Protein 3WXX (pdb70)

GO terms:
  GO:0005515 protein binding (F, IPI)

Sequence (1278 aa):
EPAIEAFLQDGGTLALNDVSTDTLEQLYTLGFNQYHAGKHDEAHKIFQALCVLDHYEARFFLGLGACRQALGQFRLAIDSYSYGADLQEPRFPFHAAECLLQLGELEGAESGFHSAQLLAAAKPELAELAARAGILEVVKTKKDEGQGVVLPQPQQELDQLRKTAQLGTANAAKLLGSSTLLNKLAFASPEEFEIKLADLERIRAENLKKIDENQTKKEASEAADKAKKSGLASKIFGWISAIASVIGAILIATGVGAAVGAIVGGAVGVANAIQQETKVLGPIIAAEILVAIVSIAVTFGASAASTAKAVKFATQAADEPAIEAFLQDGGTLALNDVSTDTLEQLYTLGFNQYHAGKHDEAHKIFQALCVLDHYEARFFLGLGACRQALGQFRLAIDSYSYGADLQEPRFPFHAAECLLQLGELEGAESGFHSAQLLAAAKPELAELAARAGILEVVKTKKDEGQGVVLPQPQQELDQLRKTAQLGTANAAKLLGSSTLLNKLAFASPEEFEIKLADLERIRAENLKKIDENQTKKEASEAADKAKKSGLASKIFGWISAIASVIGAILIATGVGAAVGAIVGGAVGVANAIQQETKVLGPIIAAEILVAIVSIAVTFGASAASTAKAVKFATQAADNEPAIEAFLQDGGTLALNDVSTDTLEQLYTLGFNQYHAGKHDEAHKIFQALCVLDHYEARFFLGLGACRQALGQFRLAIDSYSYGADLQEPRFPFHAAECLLQLGELEGAESGFHSAQLLAAAKPELAELAARAGILEVVKTKKDEGQGVVLPQPQQELDQLRKTAQLGTANAAKLLGSSTLLNKLAFASPEEFEIKLADLERIRAENLKKIDENQTKKEASEAADKAKKSGLASKIFGWISAIASVIGAILIATGVGAAVGAIVGGAVGVANAIQQETKVLGPIIAAEILVAIVSIAVTFGASAASTAKAVKFATQAADNEPAIEAFLQDGGTLALNDVSTDTLEQLYTLGFNQYHAGKHDEAHKIFQALCVLDHYEARFFLGLGACRQALGQFRLAIDSYSYGADLQEPRFPFHAAECLLQLGELEGAESGFHSAQLLAAAKPELAELAARAGILEVVKTKKDEGQGVVLPQPQQELDQLRKTAQLGTANAAKLLGSSTLLNKLAFASPEEFEIKLADLERIRAENLKKIDENQTKKEASEAADKAKKSGLASKIFGWISAIASVIGAILIATGVGAAVGAIVGGAVGVANAIQQETKVLGPIIAAEILVAIVSIAVTFGASAASTAKAVKFATQAAD

Radius of gyration: 40.59 Å; Cα contacts (8 Å, |Δi|>4): 1844; chains: 8; bounding box: 120×116×69 Å

Structure (mmCIF, N/CA/C/O backbone):
data_3WXX
#
_entry.id   3WXX
#
_cell.length_a   124.662
_cell.length_b   151.942
_cell.length_c   106.253
_cell.angle_alpha   90.00
_cell.angle_beta   104.95
_cell.angle_gamma   90.00
#
_symmetry.space_group_name_H-M   'C 1 2 1'
#
loop_
_entity.id
_entity.type
_entity.pdbx_description
1 polymer AcrH
2 polymer AopB
3 non-polymer 'MAGNESIUM ION'
4 water water
#
loop_
_atom_site.group_PDB
_atom_site.id
_atom_site.type_symbol
_atom_site.label_atom_id
_atom_site.label_alt_id
_atom_site.label_comp_id
_atom_site.label_asym_id
_atom_site.label_entity_id
_atom_site.label_seq_id
_atom_site.pdbx_PDB_ins_code
_atom_site.Cartn_x
_atom_site.Cartn_y
_atom_site.Cartn_z
_atom_site.occupancy
_atom_site.B_iso_or_equiv
_atom_site.auth_seq_id
_atom_site.auth_comp_id
_atom_site.auth_asym_id
_atom_site.auth_atom_id
_atom_site.pdbx_PDB_model_num
ATOM 1 N N . GLU A 1 2 ? 57.137 54.146 38.604 1.00 85.69 10 GLU A N 1
ATOM 2 C CA . GLU A 1 2 ? 58.466 54.818 38.777 1.00 82.27 10 GLU A CA 1
ATOM 3 C C . GLU A 1 2 ? 59.479 54.450 37.687 1.00 82.18 10 GLU A C 1
ATOM 4 O O . GLU A 1 2 ? 60.081 55.337 37.078 1.00 92.26 10 GLU A O 1
ATOM 10 N N . PRO A 1 3 ? 59.694 53.150 37.461 1.00 75.14 11 PRO A N 1
ATOM 11 C CA . PRO A 1 3 ? 60.523 52.742 36.332 1.00 71.08 11 PRO A CA 1
ATOM 12 C C . PRO A 1 3 ? 60.028 53.197 34.960 1.00 73.54 11 PRO A C 1
ATOM 13 O O . PRO A 1 3 ? 60.813 53.246 34.026 1.00 71.61 11 PRO A O 1
ATOM 17 N N . ALA A 1 4 ? 58.736 53.477 34.821 1.00 76.90 12 ALA A N 1
ATOM 18 C CA . ALA A 1 4 ? 58.222 54.062 33.591 1.00 69.47 12 ALA A CA 1
ATOM 19 C C . ALA A 1 4 ? 58.690 55.511 33.482 1.00 60.92 12 ALA A C 1
ATOM 20 O O . ALA A 1 4 ? 59.231 55.909 32.442 1.00 66.84 12 ALA A O 1
ATOM 22 N N . ILE A 1 5 ? 58.527 56.281 34.563 1.00 55.95 13 ILE A N 1
ATOM 23 C CA . ILE A 1 5 ? 59.002 57.684 34.596 1.00 60.42 13 ILE A CA 1
ATOM 24 C C . ILE A 1 5 ? 60.508 57.782 34.309 1.00 57.83 13 ILE A C 1
ATOM 25 O O . ILE A 1 5 ? 60.906 58.566 33.472 1.00 58.18 13 ILE A O 1
ATOM 30 N N . GLU A 1 6 ? 61.313 56.958 34.967 1.00 54.17 14 GLU A N 1
ATOM 31 C CA . GLU A 1 6 ? 62.731 56.857 34.676 1.00 57.40 14 GLU A CA 1
ATOM 32 C C . GLU A 1 6 ? 63.033 56.577 33.208 1.00 64.56 14 GLU A C 1
ATOM 33 O O . GLU A 1 6 ? 63.873 57.258 32.599 1.00 68.98 14 GLU A O 1
ATOM 39 N N . ALA A 1 7 ? 62.388 55.566 32.641 1.00 64.17 15 ALA A N 1
ATOM 40 C CA . ALA A 1 7 ? 62.611 55.243 31.221 1.00 63.34 15 ALA A CA 1
ATOM 41 C C . ALA A 1 7 ? 62.244 56.428 30.316 1.00 62.59 15 ALA A C 1
ATOM 42 O O . ALA A 1 7 ? 62.830 56.614 29.234 1.00 51.65 15 ALA A O 1
ATOM 44 N N . PHE A 1 8 ? 61.237 57.191 30.744 1.00 55.52 16 PHE A N 1
ATOM 45 C CA . PHE A 1 8 ? 60.809 58.357 30.001 1.00 57.52 16 PHE A CA 1
ATOM 46 C C . PHE A 1 8 ? 61.930 59.388 30.026 1.00 56.24 16 PHE A C 1
ATOM 47 O O . PHE A 1 8 ? 62.326 59.945 28.996 1.00 61.68 16 PHE A O 1
ATOM 55 N N . LEU A 1 9 ? 62.437 59.610 31.234 1.00 54.47 17 LEU A N 1
ATOM 56 C CA . LEU A 1 9 ? 63.414 60.634 31.508 1.00 51.48 17 LEU A CA 1
ATOM 57 C C . LEU A 1 9 ? 64.687 60.311 30.748 1.00 50.55 17 LEU A C 1
ATOM 58 O O . LEU A 1 9 ? 65.307 61.197 30.140 1.00 51.45 17 LEU A O 1
ATOM 63 N N . GLN A 1 10 ? 65.025 59.028 30.785 1.00 54.13 18 GLN A N 1
ATOM 64 C CA . GLN A 1 10 ? 66.205 58.496 30.154 1.00 57.38 18 GLN A CA 1
ATOM 65 C C . GLN A 1 10 ? 66.173 58.593 28.640 1.00 54.80 18 GLN A C 1
ATOM 66 O O . GLN A 1 10 ? 67.193 58.838 28.015 1.00 51.52 18 GLN A O 1
ATOM 72 N N . ASP A 1 11 ? 65.009 58.365 28.051 1.00 56.21 19 ASP A N 1
ATOM 73 C CA . ASP A 1 11 ? 64.877 58.372 26.606 1.00 56.96 19 ASP A CA 1
ATOM 74 C C . ASP A 1 11 ? 64.829 59.786 26.091 1.00 52.12 19 ASP A C 1
ATOM 75 O O . ASP A 1 11 ? 64.908 60.011 24.877 1.00 54.77 19 ASP A O 1
ATOM 80 N N . GLY A 1 12 ? 64.704 60.745 26.988 1.00 42.37 20 GLY A N 1
ATOM 81 C CA . GLY A 1 12 ? 64.824 62.127 26.571 1.00 41.11 20 GLY A CA 1
ATOM 82 C C . GLY A 1 12 ? 63.557 62.911 26.777 1.00 41.66 20 GLY A C 1
ATOM 83 O O . GLY A 1 12 ? 63.445 64.043 26.314 1.00 37.13 20 GLY A O 1
ATOM 84 N N . GLY A 1 13 ? 62.614 62.347 27.519 1.00 39.48 21 GLY A N 1
ATOM 85 C CA . GLY A 1 13 ? 61.513 63.148 27.974 1.00 44.76 21 GLY A CA 1
ATOM 86 C C . GLY A 1 13 ? 61.952 64.226 28.970 1.00 48.20 21 GLY A C 1
ATOM 87 O O . GLY A 1 13 ? 63.004 64.112 29.659 1.00 57.53 21 GLY A O 1
ATOM 88 N N . THR A 1 14 ? 61.113 65.255 29.038 1.00 47.17 22 THR A N 1
ATOM 89 C CA . THR A 1 14 ? 61.337 66.432 29.835 1.00 47.11 22 THR A CA 1
ATOM 90 C C . THR A 1 14 ? 60.192 66.682 30.774 1.00 46.20 22 THR A C 1
ATOM 91 O O . THR A 1 14 ? 59.117 66.160 30.590 1.00 57.62 22 THR A O 1
ATOM 95 N N . LEU A 1 15 ? 60.433 67.536 31.748 1.00 50.22 23 LEU A N 1
ATOM 96 C CA . LEU A 1 15 ? 59.407 67.974 32.688 1.00 55.37 23 LEU A CA 1
ATOM 97 C C . LEU A 1 15 ? 58.235 68.695 32.003 1.00 56.91 23 LEU A C 1
ATOM 98 O O . LEU A 1 15 ? 57.109 68.602 32.451 1.00 60.09 23 LEU A O 1
ATOM 103 N N . ALA A 1 16 ? 58.496 69.396 30.918 1.00 58.56 24 ALA A N 1
ATOM 104 C CA . ALA A 1 16 ? 57.427 70.063 30.205 1.00 58.46 24 ALA A CA 1
ATOM 105 C C . ALA A 1 16 ? 56.434 69.008 29.751 1.00 60.83 24 ALA A C 1
ATOM 106 O O . ALA A 1 16 ? 55.245 69.091 30.019 1.00 64.71 24 ALA A O 1
ATOM 116 N N . LEU A 1 18 ? 55.971 66.095 30.766 1.00 66.71 26 LEU A N 1
ATOM 117 C CA . LEU A 1 18 ? 55.362 65.368 31.843 1.00 66.81 26 LEU A CA 1
ATOM 118 C C . LEU A 1 18 ? 54.160 66.131 32.334 1.00 66.98 26 LEU A C 1
ATOM 119 O O . LEU A 1 18 ? 53.150 65.532 32.635 1.00 71.09 26 LEU A O 1
ATOM 124 N N . ASN A 1 19 ? 54.269 67.449 32.416 1.00 62.62 27 ASN A N 1
ATOM 125 C CA . ASN A 1 19 ? 53.179 68.271 32.950 1.00 65.95 27 ASN A CA 1
ATOM 126 C C . ASN A 1 19 ? 52.240 68.837 31.868 1.00 65.62 27 ASN A C 1
ATOM 127 O O . ASN A 1 19 ? 51.583 69.850 32.081 1.00 57.76 27 ASN A O 1
ATOM 132 N N . ASP A 1 20 ? 52.185 68.169 30.714 1.00 72.88 28 ASP A N 1
ATOM 133 C CA . ASP A 1 20 ? 51.493 68.688 29.531 1.00 73.12 28 ASP A CA 1
ATOM 134 C C . ASP A 1 20 ? 51.609 70.202 29.467 1.00 67.38 28 ASP A C 1
ATOM 135 O O . ASP A 1 20 ? 50.613 70.912 29.586 1.00 71.51 28 ASP A O 1
ATOM 140 N N . VAL A 1 21 ? 52.837 70.693 29.303 1.00 59.93 29 VAL A N 1
ATOM 141 C CA . VAL A 1 21 ? 53.076 72.112 29.039 1.00 59.52 29 VAL A CA 1
ATOM 142 C C . VAL A 1 21 ? 53.267 72.303 27.534 1.00 62.31 29 VAL A C 1
ATOM 143 O O . VAL A 1 21 ? 54.060 71.609 26.925 1.00 73.77 29 VAL A O 1
ATOM 147 N N . SER A 1 22 ? 52.505 73.205 26.931 1.00 72.66 30 SER A N 1
ATOM 148 C CA . SER A 1 22 ? 52.506 73.357 25.462 1.00 86.61 30 SER A CA 1
ATOM 149 C C . SER A 1 22 ? 53.761 74.050 24.969 1.00 91.26 30 SER A C 1
ATOM 150 O O . SER A 1 22 ? 54.414 74.756 25.727 1.00 93.12 30 SER A O 1
ATOM 153 N N . THR A 1 23 ? 54.043 73.911 23.678 1.00 96.44 31 THR A N 1
ATOM 154 C CA . THR A 1 23 ? 55.141 74.649 23.047 1.00 102.56 31 THR A CA 1
ATOM 155 C C . THR A 1 23 ? 54.905 76.155 23.151 1.00 97.70 31 THR A C 1
ATOM 156 O O . THR A 1 23 ? 55.839 76.937 23.325 1.00 94.99 31 THR A O 1
ATOM 160 N N . ASP A 1 24 ? 53.645 76.552 23.078 1.00 91.28 32 ASP A N 1
ATOM 161 C CA . ASP A 1 24 ? 53.313 77.954 23.074 1.00 90.25 32 ASP A CA 1
ATOM 162 C C . ASP A 1 24 ? 53.312 78.556 24.469 1.00 76.91 32 ASP A C 1
ATOM 163 O O . ASP A 1 24 ? 53.536 79.761 24.607 1.00 79.81 32 ASP A O 1
ATOM 168 N N . THR A 1 25 ? 53.037 77.778 25.510 1.00 63.60 33 THR A N 1
ATOM 169 C CA . THR A 1 25 ? 53.170 78.344 26.863 1.00 68.12 33 THR A CA 1
ATOM 170 C C . THR A 1 25 ? 54.652 78.567 27.203 1.00 67.21 33 THR A C 1
ATOM 171 O O . THR A 1 25 ? 55.034 79.565 27.845 1.00 64.25 33 THR A O 1
ATOM 175 N N . LEU A 1 26 ? 55.484 77.625 26.769 1.00 66.28 34 LEU A N 1
ATOM 176 C CA . LEU A 1 26 ? 56.919 77.682 27.025 1.00 60.47 34 LEU A CA 1
ATOM 177 C C . LEU A 1 26 ? 57.507 78.876 26.292 1.00 60.27 34 LEU A C 1
ATOM 178 O O . LEU A 1 26 ? 58.308 79.637 26.851 1.00 48.69 34 LEU A O 1
ATOM 183 N N . GLU A 1 27 ? 57.058 79.068 25.054 1.00 55.83 35 GLU A N 1
ATOM 184 C CA . GLU A 1 27 ? 57.472 80.231 24.278 1.00 56.92 35 GLU A CA 1
ATOM 185 C C . GLU A 1 27 ? 57.089 81.529 24.895 1.00 55.81 35 GLU A C 1
ATOM 186 O O . GLU A 1 27 ? 57.790 82.523 24.714 1.00 57.13 35 GLU A O 1
ATOM 192 N N . GLN A 1 28 ? 55.958 81.546 25.575 1.00 59.46 36 GLN A N 1
ATOM 193 C CA . GLN A 1 28 ? 55.519 82.753 26.263 1.00 65.90 36 GLN A CA 1
ATOM 194 C C . GLN A 1 28 ? 56.507 83.085 27.348 1.00 57.69 36 GLN A C 1
ATOM 195 O O . GLN A 1 28 ? 56.995 84.212 27.438 1.00 56.39 36 GLN A O 1
ATOM 201 N N . LEU A 1 29 ? 56.848 82.067 28.117 1.00 53.96 37 LEU A N 1
ATOM 202 C CA . LEU A 1 29 ? 57.820 82.221 29.180 1.00 53.78 37 LEU A CA 1
ATOM 203 C C . LEU A 1 29 ? 59.218 82.602 28.662 1.00 50.72 37 LEU A C 1
ATOM 204 O O . LEU A 1 29 ? 59.926 83.358 29.329 1.00 52.51 37 LEU A O 1
ATOM 209 N N . TYR A 1 30 ? 59.614 82.094 27.491 1.00 49.33 38 TYR A N 1
ATOM 210 C CA . TYR A 1 30 ? 60.883 82.504 26.898 1.00 49.00 38 TYR A CA 1
ATOM 211 C C . TYR A 1 30 ? 60.814 83.986 26.611 1.00 51.66 38 TYR A C 1
ATOM 212 O O . TYR A 1 30 ? 61.735 84.728 26.939 1.00 46.49 38 TYR A O 1
ATOM 221 N N . THR A 1 31 ? 59.705 84.426 26.014 1.00 59.19 39 THR A N 1
ATOM 222 C CA . THR A 1 31 ? 59.511 85.846 25.673 1.00 55.44 39 THR A CA 1
ATOM 223 C C . THR A 1 31 ? 59.653 86.736 26.914 1.00 52.70 39 THR A C 1
ATOM 224 O O . THR A 1 31 ? 60.423 87.716 26.918 1.00 51.08 39 THR A O 1
ATOM 228 N N . LEU A 1 32 ? 58.984 86.352 27.983 1.00 46.82 40 LEU A N 1
ATOM 229 C CA . LEU A 1 32 ? 59.112 87.092 29.226 1.00 45.88 40 LEU A CA 1
ATOM 230 C C . LEU A 1 32 ? 60.572 87.198 29.653 1.00 49.30 40 LEU A C 1
ATOM 231 O O . LEU A 1 32 ? 61.069 88.301 29.913 1.00 45.99 40 LEU A O 1
ATOM 236 N N . GLY A 1 33 ? 61.264 86.056 29.696 1.00 51.25 41 GLY A N 1
ATOM 237 C CA . GLY A 1 33 ? 62.687 86.034 30.040 1.00 50.53 41 GLY A CA 1
ATOM 238 C C . GLY A 1 33 ? 63.551 86.875 29.101 1.00 52.28 41 GLY A C 1
ATOM 239 O O . GLY A 1 33 ? 64.412 87.675 29.562 1.00 43.53 41 GLY A O 1
ATOM 240 N N . PHE A 1 34 ? 63.302 86.729 27.798 1.00 40.41 42 PHE A N 1
ATOM 241 C CA . PHE A 1 34 ? 64.005 87.523 26.808 1.00 47.42 42 PHE A CA 1
ATOM 242 C C . PHE A 1 34 ? 63.787 89.057 26.954 1.00 54.62 42 PHE A C 1
ATOM 243 O O . PHE A 1 34 ? 64.727 89.854 26.762 1.00 52.58 42 PHE A O 1
ATOM 251 N N . ASN A 1 35 ? 62.549 89.482 27.236 1.00 51.99 43 ASN A N 1
ATOM 252 C CA . ASN A 1 35 ? 62.301 90.908 27.440 1.00 52.92 43 ASN A CA 1
ATOM 253 C C . ASN A 1 35 ? 62.972 91.373 28.726 1.00 53.33 43 ASN A C 1
ATOM 254 O O . ASN A 1 35 ? 63.669 92.395 28.737 1.00 51.59 43 ASN A O 1
ATOM 259 N N . GLN A 1 36 ? 62.767 90.634 29.808 1.00 47.77 44 GLN A N 1
ATOM 260 C CA . GLN A 1 36 ? 63.382 91.020 31.060 1.00 51.33 44 GLN A CA 1
ATOM 261 C C . GLN A 1 36 ? 64.902 91.185 30.951 1.00 55.56 44 GLN A C 1
ATOM 262 O O . GLN A 1 36 ? 65.497 92.075 31.564 1.00 50.96 44 GLN A O 1
ATOM 268 N N . TYR A 1 37 ? 65.538 90.300 30.186 1.00 62.76 45 TYR A N 1
ATOM 269 C CA . TYR A 1 37 ? 66.981 90.375 30.039 1.00 56.65 45 TYR A CA 1
ATOM 270 C C . TYR A 1 37 ? 67.306 91.677 29.337 1.00 58.25 45 TYR A C 1
ATOM 271 O O . TYR A 1 37 ? 68.191 92.408 29.776 1.00 59.40 45 TYR A O 1
ATOM 280 N N . HIS A 1 38 ? 66.596 91.977 28.250 1.00 58.87 46 HIS A N 1
ATOM 281 C CA . HIS A 1 38 ? 66.872 93.202 27.492 1.00 60.46 46 HIS A CA 1
ATOM 282 C C . HIS A 1 38 ? 66.453 94.469 28.279 1.00 61.68 46 HIS A C 1
ATOM 283 O O . HIS A 1 38 ? 67.001 95.552 28.062 1.00 67.18 46 HIS A O 1
ATOM 290 N N . ALA A 1 39 ? 65.526 94.328 29.216 1.00 63.50 47 ALA A N 1
ATOM 291 C CA . ALA A 1 39 ? 65.202 95.412 30.148 1.00 69.14 47 ALA A CA 1
ATOM 292 C C . ALA A 1 39 ? 66.248 95.633 31.240 1.00 68.93 47 ALA A C 1
ATOM 293 O O . ALA A 1 39 ? 66.105 96.545 32.061 1.00 84.79 47 ALA A O 1
ATOM 295 N N . GLY A 1 40 ? 67.302 94.830 31.255 1.00 67.61 48 GLY A N 1
ATOM 296 C CA . GLY A 1 40 ? 68.313 94.893 32.313 1.00 64.33 48 GLY A CA 1
ATOM 297 C C . GLY A 1 40 ? 67.880 94.286 33.640 1.00 64.47 48 GLY A C 1
ATOM 298 O O . GLY A 1 40 ? 68.635 94.346 34.606 1.00 63.16 48 GLY A O 1
ATOM 299 N N . LYS A 1 41 ? 66.667 93.733 33.716 1.00 65.79 49 LYS A N 1
ATOM 300 C CA . LYS A 1 41 ? 66.207 93.047 34.927 1.00 62.98 49 LYS A CA 1
ATOM 301 C C . LYS A 1 41 ? 66.835 91.657 35.036 1.00 60.58 49 LYS A C 1
ATOM 302 O O . LYS A 1 41 ? 66.144 90.639 35.072 1.00 69.99 49 LYS A O 1
ATOM 308 N N . HIS A 1 42 ? 68.150 91.623 35.127 1.00 56.47 50 HIS A N 1
ATOM 309 C CA . HIS A 1 42 ? 68.925 90.399 34.932 1.00 54.37 50 HIS A CA 1
ATOM 310 C C . HIS A 1 42 ? 68.665 89.324 35.941 1.00 58.01 50 HIS A C 1
ATOM 311 O O . HIS A 1 42 ? 68.621 88.132 35.605 1.00 65.32 50 HIS A O 1
ATOM 318 N N . ASP A 1 43 ? 68.486 89.746 37.180 1.00 62.61 51 ASP A N 1
ATOM 319 C CA . ASP A 1 43 ? 68.217 88.823 38.258 1.00 65.89 51 ASP A CA 1
ATOM 320 C C . ASP A 1 43 ? 66.875 88.106 38.051 1.00 59.88 51 ASP A C 1
ATOM 321 O O . ASP A 1 43 ? 66.771 86.900 38.234 1.00 52.84 51 ASP A O 1
ATOM 326 N N . GLU A 1 44 ? 65.871 88.862 37.623 1.00 62.20 52 GLU A N 1
ATOM 327 C CA . GLU A 1 44 ? 64.558 88.317 37.359 1.00 60.43 52 GLU A CA 1
ATOM 328 C C . GLU A 1 44 ? 64.597 87.445 36.101 1.00 54.86 52 GLU A C 1
ATOM 329 O O . GLU A 1 44 ? 63.958 86.389 36.051 1.00 56.51 52 GLU A O 1
ATOM 335 N N . ALA A 1 45 ? 65.329 87.894 35.083 1.00 54.01 53 ALA A N 1
ATOM 336 C CA . ALA A 1 45 ? 65.513 87.099 33.860 1.00 53.47 53 ALA A CA 1
ATOM 337 C C . ALA A 1 45 ? 66.215 85.771 34.199 1.00 49.72 53 ALA A C 1
ATOM 338 O O . ALA A 1 45 ? 65.790 84.710 33.728 1.00 39.53 53 ALA A O 1
ATOM 340 N N . HIS A 1 46 ? 67.253 85.837 35.033 1.00 43.27 54 HIS A N 1
ATOM 341 C CA . HIS A 1 46 ? 67.902 84.622 35.501 1.00 44.20 54 HIS A CA 1
ATOM 342 C C . HIS A 1 46 ? 66.907 83.617 36.069 1.00 44.35 54 HIS A C 1
ATOM 343 O O . HIS A 1 46 ? 66.941 82.459 35.708 1.00 55.39 54 HIS A O 1
ATOM 350 N N . LYS A 1 47 ? 66.007 84.056 36.938 1.00 49.88 55 LYS A N 1
ATOM 351 C CA . LYS A 1 47 ? 65.022 83.152 37.538 1.00 46.95 55 LYS A CA 1
ATOM 352 C C . LYS A 1 47 ? 64.127 82.515 36.497 1.00 46.48 55 LYS A C 1
ATOM 353 O O . LYS A 1 47 ? 63.749 81.339 36.632 1.00 47.33 55 LYS A O 1
ATOM 359 N N . ILE A 1 48 ? 63.763 83.284 35.476 1.00 45.54 56 ILE A N 1
ATOM 360 C CA . ILE A 1 48 ? 62.928 82.766 34.391 1.00 47.52 56 ILE A CA 1
ATOM 361 C C . ILE A 1 48 ? 63.676 81.705 33.603 1.00 44.67 56 ILE A C 1
ATOM 362 O O . ILE A 1 48 ? 63.202 80.567 33.449 1.00 45.60 56 ILE A O 1
ATOM 367 N N . PHE A 1 49 ? 64.883 82.025 33.181 1.00 47.81 57 PHE A N 1
ATOM 368 C CA . PHE A 1 49 ? 65.678 81.016 32.487 1.00 47.11 57 PHE A CA 1
ATOM 369 C C . PHE A 1 49 ? 65.966 79.753 33.329 1.00 49.09 57 PHE A C 1
ATOM 370 O O . PHE A 1 49 ? 66.028 78.644 32.775 1.00 50.53 57 PHE A O 1
ATOM 378 N N . GLN A 1 50 ? 66.093 79.893 34.644 1.00 43.04 58 GLN A N 1
ATOM 379 C CA . GLN A 1 50 ? 66.244 78.712 35.470 1.00 47.82 58 GLN A CA 1
ATOM 380 C C . GLN A 1 50 ? 65.044 77.790 35.333 1.00 51.29 58 GLN A C 1
ATOM 381 O O . GLN A 1 50 ? 65.193 76.578 35.395 1.00 55.79 58 GLN A O 1
ATOM 387 N N . ALA A 1 51 ? 63.849 78.356 35.215 1.00 49.66 59 ALA A N 1
ATOM 388 C CA . ALA A 1 51 ? 62.644 77.545 35.135 1.00 44.85 59 ALA A CA 1
ATOM 389 C C . ALA A 1 51 ? 62.599 76.891 33.807 1.00 44.80 59 ALA A C 1
ATOM 390 O O . ALA A 1 51 ? 62.313 75.703 33.693 1.00 48.31 59 ALA A O 1
ATOM 392 N N . LEU A 1 52 ? 62.874 77.663 32.774 1.00 46.04 60 LEU A N 1
ATOM 393 C CA . LEU A 1 52 ? 62.882 77.106 31.414 1.00 46.50 60 LEU A CA 1
ATOM 394 C C . LEU A 1 52 ? 63.871 75.916 31.270 1.00 44.78 60 LEU A C 1
ATOM 395 O O . LEU A 1 52 ? 63.518 74.877 30.715 1.00 40.04 60 LEU A O 1
ATOM 400 N N . CYS A 1 53 ? 65.094 76.092 31.773 1.00 37.75 61 CYS A N 1
ATOM 401 C CA . CYS A 1 53 ? 66.092 75.069 31.685 1.00 35.45 61 CYS A CA 1
ATOM 402 C C . CYS A 1 53 ? 65.661 73.806 32.366 1.00 38.34 61 CYS A C 1
ATOM 403 O O . CYS A 1 53 ? 66.009 72.713 31.960 1.00 43.14 61 CYS A O 1
ATOM 406 N N . VAL A 1 54 ? 64.906 73.945 33.432 1.00 47.76 62 VAL A N 1
ATOM 407 C CA . VAL A 1 54 ? 64.366 72.774 34.140 1.00 49.85 62 VAL A CA 1
ATOM 408 C C . VAL A 1 54 ? 63.182 72.160 33.362 1.00 46.15 62 VAL A C 1
ATOM 409 O O . VAL A 1 54 ? 63.037 70.961 33.332 1.00 44.48 62 VAL A O 1
ATOM 413 N N . LEU A 1 55 ? 62.352 72.999 32.750 1.00 47.51 63 LEU A N 1
ATOM 414 C CA . LEU A 1 55 ? 61.187 72.535 31.976 1.00 46.59 63 LEU A CA 1
ATOM 415 C C . LEU A 1 55 ? 61.575 71.803 30.714 1.00 44.56 63 LEU A C 1
ATOM 416 O O . LEU A 1 55 ? 60.954 70.809 30.371 1.00 46.29 63 LEU A O 1
ATOM 421 N N . ASP A 1 56 ? 62.609 72.277 30.035 1.00 42.34 64 ASP A N 1
ATOM 422 C CA . ASP A 1 56 ? 63.150 71.551 28.899 1.00 44.67 64 ASP A CA 1
ATOM 423 C C . ASP A 1 56 ? 64.686 71.631 28.964 1.00 43.06 64 ASP A C 1
ATOM 424 O O . ASP A 1 56 ? 65.271 72.638 28.612 1.00 48.56 64 ASP A O 1
ATOM 429 N N . HIS A 1 57 ? 65.326 70.547 29.372 1.00 38.01 65 HIS A N 1
ATOM 430 C CA . HIS A 1 57 ? 66.724 70.599 29.680 1.00 43.18 65 HIS A CA 1
ATOM 431 C C . HIS A 1 57 ? 67.564 70.204 28.484 1.00 39.40 65 HIS A C 1
ATOM 432 O O . HIS A 1 57 ? 68.751 69.863 28.630 1.00 33.69 65 HIS A O 1
ATOM 439 N N . TYR A 1 58 ? 66.929 70.247 27.316 1.00 41.97 66 TYR A N 1
ATOM 440 C CA . TYR A 1 58 ? 67.620 70.054 26.021 1.00 47.37 66 TYR A CA 1
ATOM 441 C C . TYR A 1 58 ? 67.649 71.302 25.121 1.00 48.65 66 TYR A C 1
ATOM 442 O O . TYR A 1 58 ? 68.374 71.286 24.160 1.00 48.44 66 TYR A O 1
ATOM 451 N N . GLU A 1 59 ? 66.939 72.385 25.469 1.00 54.09 67 GLU A N 1
ATOM 452 C CA . GLU A 1 59 ? 66.984 73.655 24.691 1.00 52.00 67 GLU A CA 1
ATOM 453 C C . GLU A 1 59 ? 68.222 74.494 24.952 1.00 48.80 67 GLU A C 1
ATOM 454 O O . GLU A 1 59 ? 68.294 75.181 25.978 1.00 46.76 67 GLU A O 1
ATOM 460 N N . ALA A 1 60 ? 69.168 74.496 24.022 1.00 45.91 68 ALA A N 1
ATOM 461 C CA . ALA A 1 60 ? 70.341 75.339 24.155 1.00 44.72 68 ALA A CA 1
ATOM 462 C C . ALA A 1 60 ? 70.008 76.771 24.444 1.00 45.37 68 ALA A C 1
ATOM 463 O O . ALA A 1 60 ? 70.731 77.425 25.189 1.00 49.97 68 ALA A O 1
ATOM 465 N N . ARG A 1 61 ? 68.955 77.315 23.846 1.00 46.83 69 ARG A N 1
ATOM 466 C CA . ARG A 1 61 ? 68.738 78.771 23.987 1.00 44.82 69 ARG A CA 1
ATOM 467 C C . ARG A 1 61 ? 68.287 79.159 25.392 1.00 39.48 69 ARG A C 1
ATOM 468 O O . ARG A 1 61 ? 68.661 80.224 25.880 1.00 39.76 69 ARG A O 1
ATOM 476 N N . PHE A 1 62 ? 67.585 78.277 26.086 1.00 36.03 70 PHE A N 1
ATOM 477 C CA . PHE A 1 62 ? 67.355 78.505 27.546 1.00 39.28 70 PHE A CA 1
ATOM 478 C C . PHE A 1 62 ? 68.691 78.551 28.300 1.00 39.80 70 PHE A C 1
ATOM 479 O O . PHE A 1 62 ? 68.862 79.349 29.208 1.00 43.92 70 PHE A O 1
ATOM 487 N N . PHE A 1 63 ? 69.654 77.722 27.896 1.00 39.79 71 PHE A N 1
ATOM 488 C CA . PHE A 1 63 ? 70.996 77.783 28.476 1.00 38.38 71 PHE A CA 1
ATOM 489 C C . PHE A 1 63 ? 71.788 78.971 28.024 1.00 38.12 71 PHE A C 1
ATOM 490 O O . PHE A 1 63 ? 72.558 79.517 28.777 1.00 37.56 71 PHE A O 1
ATOM 498 N N . LEU A 1 64 ? 71.551 79.419 26.811 1.00 41.00 72 LEU A N 1
ATOM 499 C CA . LEU A 1 64 ? 72.158 80.661 26.383 1.00 43.00 72 LEU A CA 1
ATOM 500 C C . LEU A 1 64 ? 71.631 81.809 27.266 1.00 43.38 72 LEU A C 1
ATOM 501 O O . LEU A 1 64 ? 72.397 82.624 27.783 1.00 41.53 72 LEU A O 1
ATOM 506 N N . GLY A 1 65 ? 70.306 81.865 27.430 1.00 45.90 73 GLY A N 1
ATOM 507 C CA . GLY A 1 65 ? 69.692 82.921 28.247 1.00 43.85 73 GLY A CA 1
ATOM 508 C C . GLY A 1 65 ? 70.169 82.868 29.687 1.00 38.95 73 GLY A C 1
ATOM 509 O O . GLY A 1 65 ? 70.645 83.878 30.248 1.00 35.34 73 GLY A O 1
ATOM 510 N N . LEU A 1 66 ? 70.129 81.675 30.257 1.00 35.11 74 LEU A N 1
ATOM 511 C CA . LEU A 1 66 ? 70.630 81.496 31.600 1.00 39.97 74 LEU A CA 1
ATOM 512 C C . LEU A 1 66 ? 72.030 82.088 31.720 1.00 39.21 74 LEU A C 1
ATOM 513 O O . LEU A 1 66 ? 72.364 82.810 32.684 1.00 33.11 74 LEU A O 1
ATOM 518 N N . GLY A 1 67 ? 72.863 81.771 30.733 1.00 40.03 75 GLY A N 1
ATOM 519 C CA . GLY A 1 67 ? 74.273 82.182 30.788 1.00 42.05 75 GLY A CA 1
ATOM 520 C C . GLY A 1 67 ? 74.462 83.654 30.620 1.00 39.07 75 GLY A C 1
ATOM 521 O O . GLY A 1 67 ? 75.297 84.243 31.281 1.00 37.92 75 GLY A O 1
ATOM 522 N N . ALA A 1 68 ? 73.663 84.245 29.739 1.00 39.21 76 ALA A N 1
ATOM 523 C CA . ALA A 1 68 ? 73.717 85.666 29.536 1.00 39.34 76 ALA A CA 1
ATOM 524 C C . ALA A 1 68 ? 73.287 86.417 30.807 1.00 44.95 76 ALA A C 1
ATOM 525 O O . ALA A 1 68 ? 73.901 87.406 31.145 1.00 50.91 76 ALA A O 1
ATOM 527 N N . CYS A 1 69 ? 72.232 85.979 31.491 1.00 46.95 77 CYS A N 1
ATOM 528 C CA . CYS A 1 69 ? 71.861 86.613 32.758 1.00 51.07 77 CYS A CA 1
ATOM 529 C C . CYS A 1 69 ? 72.993 86.555 33.772 1.00 51.99 77 CYS A C 1
ATOM 530 O O . CYS A 1 69 ? 73.306 87.538 34.422 1.00 53.06 77 CYS A O 1
ATOM 533 N N . ARG A 1 70 ? 73.608 85.391 33.895 1.00 53.40 78 ARG A N 1
ATOM 534 C CA . ARG A 1 70 ? 74.673 85.193 34.861 1.00 51.22 78 ARG A CA 1
ATOM 535 C C . ARG A 1 70 ? 75.869 86.097 34.569 1.00 50.82 78 ARG A C 1
ATOM 536 O O . ARG A 1 70 ? 76.425 86.706 35.470 1.00 61.16 78 ARG A O 1
ATOM 544 N N . GLN A 1 71 ? 76.246 86.210 33.305 1.00 46.28 79 GLN A N 1
ATOM 545 C CA . GLN A 1 71 ? 77.370 87.045 32.913 1.00 44.15 79 GLN A CA 1
ATOM 546 C C . GLN A 1 71 ? 77.067 88.506 33.253 1.00 47.04 79 GLN A C 1
ATOM 547 O O . GLN A 1 71 ? 77.851 89.176 33.921 1.00 60.87 79 GLN A O 1
ATOM 553 N N . ALA A 1 72 ? 75.914 89.005 32.843 1.00 40.43 80 ALA A N 1
ATOM 554 C CA . ALA A 1 72 ? 75.530 90.357 33.204 1.00 46.51 80 ALA A CA 1
ATOM 555 C C . ALA A 1 72 ? 75.587 90.630 34.707 1.00 47.62 80 ALA A C 1
ATOM 556 O O . ALA A 1 72 ? 75.988 91.711 35.087 1.00 55.60 80 ALA A O 1
ATOM 558 N N . LEU A 1 73 ? 75.225 89.666 35.553 1.00 45.64 81 LEU A N 1
ATOM 559 C CA . LEU A 1 73 ? 75.373 89.824 37.007 1.00 46.06 81 LEU A CA 1
ATOM 560 C C . LEU A 1 73 ? 76.819 89.618 37.479 1.00 47.77 81 LEU A C 1
ATOM 561 O O . LEU A 1 73 ? 77.070 89.552 38.690 1.00 52.44 81 LEU A O 1
ATOM 566 N N . GLY A 1 74 ? 77.780 89.517 36.578 1.00 43.84 82 GLY A N 1
ATOM 567 C CA . GLY A 1 74 ? 79.155 89.289 37.022 1.00 48.26 82 GLY A CA 1
ATOM 568 C C . GLY A 1 74 ? 79.447 87.894 37.553 1.00 46.93 82 GLY A C 1
ATOM 569 O O . GLY A 1 74 ? 80.556 87.631 37.947 1.00 51.63 82 GLY A O 1
ATOM 570 N N . GLN A 1 75 ? 78.479 86.992 37.500 1.00 49.26 83 GLN A N 1
ATOM 571 C CA . GLN A 1 75 ? 78.679 85.604 37.875 1.00 51.83 83 GLN A CA 1
ATOM 572 C C . GLN A 1 75 ? 79.334 84.778 36.751 1.00 51.00 83 GLN A C 1
ATOM 573 O O . GLN A 1 75 ? 78.716 83.887 36.163 1.00 52.12 83 GLN A O 1
ATOM 579 N N . PHE A 1 76 ? 80.593 85.059 36.463 1.00 51.42 84 PHE A N 1
ATOM 580 C CA . PHE A 1 76 ? 81.263 84.511 35.263 1.00 56.90 84 PHE A CA 1
ATOM 581 C C . PHE A 1 76 ? 81.464 83.010 35.252 1.00 55.77 84 PHE A C 1
ATOM 582 O O . PHE A 1 76 ? 81.375 82.363 34.209 1.00 60.86 84 PHE A O 1
ATOM 590 N N . ARG A 1 77 ? 81.767 82.462 36.410 1.00 57.43 85 ARG A N 1
ATOM 591 C CA . ARG A 1 77 ? 82.064 81.047 36.536 1.00 55.12 85 ARG A CA 1
ATOM 592 C C . ARG A 1 77 ? 80.804 80.230 36.252 1.00 50.24 85 ARG A C 1
ATOM 593 O O . ARG A 1 77 ? 80.839 79.215 35.557 1.00 48.28 85 ARG A O 1
ATOM 601 N N . LEU A 1 78 ? 79.699 80.663 36.854 1.00 50.46 86 LEU A N 1
ATOM 602 C CA . LEU A 1 78 ? 78.414 79.995 36.708 1.00 49.20 86 LEU A CA 1
ATOM 603 C C . LEU A 1 78 ? 77.871 80.143 35.298 1.00 46.67 86 LEU A C 1
ATOM 604 O O . LEU A 1 78 ? 77.169 79.281 34.810 1.00 43.26 86 LEU A O 1
ATOM 609 N N . ALA A 1 79 ? 78.206 81.252 34.648 1.00 46.20 87 ALA A N 1
ATOM 610 C CA . ALA A 1 79 ? 77.834 81.471 33.261 1.00 43.61 87 ALA A CA 1
ATOM 611 C C . ALA A 1 79 ? 78.538 80.498 32.326 1.00 40.68 87 ALA A C 1
ATOM 612 O O . ALA A 1 79 ? 77.916 79.937 31.414 1.00 44.73 87 ALA A O 1
ATOM 614 N N . ILE A 1 80 ? 79.838 80.274 32.556 1.00 41.71 88 ILE A N 1
ATOM 615 C CA . ILE A 1 80 ? 80.602 79.274 31.773 1.00 36.69 88 ILE A CA 1
ATOM 616 C C . ILE A 1 80 ? 79.988 77.907 31.863 1.00 37.51 88 ILE A C 1
ATOM 617 O O . ILE A 1 80 ? 79.905 77.194 30.875 1.00 41.55 88 ILE A O 1
ATOM 622 N N . ASP A 1 81 ? 79.496 77.555 33.048 1.00 42.59 89 ASP A N 1
ATOM 623 C CA . ASP A 1 81 ? 78.816 76.262 33.245 1.00 39.25 89 ASP A CA 1
ATOM 624 C C . ASP A 1 81 ? 77.592 76.156 32.333 1.00 36.04 89 ASP A C 1
ATOM 625 O O . ASP A 1 81 ? 77.378 75.158 31.723 1.00 37.46 89 ASP A O 1
ATOM 630 N N . SER A 1 82 ? 76.769 77.193 32.275 1.00 35.67 90 SER A N 1
ATOM 631 C CA . SER A 1 82 ? 75.568 77.202 31.426 1.00 38.40 90 SER A CA 1
ATOM 632 C C . SER A 1 82 ? 75.888 77.272 29.910 1.00 36.58 90 SER A C 1
ATOM 633 O O . SER A 1 82 ? 75.298 76.559 29.089 1.00 35.30 90 SER A O 1
ATOM 636 N N . TYR A 1 83 ? 76.851 78.109 29.555 1.00 34.15 91 TYR A N 1
ATOM 637 C CA . TYR A 1 83 ? 77.327 78.147 28.194 1.00 35.38 91 TYR A CA 1
ATOM 638 C C . TYR A 1 83 ? 77.932 76.787 27.762 1.00 36.94 91 TYR A C 1
ATOM 639 O O . TYR A 1 83 ? 77.700 76.319 26.619 1.00 38.52 91 TYR A O 1
ATOM 648 N N . SER A 1 84 ? 78.628 76.123 28.688 1.00 34.22 92 SER A N 1
ATOM 649 C CA . SER A 1 84 ? 79.154 74.791 28.415 1.00 36.83 92 SER A CA 1
ATOM 650 C C . SER A 1 84 ? 78.014 73.783 28.146 1.00 37.92 92 SER A C 1
ATOM 651 O O . SER A 1 84 ? 77.975 73.141 27.093 1.00 39.16 92 SER A O 1
ATOM 654 N N . TYR A 1 85 ? 77.069 73.643 29.060 1.00 34.79 93 TYR A N 1
ATOM 655 C CA . TYR A 1 85 ? 75.973 72.711 28.790 1.00 33.03 93 TYR A CA 1
ATOM 656 C C . TYR A 1 85 ? 75.214 73.110 27.523 1.00 32.38 93 TYR A C 1
ATOM 657 O O . TYR A 1 85 ? 74.876 72.281 26.740 1.00 30.86 93 TYR A O 1
ATOM 666 N N . GLY A 1 86 ? 74.956 74.379 27.315 1.00 35.74 94 GLY A N 1
ATOM 667 C CA . GLY A 1 86 ? 74.323 74.798 26.057 1.00 39.04 94 GLY A CA 1
ATOM 668 C C . GLY A 1 86 ? 75.056 74.325 24.796 1.00 39.57 94 GLY A C 1
ATOM 669 O O . GLY A 1 86 ? 74.439 73.774 23.888 1.00 35.75 94 GLY A O 1
ATOM 670 N N . ALA A 1 87 ? 76.375 74.512 24.752 1.00 35.97 95 ALA A N 1
ATOM 671 C CA . ALA A 1 87 ? 77.181 74.021 23.610 1.00 38.93 95 ALA A CA 1
ATOM 672 C C . ALA A 1 87 ? 76.955 72.548 23.313 1.00 38.36 95 ALA A C 1
ATOM 673 O O . ALA A 1 87 ? 76.836 72.157 22.167 1.00 42.97 95 ALA A O 1
ATOM 696 N N . ASP A 1 90 ? 74.034 72.132 21.383 1.00 45.67 98 ASP A N 1
ATOM 697 C CA . ASP A 1 90 ? 74.072 72.730 20.081 1.00 44.16 98 ASP A CA 1
ATOM 698 C C . ASP A 1 90 ? 75.529 73.040 19.756 1.00 47.62 98 ASP A C 1
ATOM 699 O O . ASP A 1 90 ? 76.017 74.160 19.966 1.00 43.04 98 ASP A O 1
ATOM 704 N N . LEU A 1 91 ? 76.193 72.035 19.187 1.00 50.21 99 LEU A N 1
ATOM 705 C CA . LEU A 1 91 ? 77.632 72.052 18.974 1.00 46.97 99 LEU A CA 1
ATOM 706 C C . LEU A 1 91 ? 78.056 72.982 17.849 1.00 51.95 99 LEU A C 1
ATOM 707 O O . LEU A 1 91 ? 79.231 73.306 17.718 1.00 52.83 99 LEU A O 1
ATOM 712 N N . GLN A 1 92 ? 77.099 73.460 17.063 1.00 59.22 100 GLN A N 1
ATOM 713 C CA . GLN A 1 92 ? 77.417 74.314 15.942 1.00 55.78 100 GLN A CA 1
ATOM 714 C C . GLN A 1 92 ? 77.210 75.780 16.264 1.00 60.51 100 GLN A C 1
ATOM 715 O O . GLN A 1 92 ? 77.504 76.631 15.425 1.00 64.14 100 GLN A O 1
ATOM 721 N N . GLU A 1 93 ? 76.747 76.082 17.480 1.00 58.03 101 GLU A N 1
ATOM 722 C CA . GLU A 1 93 ? 76.420 77.464 17.866 1.00 51.03 101 GLU A CA 1
ATOM 723 C C . GLU A 1 93 ? 77.626 78.180 18.444 1.00 48.86 101 GLU A C 1
ATOM 724 O O . GLU A 1 93 ? 78.143 77.787 19.489 1.00 49.47 101 GLU A O 1
ATOM 730 N N . PRO A 1 94 ? 78.090 79.238 17.764 1.00 45.88 102 PRO A N 1
ATOM 731 C CA . PRO A 1 94 ? 79.339 79.878 18.198 1.00 42.00 102 PRO A CA 1
ATOM 732 C C . PRO A 1 94 ? 79.200 80.776 19.408 1.00 40.19 102 PRO A C 1
ATOM 733 O O . PRO A 1 94 ? 80.194 81.036 20.114 1.00 42.72 102 PRO A O 1
ATOM 737 N N . ARG A 1 95 ? 78.016 81.321 19.622 1.00 41.16 103 ARG A N 1
ATOM 738 C CA . ARG A 1 95 ? 77.801 82.208 20.786 1.00 46.32 103 ARG A CA 1
ATOM 739 C C . ARG A 1 95 ? 78.239 81.587 22.134 1.00 43.13 103 ARG A C 1
ATOM 740 O O . ARG A 1 95 ? 78.727 82.295 23.024 1.00 35.18 103 ARG A O 1
ATOM 748 N N . PHE A 1 96 ? 78.104 80.261 22.250 1.00 39.66 104 PHE A N 1
ATOM 749 C CA . PHE A 1 96 ? 78.467 79.591 23.471 1.00 39.19 104 PHE A CA 1
ATOM 750 C C . PHE A 1 96 ? 79.958 79.720 23.781 1.00 42.46 104 PHE A C 1
ATOM 751 O O . PHE A 1 96 ? 80.294 80.291 24.802 1.00 47.65 104 PHE A O 1
ATOM 759 N N . PRO A 1 97 ? 80.863 79.211 22.919 1.00 45.40 105 PRO A N 1
ATOM 760 C CA . PRO A 1 97 ? 82.295 79.386 23.221 1.00 45.60 105 PRO A CA 1
ATOM 761 C C . PRO A 1 97 ? 82.729 80.845 23.300 1.00 45.02 105 PRO A C 1
ATOM 762 O O . PRO A 1 97 ? 83.688 81.220 24.046 1.00 41.61 105 PRO A O 1
ATOM 766 N N . PHE A 1 98 ? 82.036 81.683 22.543 1.00 45.00 106 PHE A N 1
ATOM 767 C CA . PHE A 1 98 ? 82.406 83.103 22.499 1.00 47.03 106 PHE A CA 1
ATOM 768 C C . PHE A 1 98 ? 82.147 83.717 23.874 1.00 39.71 106 PHE A C 1
ATOM 769 O O . PHE A 1 98 ? 83.064 84.186 24.522 1.00 38.82 106 PHE A O 1
ATOM 777 N N . HIS A 1 99 ? 80.922 83.662 24.344 1.00 38.75 107 HIS A N 1
ATOM 778 C CA . HIS A 1 99 ? 80.625 84.340 25.608 1.00 46.26 107 HIS A CA 1
ATOM 779 C C . HIS A 1 99 ? 81.256 83.638 26.799 1.00 40.38 107 HIS A C 1
ATOM 780 O O . HIS A 1 99 ? 81.559 84.254 27.804 1.00 39.87 107 HIS A O 1
ATOM 787 N N . ALA A 1 100 ? 81.484 82.353 26.667 1.00 41.88 108 ALA A N 1
ATOM 788 C CA . ALA A 1 100 ? 82.257 81.658 27.693 1.00 49.17 108 ALA A CA 1
ATOM 789 C C . ALA A 1 100 ? 83.680 82.166 27.731 1.00 43.73 108 ALA A C 1
ATOM 790 O O . ALA A 1 100 ? 84.268 82.239 28.789 1.00 50.68 108 ALA A O 1
ATOM 792 N N . ALA A 1 101 ? 84.256 82.439 26.570 1.00 45.88 109 ALA A N 1
ATOM 793 C CA . ALA A 1 101 ? 85.620 82.973 26.501 1.00 48.48 109 ALA A CA 1
ATOM 794 C C . ALA A 1 101 ? 85.704 84.340 27.175 1.00 43.39 109 ALA A C 1
ATOM 795 O O . ALA A 1 101 ? 86.636 84.615 27.896 1.00 47.10 109 ALA A O 1
ATOM 797 N N . GLU A 1 102 ? 84.729 85.199 26.912 1.00 44.52 110 GLU A N 1
ATOM 798 C CA . GLU A 1 102 ? 84.673 86.512 27.528 1.00 42.49 110 GLU A CA 1
ATOM 799 C C . GLU A 1 102 ? 84.707 86.351 29.010 1.00 42.38 110 GLU A C 1
ATOM 800 O O . GLU A 1 102 ? 85.478 87.008 29.691 1.00 47.88 110 GLU A O 1
ATOM 806 N N . CYS A 1 103 ? 83.863 85.461 29.503 1.00 44.06 111 CYS A N 1
ATOM 807 C CA . CYS A 1 103 ? 83.814 85.144 30.921 1.00 42.92 111 CYS A CA 1
ATOM 808 C C . CYS A 1 103 ? 85.161 84.631 31.418 1.00 42.52 111 CYS A C 1
ATOM 809 O O . CYS A 1 103 ? 85.683 85.102 32.427 1.00 51.19 111 CYS A O 1
ATOM 812 N N . LEU A 1 104 ? 85.761 83.702 30.692 1.00 42.93 112 LEU A N 1
ATOM 813 C CA . LEU A 1 104 ? 87.102 83.172 31.064 1.00 44.41 112 LEU A CA 1
ATOM 814 C C . LEU A 1 104 ? 88.175 84.234 31.148 1.00 48.52 112 LEU A C 1
ATOM 815 O O . LEU A 1 104 ? 88.944 84.256 32.086 1.00 54.14 112 LEU A O 1
ATOM 820 N N . LEU A 1 105 ? 88.149 85.178 30.213 1.00 56.27 113 LEU A N 1
ATOM 821 C CA . LEU A 1 105 ? 89.108 86.286 30.181 1.00 51.15 113 LEU A CA 1
ATOM 822 C C . LEU A 1 105 ? 88.962 87.176 31.387 1.00 49.99 113 LEU A C 1
ATOM 823 O O . LEU A 1 105 ? 89.947 87.647 31.913 1.00 51.77 113 LEU A O 1
ATOM 828 N N . GLN A 1 106 ? 87.726 87.449 31.786 1.00 56.54 114 GLN A N 1
ATOM 829 C CA . GLN A 1 106 ? 87.474 88.237 32.970 1.00 61.30 114 GLN A CA 1
ATOM 830 C C . GLN A 1 106 ? 88.029 87.562 34.214 1.00 63.45 114 GLN A C 1
ATOM 831 O O . GLN A 1 106 ? 88.327 88.240 35.180 1.00 71.03 114 GLN A O 1
ATOM 837 N N . LEU A 1 107 ? 88.146 86.236 34.213 1.00 62.31 115 LEU A N 1
ATOM 838 C CA . LEU A 1 107 ? 88.693 85.526 35.384 1.00 61.80 115 LEU A CA 1
ATOM 839 C C . LEU A 1 107 ? 90.192 85.261 35.262 1.00 59.61 115 LEU A C 1
ATOM 840 O O . LEU A 1 107 ? 90.787 84.659 36.151 1.00 69.81 115 LEU A O 1
ATOM 845 N N . GLY A 1 108 ? 90.793 85.671 34.157 1.00 50.84 116 GLY A N 1
ATOM 846 C CA . GLY A 1 108 ? 92.204 85.488 33.972 1.00 50.47 116 GLY A CA 1
ATOM 847 C C . GLY A 1 108 ? 92.556 84.137 33.397 1.00 50.95 116 GLY A C 1
ATOM 848 O O . GLY A 1 108 ? 93.728 83.831 33.240 1.00 52.86 116 GLY A O 1
ATOM 849 N N . GLU A 1 109 ? 91.561 83.325 33.055 1.00 54.37 117 GLU A N 1
ATOM 850 C CA . GLU A 1 109 ? 91.863 82.024 32.483 1.00 56.34 117 GLU A CA 1
ATOM 851 C C . GLU A 1 109 ? 92.094 82.112 30.980 1.00 49.01 117 GLU A C 1
ATOM 852 O O . GLU A 1 109 ? 91.219 81.831 30.170 1.00 47.20 117 GLU A O 1
ATOM 858 N N . LEU A 1 110 ? 93.327 82.457 30.634 1.00 50.96 118 LEU A N 1
ATOM 859 C CA . LEU A 1 110 ? 93.668 82.792 29.258 1.00 50.40 118 LEU A CA 1
ATOM 860 C C . LEU A 1 110 ? 93.697 81.580 28.374 1.00 47.94 118 LEU A C 1
ATOM 861 O O . LEU A 1 110 ? 93.260 81.650 27.243 1.00 62.30 118 LEU A O 1
ATOM 866 N N . GLU A 1 111 ? 94.123 80.452 28.897 1.00 50.78 119 GLU A N 1
ATOM 867 C CA . GLU A 1 111 ? 94.288 79.270 28.068 1.00 54.89 119 GLU A CA 1
ATOM 868 C C . GLU A 1 111 ? 92.925 78.848 27.574 1.00 53.68 119 GLU A C 1
ATOM 869 O O . GLU A 1 111 ? 92.775 78.411 26.442 1.00 62.36 119 GLU A O 1
ATOM 875 N N . GLY A 1 112 ? 91.929 78.957 28.439 1.00 49.80 120 GLY A N 1
ATOM 876 C CA . GLY A 1 112 ? 90.560 78.585 28.077 1.00 49.42 120 GLY A CA 1
ATOM 877 C C . GLY A 1 112 ? 89.800 79.670 27.341 1.00 42.40 120 GLY A C 1
ATOM 878 O O . GLY A 1 112 ? 89.058 79.388 26.407 1.00 37.04 120 GLY A O 1
ATOM 879 N N . ALA A 1 113 ? 90.007 80.919 27.749 1.00 40.58 121 ALA A N 1
ATOM 880 C CA . ALA A 1 113 ? 89.581 82.048 26.916 1.00 42.00 121 ALA A CA 1
ATOM 881 C C . ALA A 1 113 ? 90.051 81.827 25.468 1.00 37.91 121 ALA A C 1
ATOM 882 O O . ALA A 1 113 ? 89.280 81.993 24.553 1.00 35.50 121 ALA A O 1
ATOM 884 N N . GLU A 1 114 ? 91.295 81.424 25.280 1.00 41.43 122 GLU A N 1
ATOM 885 C CA . GLU A 1 114 ? 91.816 81.216 23.940 1.00 48.23 122 GLU A CA 1
ATOM 886 C C . GLU A 1 114 ? 91.032 80.156 23.197 1.00 44.49 122 GLU A C 1
ATOM 887 O O . GLU A 1 114 ? 90.675 80.331 22.020 1.00 49.24 122 GLU A O 1
ATOM 893 N N . SER A 1 115 ? 90.780 79.063 23.888 1.00 43.62 123 SER A N 1
ATOM 894 C CA . SER A 1 115 ? 90.064 77.958 23.314 1.00 48.60 123 SER A CA 1
ATOM 895 C C . SER A 1 115 ? 88.651 78.343 22.882 1.00 50.38 123 SER A C 1
ATOM 896 O O . SER A 1 115 ? 88.149 77.908 21.834 1.00 57.39 123 SER A O 1
ATOM 899 N N . GLY A 1 116 ? 88.029 79.169 23.707 1.00 53.07 124 GLY A N 1
ATOM 900 C CA . GLY A 1 116 ? 86.691 79.667 23.447 1.00 54.13 124 GLY A CA 1
ATOM 901 C C . GLY A 1 116 ? 86.623 80.551 22.243 1.00 48.07 124 GLY A C 1
ATOM 902 O O . GLY A 1 116 ? 85.821 80.291 21.351 1.00 49.05 124 GLY A O 1
ATOM 903 N N . PHE A 1 117 ? 87.464 81.593 22.220 1.00 46.54 125 PHE A N 1
ATOM 904 C CA . PHE A 1 117 ? 87.499 82.527 21.099 1.00 42.05 125 PHE A CA 1
ATOM 905 C C . PHE A 1 117 ? 87.892 81.821 19.814 1.00 48.80 125 PHE A C 1
ATOM 906 O O . PHE A 1 117 ? 87.350 82.134 18.738 1.00 44.88 125 PHE A O 1
ATOM 914 N N . HIS A 1 118 ? 88.793 80.839 19.930 1.00 49.50 126 HIS A N 1
ATOM 915 C CA . HIS A 1 118 ? 89.221 80.060 18.783 1.00 45.69 126 HIS A CA 1
ATOM 916 C C . HIS A 1 118 ? 88.093 79.207 18.189 1.00 47.88 126 HIS A C 1
ATOM 917 O O . HIS A 1 118 ? 87.891 79.177 16.981 1.00 54.20 126 HIS A O 1
ATOM 924 N N . SER A 1 119 ? 87.345 78.498 19.019 1.00 51.97 127 SER A N 1
ATOM 925 C CA . SER A 1 119 ? 86.214 77.711 18.495 1.00 48.90 127 SER A CA 1
ATOM 926 C C . SER A 1 119 ? 85.105 78.632 18.010 1.00 44.56 127 SER A C 1
ATOM 927 O O . SER A 1 119 ? 84.399 78.329 17.054 1.00 46.38 127 SER A O 1
ATOM 930 N N . ALA A 1 120 ? 84.914 79.744 18.701 1.00 45.35 128 ALA A N 1
ATOM 931 C CA . ALA A 1 120 ? 83.838 80.630 18.338 1.00 51.30 128 ALA A CA 1
ATOM 932 C C . ALA A 1 120 ? 84.088 81.113 16.915 1.00 59.93 128 ALA A C 1
ATOM 933 O O . ALA A 1 120 ? 83.155 81.175 16.123 1.00 58.89 128 ALA A O 1
ATOM 935 N N . GLN A 1 121 ? 85.350 81.402 16.590 1.00 61.41 129 GLN A N 1
ATOM 936 C CA . GLN A 1 121 ? 85.696 81.834 15.247 1.00 63.21 129 GLN A CA 1
ATOM 937 C C . GLN A 1 121 ? 85.401 80.777 14.186 1.00 62.48 129 GLN A C 1
ATOM 938 O O . GLN A 1 121 ? 84.764 81.066 13.174 1.00 62.62 129 GLN A O 1
ATOM 944 N N . LEU A 1 122 ? 85.906 79.570 14.394 1.00 58.87 130 LEU A N 1
ATOM 945 C CA . LEU A 1 122 ? 85.665 78.489 13.448 1.00 55.73 130 LEU A CA 1
ATOM 946 C C . LEU A 1 122 ? 84.181 78.335 13.162 1.00 57.88 130 LEU A C 1
ATOM 947 O O . LEU A 1 122 ? 83.759 78.275 12.012 1.00 65.89 130 LEU A O 1
ATOM 952 N N . LEU A 1 123 ? 83.381 78.232 14.216 1.00 61.69 131 LEU A N 1
ATOM 953 C CA . LEU A 1 123 ? 81.958 77.934 14.067 1.00 60.33 131 LEU A CA 1
ATOM 954 C C . LEU A 1 123 ? 81.214 79.087 13.425 1.00 54.59 131 LEU A C 1
ATOM 955 O O . LEU A 1 123 ? 80.296 78.874 12.631 1.00 57.79 131 LEU A O 1
ATOM 960 N N . ALA A 1 124 ? 81.609 80.302 13.779 1.00 51.08 132 ALA A N 1
ATOM 961 C CA . ALA A 1 124 ? 81.017 81.485 13.187 1.00 59.85 132 ALA A CA 1
ATOM 962 C C . ALA A 1 124 ? 81.428 81.651 11.707 1.00 67.08 132 ALA A C 1
ATOM 963 O O . ALA A 1 124 ? 80.626 82.130 10.894 1.00 61.99 132 ALA A O 1
ATOM 965 N N . ALA A 1 125 ? 82.672 81.280 11.379 1.00 69.30 133 ALA A N 1
ATOM 966 C CA . ALA A 1 125 ? 83.152 81.334 10.006 1.00 71.33 133 ALA A CA 1
ATOM 967 C C . ALA A 1 125 ? 82.246 80.472 9.157 1.00 74.80 133 ALA A C 1
ATOM 968 O O . ALA A 1 125 ? 81.595 80.981 8.249 1.00 95.19 133 ALA A O 1
ATOM 970 N N . ALA A 1 126 ? 82.154 79.189 9.489 1.00 70.61 134 ALA A N 1
ATOM 971 C CA . ALA A 1 126 ? 81.335 78.248 8.727 1.00 76.85 134 ALA A CA 1
ATOM 972 C C . ALA A 1 126 ? 79.953 78.782 8.297 1.00 86.09 134 ALA A C 1
ATOM 973 O O . ALA A 1 126 ? 79.472 78.404 7.233 1.00 99.50 134 ALA A O 1
ATOM 975 N N . LYS A 1 127 ? 79.313 79.629 9.100 1.00 88.37 135 LYS A N 1
ATOM 976 C CA . LYS A 1 127 ? 78.027 80.229 8.710 1.00 93.97 135 LYS A CA 1
ATOM 977 C C . LYS A 1 127 ? 78.199 81.701 8.255 1.00 97.98 135 LYS A C 1
ATOM 978 O O . LYS A 1 127 ? 78.599 82.549 9.050 1.00 106.29 135 LYS A O 1
ATOM 980 N N . PRO A 1 128 ? 77.884 82.014 6.979 1.00 102.36 136 PRO A N 1
ATOM 981 C CA . PRO A 1 128 ? 78.213 83.345 6.432 1.00 103.50 136 PRO A CA 1
ATOM 982 C C . PRO A 1 128 ? 77.316 84.507 6.901 1.00 100.97 136 PRO A C 1
ATOM 983 O O . PRO A 1 128 ? 77.652 85.673 6.688 1.00 90.21 136 PRO A O 1
ATOM 987 N N . GLU A 1 129 ? 76.192 84.177 7.528 1.00 97.45 137 GLU A N 1
ATOM 988 C CA . GLU A 1 129 ? 75.340 85.143 8.220 1.00 83.77 137 GLU A CA 1
ATOM 989 C C . GLU A 1 129 ? 76.052 85.816 9.415 1.00 74.73 137 GLU A C 1
ATOM 990 O O . GLU A 1 129 ? 75.604 86.862 9.903 1.00 64.52 137 GLU A O 1
ATOM 996 N N . LEU A 1 130 ? 77.164 85.223 9.865 1.00 69.02 138 LEU A N 1
ATOM 997 C CA . LEU A 1 130 ? 77.782 85.542 11.145 1.00 76.19 138 LEU A CA 1
ATOM 998 C C . LEU A 1 130 ? 79.218 86.089 11.059 1.00 73.67 138 LEU A C 1
ATOM 999 O O . LEU A 1 130 ? 80.008 85.902 11.998 1.00 85.70 138 LEU A O 1
ATOM 1004 N N . ALA A 1 131 ? 79.561 86.792 9.985 1.00 68.56 139 ALA A N 1
ATOM 1005 C CA . ALA A 1 131 ? 80.952 87.217 9.800 1.00 64.85 139 ALA A CA 1
ATOM 1006 C C . ALA A 1 131 ? 81.393 88.292 10.820 1.00 62.65 139 ALA A C 1
ATOM 1007 O O . ALA A 1 131 ? 82.578 88.374 11.173 1.00 60.48 139 ALA A O 1
ATOM 1009 N N . GLU A 1 132 ? 80.455 89.117 11.278 1.00 58.12 140 GLU A N 1
ATOM 1010 C CA . GLU A 1 132 ? 80.776 90.115 12.276 1.00 59.33 140 GLU A CA 1
ATOM 1011 C C . GLU A 1 132 ? 81.269 89.461 13.569 1.00 65.15 140 GLU A C 1
ATOM 1012 O O . GLU A 1 132 ? 82.308 89.857 14.136 1.00 59.43 140 GLU A O 1
ATOM 1018 N N . LEU A 1 133 ? 80.510 88.475 14.048 1.00 67.78 141 LEU A N 1
ATOM 1019 C CA . LEU A 1 133 ? 80.889 87.749 15.251 1.00 62.12 141 LEU A CA 1
ATOM 1020 C C . LEU A 1 133 ? 82.200 86.983 15.012 1.00 59.51 141 LEU A C 1
ATOM 1021 O O . LEU A 1 133 ? 83.059 86.919 15.900 1.00 57.73 141 LEU A O 1
ATOM 1026 N N . ALA A 1 134 ? 82.335 86.397 13.825 1.00 51.47 142 ALA A N 1
ATOM 1027 C CA . ALA A 1 134 ? 83.549 85.670 13.469 1.00 49.54 142 ALA A CA 1
ATOM 1028 C C . ALA A 1 134 ? 84.760 86.557 13.576 1.00 49.73 142 ALA A C 1
ATOM 1029 O O . ALA A 1 134 ? 85.850 86.105 13.931 1.00 55.26 142 ALA A O 1
ATOM 1031 N N . ALA A 1 135 ? 84.569 87.826 13.255 1.00 53.15 143 ALA A N 1
ATOM 1032 C CA . ALA A 1 135 ? 85.651 88.795 13.292 1.00 53.50 143 ALA A CA 1
ATOM 1033 C C . ALA A 1 135 ? 85.985 89.177 14.723 1.00 61.48 143 ALA A C 1
ATOM 1034 O O . ALA A 1 135 ? 87.159 89.149 15.105 1.00 78.44 143 ALA A O 1
ATOM 1036 N N . ARG A 1 136 ? 84.954 89.508 15.513 1.00 56.57 144 ARG A N 1
ATOM 1037 C CA . ARG A 1 136 ? 85.120 89.763 16.937 1.00 57.09 144 ARG A CA 1
ATOM 1038 C C . ARG A 1 136 ? 85.893 88.623 17.583 1.00 53.00 144 ARG A C 1
ATOM 1039 O O . ARG A 1 136 ? 86.768 88.848 18.401 1.00 51.77 144 ARG A O 1
ATOM 1047 N N . ALA A 1 137 ? 85.535 87.397 17.240 1.00 52.71 145 ALA A N 1
ATOM 1048 C CA . ALA A 1 137 ? 86.182 86.255 17.845 1.00 55.64 145 ALA A CA 1
ATOM 1049 C C . ALA A 1 137 ? 87.657 86.283 17.475 1.00 53.07 145 ALA A C 1
ATOM 1050 O O . ALA A 1 137 ? 88.531 86.159 18.343 1.00 50.97 145 ALA A O 1
ATOM 1052 N N . GLY A 1 138 ? 87.924 86.512 16.199 1.00 47.25 146 GLY A N 1
ATOM 1053 C CA . GLY A 1 138 ? 89.299 86.631 15.715 1.00 42.56 146 GLY A CA 1
ATOM 1054 C C . GLY A 1 138 ? 90.077 87.683 16.454 1.00 40.93 146 GLY A C 1
ATOM 1055 O O . GLY A 1 138 ? 91.229 87.464 16.805 1.00 40.55 146 GLY A O 1
ATOM 1056 N N . ILE A 1 139 ? 89.462 88.847 16.685 1.00 43.42 147 ILE A N 1
ATOM 1057 C CA . ILE A 1 139 ? 90.157 89.922 17.379 1.00 48.26 147 ILE A CA 1
ATOM 1058 C C . ILE A 1 139 ? 90.499 89.479 18.791 1.00 50.97 147 ILE A C 1
ATOM 1059 O O . ILE A 1 139 ? 91.646 89.613 19.213 1.00 49.33 147 ILE A O 1
ATOM 1072 N N . LEU A 1 141 ? 90.605 86.650 20.131 1.00 45.78 149 LEU A N 1
ATOM 1073 C CA . LEU A 1 141 ? 91.624 85.624 20.068 1.00 48.68 149 LEU A CA 1
ATOM 1074 C C . LEU A 1 141 ? 93.027 86.235 20.137 1.00 55.37 149 LEU A C 1
ATOM 1075 O O . LEU A 1 141 ? 93.814 85.841 20.998 1.00 58.22 149 LEU A O 1
ATOM 1080 N N . GLU A 1 142 ? 93.311 87.226 19.284 1.00 58.91 150 GLU A N 1
ATOM 1081 C CA . GLU A 1 142 ? 94.589 87.996 19.333 1.00 58.24 150 GLU A CA 1
ATOM 1082 C C . GLU A 1 142 ? 94.861 88.690 20.653 1.00 55.52 150 GLU A C 1
ATOM 1083 O O . GLU A 1 142 ? 95.956 88.637 21.195 1.00 57.79 150 GLU A O 1
ATOM 1089 N N . VAL A 1 143 ? 93.842 89.340 21.175 1.00 52.72 151 VAL A N 1
ATOM 1090 C CA . VAL A 1 143 ? 93.962 90.030 22.430 1.00 49.96 151 VAL A CA 1
ATOM 1091 C C . VAL A 1 143 ? 94.385 89.049 23.499 1.00 53.27 151 VAL A C 1
ATOM 1092 O O . VAL A 1 143 ? 95.157 89.381 24.388 1.00 53.00 151 VAL A O 1
ATOM 1096 N N . VAL A 1 144 ? 93.843 87.840 23.422 1.00 57.64 152 VAL A N 1
ATOM 1097 C CA . VAL A 1 144 ? 94.099 86.844 24.443 1.00 53.94 152 VAL A CA 1
ATOM 1098 C C . VAL A 1 144 ? 95.486 86.292 24.252 1.00 53.63 152 VAL A C 1
ATOM 1099 O O . VAL A 1 144 ? 96.237 86.258 25.193 1.00 43.80 152 VAL A O 1
ATOM 1103 N N . LYS A 1 145 ? 95.807 85.828 23.039 1.00 60.07 153 LYS A N 1
ATOM 1104 C CA . LYS A 1 145 ? 97.164 85.339 22.721 1.00 61.36 153 LYS A CA 1
ATOM 1105 C C . LYS A 1 145 ? 98.228 86.333 23.158 1.00 61.62 153 LYS A C 1
ATOM 1106 O O . LYS A 1 145 ? 99.233 85.946 23.694 1.00 79.41 153 LYS A O 1
ATOM 1112 N N . THR A 1 146 ? 97.983 87.614 22.973 1.00 57.39 154 THR A N 1
ATOM 1113 C CA . THR A 1 146 ? 98.973 88.627 23.291 1.00 57.49 154 THR A CA 1
ATOM 1114 C C . THR A 1 146 ? 99.036 88.889 24.817 1.00 64.97 154 THR A C 1
ATOM 1115 O O . THR A 1 146 ? 100.102 89.038 25.367 1.00 66.58 154 THR A O 1
ATOM 1119 N N . LYS A 1 147 ? 97.886 88.928 25.486 1.00 73.10 155 LYS A N 1
ATOM 1120 C CA . LYS A 1 147 ? 97.814 89.053 26.946 1.00 70.42 155 LYS A CA 1
ATOM 1121 C C . LYS A 1 147 ? 98.474 87.822 27.595 1.00 72.57 155 LYS A C 1
ATOM 1122 O O . LYS A 1 147 ? 99.091 87.907 2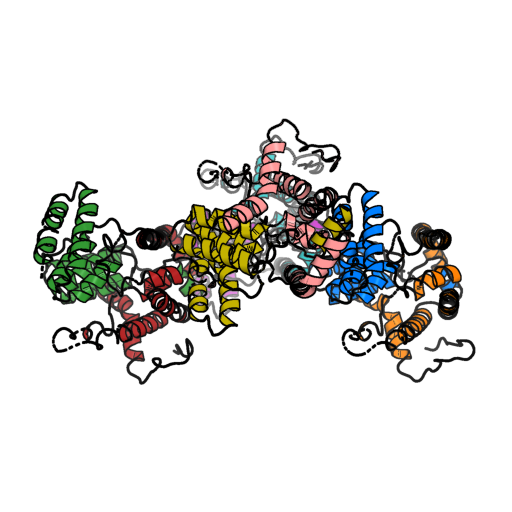8.658 1.00 58.17 155 LYS A O 1
ATOM 1128 N N . LYS A 1 148 ? 98.368 86.692 26.898 1.00 84.61 156 LYS A N 1
ATOM 1129 C CA . LYS A 1 148 ? 98.968 85.409 27.305 1.00 93.83 156 LYS A CA 1
ATOM 1130 C C . LYS A 1 148 ? 100.493 85.522 27.264 1.00 96.50 156 LYS A C 1
ATOM 1131 O O . LYS A 1 148 ? 101.131 85.230 28.258 1.00 106.31 156 LYS A O 1
ATOM 1137 N N . ASP A 1 149 ? 101.054 85.955 26.124 1.00 92.80 157 ASP A N 1
ATOM 1138 C CA . ASP A 1 149 ? 102.503 86.268 25.968 1.00 81.95 157 ASP A CA 1
ATOM 1139 C C . ASP A 1 149 ? 103.104 87.261 26.968 1.00 85.24 157 ASP A C 1
ATOM 1140 O O . ASP A 1 149 ? 104.286 87.161 27.255 1.00 100.27 157 ASP A O 1
ATOM 1153 N N . GLU A 1 151 ? 102.784 87.554 30.231 1.00 106.55 159 GLU A N 1
ATOM 1154 C CA . GLU A 1 151 ? 102.318 87.078 31.518 1.00 110.74 159 GLU A CA 1
ATOM 1155 C C . GLU A 1 151 ? 103.464 86.908 32.506 1.00 115.92 159 GLU A C 1
ATOM 1156 O O . GLU A 1 151 ? 103.616 87.725 33.422 1.00 116.31 159 GLU A O 1
ATOM 1162 N N . GLY B 2 1 ? 70.800 94.084 29.344 1.00 90.27 45 GLY B N 1
ATOM 1163 C CA . GLY B 2 1 ? 71.916 93.206 28.902 1.00 96.27 45 GLY B CA 1
ATOM 1164 C C . GLY B 2 1 ? 72.068 93.287 27.402 1.00 104.34 45 GLY B C 1
ATOM 1165 O O . GLY B 2 1 ? 71.252 92.741 26.667 1.00 111.79 45 GLY B O 1
ATOM 1166 N N . GLN B 2 2 ? 73.095 94.005 26.959 1.00 111.72 46 GLN B N 1
ATOM 1167 C CA . GLN B 2 2 ? 73.411 94.163 25.539 1.00 115.29 46 GLN B CA 1
ATOM 1168 C C . GLN B 2 2 ? 74.597 93.276 25.131 1.00 107.32 46 GLN B C 1
ATOM 1169 O O . GLN B 2 2 ? 75.047 93.319 23.975 1.00 111.96 46 GLN B O 1
ATOM 1175 N N . GLY B 2 3 ? 75.097 92.474 26.072 1.00 88.21 47 GLY B N 1
ATOM 1176 C CA . GLY B 2 3 ? 76.235 91.588 25.816 1.00 74.71 47 GLY B CA 1
ATOM 1177 C C . GLY B 2 3 ? 75.901 90.404 24.911 1.00 63.94 47 GLY B C 1
ATOM 1178 O O . GLY B 2 3 ? 76.649 90.107 23.982 1.00 72.88 47 GLY B O 1
ATOM 1179 N N . VAL B 2 4 ? 74.783 89.721 25.168 1.00 55.41 48 VAL B N 1
ATOM 1180 C CA . VAL B 2 4 ? 74.440 88.524 24.397 1.00 53.27 48 VAL B CA 1
ATOM 1181 C C . VAL B 2 4 ? 73.198 88.703 23.540 1.00 53.10 48 VAL B C 1
ATOM 1182 O O . VAL B 2 4 ? 72.161 89.213 24.000 1.00 62.90 48 VAL B O 1
ATOM 1186 N N . VAL B 2 5 ? 73.332 88.285 22.279 1.00 46.45 49 VAL B N 1
ATOM 1187 C CA . VAL B 2 5 ? 72.222 88.244 21.348 1.00 43.89 49 VAL B CA 1
ATOM 1188 C C . VAL B 2 5 ? 71.501 86.935 21.554 1.00 44.32 49 VAL B C 1
ATOM 1189 O O . VAL B 2 5 ? 71.982 85.885 21.140 1.00 43.17 49 VAL B O 1
ATOM 1193 N N . LEU B 2 6 ? 70.339 86.996 22.182 1.00 44.52 50 LEU B N 1
ATOM 1194 C CA . LEU B 2 6 ? 69.499 85.818 22.312 1.00 47.00 50 LEU B CA 1
ATOM 1195 C C . LEU B 2 6 ? 68.607 85.725 21.088 1.00 49.62 50 LEU B C 1
ATOM 1196 O O . LEU B 2 6 ? 68.173 86.763 20.564 1.00 51.60 50 LEU B O 1
ATOM 1201 N N . PRO B 2 7 ? 68.269 84.495 20.648 1.00 53.99 51 PRO B N 1
ATOM 1202 C CA . PRO B 2 7 ? 67.319 84.398 19.529 1.00 49.14 51 PRO B CA 1
ATOM 1203 C C . PRO B 2 7 ? 65.990 84.991 19.871 1.00 46.35 51 PRO B C 1
ATOM 1204 O O . PRO B 2 7 ? 65.591 84.959 21.034 1.00 48.01 51 PRO B O 1
ATOM 1208 N N . GLN B 2 8 ? 65.310 85.516 18.858 1.00 53.00 52 GLN B N 1
ATOM 1209 C CA . GLN B 2 8 ? 64.021 86.201 19.057 1.00 57.79 52 GLN B CA 1
ATOM 1210 C C . GLN B 2 8 ? 62.922 85.226 19.380 1.00 57.94 52 GLN B C 1
ATOM 1211 O O . GLN B 2 8 ? 62.929 84.124 18.863 1.00 68.58 52 GLN B O 1
ATOM 1217 N N . PRO B 2 9 ? 61.987 85.614 20.251 1.00 59.61 53 PRO B N 1
ATOM 1218 C CA . PRO B 2 9 ? 60.949 84.639 20.531 1.00 63.50 53 PRO B CA 1
ATOM 1219 C C . PRO B 2 9 ? 60.194 84.259 19.274 1.00 74.81 53 PRO B C 1
ATOM 1220 O O . PRO B 2 9 ? 60.042 85.089 18.380 1.00 82.00 53 PRO B O 1
ATOM 1232 N N . GLN B 2 22 ? 49.819 85.578 31.819 1.00 92.89 66 GLN B N 1
ATOM 1233 C CA . GLN B 2 22 ? 50.382 86.607 32.697 1.00 101.36 66 GLN B CA 1
ATOM 1234 C C . GLN B 2 22 ? 50.451 86.159 34.175 1.00 107.76 66 GLN B C 1
ATOM 1235 O O . GLN B 2 22 ? 51.404 86.488 34.883 1.00 103.28 66 GLN B O 1
ATOM 1237 N N . GLN B 2 23 ? 49.420 85.447 34.635 1.00 114.42 67 GLN B N 1
ATOM 1238 C CA . GLN B 2 23 ? 49.438 84.741 35.926 1.00 114.25 67 GLN B CA 1
ATOM 1239 C C . GLN B 2 23 ? 49.667 83.240 35.723 1.00 114.83 67 GLN B C 1
ATOM 1240 O O . GLN B 2 23 ? 50.137 82.557 36.630 1.00 118.05 67 GLN B O 1
ATOM 1242 N N . GLU B 2 24 ? 49.332 82.740 34.531 1.00 115.34 68 GLU B N 1
ATOM 1243 C CA . GLU B 2 24 ? 49.626 81.355 34.123 1.00 106.83 68 GLU B CA 1
ATOM 1244 C C . GLU B 2 24 ? 51.138 81.058 34.092 1.00 103.22 68 GLU B C 1
ATOM 1245 O O . GLU B 2 24 ? 51.552 79.923 34.304 1.00 100.16 68 GLU B O 1
ATOM 1251 N N . LEU B 2 25 ? 51.949 82.078 33.817 1.00 98.21 69 LEU B N 1
ATOM 1252 C CA . LEU B 2 25 ? 53.400 81.938 33.808 1.00 90.76 69 LEU B CA 1
ATOM 1253 C C . LEU B 2 25 ? 53.984 81.772 35.193 1.00 91.74 69 LEU B C 1
ATOM 1254 O O . LEU B 2 25 ? 55.010 81.106 35.343 1.00 106.98 69 LEU B O 1
ATOM 1259 N N . ASP B 2 26 ? 53.362 82.386 36.193 1.00 91.03 70 ASP B N 1
ATOM 1260 C CA . ASP B 2 26 ? 53.777 82.171 37.583 1.00 98.05 70 ASP B CA 1
ATOM 1261 C C . ASP B 2 26 ? 53.378 80.778 38.052 1.00 91.22 70 ASP B C 1
ATOM 1262 O O . ASP B 2 26 ? 54.097 80.176 38.865 1.00 84.18 70 ASP B O 1
ATOM 1267 N N . GLN B 2 27 ? 52.254 80.269 37.533 1.00 84.11 71 GLN B N 1
ATOM 1268 C CA . GLN B 2 27 ? 51.862 78.874 37.746 1.00 84.80 71 GLN B CA 1
ATOM 1269 C C . GLN B 2 27 ? 53.007 77.977 37.241 1.00 83.23 71 GLN B C 1
ATOM 1270 O O . GLN B 2 27 ? 53.558 77.150 37.991 1.00 67.69 71 GLN B O 1
ATOM 1271 N N . LEU B 2 28 ? 53.374 78.196 35.978 1.00 83.75 72 LEU B N 1
ATOM 1272 C CA . LEU B 2 28 ? 54.418 77.427 35.284 1.00 77.55 72 LEU B CA 1
ATOM 1273 C C . LEU B 2 28 ? 55.796 77.531 35.922 1.00 69.94 72 LEU B C 1
ATOM 1274 O O . LEU B 2 28 ? 56.530 76.552 35.967 1.00 76.62 72 LEU B O 1
ATOM 1279 N N . ARG B 2 29 ? 56.147 78.705 36.414 1.00 60.81 73 ARG B N 1
ATOM 1280 C CA . ARG B 2 29 ? 57.368 78.862 37.183 1.00 62.42 73 ARG B CA 1
ATOM 1281 C C . ARG B 2 29 ? 57.305 78.115 38.495 1.00 73.61 73 ARG B C 1
ATOM 1282 O O . ARG B 2 29 ? 58.326 77.585 38.939 1.00 83.98 73 ARG B O 1
ATOM 1290 N N . LYS B 2 30 ? 56.130 78.070 39.133 1.00 84.29 74 LYS B N 1
ATOM 1291 C CA . LYS B 2 30 ? 56.000 77.354 40.423 1.00 85.76 74 LYS B CA 1
ATOM 1292 C C . LYS B 2 30 ? 56.084 75.847 40.162 1.00 80.74 74 LYS B C 1
ATOM 1293 O O . LYS B 2 30 ? 56.702 75.112 40.949 1.00 84.57 74 LYS B O 1
ATOM 1295 N N . THR B 2 31 ? 55.452 75.402 39.072 1.00 68.46 75 THR B N 1
ATOM 1296 C CA . THR B 2 31 ? 55.530 74.013 38.628 1.00 73.49 75 THR B CA 1
ATOM 1297 C C . THR B 2 31 ? 56.993 73.591 38.540 1.00 76.14 75 THR B C 1
ATOM 1298 O O . THR B 2 31 ? 57.403 72.570 39.092 1.00 86.94 75 THR B O 1
ATOM 1302 N N . ALA B 2 32 ? 57.780 74.408 37.854 1.00 75.59 76 ALA B N 1
ATOM 1303 C CA . ALA B 2 32 ? 59.153 74.072 37.507 1.00 68.45 76 ALA B CA 1
ATOM 1304 C C . ALA B 2 32 ? 60.087 74.085 38.710 1.00 63.27 76 ALA B C 1
ATOM 1305 O O . ALA B 2 32 ? 61.011 73.269 38.785 1.00 67.92 76 ALA B O 1
ATOM 1307 N N . GLN B 2 33 ? 59.862 74.995 39.649 1.00 65.42 77 GLN B N 1
ATOM 1308 C CA . GLN B 2 33 ? 60.724 75.060 40.843 1.00 76.47 77 GLN B CA 1
ATOM 1309 C C . GLN B 2 33 ? 60.206 74.146 41.977 1.00 75.22 77 GLN B C 1
ATOM 1310 O O . GLN B 2 33 ? 60.841 74.028 43.024 1.00 78.06 77 GLN B O 1
ATOM 1316 N N . LEU B 2 34 ? 59.070 73.491 41.745 1.00 69.86 78 LEU B N 1
ATOM 1317 C CA . LEU B 2 34 ? 58.408 72.639 42.727 1.00 76.20 78 LEU B CA 1
ATOM 1318 C C . LEU B 2 34 ? 59.306 71.538 43.270 1.00 70.96 78 LEU B C 1
ATOM 1319 O O . LEU B 2 34 ? 59.289 71.247 44.461 1.00 85.06 78 LEU B O 1
ATOM 1324 N N . GLY B 2 35 ? 60.096 70.944 42.396 1.00 70.92 79 GLY B N 1
ATOM 1325 C CA . GLY B 2 35 ? 60.994 69.868 42.784 1.00 67.66 79 GLY B CA 1
ATOM 1326 C C . GLY B 2 35 ? 62.131 70.287 43.690 1.00 66.63 79 GLY B C 1
ATOM 1327 O O . GLY B 2 35 ? 62.472 69.547 44.592 1.00 74.77 79 GLY B O 1
ATOM 1328 N N . THR B 2 36 ? 62.716 71.463 43.469 1.00 64.80 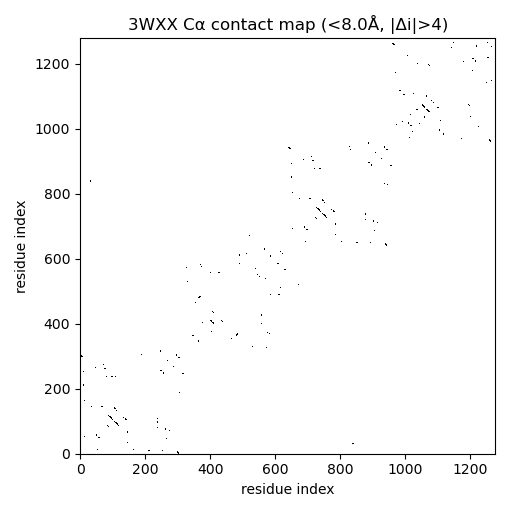80 THR B N 1
ATOM 1329 C CA . THR B 2 36 ? 63.810 71.948 44.328 1.00 75.45 80 THR B CA 1
ATOM 1330 C C . THR B 2 36 ? 63.300 72.618 45.595 1.00 77.74 80 THR B C 1
ATOM 1331 O O . THR B 2 36 ? 64.018 72.711 46.594 1.00 80.44 80 THR B O 1
ATOM 1335 N N . ALA B 2 37 ? 62.069 73.112 45.554 1.00 85.57 81 ALA B N 1
ATOM 1336 C CA . ALA B 2 37 ? 61.442 73.663 46.751 1.00 84.45 81 ALA B CA 1
ATOM 1337 C C . ALA B 2 37 ? 61.241 72.536 47.764 1.00 82.71 81 ALA B C 1
ATOM 1338 O O . ALA B 2 37 ? 61.676 72.657 48.917 1.00 76.91 81 ALA B O 1
ATOM 1340 N N . ASN B 2 38 ? 60.592 71.452 47.322 1.00 71.30 82 ASN B N 1
ATOM 1341 C CA . ASN B 2 38 ? 60.467 70.240 48.141 1.00 78.48 82 ASN B CA 1
ATOM 1342 C C . ASN B 2 38 ? 61.814 69.657 48.545 1.00 81.15 82 ASN B C 1
ATOM 1343 O O . ASN B 2 38 ? 61.920 69.003 49.567 1.00 87.53 82 ASN B O 1
ATOM 1348 N N . ALA B 2 39 ? 62.820 69.833 47.697 1.00 88.04 83 ALA B N 1
ATOM 1349 C CA . ALA B 2 39 ? 64.148 69.318 47.967 1.00 85.38 83 ALA B CA 1
ATOM 1350 C C . ALA B 2 39 ? 64.770 70.028 49.155 1.00 87.57 83 ALA B C 1
ATOM 1351 O O . ALA B 2 39 ? 65.300 69.384 50.052 1.00 84.18 83 ALA B O 1
ATOM 1353 N N . ALA B 2 40 ? 64.723 71.360 49.141 1.00 99.34 84 ALA B N 1
ATOM 1354 C CA . ALA B 2 40 ? 65.279 72.195 50.227 1.00 99.60 84 ALA B CA 1
ATOM 1355 C C . ALA B 2 40 ? 64.569 71.926 51.561 1.00 101.19 84 ALA B C 1
ATOM 1356 O O . ALA B 2 40 ? 65.204 71.754 52.607 1.00 88.03 84 ALA B O 1
ATOM 1358 N N . LYS B 2 41 ? 63.238 71.903 51.490 1.00 108.06 85 LYS B N 1
ATOM 1359 C CA . LYS B 2 41 ? 62.372 71.479 52.582 1.00 104.23 85 LYS B CA 1
ATOM 1360 C C . LYS B 2 41 ? 62.903 70.181 53.216 1.00 101.92 85 LYS B C 1
ATOM 1361 O O . LYS B 2 41 ? 63.396 70.207 54.335 1.00 114.62 85 LYS B O 1
ATOM 1367 N N . LEU B 2 42 ? 62.855 69.067 52.489 1.00 95.64 86 LEU B N 1
ATOM 1368 C CA . LEU B 2 42 ? 63.372 67.771 52.984 1.00 84.59 86 LEU B CA 1
ATOM 1369 C C . LEU B 2 42 ? 64.824 67.796 53.463 1.00 83.52 86 LEU B C 1
ATOM 1370 O O . LEU B 2 42 ? 65.213 66.957 54.254 1.00 92.47 86 LEU B O 1
ATOM 1375 N N . LEU B 2 43 ? 65.628 68.744 52.996 1.00 90.18 87 LEU B N 1
ATOM 1376 C CA . LEU B 2 43 ? 67.022 68.839 53.440 1.00 91.95 87 LEU B CA 1
ATOM 1377 C C . LEU B 2 43 ? 67.245 69.830 54.584 1.00 97.81 87 LEU B C 1
ATOM 1378 O O . LEU B 2 43 ? 68.386 70.159 54.915 1.00 94.34 87 LEU B O 1
ATOM 1383 N N . GLY B 2 44 ? 66.160 70.321 55.175 1.00 107.77 88 GLY B N 1
ATOM 1384 C CA . GLY B 2 44 ? 66.230 70.958 56.487 1.00 117.47 88 GLY B CA 1
ATOM 1385 C C . GLY B 2 44 ? 65.821 69.956 57.556 1.00 127.24 88 GLY B C 1
ATOM 1386 O O . GLY B 2 44 ? 64.778 70.118 58.186 1.00 132.48 88 GLY B O 1
ATOM 1387 N N . SER B 2 45 ? 66.639 68.914 57.743 1.00 141.23 89 SER B N 1
ATOM 1388 C CA . SER B 2 45 ? 66.380 67.840 58.723 1.00 145.08 89 SER B CA 1
ATOM 1389 C C . SER B 2 45 ? 67.684 67.357 59.404 1.00 142.00 89 SER B C 1
ATOM 1390 O O . SER B 2 45 ? 68.363 68.139 60.082 1.00 138.32 89 SER B O 1
ATOM 1393 N N . SER B 2 46 ? 67.990 66.064 59.272 1.00 135.37 90 SER B N 1
ATOM 1394 C CA . SER B 2 46 ? 69.295 65.513 59.653 1.00 131.17 90 SER B CA 1
ATOM 1395 C C . SER B 2 46 ? 69.660 64.319 58.755 1.00 130.14 90 SER B C 1
ATOM 1396 O O . SER B 2 46 ? 70.462 63.469 59.152 1.00 113.34 90 SER B O 1
ATOM 1398 N N . THR B 2 47 ? 69.086 64.282 57.542 1.00 129.50 91 THR B N 1
ATOM 1399 C CA . THR B 2 47 ? 69.353 63.223 56.555 1.00 107.69 91 THR B CA 1
ATOM 1400 C C . THR B 2 47 ? 70.588 63.740 55.858 1.00 89.76 91 THR B C 1
ATOM 1401 O O . THR B 2 47 ? 70.490 64.825 55.277 1.00 77.42 91 THR B O 1
ATOM 1403 N N . LEU B 2 48 ? 71.765 63.088 55.962 1.00 99.49 92 LEU B N 1
ATOM 1404 C CA . LEU B 2 48 ? 72.098 61.811 56.720 1.00 98.57 92 LEU B CA 1
ATOM 1405 C C . LEU B 2 48 ? 71.284 60.522 56.471 1.00 103.17 92 LEU B C 1
ATOM 1406 O O . LEU B 2 48 ? 70.429 60.159 57.275 1.00 89.54 92 LEU B O 1
ATOM 1408 N N . LEU B 2 49 ? 71.585 59.788 55.401 1.00 113.55 93 LEU B N 1
ATOM 1409 C CA . LEU B 2 49 ? 72.693 60.105 54.480 1.00 117.12 93 LEU B CA 1
ATOM 1410 C C . LEU B 2 49 ? 72.368 61.170 53.450 1.00 120.09 93 LEU B C 1
ATOM 1411 O O . LEU B 2 49 ? 71.282 61.136 52.857 1.00 97.70 93 LEU B O 1
ATOM 1413 N N . ASN B 2 50 ? 73.320 62.067 53.163 1.00 137.71 94 ASN B N 1
ATOM 1414 C CA . ASN B 2 50 ? 74.741 62.017 53.599 1.00 144.28 94 ASN B CA 1
ATOM 1415 C C . ASN B 2 50 ? 75.441 60.764 53.094 1.00 140.06 94 ASN B C 1
ATOM 1416 O O . ASN B 2 50 ? 75.254 60.414 51.931 1.00 131.64 94 ASN B O 1
ATOM 1418 N N . LYS B 2 51 ? 76.216 60.091 53.950 1.00 138.16 95 LYS B N 1
ATOM 1419 C CA . LYS B 2 51 ? 77.052 58.967 53.519 1.00 138.33 95 LYS B CA 1
ATOM 1420 C C . LYS B 2 51 ? 76.300 57.644 53.757 1.00 138.28 95 LYS B C 1
ATOM 1421 O O . LYS B 2 51 ? 76.557 56.934 54.729 1.00 130.98 95 LYS B O 1
ATOM 1427 N N . LEU B 2 52 ? 75.383 57.320 52.850 1.00 151.90 96 LEU B N 1
ATOM 1428 C CA . LEU B 2 52 ? 74.425 56.227 53.034 1.00 155.51 96 LEU B CA 1
ATOM 1429 C C . LEU B 2 52 ? 75.013 54.836 52.852 1.00 144.58 96 LEU B C 1
ATOM 1430 O O . LEU B 2 52 ? 76.201 54.675 52.576 1.00 133.65 96 LEU B O 1
ATOM 1432 N N . ALA B 2 53 ? 74.133 53.850 52.994 1.00 135.44 97 ALA B N 1
ATOM 1433 C CA . ALA B 2 53 ? 74.452 52.444 52.902 1.00 133.82 97 ALA B CA 1
ATOM 1434 C C . ALA B 2 53 ? 73.680 51.847 51.718 1.00 137.47 97 ALA B C 1
ATOM 1435 O O . ALA B 2 53 ? 72.664 51.171 51.907 1.00 153.56 97 ALA B O 1
ATOM 1437 N N . PHE B 2 54 ? 74.162 52.109 50.497 1.00 127.68 98 PHE B N 1
ATOM 1438 C CA . PHE B 2 54 ? 73.420 51.817 49.276 1.00 124.00 98 PHE B CA 1
ATOM 1439 C C . PHE B 2 54 ? 72.216 52.736 49.310 1.00 134.63 98 PHE B C 1
ATOM 1440 O O . PHE B 2 54 ? 71.278 52.453 50.044 1.00 134.13 98 PHE B O 1
ATOM 1442 N N . ALA B 2 55 ? 72.266 53.847 48.563 1.00 135.97 99 ALA B N 1
ATOM 1443 C CA . ALA B 2 55 ? 71.229 54.901 48.608 1.00 125.57 99 ALA B CA 1
ATOM 1444 C C . ALA B 2 55 ? 69.845 54.311 48.479 1.00 118.34 99 ALA B C 1
ATOM 1445 O O . ALA B 2 55 ? 69.627 53.344 47.741 1.00 137.80 99 ALA B O 1
ATOM 1447 N N . SER B 2 56 ? 68.902 54.926 49.167 1.00 106.01 100 SER B N 1
ATOM 1448 C CA . SER B 2 56 ? 67.555 54.389 49.277 1.00 114.00 100 SER B CA 1
ATOM 1449 C C . SER B 2 56 ? 67.560 53.264 50.343 1.00 127.17 100 SER B C 1
ATOM 1450 O O . SER B 2 56 ? 68.634 52.741 50.727 1.00 105.88 100 SER B O 1
ATOM 1453 N N . PRO B 2 57 ? 66.368 52.886 50.817 1.00 135.45 101 PRO B N 1
ATOM 1454 C CA . PRO B 2 57 ? 65.084 53.409 50.327 1.00 122.71 101 PRO B CA 1
ATOM 1455 C C . PRO B 2 57 ? 64.910 54.908 50.577 1.00 123.49 101 PRO B C 1
ATOM 1456 O O . PRO B 2 57 ? 65.452 55.447 51.549 1.00 105.62 101 PRO B O 1
ATOM 1460 N N . GLU B 2 58 ? 64.204 55.576 49.665 1.00 126.38 102 GLU B N 1
ATOM 1461 C CA . GLU B 2 58 ? 64.151 57.045 49.681 1.00 122.47 102 GLU B CA 1
ATOM 1462 C C . GLU B 2 58 ? 63.041 57.743 48.903 1.00 128.81 102 GLU B C 1
ATOM 1463 O O . GLU B 2 58 ? 63.332 58.452 47.943 1.00 125.42 102 GLU B O 1
ATOM 1469 N N . GLU B 2 59 ? 61.786 57.625 49.322 1.00 139.86 103 GLU B N 1
ATOM 1470 C CA . GLU B 2 59 ? 61.284 56.591 50.221 1.00 137.97 103 GLU B CA 1
ATOM 1471 C C . GLU B 2 59 ? 60.002 55.814 49.797 1.00 144.46 103 GLU B C 1
ATOM 1472 O O . GLU B 2 59 ? 60.017 54.576 49.814 1.00 137.93 103 GLU B O 1
ATOM 1474 N N . PHE B 2 60 ? 58.908 56.465 49.387 1.00 160.78 104 PHE B N 1
ATOM 1475 C CA . PHE B 2 60 ? 58.862 57.821 48.818 1.00 169.76 104 PHE B CA 1
ATOM 1476 C C . PHE B 2 60 ? 58.682 58.883 49.907 1.00 176.91 104 PHE B C 1
ATOM 1477 O O . PHE B 2 60 ? 59.399 59.880 49.896 1.00 163.67 104 PHE B O 1
ATOM 1485 N N . GLU B 2 61 ? 57.732 58.645 50.821 1.00 188.94 105 GLU B N 1
ATOM 1486 C CA . GLU B 2 61 ? 57.506 59.431 52.066 1.00 191.33 105 GLU B CA 1
ATOM 1487 C C . GLU B 2 61 ? 58.123 60.852 52.094 1.00 195.31 105 GLU B C 1
ATOM 1488 O O . GLU B 2 61 ? 59.342 60.958 52.252 1.00 212.16 105 GLU B O 1
ATOM 1490 N N . ILE B 2 62 ? 57.353 61.948 51.980 1.00 175.05 106 ILE B N 1
ATOM 1491 C CA . ILE B 2 62 ? 55.886 62.003 51.905 1.00 149.66 106 ILE B CA 1
ATOM 1492 C C . ILE B 2 62 ? 55.337 61.438 50.607 1.00 143.50 106 ILE B C 1
ATOM 1493 O O . ILE B 2 62 ? 54.930 60.279 50.546 1.00 128.58 106 ILE B O 1
ATOM 1495 N N . LYS B 2 79 ? 50.285 57.633 35.317 1.00 56.97 123 LYS B N 1
ATOM 1496 C CA . LYS B 2 79 ? 49.765 56.329 34.831 1.00 66.23 123 LYS B CA 1
ATOM 1497 C C . LYS B 2 79 ? 50.290 55.925 33.429 1.00 67.99 123 LYS B C 1
ATOM 1498 O O . LYS B 2 79 ? 50.217 56.692 32.471 1.00 68.03 123 LYS B O 1
ATOM 1500 N N . LEU B 2 80 ? 50.783 54.690 33.331 1.00 71.84 124 LEU B N 1
ATOM 1501 C CA . LEU B 2 80 ? 51.507 54.189 32.148 1.00 66.03 124 LEU B CA 1
ATOM 1502 C C . LEU B 2 80 ? 50.861 54.442 30.792 1.00 68.41 124 LEU B C 1
ATOM 1503 O O . LEU B 2 80 ? 51.572 54.639 29.822 1.00 60.85 124 LEU B O 1
ATOM 1508 N N . ALA B 2 81 ? 49.534 54.416 30.695 1.00 76.78 125 ALA B N 1
ATOM 1509 C CA . ALA B 2 81 ? 48.887 54.701 29.399 1.00 72.99 125 ALA B CA 1
ATOM 1510 C C . ALA B 2 81 ? 49.083 56.166 29.041 1.00 77.61 125 ALA B C 1
ATOM 1511 O O . ALA B 2 81 ? 49.259 56.512 27.861 1.00 86.91 125 ALA B O 1
ATOM 1513 N N . ASP B 2 82 ? 49.052 57.024 30.060 1.00 81.63 126 ASP B N 1
ATOM 1514 C CA . ASP B 2 82 ? 49.254 58.454 29.850 1.00 89.90 126 ASP B CA 1
ATOM 1515 C C . ASP B 2 82 ? 50.652 58.697 29.303 1.00 88.28 126 ASP B C 1
ATOM 1516 O O . ASP B 2 82 ? 50.862 59.456 28.339 1.00 91.73 126 ASP B O 1
ATOM 1521 N N . LEU B 2 83 ? 51.606 58.039 29.942 1.00 76.33 127 LEU B N 1
ATOM 1522 C CA . LEU B 2 83 ? 53.003 58.174 29.595 1.00 69.54 127 LEU B CA 1
ATOM 1523 C C . LEU B 2 83 ? 53.242 57.755 28.146 1.00 67.82 127 LEU B C 1
ATOM 1524 O O . LEU B 2 83 ? 54.041 58.363 27.433 1.00 60.76 127 LEU B O 1
ATOM 1529 N N . GLU B 2 84 ? 52.556 56.699 27.728 1.00 67.77 128 GLU B N 1
ATOM 1530 C CA . GLU B 2 84 ? 52.653 56.218 26.372 1.00 61.92 128 GLU B CA 1
ATOM 1531 C C . GLU B 2 84 ? 51.998 57.158 25.387 1.00 68.05 128 GLU B C 1
ATOM 1532 O O . GLU B 2 84 ? 52.474 57.254 24.245 1.00 78.28 128 GLU B O 1
ATOM 1538 N N . ARG B 2 85 ? 50.904 57.818 25.805 1.00 77.25 129 ARG B N 1
ATOM 1539 C CA . ARG B 2 85 ? 50.251 58.856 24.961 1.00 87.43 129 ARG B CA 1
ATOM 1540 C C . ARG B 2 85 ? 51.230 59.992 24.728 1.00 78.40 129 ARG B C 1
ATOM 1541 O O . ARG B 2 85 ? 51.385 60.487 23.610 1.00 76.32 129 ARG B O 1
ATOM 1549 N N . ILE B 2 86 ? 51.813 60.450 25.840 1.00 74.92 130 ILE B N 1
ATOM 1550 C CA . ILE B 2 86 ? 52.696 61.625 25.857 1.00 64.44 130 ILE B CA 1
ATOM 1551 C C . ILE B 2 86 ? 53.906 61.336 24.988 1.00 67.38 130 ILE B C 1
ATOM 1552 O O . ILE B 2 86 ? 54.271 62.098 24.099 1.00 68.18 130 ILE B O 1
ATOM 1557 N N . ARG B 2 87 ? 54.514 60.202 25.260 1.00 64.53 131 ARG B N 1
ATOM 1558 C CA . ARG B 2 87 ? 55.640 59.771 24.506 1.00 67.24 131 ARG B CA 1
ATOM 1559 C C . ARG B 2 87 ? 55.309 59.820 23.011 1.00 66.34 131 ARG B C 1
ATOM 1560 O O . ARG B 2 87 ? 56.132 60.271 22.218 1.00 66.98 131 ARG B O 1
ATOM 1568 N N . ALA B 2 88 ? 54.122 59.344 22.638 1.00 70.30 132 ALA B N 1
ATOM 1569 C CA . ALA B 2 88 ? 53.743 59.228 21.222 1.00 72.42 132 ALA B CA 1
ATOM 1570 C C . ALA B 2 88 ? 53.450 60.586 20.644 1.00 74.48 132 ALA B C 1
ATOM 1571 O O . ALA B 2 88 ? 53.810 60.892 19.517 1.00 84.35 132 ALA B O 1
ATOM 1573 N N . GLU B 2 89 ? 52.786 61.411 21.436 1.00 81.41 133 GLU B N 1
ATOM 1574 C CA . GLU B 2 89 ? 52.593 62.818 21.091 1.00 75.44 133 GLU B CA 1
ATOM 1575 C C . GLU B 2 89 ? 53.871 63.621 20.825 1.00 74.44 133 GLU B C 1
ATOM 1576 O O . GLU B 2 89 ? 53.814 64.624 20.136 1.00 82.91 133 GLU B O 1
ATOM 1582 N N . ASN B 2 90 ? 54.998 63.214 21.408 1.00 75.92 134 ASN B N 1
ATOM 1583 C CA . ASN B 2 90 ? 56.262 63.952 21.293 1.00 73.41 134 ASN B CA 1
ATOM 1584 C C . ASN B 2 90 ? 57.374 63.138 20.686 1.00 71.29 134 ASN B C 1
ATOM 1585 O O . ASN B 2 90 ? 58.532 63.412 20.953 1.00 80.18 134 ASN B O 1
ATOM 1590 N N . LEU B 2 91 ? 57.040 62.147 19.876 1.00 69.66 135 LEU B N 1
ATOM 1591 C CA . LEU B 2 91 ? 58.067 61.356 19.220 1.00 71.71 135 LEU B CA 1
ATOM 1592 C C . LEU B 2 91 ? 59.119 62.233 18.582 1.00 74.07 135 LEU B C 1
ATOM 1593 O O . LEU B 2 91 ? 60.296 61.908 18.646 1.00 73.92 135 LEU B O 1
ATOM 1598 N N . LYS B 2 92 ? 58.697 63.348 17.980 1.00 80.21 136 LYS B N 1
ATOM 1599 C CA . LYS B 2 92 ? 59.617 64.236 17.248 1.00 82.17 136 LYS B CA 1
ATOM 1600 C C . LYS B 2 92 ? 60.683 64.842 18.179 1.00 72.72 136 LYS B C 1
ATOM 1601 O O . LYS B 2 92 ? 61.887 64.627 17.973 1.00 62.53 136 LYS B O 1
ATOM 1607 N N . LYS B 2 93 ? 60.242 65.577 19.201 1.00 64.99 137 LYS B N 1
ATOM 1608 C CA . LYS B 2 93 ? 61.176 66.191 20.155 1.00 67.83 137 LYS B CA 1
ATOM 1609 C C . LYS B 2 93 ? 62.052 65.148 20.842 1.00 63.02 137 LYS B C 1
ATOM 1610 O O . LYS B 2 93 ? 63.269 65.336 20.984 1.00 59.41 137 LYS B O 1
ATOM 1616 N N . ILE B 2 94 ? 61.451 64.026 21.217 1.00 57.50 138 ILE B N 1
ATOM 1617 C CA . ILE B 2 94 ? 62.205 62.996 21.913 1.00 57.31 138 ILE B CA 1
ATOM 1618 C C . ILE B 2 94 ? 63.350 62.474 21.070 1.00 53.24 138 ILE B C 1
ATOM 1619 O O . ILE B 2 94 ? 64.471 62.283 21.576 1.00 50.83 138 ILE B O 1
ATOM 1624 N N . ASP B 2 95 ? 63.083 62.278 19.790 1.00 56.57 139 ASP B N 1
ATOM 1625 C CA . ASP B 2 95 ? 64.115 61.823 18.890 1.00 60.98 139 ASP B CA 1
ATOM 1626 C C . ASP B 2 95 ? 65.203 62.902 18.770 1.00 54.68 139 ASP B C 1
ATOM 1627 O O . ASP B 2 95 ? 66.408 62.593 18.772 1.00 55.58 139 ASP B O 1
ATOM 1632 N N . GLU B 2 96 ? 64.790 64.160 18.701 1.00 52.03 140 GLU B N 1
ATOM 1633 C CA . GLU B 2 96 ? 65.755 65.272 18.630 1.00 59.80 140 GLU B CA 1
ATOM 1634 C C . GLU B 2 96 ? 66.697 65.317 19.835 1.00 53.79 140 GLU B C 1
ATOM 1635 O O . GLU B 2 96 ? 67.905 65.477 19.712 1.00 55.66 140 GLU B O 1
ATOM 1641 N N . ASN B 2 97 ? 66.110 65.166 21.000 1.00 52.50 141 ASN B N 1
ATOM 1642 C CA . ASN B 2 97 ? 66.856 65.112 22.222 1.00 52.70 141 ASN B CA 1
ATOM 1643 C C . ASN B 2 97 ? 67.788 63.934 22.240 1.00 48.47 141 ASN B C 1
ATOM 1644 O O . ASN B 2 97 ? 68.952 64.062 22.685 1.00 56.10 141 ASN B O 1
ATOM 1649 N N . GLN B 2 98 ? 67.305 62.767 21.815 1.00 44.06 142 GLN B N 1
ATOM 1650 C CA . GLN B 2 98 ? 68.223 61.608 21.702 1.00 45.12 142 GLN B CA 1
ATOM 1651 C C . GLN B 2 98 ? 69.404 61.959 20.790 1.00 43.12 142 GLN B C 1
ATOM 1652 O O . GLN B 2 98 ? 70.539 61.704 21.145 1.00 45.06 142 GLN B O 1
ATOM 1658 N N . THR B 2 99 ? 69.133 62.635 19.675 1.00 41.51 143 THR B N 1
ATOM 1659 C CA . THR B 2 99 ? 70.177 62.985 18.718 1.00 48.32 143 THR B CA 1
ATOM 1660 C C . THR B 2 99 ? 71.212 63.933 19.313 1.00 47.61 143 THR B C 1
ATOM 1661 O O . THR B 2 99 ? 72.449 63.763 19.107 1.00 50.38 143 THR B O 1
ATOM 1665 N N . LYS B 2 100 ? 70.722 64.945 20.030 1.00 46.94 144 LYS B N 1
ATOM 1666 C CA . LYS B 2 100 ? 71.601 65.882 20.768 1.00 40.09 144 LYS B CA 1
ATOM 1667 C C . LYS B 2 100 ? 72.554 65.121 21.674 1.00 41.22 144 LYS B C 1
ATOM 1668 O O . LYS B 2 100 ? 73.743 65.453 21.774 1.00 38.36 144 LYS B O 1
ATOM 1682 N N . LYS B 2 102 ? 73.384 61.965 21.438 1.00 48.65 146 LYS B N 1
ATOM 1683 C CA . LYS B 2 102 ? 74.236 61.174 20.572 1.00 56.34 146 LYS B CA 1
ATOM 1684 C C . LYS B 2 102 ? 75.370 62.040 19.999 1.00 51.62 146 LYS B C 1
ATOM 1685 O O . LYS B 2 102 ? 76.555 61.728 20.167 1.00 50.30 146 LYS B O 1
ATOM 1691 N N . GLU B 2 103 ? 74.997 63.157 19.389 1.00 47.11 147 GLU B N 1
ATOM 1692 C CA . GLU B 2 103 ? 75.971 64.076 18.820 1.00 47.58 147 GLU B CA 1
ATOM 1693 C C . GLU B 2 103 ? 76.942 64.647 19.868 1.00 51.32 147 GLU B C 1
ATOM 1694 O O . GLU B 2 103 ? 78.124 64.840 19.600 1.00 52.09 147 GLU B O 1
ATOM 1700 N N . ALA B 2 104 ? 76.464 64.855 21.094 1.00 55.87 148 ALA B N 1
ATOM 1701 C CA . ALA B 2 104 ? 77.326 65.333 22.175 1.00 52.21 148 ALA B CA 1
ATOM 1702 C C . ALA B 2 104 ? 78.322 64.256 22.619 1.00 51.76 148 ALA B C 1
ATOM 1703 O O . ALA B 2 104 ? 79.495 64.529 22.836 1.00 41.85 148 ALA B O 1
ATOM 1705 N N . SER B 2 105 ? 77.821 63.041 22.790 1.00 51.14 149 SER B N 1
ATOM 1706 C CA . SER B 2 105 ? 78.663 61.943 23.144 1.00 50.09 149 SER B CA 1
ATOM 1707 C C . SER B 2 105 ? 79.755 61.773 22.101 1.00 55.24 149 SER B C 1
ATOM 1708 O O . SER B 2 105 ? 80.942 61.776 22.458 1.00 54.29 149 SER B O 1
ATOM 1711 N N . GLU B 2 106 ? 79.351 61.636 20.824 1.00 56.06 150 GLU B N 1
ATOM 1712 C CA . GLU B 2 106 ? 80.292 61.498 19.704 1.00 55.01 150 GLU B CA 1
ATOM 1713 C C . GLU B 2 106 ? 81.319 62.634 19.685 1.00 57.08 150 GLU B C 1
ATOM 1714 O O . GLU B 2 106 ? 82.505 62.385 19.655 1.00 54.17 150 GLU B O 1
ATOM 1720 N N . ALA B 2 107 ? 80.858 63.885 19.691 1.00 61.32 151 ALA B N 1
ATOM 1721 C CA . ALA B 2 107 ? 81.765 65.036 19.726 1.00 56.01 151 ALA B CA 1
ATOM 1722 C C . ALA B 2 107 ? 82.802 64.880 20.811 1.00 54.09 151 ALA B C 1
ATOM 1723 O O . ALA B 2 107 ? 83.953 65.198 20.615 1.00 61.53 151 ALA B O 1
ATOM 1725 N N . ALA B 2 108 ? 82.387 64.413 21.971 1.00 66.17 152 ALA B N 1
ATOM 1726 C CA . ALA B 2 108 ? 83.318 64.224 23.073 1.00 73.93 152 ALA B CA 1
ATOM 1727 C C . ALA B 2 108 ? 84.231 63.035 22.804 1.00 76.80 152 ALA B C 1
ATOM 1728 O O . ALA B 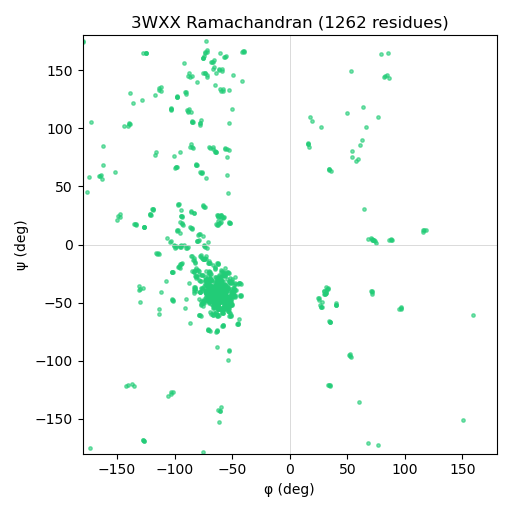2 108 ? 85.393 63.053 23.195 1.00 71.66 152 ALA B O 1
ATOM 1730 N N . ASP B 2 109 ? 83.695 62.004 22.147 1.00 85.49 153 ASP B N 1
ATOM 1731 C CA . ASP B 2 109 ? 84.463 60.788 21.790 1.00 93.81 153 ASP B CA 1
ATOM 1732 C C . ASP B 2 109 ? 85.610 61.132 20.841 1.00 94.99 153 ASP B C 1
ATOM 1733 O O . ASP B 2 109 ? 86.768 60.852 21.135 1.00 98.52 153 ASP B O 1
ATOM 1738 N N . LYS B 2 110 ? 85.265 61.767 19.725 1.00 89.47 154 LYS B N 1
ATOM 1739 C CA . LYS B 2 110 ? 86.230 62.169 18.704 1.00 92.46 154 LYS B CA 1
ATOM 1740 C C . LYS B 2 110 ? 87.201 63.258 19.178 1.00 97.40 154 LYS B C 1
ATOM 1741 O O . LYS B 2 110 ? 88.262 63.446 18.583 1.00 120.19 154 LYS B O 1
ATOM 1747 N N . ALA B 2 111 ? 86.868 63.954 20.256 1.00 105.02 155 ALA B N 1
ATOM 1748 C CA . ALA B 2 111 ? 87.743 65.002 20.779 1.00 115.30 155 ALA B CA 1
ATOM 1749 C C . ALA B 2 111 ? 88.840 64.416 21.664 1.00 117.35 155 ALA B C 1
ATOM 1750 O O . ALA B 2 111 ? 89.960 64.899 21.682 1.00 120.69 155 ALA B O 1
ATOM 1752 N N . LYS B 2 112 ? 88.502 63.383 22.414 1.00 123.39 156 LYS B N 1
ATOM 1753 C CA . LYS B 2 112 ? 89.411 62.768 23.354 1.00 149.45 156 LYS B CA 1
ATOM 1754 C C . LYS B 2 112 ? 90.363 61.761 22.684 1.00 163.39 156 LYS B C 1
ATOM 1755 O O . LYS B 2 112 ? 91.389 61.404 23.266 1.00 182.60 156 LYS B O 1
ATOM 1761 N N . LYS B 2 113 ? 90.047 61.332 21.460 1.00 156.31 157 LYS B N 1
ATOM 1762 C CA . LYS B 2 113 ? 90.970 60.512 20.670 1.00 142.57 157 LYS B CA 1
ATOM 1763 C C . LYS B 2 113 ? 92.017 61.436 20.074 1.00 144.40 157 LYS B C 1
ATOM 1764 O O . LYS B 2 113 ? 93.206 61.307 20.369 1.00 154.58 157 LYS B O 1
ATOM 1770 N N . SER B 2 114 ? 91.563 62.389 19.261 1.00 143.25 158 SER B N 1
ATOM 1771 C CA . SER B 2 114 ? 92.425 63.409 18.679 1.00 143.24 158 SER B CA 1
ATOM 1772 C C . SER B 2 114 ? 93.174 64.223 19.756 1.00 151.02 158 SER B C 1
ATOM 1773 O O . SER B 2 114 ? 92.812 64.220 20.938 1.00 160.58 158 SER B O 1
ATOM 1776 N N . GLY B 2 115 ? 94.248 64.888 19.340 1.00 151.25 159 GLY B N 1
ATOM 1777 C CA . GLY B 2 115 ? 94.963 65.821 20.208 1.00 152.92 159 GLY B CA 1
ATOM 1778 C C . GLY B 2 115 ? 94.286 67.181 20.293 1.00 161.15 159 GLY B C 1
ATOM 1779 O O . GLY B 2 115 ? 94.804 68.079 20.950 1.00 163.04 159 GLY B O 1
ATOM 1780 N N . LEU B 2 116 ? 93.127 67.335 19.641 1.00 170.60 160 LEU B N 1
ATOM 1781 C CA . LEU B 2 116 ? 92.379 68.604 19.632 1.00 167.93 160 LEU B CA 1
ATOM 1782 C C . LEU B 2 116 ? 91.244 68.602 20.697 1.00 162.71 160 LEU B C 1
ATOM 1783 O O . LEU B 2 116 ? 90.165 69.198 20.513 1.00 156.04 160 LEU B O 1
ATOM 1788 N N . ALA B 2 117 ? 91.518 67.940 21.825 1.00 153.65 161 ALA B N 1
ATOM 1789 C CA . ALA B 2 117 ? 90.613 67.940 22.970 1.00 145.53 161 ALA B CA 1
ATOM 1790 C C . ALA B 2 117 ? 90.474 69.365 23.513 1.00 142.24 161 ALA B C 1
ATOM 1791 O O . ALA B 2 117 ? 89.459 70.015 23.269 1.00 155.32 161 ALA B O 1
ATOM 1793 N N . SER B 2 118 ? 91.505 69.867 24.197 1.00 131.34 162 SER B N 1
ATOM 1794 C CA . SER B 2 118 ? 91.457 71.193 24.841 1.00 128.52 162 SER B CA 1
ATOM 1795 C C . SER B 2 118 ? 91.764 72.358 23.899 1.00 127.05 162 SER B C 1
ATOM 1796 O O . SER B 2 118 ? 92.256 73.398 24.356 1.00 116.45 162 SER B O 1
ATOM 1799 N N . LYS B 2 119 ? 91.499 72.188 22.603 1.00 128.26 163 LYS B N 1
ATOM 1800 C CA . LYS B 2 119 ? 91.608 73.285 21.642 1.00 134.36 163 LYS B CA 1
ATOM 1801 C C . LYS B 2 119 ? 90.251 73.859 21.273 1.00 126.63 163 LYS B C 1
ATOM 1802 O O . LYS B 2 119 ? 90.073 75.081 21.283 1.00 125.11 163 LYS B O 1
ATOM 1808 N N . ILE B 2 120 ? 89.297 72.985 20.965 1.00 110.86 164 ILE B N 1
ATOM 1809 C CA . ILE B 2 120 ? 87.914 73.436 20.773 1.00 100.12 164 ILE B CA 1
ATOM 1810 C C . ILE B 2 120 ? 87.033 73.281 22.030 1.00 87.93 164 ILE B C 1
ATOM 1811 O O . ILE B 2 120 ? 85.981 73.931 22.108 1.00 88.27 164 ILE B O 1
ATOM 1816 N N . PHE B 2 121 ? 87.450 72.445 22.996 1.00 74.55 165 PHE B N 1
ATOM 1817 C CA . PHE B 2 121 ? 86.651 72.184 24.214 1.00 67.55 165 PHE B CA 1
ATOM 1818 C C . PHE B 2 121 ? 87.385 72.407 25.533 1.00 60.37 165 PHE B C 1
ATOM 1819 O O . PHE B 2 121 ? 86.893 72.033 26.587 1.00 57.99 165 PHE B O 1
ATOM 1827 N N . GLY B 2 122 ? 88.516 73.092 25.488 1.00 54.28 166 GLY B N 1
ATOM 1828 C CA . GLY B 2 122 ? 89.240 73.433 26.704 1.00 53.01 166 GLY B CA 1
ATOM 1829 C C . GLY B 2 122 ? 88.526 74.475 27.523 1.00 56.02 166 GLY B C 1
ATOM 1830 O O . GLY B 2 122 ? 88.829 74.679 28.700 1.00 64.93 166 GLY B O 1
ATOM 1831 N N . TRP B 2 123 ? 87.571 75.149 26.897 1.00 56.48 167 TRP B N 1
ATOM 1832 C CA . TRP B 2 123 ? 86.787 76.187 27.582 1.00 49.30 167 TRP B CA 1
ATOM 1833 C C . TRP B 2 123 ? 85.673 75.582 28.437 1.00 44.49 167 TRP B C 1
ATOM 1834 O O . TRP B 2 123 ? 85.196 76.191 29.389 1.00 46.22 167 TRP B O 1
ATOM 1845 N N . ILE B 2 124 ? 85.284 74.369 28.105 1.00 41.29 168 ILE B N 1
ATOM 1846 C CA . ILE B 2 124 ? 84.209 73.690 28.827 1.00 45.23 168 ILE B CA 1
ATOM 1847 C C . ILE B 2 124 ? 84.520 73.509 30.318 1.00 40.20 168 ILE B C 1
ATOM 1848 O O . ILE B 2 124 ? 85.607 73.142 30.691 1.00 44.70 168 ILE B O 1
ATOM 1853 N N . SER B 2 125 ? 83.592 73.838 31.180 1.00 40.65 169 SER B N 1
ATOM 1854 C CA . SER B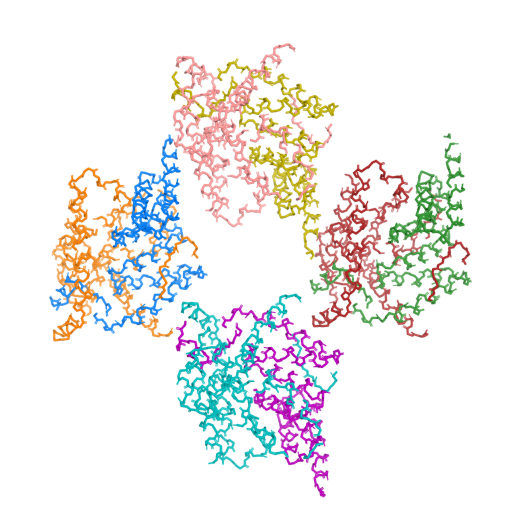 2 125 ? 83.891 73.809 32.620 1.00 40.84 169 SER B CA 1
ATOM 1855 C C . SER B 2 125 ? 83.993 72.375 33.077 1.00 42.18 169 SER B C 1
ATOM 1856 O O . SER B 2 125 ? 83.546 71.446 32.373 1.00 45.13 169 SER B O 1
ATOM 1859 N N . ALA B 2 126 ? 84.545 72.188 34.269 1.00 42.29 170 ALA B N 1
ATOM 1860 C CA . ALA B 2 126 ? 84.646 70.840 34.874 1.00 44.22 170 ALA B CA 1
ATOM 1861 C C . ALA B 2 126 ? 83.273 70.199 35.129 1.00 46.38 170 ALA B C 1
ATOM 1862 O O . ALA B 2 126 ? 83.104 69.008 34.922 1.00 40.93 170 ALA B O 1
ATOM 1864 N N . ILE B 2 127 ? 82.312 70.989 35.621 1.00 48.77 171 ILE B N 1
ATOM 1865 C CA . ILE B 2 127 ? 80.964 70.492 35.867 1.00 51.50 171 ILE B CA 1
ATOM 1866 C C . ILE B 2 127 ? 80.417 69.949 34.574 1.00 47.76 171 ILE B C 1
ATOM 1867 O O . ILE B 2 127 ? 80.006 68.797 34.486 1.00 55.80 171 ILE B O 1
ATOM 1872 N N . ALA B 2 128 ? 80.411 70.780 33.552 1.00 48.96 172 ALA B N 1
ATOM 1873 C CA . ALA B 2 128 ? 79.783 70.377 32.309 1.00 50.23 172 ALA B CA 1
ATOM 1874 C C . ALA B 2 128 ? 80.446 69.124 31.755 1.00 43.56 172 ALA B C 1
ATOM 1875 O O . ALA B 2 128 ? 79.803 68.253 31.191 1.00 45.80 172 ALA B O 1
ATOM 1877 N N . SER B 2 129 ? 81.743 69.047 31.953 1.00 44.25 173 SER B N 1
ATOM 1878 C CA . SER B 2 129 ? 82.531 67.902 31.588 1.00 45.60 173 SER B CA 1
ATOM 1879 C C . SER B 2 129 ? 82.065 66.600 32.244 1.00 42.68 173 SER B C 1
ATOM 1880 O O . SER B 2 129 ? 81.940 65.573 31.574 1.00 41.16 173 SER B O 1
ATOM 1891 N N . VAL B 2 131 ? 79.016 66.258 33.314 1.00 40.60 175 VAL B N 1
ATOM 1892 C CA . VAL B 2 131 ? 77.686 66.067 32.723 1.00 44.01 175 VAL B CA 1
ATOM 1893 C C . VAL B 2 131 ? 77.794 65.273 31.410 1.00 44.69 175 VAL B C 1
ATOM 1894 O O . VAL B 2 131 ? 76.978 64.405 31.140 1.00 43.03 175 VAL B O 1
ATOM 1898 N N . ILE B 2 132 ? 78.840 65.498 30.623 1.00 49.83 176 ILE B N 1
ATOM 1899 C CA . ILE B 2 132 ? 79.051 64.628 29.450 1.00 58.46 176 ILE B CA 1
ATOM 1900 C C . ILE B 2 132 ? 79.208 63.178 29.859 1.00 47.76 176 ILE B C 1
ATOM 1901 O O . ILE B 2 132 ? 78.578 62.308 29.301 1.00 44.06 176 ILE B O 1
ATOM 1906 N N . GLY B 2 133 ? 80.050 62.943 30.854 1.00 50.13 177 GLY B N 1
ATOM 1907 C CA . GLY B 2 133 ? 80.164 61.612 31.486 1.00 48.89 177 GLY B CA 1
ATOM 1908 C C . GLY B 2 133 ? 78.848 61.014 31.946 1.00 44.31 177 GLY B C 1
ATOM 1909 O O . GLY B 2 133 ? 78.525 59.885 31.612 1.00 44.44 177 GLY B O 1
ATOM 1910 N N . ALA B 2 134 ? 78.053 61.805 32.664 1.00 43.91 178 ALA B N 1
ATOM 1911 C CA . ALA B 2 134 ? 76.737 61.357 33.134 1.00 44.51 178 ALA B CA 1
ATOM 1912 C C . ALA B 2 134 ? 75.823 60.950 31.991 1.00 39.73 178 ALA B C 1
ATOM 1913 O O . ALA B 2 134 ? 75.029 59.979 32.096 1.00 39.36 178 ALA B O 1
ATOM 1915 N N . ILE B 2 135 ? 75.950 61.665 30.888 1.00 40.75 179 ILE B N 1
ATOM 1916 C CA . ILE B 2 135 ? 75.171 61.351 29.658 1.00 44.39 179 ILE B CA 1
ATOM 1917 C C . ILE B 2 135 ? 75.613 60.057 28.989 1.00 45.24 179 ILE B C 1
ATOM 1918 O O . ILE B 2 135 ? 74.776 59.253 28.586 1.00 47.04 179 ILE B O 1
ATOM 1923 N N . LEU B 2 136 ? 76.912 59.810 28.965 1.00 50.69 180 LEU B N 1
ATOM 1924 C CA . LEU B 2 136 ? 77.434 58.474 28.566 1.00 59.71 180 LEU B CA 1
ATOM 1925 C C . LEU B 2 136 ? 76.971 57.309 29.447 1.00 52.01 180 LEU B C 1
ATOM 1926 O O . LEU B 2 136 ? 76.531 56.287 28.936 1.00 44.29 180 LEU B O 1
ATOM 1931 N N . ILE B 2 137 ? 77.037 57.488 30.765 1.00 50.32 181 ILE B N 1
ATOM 1932 C CA . ILE B 2 137 ? 76.520 56.472 31.681 1.00 54.17 181 ILE B CA 1
ATOM 1933 C C . ILE B 2 137 ? 74.990 56.327 31.679 1.00 54.23 181 ILE B C 1
ATOM 1934 O O . ILE B 2 137 ? 74.481 55.216 31.700 1.00 51.23 181 ILE B O 1
ATOM 1939 N N . ALA B 2 138 ? 74.243 57.435 31.662 1.00 59.01 182 ALA B N 1
ATOM 1940 C CA . ALA B 2 138 ? 72.800 57.341 31.951 1.00 59.84 182 ALA B CA 1
ATOM 1941 C C . ALA B 2 138 ? 71.870 58.106 30.994 1.00 56.26 182 ALA B C 1
ATOM 1942 O O . ALA B 2 138 ? 70.686 58.338 31.325 1.00 57.03 182 ALA B O 1
ATOM 1944 N N . THR B 2 139 ? 72.407 58.480 29.823 1.00 48.59 183 THR B N 1
ATOM 1945 C CA . THR B 2 139 ? 71.699 59.300 28.818 1.00 48.24 183 THR B CA 1
ATOM 1946 C C . THR B 2 139 ? 70.763 60.340 29.453 1.00 42.57 183 THR B C 1
ATOM 1947 O O . THR B 2 139 ? 71.225 61.155 30.231 1.00 37.74 183 THR B O 1
ATOM 1951 N N . GLY B 2 140 ? 69.470 60.306 29.171 1.00 42.72 184 GLY B N 1
ATOM 1952 C CA . GLY B 2 140 ? 68.568 61.364 29.617 1.00 43.09 184 GLY B CA 1
ATOM 1953 C C . GLY B 2 140 ? 68.521 61.605 31.121 1.00 45.61 184 GLY B C 1
ATOM 1954 O O . GLY B 2 140 ? 68.247 62.733 31.556 1.00 50.37 184 GLY B O 1
ATOM 1955 N N . VAL B 2 141 ? 68.809 60.580 31.927 1.00 41.63 185 VAL B N 1
ATOM 1956 C CA . VAL B 2 141 ? 68.874 60.787 33.357 1.00 42.57 185 VAL B CA 1
ATOM 1957 C C . VAL B 2 141 ? 70.118 61.575 33.718 1.00 43.06 185 VAL B C 1
ATOM 1958 O O . VAL B 2 141 ? 70.077 62.458 34.585 1.00 40.60 185 VAL B O 1
ATOM 1962 N N . GLY B 2 142 ? 71.223 61.263 33.050 1.00 40.74 186 GLY B N 1
ATOM 1963 C CA . GLY B 2 142 ? 72.454 62.061 33.190 1.00 40.93 186 GLY B CA 1
ATOM 1964 C C . GLY B 2 142 ? 72.263 63.509 32.824 1.00 39.18 186 GLY B C 1
ATOM 1965 O O . GLY B 2 142 ? 72.668 64.412 33.543 1.00 43.56 186 GLY B O 1
ATOM 1966 N N . ALA B 2 143 ? 71.620 63.744 31.700 1.00 41.78 187 ALA B N 1
ATOM 1967 C CA . ALA B 2 143 ? 71.371 65.114 31.284 1.00 42.04 187 ALA B CA 1
ATOM 1968 C C . ALA B 2 143 ? 70.517 65.815 32.326 1.00 38.29 187 ALA B C 1
ATOM 1969 O O . ALA B 2 143 ? 70.814 66.934 32.711 1.00 33.94 187 ALA B O 1
ATOM 1971 N N . ALA B 2 144 ? 69.437 65.153 32.731 1.00 36.76 188 ALA B N 1
ATOM 1972 C CA . ALA B 2 144 ? 68.544 65.706 33.733 1.00 40.09 188 ALA B CA 1
ATOM 1973 C C . ALA B 2 144 ? 69.286 66.173 34.980 1.00 39.83 188 ALA B C 1
ATOM 1974 O O . ALA B 2 144 ? 69.312 67.347 35.276 1.00 39.15 188 ALA B O 1
ATOM 1976 N N . VAL B 2 145 ? 69.951 65.268 35.672 1.00 38.95 189 VAL B N 1
ATOM 1977 C CA . VAL B 2 145 ? 70.631 65.682 36.880 1.00 45.44 189 VAL B CA 1
ATOM 1978 C C . VAL B 2 145 ? 71.699 66.735 36.568 1.00 44.38 189 VAL B C 1
ATOM 1979 O O . VAL B 2 145 ? 71.982 67.612 37.407 1.00 42.04 189 VAL B O 1
ATOM 1983 N N . GLY B 2 146 ? 72.328 66.626 35.392 1.00 40.80 190 GLY B N 1
ATOM 1984 C CA . GLY B 2 146 ? 73.385 67.583 35.009 1.00 36.85 190 GLY B CA 1
ATOM 1985 C C . GLY B 2 146 ? 72.829 68.964 34.859 1.00 33.91 190 GLY B C 1
ATOM 1986 O O . GLY B 2 146 ? 73.391 69.947 35.348 1.00 35.85 190 GLY B O 1
ATOM 1987 N N . ALA B 2 147 ? 71.690 69.059 34.219 1.00 34.40 191 ALA B N 1
ATOM 1988 C CA . ALA B 2 147 ? 71.084 70.360 34.054 1.00 37.73 191 ALA B CA 1
ATOM 1989 C C . ALA B 2 147 ? 70.640 70.919 35.405 1.00 38.63 191 ALA B C 1
ATOM 1990 O O . ALA B 2 147 ? 70.760 72.114 35.644 1.00 37.82 191 ALA B O 1
ATOM 2008 N N . ILE B 2 150 ? 73.459 72.554 37.119 1.00 43.58 194 ILE B N 1
ATOM 2009 C CA . ILE B 2 150 ? 73.876 73.796 36.500 1.00 40.50 194 ILE B CA 1
ATOM 2010 C C . ILE B 2 150 ? 72.854 74.887 36.712 1.00 41.48 194 ILE B C 1
ATOM 2011 O O . ILE B 2 150 ? 73.213 76.024 36.997 1.00 38.75 194 ILE B O 1
ATOM 2016 N N . VAL B 2 151 ? 71.576 74.537 36.620 1.00 43.23 195 VAL B N 1
ATOM 2017 C CA . VAL B 2 151 ? 70.540 75.498 36.975 1.00 47.46 195 VAL B CA 1
ATOM 2018 C C . VAL B 2 151 ? 70.704 76.088 38.386 1.00 49.67 195 VAL B C 1
ATOM 2019 O O . VAL B 2 151 ? 70.450 77.276 38.565 1.00 55.18 195 VAL B O 1
ATOM 2023 N N . GLY B 2 152 ? 71.132 75.300 39.377 1.00 51.43 196 GLY B N 1
ATOM 2024 C CA . GLY B 2 152 ? 71.446 75.866 40.698 1.00 59.70 196 GLY B CA 1
ATOM 2025 C C . GLY B 2 152 ? 70.321 75.767 41.713 1.00 77.75 196 GLY B C 1
ATOM 2026 O O . GLY B 2 152 ? 70.508 75.240 42.813 1.00 101.11 196 GLY B O 1
ATOM 2027 N N . GLY B 2 153 ? 69.139 76.251 41.352 1.00 88.42 197 GLY B N 1
ATOM 2028 C CA . GLY B 2 153 ? 67.923 76.003 42.144 1.00 93.51 197 GLY B CA 1
ATOM 2029 C C . GLY B 2 153 ? 68.010 76.360 43.629 1.00 99.18 197 GLY B C 1
ATOM 2030 O O . GLY B 2 153 ? 67.799 77.520 44.018 1.00 109.07 197 GLY B O 1
ATOM 2031 N N . ALA B 2 154 ? 68.284 75.356 44.463 1.00 96.32 198 ALA B N 1
ATOM 2032 C CA . ALA B 2 154 ? 68.249 75.529 45.921 1.00 96.48 198 ALA B CA 1
ATOM 2033 C C . ALA B 2 154 ? 69.415 76.396 46.420 1.00 93.98 198 ALA B C 1
ATOM 2034 O O . ALA B 2 154 ? 69.228 77.569 46.757 1.00 105.78 198 ALA B O 1
ATOM 2036 N N . VAL B 2 155 ? 70.623 75.840 46.418 1.00 83.68 199 VAL B N 1
ATOM 2037 C CA . VAL B 2 155 ? 71.796 76.558 46.902 1.00 74.65 199 VAL B CA 1
ATOM 2038 C C . VAL B 2 155 ? 72.481 77.441 45.846 1.00 72.71 199 VAL B C 1
ATOM 2039 O O . VAL B 2 155 ? 73.593 77.913 46.043 1.00 71.06 199 VAL B O 1
ATOM 2043 N N . GLY B 2 156 ? 71.811 77.706 44.737 1.00 69.41 200 GLY B N 1
ATOM 2044 C CA . GLY B 2 156 ? 72.390 78.551 43.704 1.00 69.60 200 GLY B CA 1
ATOM 2045 C C . GLY B 2 156 ? 72.652 79.966 44.173 1.00 67.70 200 GLY B C 1
ATOM 2046 O O . GLY B 2 156 ? 73.636 80.594 43.773 1.00 57.29 200 GLY B O 1
ATOM 2047 N N . VAL B 2 157 ? 71.757 80.473 45.021 1.00 76.11 201 VAL B N 1
ATOM 2048 C CA . VAL B 2 157 ? 71.857 81.865 45.501 1.00 78.17 201 VAL B CA 1
ATOM 2049 C C . VAL B 2 157 ? 73.028 82.027 46.496 1.00 74.79 201 VAL B C 1
ATOM 2050 O O . VAL B 2 157 ? 73.762 83.017 46.484 1.00 63.80 201 VAL B O 1
ATOM 2054 N N . ALA B 2 158 ? 73.198 81.037 47.352 1.00 72.55 202 ALA B N 1
ATOM 2055 C CA . ALA B 2 158 ? 74.366 81.001 48.219 1.00 77.78 202 ALA B CA 1
ATOM 2056 C C . ALA B 2 158 ? 75.622 80.980 47.366 1.00 77.30 202 ALA B C 1
ATOM 2057 O O . ALA B 2 158 ? 76.592 81.688 47.628 1.00 65.46 202 ALA B O 1
ATOM 2059 N N . ASN B 2 159 ? 75.589 80.125 46.349 1.00 81.09 203 ASN B N 1
ATOM 2060 C CA . ASN B 2 159 ? 76.743 79.900 45.522 1.00 75.60 203 ASN B CA 1
ATOM 2061 C C . ASN B 2 159 ? 77.139 81.172 44.821 1.00 75.54 203 ASN B C 1
ATOM 2062 O O . ASN B 2 159 ? 78.316 81.448 44.655 1.00 65.49 203 ASN B O 1
ATOM 2075 N N . ALA B 2 161 ? 76.458 84.205 45.878 1.00 108.69 205 ALA B N 1
ATOM 2076 C CA . ALA B 2 161 ? 76.986 85.036 46.963 1.00 97.41 205 ALA B CA 1
ATOM 2077 C C . ALA B 2 161 ? 78.456 84.709 47.225 1.00 93.31 205 ALA B C 1
ATOM 2078 O O . ALA B 2 161 ? 79.269 85.612 47.409 1.00 89.26 205 ALA B O 1
ATOM 2080 N N . ILE B 2 162 ? 78.794 83.420 47.223 1.00 94.70 206 ILE B N 1
ATOM 2081 C CA . ILE B 2 162 ? 80.194 82.989 47.290 1.00 94.32 206 ILE B CA 1
ATOM 2082 C C . ILE B 2 162 ? 80.881 83.458 46.012 1.00 97.88 206 ILE B C 1
ATOM 2083 O O . ILE B 2 162 ? 81.034 82.719 45.044 1.00 102.00 206 ILE B O 1
ATOM 2088 N N . GLN B 2 163 ? 81.252 84.726 46.019 1.00 107.56 207 GLN B N 1
ATOM 2089 C CA . GLN B 2 163 ? 82.003 85.329 44.929 1.00 108.86 207 GLN B CA 1
ATOM 2090 C C . GLN B 2 163 ? 82.574 86.635 45.465 1.00 116.89 207 GLN B C 1
ATOM 2091 O O . GLN B 2 163 ? 82.209 87.716 45.005 1.00 125.33 207 GLN B O 1
ATOM 2093 N N . GLN B 2 164 ? 83.382 86.520 46.519 1.00 112.67 208 GLN B N 1
ATOM 2094 C CA . GLN B 2 164 ? 84.460 87.477 46.774 1.00 108.72 208 GLN B CA 1
ATOM 2095 C C . GLN B 2 164 ? 85.727 86.756 46.332 1.00 98.65 208 GLN B C 1
ATOM 2096 O O . GLN B 2 164 ? 85.683 85.536 46.098 1.00 80.43 208 GLN B O 1
ATOM 2098 N N . GLU B 2 174 ? 87.845 87.315 49.990 1.00 92.92 218 GLU B N 1
ATOM 2099 C CA . GLU B 2 174 ? 87.680 85.952 50.471 1.00 94.98 218 GLU B CA 1
ATOM 2100 C C . GLU B 2 174 ? 88.763 84.966 49.953 1.00 101.74 218 GLU B C 1
ATOM 2101 O O . GLU B 2 174 ? 89.182 85.029 48.813 1.00 92.28 218 GLU B O 1
ATOM 2107 N N . THR B 2 175 ? 89.154 84.034 50.824 1.00 127.02 219 THR B N 1
ATOM 2108 C CA . THR B 2 175 ? 90.379 83.177 50.732 1.00 126.65 219 THR B CA 1
ATOM 2109 C C . THR B 2 175 ? 90.706 82.331 49.472 1.00 127.10 219 THR B C 1
ATOM 2110 O O . THR B 2 175 ? 90.677 82.804 48.337 1.00 101.47 219 THR B O 1
ATOM 2122 N N . LYS B 2 177 ? 89.839 78.621 48.417 1.00 117.56 221 LYS B N 1
ATOM 2123 C CA . LYS B 2 177 ? 88.719 77.905 47.707 1.00 93.12 221 LYS B CA 1
ATOM 2124 C C . LYS B 2 177 ? 88.751 76.342 47.620 1.00 93.63 221 LYS B C 1
ATOM 2125 O O . LYS B 2 177 ? 88.730 75.770 46.512 1.00 70.65 221 LYS B O 1
ATOM 2131 N N . VAL B 2 178 ? 88.800 75.641 48.759 1.00 100.75 222 VAL B N 1
ATOM 2132 C CA . VAL B 2 178 ? 88.266 74.257 48.827 1.00 102.84 222 VAL B CA 1
ATOM 2133 C C . VAL B 2 178 ? 86.734 74.307 49.122 1.00 89.67 222 VAL B C 1
ATOM 2134 O O . VAL B 2 178 ? 86.035 73.293 49.051 1.00 82.41 222 VAL B O 1
ATOM 2138 N N . LEU B 2 179 ? 86.234 75.496 49.453 1.00 77.81 223 LEU B N 1
ATOM 2139 C CA . LEU B 2 179 ? 84.796 75.814 49.460 1.00 82.38 223 LEU B CA 1
ATOM 2140 C C . LEU B 2 179 ? 84.063 75.459 48.129 1.00 86.08 223 LEU B C 1
ATOM 2141 O O . LEU B 2 179 ? 82.864 75.136 48.116 1.00 76.33 223 LEU B O 1
ATOM 2146 N N . GLY B 2 180 ? 84.808 75.507 47.021 1.00 93.61 224 GLY B N 1
ATOM 2147 C CA . GLY B 2 180 ? 84.318 75.125 45.695 1.00 82.48 224 GLY B CA 1
ATOM 2148 C C . GLY B 2 180 ? 83.803 73.697 45.588 1.00 81.80 224 GLY B C 1
ATOM 2149 O O . GLY B 2 180 ? 82.597 73.501 45.408 1.00 83.57 224 GLY B O 1
ATOM 2150 N N . PRO B 2 181 ? 84.702 72.689 45.677 1.00 80.92 225 PRO B N 1
ATOM 2151 C CA . PRO B 2 181 ? 84.225 71.307 45.487 1.00 84.79 225 PRO B CA 1
ATOM 2152 C C . PRO B 2 181 ? 83.044 70.926 46.383 1.00 84.37 225 PRO B C 1
ATOM 2153 O O . PRO B 2 181 ? 82.199 70.127 45.978 1.00 81.08 225 PRO B O 1
ATOM 2157 N N . ILE B 2 182 ? 82.963 71.492 47.577 1.00 82.16 226 ILE B N 1
ATOM 2158 C CA . ILE B 2 182 ? 81.903 71.052 48.471 1.00 90.98 226 ILE B CA 1
ATOM 2159 C C . ILE B 2 182 ? 80.567 71.627 48.018 1.00 86.94 226 ILE B C 1
ATOM 2160 O O . ILE B 2 182 ? 79.533 70.975 48.139 1.00 82.24 226 ILE B O 1
ATOM 2173 N N . ILE B 2 184 ? 79.775 72.113 45.011 1.00 87.10 228 ILE B N 1
ATOM 2174 C CA . ILE B 2 184 ? 79.389 71.163 43.985 1.00 82.87 228 ILE B CA 1
ATOM 2175 C C . ILE B 2 184 ? 78.589 70.039 44.653 1.00 78.64 228 ILE B C 1
ATOM 2176 O O . ILE B 2 184 ? 77.402 69.877 44.383 1.00 68.42 228 ILE B O 1
ATOM 2181 N N . ALA B 2 185 ? 79.267 69.261 45.511 1.00 78.29 229 ALA B N 1
ATOM 2182 C CA . ALA B 2 185 ? 78.666 68.152 46.268 1.00 64.11 229 ALA B CA 1
ATOM 2183 C C . ALA B 2 185 ? 77.327 68.560 46.831 1.00 60.23 229 ALA B C 1
ATOM 2184 O O . ALA B 2 185 ? 76.357 67.796 46.771 1.00 63.60 229 ALA B O 1
ATOM 2186 N N . ALA B 2 186 ? 77.268 69.753 47.389 1.00 53.22 230 ALA B N 1
ATOM 2187 C CA . ALA B 2 186 ? 76.011 70.249 47.908 1.00 64.24 230 ALA B CA 1
ATOM 2188 C C . ALA B 2 186 ? 74.989 70.221 46.811 1.00 73.92 230 ALA B C 1
ATOM 2189 O O . ALA B 2 186 ? 73.914 69.638 46.970 1.00 71.01 230 ALA B O 1
ATOM 2191 N N . GLU B 2 187 ? 75.363 70.833 45.680 1.00 87.02 231 GLU B N 1
ATOM 2192 C CA . GLU B 2 187 ? 74.492 70.939 44.500 1.00 74.15 231 GLU B CA 1
ATOM 2193 C C . GLU B 2 187 ? 74.127 69.570 43.931 1.00 61.62 231 GLU B C 1
ATOM 2194 O O . GLU B 2 187 ? 72.946 69.282 43.661 1.00 53.72 231 GLU B O 1
ATOM 2200 N N . ILE B 2 188 ? 75.134 68.709 43.804 1.00 50.20 232 ILE B N 1
ATOM 2201 C CA . ILE B 2 188 ? 74.879 67.368 43.320 1.00 51.45 232 ILE B CA 1
ATOM 2202 C C . ILE B 2 188 ? 73.796 66.783 44.173 1.00 54.48 232 ILE B C 1
ATOM 2203 O O . ILE B 2 188 ? 72.751 66.403 43.683 1.00 54.44 232 ILE B O 1
ATOM 2208 N N . LEU B 2 189 ? 74.059 66.734 45.472 1.00 68.58 233 LEU B N 1
ATOM 2209 C CA . LEU B 2 189 ? 73.150 66.124 46.412 1.00 67.84 233 LEU B CA 1
ATOM 2210 C C . LEU B 2 189 ? 71.776 66.723 46.323 1.00 66.45 233 LEU B C 1
ATOM 2211 O O . LEU B 2 189 ? 70.795 65.986 46.281 1.00 67.53 233 LEU B O 1
ATOM 2216 N N . VAL B 2 190 ? 71.674 68.047 46.245 1.00 75.04 234 VAL B N 1
ATOM 2217 C CA . VAL B 2 190 ? 70.321 68.660 46.159 1.00 84.49 234 VAL B CA 1
ATOM 2218 C C . VAL B 2 190 ? 69.629 68.184 44.852 1.00 74.74 234 VAL B C 1
ATOM 2219 O O . VAL B 2 190 ? 68.454 67.764 44.872 1.00 61.03 234 VAL B O 1
ATOM 2223 N N . ALA B 2 191 ? 70.380 68.215 43.739 1.00 62.86 235 ALA B N 1
ATOM 2224 C CA . ALA B 2 191 ? 69.864 67.757 42.432 1.00 62.78 235 ALA B CA 1
ATOM 2225 C C . ALA B 2 191 ? 69.301 66.337 42.484 1.00 59.41 235 ALA B C 1
ATOM 2226 O O . ALA B 2 191 ? 68.215 66.078 41.954 1.00 44.84 235 ALA B O 1
ATOM 2228 N N . ILE B 2 192 ? 70.049 65.419 43.115 1.00 59.11 236 ILE B N 1
ATOM 2229 C CA . ILE B 2 192 ? 69.570 64.033 43.300 1.00 58.29 236 ILE B CA 1
ATOM 2230 C C . ILE B 2 192 ? 68.229 63.979 44.009 1.00 61.92 236 ILE B C 1
ATOM 2231 O O . ILE B 2 192 ? 67.327 63.233 43.607 1.00 52.88 236 ILE B O 1
ATOM 2236 N N . VAL B 2 193 ? 68.108 64.765 45.070 1.00 63.27 237 VAL B N 1
ATOM 2237 C CA . VAL B 2 193 ? 66.868 64.783 45.808 1.00 69.40 237 VAL B CA 1
ATOM 2238 C C . VAL B 2 193 ? 65.795 65.311 44.870 1.00 68.04 237 VAL B C 1
ATOM 2239 O O . VAL B 2 193 ? 64.745 64.682 44.687 1.00 65.71 237 VAL B O 1
ATOM 2243 N N . SER B 2 194 ? 66.067 66.473 44.278 1.00 63.10 238 SER B N 1
ATOM 2244 C CA . SER B 2 194 ? 65.115 67.096 43.351 1.00 65.50 238 SER B CA 1
ATOM 2245 C C . SER B 2 194 ? 64.665 66.084 42.303 1.00 70.02 238 SER B C 1
ATOM 2246 O O . SER B 2 194 ? 63.485 66.058 41.969 1.00 79.03 238 SER B O 1
ATOM 2249 N N . ILE B 2 195 ? 65.592 65.270 41.761 1.00 66.75 239 ILE B N 1
ATOM 2250 C CA . ILE B 2 195 ? 65.198 64.249 40.766 1.00 61.49 239 ILE B CA 1
ATOM 2251 C C . ILE B 2 195 ? 64.257 63.266 41.431 1.00 58.52 239 ILE B C 1
ATOM 2252 O O . ILE B 2 195 ? 63.191 62.969 40.899 1.00 51.83 239 ILE B O 1
ATOM 2257 N N . ALA B 2 196 ? 64.643 62.808 42.624 1.00 65.12 240 ALA B N 1
ATOM 2258 C CA . ALA B 2 196 ? 63.847 61.845 43.374 1.00 62.15 240 ALA B CA 1
ATOM 2259 C C . ALA B 2 196 ? 62.436 62.345 43.478 1.00 65.61 240 ALA B C 1
ATOM 2260 O O . ALA B 2 196 ? 61.494 61.645 43.119 1.00 55.68 240 ALA B O 1
ATOM 2262 N N . VAL B 2 197 ? 62.302 63.593 43.915 1.00 77.01 241 VAL B N 1
ATOM 2263 C CA . VAL B 2 197 ? 60.987 64.251 44.028 1.00 82.44 241 VAL B CA 1
ATOM 2264 C C . VAL B 2 197 ? 60.236 64.317 42.695 1.00 82.08 241 VAL B C 1
ATOM 2265 O O . VAL B 2 197 ? 59.113 63.858 42.602 1.00 79.75 241 VAL B O 1
ATOM 2269 N N . THR B 2 198 ? 60.867 64.910 41.684 1.00 80.63 242 THR B N 1
ATOM 2270 C CA . THR B 2 198 ? 60.202 65.211 40.417 1.00 79.59 242 THR B CA 1
ATOM 2271 C C . THR B 2 198 ? 59.879 63.957 39.590 1.00 77.49 242 THR B C 1
ATOM 2272 O O . THR B 2 198 ? 58.888 63.925 38.890 1.00 79.56 242 THR B O 1
ATOM 2276 N N . PHE B 2 199 ? 60.772 62.970 39.597 1.00 78.82 243 PHE B N 1
ATOM 2277 C CA . PHE B 2 199 ? 60.638 61.789 38.741 1.00 71.04 243 PHE B CA 1
ATOM 2278 C C . PHE B 2 199 ? 60.744 60.592 39.671 1.00 75.72 243 PHE B C 1
ATOM 2279 O O . PHE B 2 199 ? 60.699 60.765 40.898 1.00 76.87 243 PHE B O 1
ATOM 2287 N N . GLY B 2 200 ? 60.883 59.383 39.136 1.00 78.14 244 GLY B N 1
ATOM 2288 C CA . GLY B 2 200 ? 61.166 58.218 40.007 1.00 92.66 244 GLY B CA 1
ATOM 2289 C C . GLY B 2 200 ? 62.177 58.439 41.150 1.00 90.85 244 GLY B C 1
ATOM 2290 O O . GLY B 2 200 ? 62.866 59.466 41.213 1.00 107.79 244 GLY B O 1
ATOM 2291 N N . ALA B 2 201 ? 62.234 57.515 42.102 1.00 82.59 245 ALA B N 1
ATOM 2292 C CA . ALA B 2 201 ? 63.385 57.467 43.006 1.00 78.89 245 ALA B CA 1
ATOM 2293 C C . ALA B 2 201 ? 64.389 56.469 42.474 1.00 70.72 245 ALA B C 1
ATOM 2294 O O . ALA B 2 201 ? 65.552 56.478 42.865 1.00 67.94 245 ALA B O 1
ATOM 2296 N N . SER B 2 202 ? 63.950 55.615 41.562 1.00 63.89 246 SER B N 1
ATOM 2297 C CA . SER B 2 202 ? 64.905 54.837 40.802 1.00 69.74 246 SER B CA 1
ATOM 2298 C C . SER B 2 202 ? 65.650 55.783 39.848 1.00 68.04 246 SER B C 1
ATOM 2299 O O . SER B 2 202 ? 66.827 55.570 39.569 1.00 69.84 246 SER B O 1
ATOM 2302 N N . ALA B 2 203 ? 64.970 56.831 39.376 1.00 65.84 247 ALA B N 1
ATOM 2303 C CA . ALA B 2 203 ? 65.600 57.840 38.529 1.00 61.06 247 ALA B CA 1
ATOM 2304 C C . ALA B 2 203 ? 66.714 58.549 39.285 1.00 59.23 247 ALA B C 1
ATOM 2305 O O . ALA B 2 203 ? 67.822 58.764 38.753 1.00 58.85 247 ALA B O 1
ATOM 2307 N N . ALA B 2 204 ? 66.425 58.889 40.532 1.00 55.89 248 ALA B N 1
ATOM 2308 C CA . ALA B 2 204 ? 67.400 59.536 41.403 1.00 58.37 248 ALA B CA 1
ATOM 2309 C C . ALA B 2 204 ? 68.577 58.620 41.677 1.00 52.49 248 ALA B C 1
ATOM 2310 O O . ALA B 2 204 ? 69.728 59.039 41.734 1.00 51.28 248 ALA B O 1
ATOM 2312 N N . SER B 2 205 ? 68.256 57.353 41.838 1.00 50.62 249 SER B N 1
ATOM 2313 C CA . SER B 2 205 ? 69.244 56.362 42.139 1.00 54.00 249 SER B CA 1
ATOM 2314 C C . SER B 2 205 ? 70.207 56.195 40.961 1.00 49.21 249 SER B C 1
ATOM 2315 O O . SER B 2 205 ? 71.431 56.182 41.154 1.00 41.02 249 SER B O 1
ATOM 2318 N N . THR B 2 206 ? 69.637 56.032 39.762 1.00 45.80 250 THR B N 1
ATOM 2319 C CA . THR B 2 206 ? 70.396 56.016 38.504 1.00 44.97 250 THR B CA 1
ATOM 2320 C C . THR B 2 206 ? 71.209 57.292 38.336 1.00 46.00 250 THR B C 1
ATOM 2321 O O . THR B 2 206 ? 72.361 57.261 37.887 1.00 45.89 250 THR B O 1
ATOM 2325 N N . ALA B 2 207 ? 70.588 58.422 38.661 1.00 46.41 251 ALA B N 1
ATOM 2326 C CA . ALA B 2 207 ? 71.256 59.701 38.556 1.00 49.34 251 ALA B CA 1
ATOM 2327 C C . ALA B 2 207 ? 72.476 59.719 39.472 1.00 48.54 251 ALA B C 1
ATOM 2328 O O . ALA B 2 207 ? 73.542 60.233 39.095 1.00 52.47 251 ALA B O 1
ATOM 2338 N N . LYS B 2 209 ? 74.188 57.000 40.537 1.00 46.71 253 LYS B N 1
ATOM 2339 C CA . LYS B 2 209 ? 75.135 56.161 39.864 1.00 57.97 253 LYS B CA 1
ATOM 2340 C C . LYS B 2 209 ? 75.838 56.909 38.709 1.00 57.05 253 LYS B C 1
ATOM 2341 O O . LYS B 2 209 ? 77.061 56.891 38.621 1.00 54.09 253 LYS B O 1
ATOM 2347 N N . ALA B 2 210 ? 75.072 57.617 37.887 1.00 49.90 254 ALA B N 1
ATOM 2348 C CA . ALA B 2 210 ? 75.622 58.355 36.790 1.00 52.14 254 ALA B CA 1
ATOM 2349 C C . ALA B 2 210 ? 76.668 59.314 37.269 1.00 53.63 254 ALA B C 1
ATOM 2350 O O . ALA B 2 210 ? 77.780 59.365 36.708 1.00 59.61 254 ALA B O 1
ATOM 2352 N N . VAL B 2 211 ? 76.303 60.129 38.245 1.00 47.20 255 VAL B N 1
ATOM 2353 C CA . VAL B 2 211 ? 77.245 61.133 38.773 1.00 49.19 255 VAL B CA 1
ATOM 2354 C C . VAL B 2 211 ? 78.481 60.480 39.369 1.00 50.68 255 VAL B C 1
ATOM 2355 O O . VAL B 2 211 ? 79.597 60.932 39.140 1.00 45.24 255 VAL B O 1
ATOM 2359 N N . LYS B 2 212 ? 78.270 59.372 40.078 1.00 57.67 256 LYS B N 1
ATOM 2360 C CA . LYS B 2 212 ? 79.340 58.577 40.660 1.00 61.14 256 LYS B CA 1
ATOM 2361 C C . LYS B 2 212 ? 80.374 58.191 39.614 1.00 60.00 256 LYS B C 1
ATOM 2362 O O . LYS B 2 212 ? 81.544 58.470 39.750 1.00 55.74 256 LYS B O 1
ATOM 2368 N N . PHE B 2 213 ? 79.915 57.554 38.545 1.00 56.52 257 PHE B N 1
ATOM 2369 C CA . PHE B 2 213 ? 80.803 57.005 37.560 1.00 57.14 257 PHE B CA 1
ATOM 2370 C C . PHE B 2 213 ? 81.365 58.063 36.637 1.00 53.61 257 PHE B C 1
ATOM 2371 O O . PHE B 2 213 ? 82.473 57.922 36.166 1.00 52.04 257 PHE B O 1
ATOM 2379 N N . ALA B 2 214 ? 80.623 59.126 36.363 1.00 58.17 258 ALA B N 1
ATOM 2380 C CA . ALA B 2 214 ? 81.166 60.257 35.598 1.00 59.34 258 ALA B CA 1
ATOM 2381 C C . ALA B 2 214 ? 82.292 60.909 36.379 1.00 63.63 258 ALA B C 1
ATOM 2382 O O . ALA B 2 214 ? 83.300 61.368 35.839 1.00 65.01 258 ALA B O 1
ATOM 2384 N N . THR B 2 215 ? 82.126 60.888 37.685 1.00 73.28 259 THR B N 1
ATOM 2385 C CA . THR B 2 215 ? 83.131 61.398 38.592 1.00 78.68 259 THR B CA 1
ATOM 2386 C C . THR B 2 215 ? 84.410 60.528 38.584 1.00 75.42 259 THR B C 1
ATOM 2387 O O . THR B 2 215 ? 85.507 61.095 38.593 1.00 72.55 259 THR B O 1
ATOM 2391 N N . GLN B 2 216 ? 84.276 59.193 38.547 1.00 66.04 260 GLN B N 1
ATOM 2392 C CA . GLN B 2 216 ? 85.452 58.297 38.425 1.00 73.48 260 GLN B CA 1
ATOM 2393 C C . GLN B 2 216 ? 86.075 58.380 37.019 1.00 79.98 260 GLN B C 1
ATOM 2394 O O . GLN B 2 216 ? 87.301 58.425 36.889 1.00 92.15 260 GLN B O 1
ATOM 2400 N N . ALA B 2 217 ? 85.249 58.413 35.975 1.00 73.99 261 ALA B N 1
ATOM 2401 C CA . ALA B 2 217 ? 85.751 58.582 34.611 1.00 74.32 261 ALA B CA 1
ATOM 2402 C C . ALA B 2 217 ? 86.570 59.860 34.522 1.00 82.88 261 ALA B C 1
ATOM 2403 O O . ALA B 2 217 ? 87.574 59.907 33.805 1.00 88.27 261 ALA B O 1
ATOM 2405 N N . ALA B 2 218 ? 86.163 60.882 35.282 1.00 89.39 262 ALA B N 1
ATOM 2406 C CA . ALA B 2 218 ? 86.882 62.173 35.324 1.00 92.18 262 ALA B CA 1
ATOM 2407 C C . ALA B 2 218 ? 88.382 62.093 35.741 1.00 98.43 262 ALA B C 1
ATOM 2408 O O . ALA B 2 218 ? 89.165 62.973 35.363 1.00 89.78 262 ALA B O 1
ATOM 2410 N N . ASP B 2 219 ? 88.772 61.038 36.476 1.00 106.15 263 ASP B N 1
ATOM 2411 C CA . ASP B 2 219 ? 90.161 60.856 36.957 1.00 103.22 263 ASP B CA 1
ATOM 2412 C C . ASP B 2 219 ? 91.031 59.987 36.018 1.00 96.61 263 ASP B C 1
ATOM 2413 O O . ASP B 2 219 ? 91.013 58.757 36.082 1.00 80.40 263 ASP B O 1
ATOM 2415 N N . GLU C 1 2 ? 60.380 126.228 39.734 1.00 87.56 10 GLU C N 1
ATOM 2416 C CA . GLU C 1 2 ? 61.606 127.093 39.825 1.00 88.53 10 GLU C CA 1
ATOM 2417 C C . GLU C 1 2 ? 62.631 126.812 38.719 1.00 87.69 10 GLU C C 1
ATOM 2418 O O . GLU C 1 2 ? 63.082 127.732 38.049 1.00 96.98 10 GLU C O 1
ATOM 2424 N N . PRO C 1 3 ? 63.032 125.546 38.555 1.00 80.77 11 PRO C N 1
ATOM 2425 C CA . PRO C 1 3 ? 63.873 125.196 37.416 1.00 86.23 11 PRO C CA 1
ATOM 2426 C C . PRO C 1 3 ? 63.273 125.487 36.039 1.00 85.58 11 PRO C C 1
ATOM 2427 O O . PRO C 1 3 ? 64.023 125.609 35.067 1.00 98.68 11 PRO C O 1
ATOM 2431 N N . ALA C 1 4 ? 61.954 125.580 35.938 1.00 80.60 12 ALA C N 1
ATOM 2432 C CA . ALA C 1 4 ? 61.336 126.038 34.694 1.00 82.13 12 ALA C CA 1
ATOM 2433 C C . ALA C 1 4 ? 61.594 127.534 34.497 1.00 79.52 12 ALA C C 1
ATOM 2434 O O . ALA C 1 4 ? 62.037 127.959 33.421 1.00 80.84 12 ALA C O 1
ATOM 2436 N N . ILE C 1 5 ? 61.352 128.316 35.550 1.00 72.67 13 ILE C N 1
ATOM 2437 C CA . ILE C 1 5 ? 61.610 129.751 35.499 1.00 74.87 13 ILE C CA 1
ATOM 2438 C C . ILE C 1 5 ? 63.073 130.037 35.146 1.00 64.92 13 ILE C C 1
ATOM 2439 O O . ILE C 1 5 ? 63.320 130.848 34.282 1.00 59.50 13 ILE C O 1
ATOM 2444 N N . GLU C 1 6 ? 64.014 129.399 35.841 1.00 52.86 14 GLU C N 1
ATOM 2445 C CA . GLU C 1 6 ? 65.416 129.494 35.511 1.00 57.77 14 GLU C CA 1
ATOM 2446 C C . GLU C 1 6 ? 65.729 129.193 34.038 1.00 61.67 14 GLU C C 1
ATOM 2447 O O . GLU C 1 6 ? 66.445 129.957 33.375 1.00 62.12 14 GLU C O 1
ATOM 2453 N N . ALA C 1 7 ? 65.214 128.088 33.518 1.00 62.21 15 ALA C N 1
ATOM 2454 C CA . ALA C 1 7 ? 65.434 127.749 32.099 1.00 65.56 15 ALA C CA 1
ATOM 2455 C C . ALA C 1 7 ? 64.850 128.819 31.160 1.00 68.16 15 ALA C C 1
ATOM 2456 O O . ALA C 1 7 ? 65.368 129.060 30.060 1.00 65.08 15 ALA C O 1
ATOM 2458 N N . PHE C 1 8 ? 63.758 129.451 31.592 1.00 61.50 16 PHE C N 1
ATOM 2459 C CA . PHE C 1 8 ? 63.151 130.534 30.829 1.00 60.34 16 PHE C CA 1
ATOM 2460 C C . PHE C 1 8 ? 64.102 131.738 30.802 1.00 60.54 16 PHE C C 1
ATOM 2461 O O . PHE C 1 8 ? 64.421 132.304 29.744 1.00 53.49 16 PHE C O 1
ATOM 2469 N N . LEU C 1 9 ? 64.590 132.067 31.994 1.00 51.05 17 LEU C N 1
ATOM 2470 C CA . LEU C 1 9 ? 65.444 133.198 32.204 1.00 55.90 17 LEU C CA 1
ATOM 2471 C C . LEU C 1 9 ? 66.736 133.027 31.391 1.00 55.92 17 LEU C C 1
ATOM 2472 O O . LEU C 1 9 ? 67.225 133.986 30.763 1.00 62.03 17 LEU C O 1
ATOM 2477 N N . GLN C 1 10 ? 67.256 131.807 31.446 1.00 52.36 18 GLN C N 1
ATOM 2478 C CA . GLN C 1 10 ? 68.481 131.419 30.787 1.00 58.12 18 GLN C CA 1
ATOM 2479 C C . GLN C 1 10 ? 68.397 131.450 29.273 1.00 59.78 18 GLN C C 1
ATOM 2480 O O . GLN C 1 10 ? 69.348 131.820 28.615 1.00 51.40 18 GLN C O 1
ATOM 2486 N N . ASP C 1 11 ? 67.254 131.055 28.724 1.00 66.94 19 ASP C N 1
ATOM 2487 C CA . ASP C 1 11 ? 67.074 131.021 27.283 1.00 62.33 19 ASP C CA 1
ATOM 2488 C C . ASP C 1 11 ? 66.838 132.411 26.750 1.00 60.43 19 ASP C C 1
ATOM 2489 O O . ASP C 1 11 ? 66.858 132.624 25.542 1.00 65.65 19 ASP C O 1
ATOM 2494 N N . GLY C 1 12 ? 66.606 133.369 27.642 1.00 55.19 20 GLY C N 1
ATOM 2495 C CA . GLY C 1 12 ? 66.523 134.759 27.225 1.00 51.63 20 GLY C CA 1
ATOM 2496 C C . GLY C 1 12 ? 65.197 135.394 27.497 1.00 51.02 20 GLY C C 1
ATOM 2497 O O . GLY C 1 12 ? 64.881 136.437 26.952 1.00 55.25 20 GLY C O 1
ATOM 2498 N N . GLY C 1 13 ? 64.372 134.732 28.286 1.00 58.32 21 GLY C N 1
ATOM 2499 C CA . GLY C 1 13 ? 63.142 135.342 28.719 1.00 55.29 21 GLY C CA 1
ATOM 2500 C C . GLY C 1 13 ? 63.435 136.483 29.671 1.00 56.40 21 GLY C C 1
ATOM 2501 O O . GLY C 1 13 ? 64.513 136.537 30.305 1.00 66.92 21 GLY C O 1
ATOM 2502 N N . THR C 1 14 ? 62.460 137.383 29.733 1.00 55.23 22 THR C N 1
ATOM 2503 C CA . THR C 1 14 ? 62.521 138.596 30.477 1.00 55.47 22 THR C CA 1
ATOM 2504 C C . THR C 1 14 ? 61.350 138.699 31.430 1.00 58.01 22 THR C C 1
ATOM 2505 O O . THR C 1 14 ? 60.375 138.008 31.290 1.00 69.44 22 THR C O 1
ATOM 2509 N N . LEU C 1 15 ? 61.459 139.606 32.383 1.00 56.53 23 LEU C N 1
ATOM 2510 C CA . LEU C 1 15 ? 60.413 139.877 33.348 1.00 52.36 23 LEU C CA 1
ATOM 2511 C C . LEU C 1 15 ? 59.145 140.385 32.651 1.00 57.51 23 LEU C C 1
ATOM 2512 O O . LEU C 1 15 ? 58.044 140.170 33.151 1.00 58.79 23 LEU C O 1
ATOM 2517 N N . ALA C 1 16 ? 59.286 141.097 31.536 1.00 53.74 24 ALA C N 1
ATOM 2518 C CA . ALA C 1 16 ? 58.114 141.610 30.842 1.00 62.19 24 ALA C CA 1
ATOM 2519 C C . ALA C 1 16 ? 57.279 140.428 30.425 1.00 62.04 24 ALA C C 1
ATOM 2520 O O . ALA C 1 16 ? 56.090 140.338 30.735 1.00 69.68 24 ALA C O 1
ATOM 2530 N N . LEU C 1 18 ? 57.292 137.462 31.482 1.00 61.67 26 LEU C N 1
ATOM 2531 C CA . LEU C 1 18 ? 56.788 136.706 32.607 1.00 59.75 26 LEU C CA 1
ATOM 2532 C C . LEU C 1 18 ? 55.505 137.293 33.087 1.00 60.00 26 LEU C C 1
ATOM 2533 O O . LEU C 1 18 ? 54.592 136.550 33.389 1.00 72.66 26 LEU C O 1
ATOM 2538 N N . ASN C 1 19 ? 55.418 138.620 33.148 1.00 59.61 27 ASN C N 1
ATOM 2539 C CA . ASN C 1 19 ? 54.222 139.278 33.682 1.00 58.50 27 ASN C CA 1
ATOM 2540 C C . ASN C 1 19 ? 53.202 139.678 32.615 1.00 56.84 27 ASN C C 1
ATOM 2541 O O . ASN C 1 19 ? 52.378 140.557 32.841 1.00 57.91 27 ASN C O 1
ATOM 2546 N N . ASP C 1 20 ? 53.232 138.991 31.477 1.00 65.11 28 ASP C N 1
ATOM 2547 C CA . ASP C 1 20 ? 52.433 139.366 30.303 1.00 75.92 28 ASP C CA 1
ATOM 2548 C C . ASP C 1 20 ? 52.292 140.880 30.206 1.00 72.40 28 ASP C C 1
ATOM 2549 O O . ASP C 1 20 ? 51.210 141.420 30.368 1.00 82.14 28 ASP C O 1
ATOM 2554 N N . VAL C 1 21 ? 53.415 141.554 30.002 1.00 75.40 29 VAL C N 1
ATOM 2555 C CA . VAL C 1 21 ? 53.425 142.984 29.753 1.00 72.11 29 VAL C CA 1
ATOM 2556 C C . VAL C 1 21 ? 53.519 143.176 28.263 1.00 75.07 29 VAL C C 1
ATOM 2557 O O . VAL C 1 21 ? 54.406 142.612 27.635 1.00 94.52 29 VAL C O 1
ATOM 2561 N N . SER C 1 22 ? 52.602 143.962 27.705 1.00 81.28 30 SER C N 1
ATOM 2562 C CA . SER C 1 22 ? 52.499 144.126 26.249 1.00 86.77 30 SER C CA 1
ATOM 2563 C C . SER C 1 22 ? 53.583 145.012 25.693 1.00 85.30 30 SER C C 1
ATOM 2564 O O . SER C 1 22 ? 54.212 145.774 26.426 1.00 90.46 30 SER C O 1
ATOM 2567 N N . THR C 1 23 ? 53.809 144.896 24.393 1.00 84.34 31 THR C N 1
ATOM 2568 C CA . THR C 1 23 ? 54.794 145.727 23.724 1.00 88.43 31 THR C CA 1
ATOM 2569 C C . THR C 1 23 ? 54.377 147.171 23.856 1.00 83.21 31 THR C C 1
ATOM 2570 O O . THR C 1 23 ? 55.215 148.075 23.965 1.00 102.59 31 THR C O 1
ATOM 2574 N N . ASP C 1 24 ? 53.078 147.390 23.852 1.00 81.59 32 ASP C N 1
ATOM 2575 C CA . ASP C 1 24 ? 52.552 148.741 23.837 1.00 87.12 32 ASP C CA 1
ATOM 2576 C C . ASP C 1 24 ? 52.509 149.363 25.224 1.00 72.31 32 ASP C C 1
ATOM 2577 O O . ASP C 1 24 ? 52.603 150.575 25.337 1.00 65.12 32 ASP C O 1
ATOM 2582 N N . THR C 1 25 ? 52.400 148.568 26.281 1.00 67.50 33 THR C N 1
ATOM 2583 C CA . THR C 1 25 ? 52.531 149.153 27.631 1.00 71.29 33 THR C CA 1
ATOM 2584 C C . THR C 1 25 ? 53.997 149.573 27.906 1.00 67.02 33 THR C C 1
ATOM 2585 O O . THR C 1 25 ? 54.258 150.617 28.501 1.00 58.90 33 THR C O 1
ATOM 2589 N N . LEU C 1 26 ? 54.936 148.766 27.417 1.00 60.70 34 LEU C N 1
ATOM 2590 C CA . LEU C 1 26 ? 56.343 149.032 27.592 1.00 55.73 34 LEU C CA 1
ATOM 2591 C C . LEU C 1 26 ? 56.712 150.279 26.839 1.00 52.42 34 LEU C C 1
ATOM 2592 O O . LEU C 1 26 ? 57.427 151.142 27.354 1.00 53.12 34 LEU C O 1
ATOM 2597 N N . GLU C 1 27 ? 56.218 150.377 25.615 1.00 54.75 35 GLU C N 1
ATOM 2598 C CA . GLU C 1 27 ? 56.456 151.563 24.798 1.00 52.14 35 GLU C CA 1
ATOM 2599 C C . GLU C 1 27 ? 55.900 152.823 25.402 1.00 52.73 35 GLU C C 1
ATOM 2600 O O . GLU C 1 27 ? 56.444 153.879 25.193 1.00 46.49 35 GLU C O 1
ATOM 2606 N N . GLN C 1 28 ? 54.803 152.698 26.137 1.00 51.89 36 GLN C N 1
ATOM 2607 C CA . GLN C 1 28 ? 54.233 153.822 26.813 1.00 55.30 36 GLN C CA 1
ATOM 2608 C C . GLN C 1 28 ? 55.209 154.303 27.828 1.00 51.90 36 GLN C C 1
ATOM 2609 O O . GLN C 1 28 ? 55.496 155.498 27.918 1.00 48.60 36 GLN C O 1
ATOM 2615 N N . LEU C 1 29 ? 55.716 153.359 28.608 1.00 54.84 37 LEU C N 1
ATOM 2616 C CA . LEU C 1 29 ? 56.682 153.664 29.685 1.00 49.83 37 LEU C CA 1
ATOM 2617 C C . LEU C 1 29 ? 57.997 154.204 29.132 1.00 44.59 37 LEU C C 1
ATOM 2618 O O . LEU C 1 29 ? 58.584 155.099 29.745 1.00 45.30 37 LEU C O 1
ATOM 2623 N N . TYR C 1 30 ? 58.413 153.746 27.938 1.00 37.67 38 TYR C N 1
ATOM 2624 C CA . TYR C 1 30 ? 59.567 154.337 27.284 1.00 38.47 38 TYR C CA 1
ATOM 2625 C C . TYR C 1 30 ? 59.273 155.794 26.966 1.00 44.23 38 TYR C C 1
ATOM 2626 O O . TYR C 1 30 ? 60.085 156.668 27.257 1.00 50.98 38 TYR C O 1
ATOM 2635 N N . THR C 1 31 ? 58.092 156.063 26.416 1.00 50.66 39 THR C N 1
ATOM 2636 C CA . THR C 1 31 ? 57.672 157.425 26.073 1.00 46.33 39 THR C CA 1
ATOM 2637 C C . THR C 1 31 ? 57.736 158.310 27.296 1.00 41.49 39 THR C C 1
ATOM 2638 O O . THR C 1 31 ? 58.328 159.401 27.264 1.00 45.77 39 THR C O 1
ATOM 2642 N N . LEU C 1 32 ? 57.165 157.851 28.394 1.00 40.34 40 LEU C N 1
ATOM 2643 C CA . LEU C 1 32 ? 57.210 158.644 29.643 1.00 45.41 40 LEU C CA 1
ATOM 2644 C C . LEU C 1 32 ? 58.643 158.980 30.038 1.00 46.25 40 LEU C C 1
ATOM 2645 O O . LEU C 1 32 ? 58.981 160.149 30.241 1.00 46.92 40 LEU C O 1
ATOM 2650 N N . GLY C 1 33 ? 59.505 157.960 30.051 1.00 50.47 41 GLY C N 1
ATOM 2651 C CA . GLY C 1 33 ? 60.921 158.169 30.322 1.00 49.07 41 GLY C CA 1
ATOM 2652 C C . GLY C 1 33 ? 61.586 159.134 29.349 1.00 43.85 41 GLY C C 1
ATOM 2653 O O . GLY C 1 33 ? 62.369 160.016 29.762 1.00 44.94 41 GLY C O 1
ATOM 2654 N N . PHE C 1 34 ? 61.301 158.947 28.065 1.00 40.50 42 PHE C N 1
ATOM 2655 C CA . PHE C 1 34 ? 61.860 159.792 27.012 1.00 42.13 42 PHE C CA 1
ATOM 2656 C C . PHE C 1 34 ? 61.451 161.257 27.165 1.00 44.54 42 PHE C C 1
ATOM 2657 O O . PHE C 1 34 ? 62.253 162.178 26.930 1.00 45.86 42 PHE C O 1
ATOM 2665 N N . ASN C 1 35 ? 60.199 161.489 27.534 1.00 46.96 43 ASN C N 1
ATOM 2666 C CA . ASN C 1 35 ? 59.727 162.866 27.722 1.00 47.28 43 ASN C CA 1
ATOM 2667 C C . ASN C 1 35 ? 60.339 163.461 28.973 1.00 50.18 43 ASN C C 1
ATOM 2668 O O . ASN C 1 35 ? 60.902 164.569 28.925 1.00 52.65 43 ASN C O 1
ATOM 2673 N N . GLN C 1 36 ? 60.289 162.717 30.073 1.00 43.67 44 GLN C N 1
ATOM 2674 C CA . GLN C 1 36 ? 60.922 163.199 31.298 1.00 50.81 44 GLN C CA 1
ATOM 2675 C C . GLN C 1 36 ? 62.404 163.567 31.115 1.00 50.96 44 GLN C C 1
ATOM 2676 O O . GLN C 1 36 ? 62.893 164.577 31.664 1.00 46.58 44 GLN C O 1
ATOM 2682 N N . TYR C 1 37 ? 63.116 162.786 30.314 1.00 51.62 45 TYR C N 1
ATOM 2683 C CA . TYR C 1 37 ? 64.529 163.083 30.098 1.00 51.77 45 TYR C CA 1
ATOM 2684 C C . TYR C 1 37 ? 64.648 164.415 29.377 1.00 50.20 45 TYR C C 1
ATOM 2685 O O . TYR C 1 37 ? 65.448 165.260 29.756 1.00 50.09 45 TYR C O 1
ATOM 2694 N N . HIS C 1 38 ? 63.844 164.597 28.335 1.00 54.12 46 HIS C N 1
ATOM 2695 C CA . HIS C 1 38 ? 63.920 165.818 27.544 1.00 51.34 46 HIS C CA 1
ATOM 2696 C C . HIS C 1 38 ? 63.338 167.019 28.291 1.00 48.26 46 HIS C C 1
ATOM 2697 O O . HIS C 1 38 ? 63.720 168.158 28.040 1.00 49.49 46 HIS C O 1
ATOM 2704 N N . ALA C 1 39 ? 62.472 166.766 29.264 1.00 49.02 47 ALA C N 1
ATOM 2705 C CA . ALA C 1 39 ? 62.062 167.821 30.195 1.00 54.15 47 ALA C CA 1
ATOM 2706 C C . ALA C 1 39 ? 63.145 168.254 31.220 1.00 58.50 47 ALA C C 1
ATOM 2707 O O . ALA C 1 39 ? 62.899 169.132 32.054 1.00 65.72 47 ALA C O 1
ATOM 2709 N N . GLY C 1 40 ? 64.307 167.598 31.212 1.00 59.56 48 GLY C N 1
ATOM 2710 C CA . GLY C 1 40 ? 65.328 167.802 32.252 1.00 54.60 48 GLY C CA 1
ATOM 2711 C C . GLY C 1 40 ? 65.015 167.188 33.620 1.00 54.33 48 GLY C C 1
ATOM 2712 O O . GLY C 1 40 ? 65.797 167.358 34.537 1.00 57.42 48 GLY C O 1
ATOM 2713 N N . LYS C 1 41 ? 63.903 166.463 33.760 1.00 50.86 49 LYS C N 1
ATOM 2714 C CA . LYS C 1 41 ? 63.594 165.730 34.986 1.00 51.69 49 LYS C CA 1
ATOM 2715 C C . LYS C 1 41 ? 64.409 164.436 35.061 1.00 49.76 49 LYS C C 1
ATOM 2716 O O . LYS C 1 41 ? 63.862 163.329 35.174 1.00 57.20 49 LYS C O 1
ATOM 2722 N N . HIS C 1 42 ? 65.721 164.587 35.101 1.00 49.50 50 HIS C N 1
ATOM 2723 C CA . HIS C 1 42 ? 66.648 163.473 34.925 1.00 51.42 50 HIS C CA 1
ATOM 2724 C C . HIS C 1 42 ? 66.556 162.386 35.963 1.00 57.17 50 HIS C C 1
ATOM 2725 O O . HIS C 1 42 ? 66.681 161.201 35.649 1.00 62.06 50 HIS C O 1
ATOM 2732 N N . ASP C 1 43 ? 66.324 162.794 37.193 1.00 58.36 51 ASP C N 1
ATOM 2733 C CA . ASP C 1 43 ? 66.246 161.860 38.272 1.00 58.98 51 ASP C CA 1
ATOM 2734 C C . ASP C 1 43 ? 65.047 160.973 38.099 1.00 54.46 51 ASP C C 1
ATOM 2735 O O . ASP C 1 43 ? 65.107 159.767 38.348 1.00 53.80 51 ASP C O 1
ATOM 2740 N N . GLU C 1 44 ? 63.940 161.579 37.685 1.00 60.02 52 GLU C N 1
ATOM 2741 C CA . GLU C 1 44 ? 62.677 160.856 37.510 1.00 59.18 52 GLU C CA 1
ATOM 2742 C C . GLU C 1 44 ? 62.778 159.979 36.270 1.00 55.96 52 GLU C C 1
ATOM 2743 O O . GLU C 1 44 ? 62.333 158.825 36.277 1.00 53.40 52 GLU C O 1
ATOM 2749 N N . ALA C 1 45 ? 63.424 160.506 35.227 1.00 48.80 53 ALA C N 1
ATOM 2750 C CA . ALA C 1 45 ? 63.708 159.713 34.027 1.00 53.05 53 ALA C CA 1
ATOM 2751 C C . ALA C 1 45 ? 64.597 158.505 34.339 1.00 50.34 53 ALA C C 1
ATOM 2752 O O . ALA C 1 45 ? 64.310 157.394 33.894 1.00 56.82 53 ALA C O 1
ATOM 2754 N N . HIS C 1 46 ? 65.638 158.715 35.142 1.00 45.76 54 HIS C N 1
ATOM 2755 C CA . HIS C 1 46 ? 66.464 157.616 35.609 1.00 44.33 54 HIS C CA 1
ATOM 2756 C C . HIS C 1 46 ? 65.655 156.493 36.244 1.00 44.87 54 HIS C C 1
ATOM 2757 O O . HIS C 1 46 ? 65.829 155.335 35.896 1.00 44.75 54 HIS C O 1
ATOM 2764 N N . LYS C 1 47 ? 64.743 156.821 37.147 1.00 50.35 55 LYS C N 1
ATOM 2765 C CA . LYS C 1 47 ? 63.898 155.783 37.789 1.00 51.32 55 LYS C CA 1
ATOM 2766 C C . LYS C 1 47 ? 63.073 155.005 36.782 1.00 51.02 55 LYS C C 1
ATOM 2767 O O . LYS C 1 47 ? 62.859 153.809 36.947 1.00 62.57 55 LYS C O 1
ATOM 2773 N N . ILE C 1 48 ? 62.561 155.696 35.762 1.00 48.26 56 ILE C N 1
ATOM 2774 C CA . ILE C 1 48 ? 61.778 155.047 34.714 1.00 48.05 56 ILE C CA 1
ATOM 2775 C C . ILE C 1 48 ? 62.663 154.081 33.940 1.00 49.91 56 ILE C C 1
ATOM 2776 O O . ILE C 1 48 ? 62.332 152.895 33.797 1.00 49.00 56 ILE C O 1
ATOM 2781 N N . PHE C 1 49 ? 63.811 154.563 33.471 1.00 48.65 57 PHE C N 1
ATOM 2782 C CA . PHE C 1 49 ? 64.711 153.677 32.751 1.00 50.49 57 PHE C CA 1
ATOM 2783 C C . PHE C 1 49 ? 65.196 152.481 33.593 1.00 47.69 57 PHE C C 1
ATOM 2784 O O . PHE C 1 49 ? 65.386 151.384 33.054 1.00 48.29 57 PHE C O 1
ATOM 2792 N N . GLN C 1 50 ? 65.332 152.663 34.891 1.00 40.48 58 GLN C N 1
ATOM 2793 C CA . GLN C 1 50 ? 65.661 151.532 35.720 1.00 43.21 58 GLN C CA 1
ATOM 2794 C C . GLN C 1 50 ? 64.603 150.472 35.638 1.00 40.21 58 GLN C C 1
ATOM 2795 O O . GLN C 1 50 ? 64.916 149.295 35.725 1.00 47.50 58 GLN C O 1
ATOM 2801 N N . ALA C 1 51 ? 63.338 150.866 35.580 1.00 40.23 59 ALA C N 1
ATOM 2802 C CA . ALA C 1 51 ? 62.253 149.876 35.546 1.00 38.10 59 ALA C CA 1
ATOM 2803 C C . ALA C 1 51 ? 62.242 149.187 34.219 1.00 37.00 59 ALA C C 1
ATOM 2804 O O . ALA C 1 51 ? 62.163 147.975 34.146 1.00 40.39 59 ALA C O 1
ATOM 2806 N N . LEU C 1 52 ? 62.373 149.964 33.156 1.00 39.00 60 LEU C N 1
ATOM 2807 C CA . LEU C 1 52 ? 62.465 149.391 31.810 1.00 41.87 60 LEU C CA 1
ATOM 2808 C C . LEU C 1 52 ? 63.599 148.386 31.671 1.00 39.00 60 LEU C C 1
ATOM 2809 O O . LEU C 1 52 ? 63.408 147.284 31.141 1.00 39.47 60 LEU C O 1
ATOM 2814 N N . CYS C 1 53 ? 64.787 148.754 32.148 1.00 38.02 61 CYS C N 1
ATOM 2815 C CA . CYS C 1 53 ? 65.941 147.866 32.043 1.00 38.45 61 CYS C CA 1
ATOM 2816 C C . CYS C 1 53 ? 65.707 146.558 32.779 1.00 40.26 61 CYS C C 1
ATOM 2817 O O . CYS C 1 53 ? 66.209 145.502 32.371 1.00 44.17 61 CYS C O 1
ATOM 2820 N N . VAL C 1 54 ? 64.972 146.621 33.876 1.00 41.76 62 VAL C N 1
ATOM 2821 C CA . VAL C 1 54 ? 64.624 145.414 34.624 1.00 46.41 62 VAL C CA 1
ATOM 2822 C C . VAL C 1 54 ? 63.522 144.622 33.900 1.00 44.00 62 VAL C C 1
ATOM 2823 O O . VAL C 1 54 ? 63.566 143.395 33.878 1.00 56.45 62 VAL C O 1
ATOM 2827 N N . LEU C 1 55 ? 62.568 145.310 33.281 1.00 43.55 63 LEU C N 1
ATOM 2828 C CA . LEU C 1 55 ? 61.486 144.656 32.524 1.00 43.25 63 LEU C CA 1
ATOM 2829 C C . LEU C 1 55 ? 61.974 143.944 31.284 1.00 46.47 63 LEU C C 1
ATOM 2830 O O . LEU C 1 55 ? 61.477 142.858 30.961 1.00 47.92 63 LEU C O 1
ATOM 2835 N N . ASP C 1 56 ? 62.923 144.548 30.564 1.00 46.18 64 ASP C N 1
ATOM 2836 C CA . ASP C 1 56 ? 63.519 143.889 29.399 1.00 43.74 64 ASP C CA 1
ATOM 2837 C C . ASP C 1 56 ? 64.985 144.182 29.401 1.00 39.18 64 ASP C C 1
ATOM 2838 O O . ASP C 1 56 ? 65.406 145.258 29.035 1.00 38.32 64 ASP C O 1
ATOM 2843 N N . HIS C 1 57 ? 65.782 143.217 29.830 1.00 40.33 65 HIS C N 1
ATOM 2844 C CA . HIS C 1 57 ? 67.183 143.470 30.108 1.00 43.04 65 HIS C CA 1
ATOM 2845 C C . HIS C 1 57 ? 68.033 143.178 28.891 1.00 40.86 65 HIS C C 1
ATOM 2846 O O . HIS C 1 57 ? 69.260 143.035 29.002 1.00 41.03 65 HIS C O 1
ATOM 2853 N N . TYR C 1 58 ? 67.369 143.105 27.735 1.00 38.47 66 TYR C N 1
ATOM 2854 C CA . TYR C 1 58 ? 68.052 142.983 26.445 1.00 39.78 66 TYR C CA 1
ATOM 2855 C C . TYR C 1 58 ? 67.868 144.200 25.516 1.00 38.45 66 TYR C C 1
ATOM 2856 O O . TYR C 1 58 ? 68.534 144.252 24.519 1.00 39.35 66 TYR C O 1
ATOM 2865 N N . GLU C 1 59 ? 67.019 145.173 25.859 1.00 41.45 67 GLU C N 1
ATOM 2866 C CA . GLU C 1 59 ? 66.853 146.391 25.062 1.00 42.38 67 GLU C CA 1
ATOM 2867 C C . GLU C 1 59 ? 67.969 147.369 25.264 1.00 43.08 67 GLU C C 1
ATOM 2868 O O . GLU C 1 59 ? 67.957 148.118 26.262 1.00 45.16 67 GLU C O 1
ATOM 2874 N N . ALA C 1 60 ? 68.845 147.509 24.270 1.00 38.80 68 ALA C N 1
ATOM 2875 C CA . ALA C 1 60 ? 69.896 148.555 24.333 1.00 37.68 68 ALA C CA 1
ATOM 2876 C C . ALA C 1 60 ? 69.377 149.953 24.590 1.00 36.76 68 ALA C C 1
ATOM 2877 O O . ALA C 1 60 ? 69.999 150.692 25.315 1.00 38.30 68 ALA C O 1
ATOM 2879 N N . ARG C 1 61 ? 68.216 150.327 24.042 1.00 39.24 69 ARG C N 1
ATOM 2880 C CA . ARG C 1 61 ? 67.797 151.714 24.171 1.00 39.32 69 ARG C CA 1
ATOM 2881 C C . ARG C 1 61 ? 67.356 152.064 25.601 1.00 42.01 69 ARG C C 1
ATOM 2882 O O . ARG C 1 61 ? 67.572 153.192 26.045 1.00 41.84 69 ARG C O 1
ATOM 2890 N N . PHE C 1 62 ? 66.810 151.100 26.349 1.00 38.84 70 PHE C N 1
ATOM 2891 C CA . PHE C 1 62 ? 66.583 151.326 27.779 1.00 37.71 70 PHE C CA 1
ATOM 2892 C C . PHE C 1 62 ? 67.911 151.583 28.469 1.00 39.03 70 PHE C C 1
ATOM 2893 O O . PHE C 1 62 ? 67.990 152.416 29.369 1.00 41.36 70 PHE C O 1
ATOM 2901 N N . PHE C 1 63 ? 68.967 150.871 28.047 1.00 39.77 71 PHE C N 1
ATOM 2902 C CA . PHE C 1 63 ? 70.305 151.127 28.589 1.00 38.21 71 PHE C CA 1
ATOM 2903 C C . PHE C 1 63 ? 70.896 152.419 28.096 1.00 36.12 71 PHE C C 1
ATOM 2904 O O . PHE C 1 63 ? 71.595 153.088 28.816 1.00 37.74 71 PHE C O 1
ATOM 2912 N N . LEU C 1 64 ? 70.535 152.831 26.903 1.00 42.24 72 LEU C N 1
ATOM 2913 C CA . LEU C 1 64 ? 70.953 154.145 26.422 1.00 39.94 72 LEU C CA 1
ATOM 2914 C C . LEU C 1 64 ? 70.293 155.208 27.285 1.00 40.13 72 LEU C C 1
ATOM 2915 O O . LEU C 1 64 ? 70.961 156.118 27.789 1.00 43.04 72 LEU C O 1
ATOM 2920 N N . GLY C 1 65 ? 68.987 155.078 27.492 1.00 37.69 73 GLY C N 1
ATOM 2921 C CA . GLY C 1 65 ? 68.273 156.049 28.314 1.00 36.86 73 GLY C CA 1
ATOM 2922 C C . GLY C 1 65 ? 68.824 156.089 29.732 1.00 34.06 73 GLY C C 1
ATOM 2923 O O . GLY C 1 65 ? 69.101 157.168 30.290 1.00 35.55 73 GLY C O 1
ATOM 2924 N N . LEU C 1 66 ? 69.009 154.915 30.323 1.00 32.50 74 LEU C N 1
ATOM 2925 C CA . LEU C 1 66 ? 69.521 154.836 31.699 1.00 35.07 74 LEU C CA 1
ATOM 2926 C C . LEU C 1 66 ? 70.813 155.590 31.773 1.00 36.65 74 LEU C C 1
ATOM 2927 O O . LEU C 1 66 ? 71.047 156.389 32.689 1.00 38.32 74 LEU C O 1
ATOM 2932 N N . GLY C 1 67 ? 71.657 155.374 30.767 1.00 37.56 75 GLY C N 1
ATOM 2933 C CA . GLY C 1 67 ? 72.972 155.987 30.758 1.00 33.95 75 GLY C CA 1
ATOM 2934 C C . GLY C 1 67 ? 72.908 157.474 30.592 1.00 33.53 75 GLY C C 1
ATOM 2935 O O . GLY C 1 67 ? 73.700 158.202 31.166 1.00 33.66 75 GLY C O 1
ATOM 2936 N N . ALA C 1 68 ? 71.995 157.930 29.746 1.00 38.29 76 ALA C N 1
ATOM 2937 C CA . ALA C 1 68 ? 71.863 159.342 29.486 1.00 39.54 76 ALA C CA 1
ATOM 2938 C C . ALA C 1 68 ? 71.377 160.063 30.729 1.00 39.39 76 ALA C C 1
ATOM 2939 O O . ALA C 1 68 ? 71.863 161.138 31.029 1.00 44.94 76 ALA C O 1
ATOM 2941 N N . CYS C 1 69 ? 70.430 159.492 31.448 1.00 42.52 77 CYS C N 1
ATOM 2942 C CA . CYS C 1 69 ? 70.012 160.108 32.710 1.00 48.57 77 CYS C CA 1
ATOM 2943 C C . CYS C 1 69 ? 71.178 160.231 33.680 1.00 51.61 77 CYS C C 1
ATOM 2944 O O . CYS C 1 69 ? 71.361 161.259 34.321 1.00 48.95 77 CYS C O 1
ATOM 2947 N N . ARG C 1 70 ? 71.957 159.158 33.791 1.00 52.28 78 ARG C N 1
ATOM 2948 C CA . ARG C 1 70 ? 73.066 159.095 34.737 1.00 49.25 78 ARG C CA 1
ATOM 2949 C C . ARG C 1 70 ? 74.102 160.167 34.398 1.00 49.18 78 ARG C C 1
ATOM 2950 O O . ARG C 1 70 ? 74.604 160.873 35.284 1.00 50.55 78 ARG C O 1
ATOM 2958 N N . GLN C 1 71 ? 74.394 160.324 33.111 1.00 45.21 79 GLN C N 1
ATOM 2959 C CA . GLN C 1 71 ? 75.400 161.303 32.672 1.00 43.33 79 GLN C CA 1
ATOM 2960 C C . GLN C 1 71 ? 74.930 162.713 33.040 1.00 45.68 79 GLN C C 1
ATOM 2961 O O . GLN C 1 71 ? 75.649 163.495 33.659 1.00 50.63 79 GLN C O 1
ATOM 2967 N N . ALA C 1 72 ? 73.687 163.023 32.710 1.00 44.95 80 ALA C N 1
ATOM 2968 C CA . ALA C 1 72 ? 73.144 164.337 33.012 1.00 44.34 80 ALA C CA 1
ATOM 2969 C C . ALA C 1 72 ? 73.218 164.651 34.495 1.00 43.76 80 ALA C C 1
ATOM 2970 O O . ALA C 1 72 ? 73.480 165.761 34.845 1.00 41.55 80 ALA C O 1
ATOM 2972 N N . LEU C 1 73 ? 73.007 163.666 35.363 1.00 46.15 81 LEU C N 1
ATOM 2973 C CA . LEU C 1 73 ? 73.185 163.869 36.826 1.00 46.00 81 LEU C CA 1
ATOM 2974 C C . LEU C 1 73 ? 74.668 163.908 37.268 1.00 47.48 81 LEU C C 1
ATOM 2975 O O . LEU C 1 73 ? 74.947 163.849 38.447 1.00 48.88 81 LEU C O 1
ATOM 2980 N N . GLY C 1 74 ? 75.618 163.911 36.346 1.00 47.23 82 GLY C N 1
ATOM 2981 C CA . GLY C 1 74 ? 77.005 163.830 36.749 1.00 52.57 82 GLY C CA 1
ATOM 2982 C C . GLY C 1 74 ? 77.485 162.496 37.304 1.00 52.72 82 GLY C C 1
ATOM 2983 O O . GLY C 1 74 ? 78.649 162.388 37.674 1.00 55.38 82 GLY C O 1
ATOM 2984 N N . GLN C 1 75 ? 76.640 161.462 37.270 1.00 50.85 83 GLN C N 1
ATOM 2985 C CA . GLN C 1 75 ? 77.029 160.103 37.657 1.00 44.83 83 GLN C CA 1
ATOM 2986 C C . GLN C 1 75 ? 77.770 159.354 36.515 1.00 42.71 83 GLN C C 1
ATOM 2987 O O . GLN C 1 75 ? 77.262 158.403 35.953 1.00 44.74 83 GLN C O 1
ATOM 2993 N N . PHE C 1 76 ? 78.978 159.787 36.193 1.00 39.20 84 PHE C N 1
ATOM 2994 C CA . PHE C 1 76 ? 79.676 159.331 34.986 1.00 46.56 84 PHE C CA 1
ATOM 2995 C C . PHE C 1 76 ? 80.079 157.880 34.981 1.00 49.14 84 PHE C C 1
ATOM 2996 O O . PHE C 1 76 ? 80.043 157.207 33.942 1.00 60.96 84 PHE C O 1
ATOM 3004 N N . ARG C 1 77 ? 80.463 157.391 36.140 1.00 52.35 85 ARG C N 1
ATOM 3005 C CA . ARG C 1 77 ? 80.944 156.024 36.274 1.00 47.12 85 ARG C CA 1
ATOM 3006 C C . ARG C 1 77 ? 79.804 155.036 36.068 1.00 44.43 85 ARG C C 1
ATOM 3007 O O . ARG C 1 77 ? 79.959 154.026 35.376 1.00 49.05 85 ARG C O 1
ATOM 3015 N N . LEU C 1 78 ? 78.673 155.337 36.687 1.00 42.15 86 LEU C N 1
ATOM 3016 C CA . LEU C 1 78 ? 77.492 154.514 36.565 1.00 44.11 86 LEU C CA 1
ATOM 3017 C C . LEU C 1 78 ? 76.930 154.565 35.157 1.00 41.78 86 LEU C C 1
ATOM 3018 O O . LEU C 1 78 ? 76.319 153.611 34.697 1.00 47.05 86 LEU C O 1
ATOM 3023 N N . ALA C 1 79 ? 77.117 155.679 34.481 1.00 38.96 87 ALA C N 1
ATOM 3024 C CA . ALA C 1 79 ? 76.651 155.835 33.104 1.00 38.97 87 ALA C CA 1
ATOM 3025 C C . ALA C 1 79 ? 77.464 154.965 32.140 1.00 38.15 87 ALA C C 1
ATOM 3026 O O . ALA C 1 79 ? 76.897 154.304 31.261 1.00 36.54 87 ALA C O 1
ATOM 3028 N N . ILE C 1 80 ? 78.777 154.921 32.349 1.00 34.03 88 ILE C N 1
ATOM 3029 C CA . ILE C 1 80 ? 79.597 154.031 31.575 1.00 34.47 88 ILE C CA 1
ATOM 3030 C C . ILE C 1 80 ? 79.159 152.577 31.707 1.00 38.12 88 ILE C C 1
ATOM 3031 O O . ILE C 1 80 ? 79.205 151.824 30.728 1.00 40.38 88 ILE C O 1
ATOM 3036 N N . ASP C 1 81 ? 78.763 152.176 32.917 1.00 41.39 89 ASP C N 1
ATOM 3037 C CA . ASP C 1 81 ? 78.316 150.812 33.169 1.00 40.90 89 ASP C CA 1
ATOM 3038 C C . ASP C 1 81 ? 77.098 150.507 32.307 1.00 40.50 89 ASP C C 1
ATOM 3039 O O . ASP C 1 81 ? 77.056 149.481 31.678 1.00 41.34 89 ASP C O 1
ATOM 3044 N N . SER C 1 82 ? 76.134 151.426 32.254 1.00 38.19 90 SER C N 1
ATOM 3045 C CA . SER C 1 82 ? 74.948 151.263 31.426 1.00 39.06 90 SER C CA 1
ATOM 3046 C C . SER C 1 82 ? 75.241 151.332 29.875 1.00 38.46 90 SER C C 1
ATOM 3047 O O . SER C 1 82 ? 74.727 150.555 29.084 1.00 39.40 90 SER C O 1
ATOM 3050 N N . TYR C 1 83 ? 76.083 152.258 29.469 1.00 33.39 91 TYR C N 1
ATOM 3051 C CA . TYR C 1 83 ? 76.468 152.351 28.097 1.00 32.54 91 TYR C CA 1
ATOM 3052 C C . TYR C 1 83 ? 77.228 151.088 27.696 1.00 36.47 91 TYR C C 1
ATOM 3053 O O . TYR C 1 83 ? 77.075 150.587 26.549 1.00 37.00 91 TYR C O 1
ATOM 3062 N N . SER C 1 84 ? 78.038 150.549 28.612 1.00 36.58 92 SER C N 1
ATOM 3063 C CA . SER C 1 84 ? 78.792 149.319 28.302 1.00 40.72 92 SER C CA 1
ATOM 3064 C C . SER C 1 84 ? 77.814 148.161 28.081 1.00 41.17 92 SER C C 1
ATOM 3065 O O . SER C 1 84 ? 77.853 147.499 27.055 1.00 40.61 92 SER C O 1
ATOM 3068 N N . TYR C 1 85 ? 76.899 147.938 29.020 1.00 37.57 93 TYR C N 1
ATOM 3069 C CA . TYR C 1 85 ? 75.970 146.840 28.824 1.00 37.09 93 TYR C CA 1
ATOM 3070 C C . TYR C 1 85 ? 75.145 147.107 27.569 1.00 36.75 93 TYR C C 1
ATOM 3071 O O . TYR C 1 85 ? 74.894 146.208 26.823 1.00 34.08 93 TYR C O 1
ATOM 3080 N N . GLY C 1 86 ? 74.715 148.335 27.338 1.00 35.71 94 GLY C N 1
ATOM 3081 C CA . GLY C 1 86 ? 73.970 148.627 26.113 1.00 41.68 94 GLY C CA 1
ATOM 3082 C C . GLY C 1 86 ? 74.715 148.205 24.841 1.00 45.81 94 GLY C C 1
ATOM 3083 O O . GLY C 1 86 ? 74.136 147.563 23.966 1.00 41.55 94 GLY C O 1
ATOM 3084 N N . ALA C 1 87 ? 76.002 148.548 24.748 1.00 46.78 95 ALA C N 1
ATOM 3085 C CA . ALA C 1 87 ? 76.817 148.183 23.573 1.00 46.40 95 ALA C CA 1
ATOM 3086 C C . ALA C 1 87 ? 76.814 146.686 23.312 1.00 44.85 95 ALA C C 1
ATOM 3087 O O . ALA C 1 87 ? 76.670 146.258 22.190 1.00 41.72 95 ALA C O 1
ATOM 3110 N N . ASP C 1 90 ? 73.908 145.817 21.506 1.00 39.67 98 ASP C N 1
ATOM 3111 C CA . ASP C 1 90 ? 73.788 146.391 20.180 1.00 36.96 98 ASP C CA 1
ATOM 3112 C C . ASP C 1 90 ? 75.143 146.913 19.776 1.00 40.90 98 ASP C C 1
ATOM 3113 O O . ASP C 1 90 ? 75.478 148.079 19.974 1.00 42.06 98 ASP C O 1
ATOM 3118 N N . LEU C 1 91 ? 75.938 146.014 19.204 1.00 44.98 99 LEU C N 1
ATOM 3119 C CA . LEU C 1 91 ? 77.356 146.233 18.971 1.00 42.71 99 LEU C CA 1
ATOM 3120 C C . LEU C 1 91 ? 77.599 147.168 17.827 1.00 47.61 99 LEU C C 1
ATOM 3121 O O . LEU C 1 91 ? 78.710 147.652 17.643 1.00 53.84 99 LEU C O 1
ATOM 3126 N N . GLN C 1 92 ? 76.559 147.452 17.060 1.00 57.22 100 GLN C N 1
ATOM 3127 C CA . GLN C 1 92 ? 76.700 148.324 15.907 1.00 63.88 100 GLN C CA 1
ATOM 3128 C C . GLN C 1 92 ? 76.267 149.753 16.196 1.00 63.86 100 GLN C C 1
ATOM 3129 O O . GLN C 1 92 ? 76.433 150.621 15.336 1.00 69.94 100 GLN C O 1
ATOM 3135 N N . GLU C 1 93 ? 75.783 150.016 17.414 1.00 55.31 101 GLU C N 1
ATOM 3136 C CA . GLU C 1 93 ? 75.304 151.351 17.788 1.00 52.06 101 GLU C CA 1
ATOM 3137 C C . GLU C 1 93 ? 76.438 152.249 18.321 1.00 52.63 101 GLU C C 1
ATOM 3138 O O . GLU C 1 93 ? 77.031 151.957 19.363 1.00 55.13 101 GLU C O 1
ATOM 3144 N N . PRO C 1 94 ? 76.739 153.356 17.612 1.00 47.91 102 PRO C N 1
ATOM 3145 C CA . PRO C 1 94 ? 77.889 154.169 17.995 1.00 45.11 102 PRO C CA 1
ATOM 3146 C C . PRO C 1 94 ? 77.680 155.108 19.194 1.00 39.83 102 PRO C C 1
ATOM 3147 O O . PRO C 1 94 ? 78.642 155.490 19.859 1.00 37.01 102 PRO C O 1
ATOM 3151 N N . ARG C 1 95 ? 76.446 155.503 19.443 1.00 39.57 103 ARG C N 1
ATOM 3152 C CA . ARG C 1 95 ? 76.148 156.345 20.606 1.00 40.15 103 ARG C CA 1
ATOM 3153 C C . ARG C 1 95 ? 76.705 155.810 21.944 1.00 40.22 103 ARG C C 1
ATOM 3154 O O . ARG C 1 95 ? 77.123 156.586 22.814 1.00 38.36 103 ARG C O 1
ATOM 3162 N N . PHE C 1 96 ? 76.755 154.487 22.090 1.00 38.97 104 PHE C N 1
ATOM 3163 C CA . PHE C 1 96 ? 77.234 153.895 23.339 1.00 39.40 104 PHE C CA 1
ATOM 3164 C C . PHE C 1 96 ? 78.687 154.240 23.582 1.00 36.23 104 PHE C C 1
ATOM 3165 O O . PHE C 1 96 ? 78.984 154.840 24.587 1.00 41.70 104 PHE C O 1
ATOM 3173 N N . PRO C 1 97 ? 79.591 153.891 22.660 1.00 34.57 105 PRO C N 1
ATOM 3174 C CA . PRO C 1 97 ? 81.011 154.215 22.947 1.00 35.03 105 PRO C CA 1
ATOM 3175 C C . PRO C 1 97 ? 81.262 155.708 23.019 1.00 36.38 105 PRO C C 1
ATOM 3176 O O . PRO C 1 97 ? 82.195 156.187 23.702 1.00 31.89 105 PRO C O 1
ATOM 3180 N N . PHE C 1 98 ? 80.439 156.441 22.285 1.00 44.20 106 PHE C N 1
ATOM 3181 C CA . PHE C 1 98 ? 80.628 157.875 22.178 1.00 45.44 106 PHE C CA 1
ATOM 3182 C C . PHE C 1 98 ? 80.322 158.471 23.554 1.00 46.50 106 PHE C C 1
ATOM 3183 O O . PHE C 1 98 ? 81.206 159.044 24.180 1.00 44.34 106 PHE C O 1
ATOM 3191 N N . HIS C 1 99 ? 79.115 158.286 24.053 1.00 39.89 107 HIS C N 1
ATOM 3192 C CA . HIS C 1 99 ? 78.782 158.914 25.329 1.00 45.57 107 HIS C CA 1
ATOM 3193 C C . HIS C 1 99 ? 79.537 158.302 26.524 1.00 41.33 107 HIS C C 1
ATOM 3194 O O . HIS C 1 99 ? 79.797 158.982 27.519 1.00 36.12 107 HIS C O 1
ATOM 3201 N N . ALA C 1 100 ? 79.943 157.046 26.399 1.00 38.62 108 ALA C N 1
ATOM 3202 C CA . ALA C 1 100 ? 80.834 156.477 27.411 1.00 44.07 108 ALA C CA 1
ATOM 3203 C C . ALA C 1 100 ? 82.198 157.159 27.394 1.00 44.47 108 ALA C C 1
ATOM 3204 O O . ALA C 1 100 ? 82.792 157.341 28.431 1.00 44.94 108 ALA C O 1
ATOM 3206 N N . ALA C 1 101 ? 82.690 157.500 26.206 1.00 49.17 109 ALA C N 1
ATOM 3207 C CA . ALA C 1 101 ? 83.957 158.186 26.080 1.00 49.15 109 ALA C CA 1
ATOM 3208 C C . ALA C 1 101 ? 83.874 159.562 26.731 1.00 50.11 109 ALA C C 1
ATOM 3209 O O . ALA C 1 101 ? 84.785 159.969 27.434 1.00 46.02 109 ALA C O 1
ATOM 3211 N N . GLU C 1 102 ? 82.790 160.289 26.469 1.00 51.59 110 GLU C N 1
ATOM 3212 C CA . GLU C 1 102 ? 82.584 161.596 27.076 1.00 50.97 110 GLU C CA 1
ATOM 3213 C C . GLU C 1 102 ? 82.695 161.464 28.574 1.00 47.88 110 GLU C C 1
ATOM 3214 O O . GLU C 1 102 ? 83.375 162.247 29.227 1.00 50.48 110 GLU C O 1
ATOM 3220 N N . CYS C 1 103 ? 81.995 160.476 29.108 1.00 47.32 111 CYS C N 1
ATOM 3221 C CA . CYS C 1 103 ? 82.004 160.204 30.550 1.00 43.91 111 CYS C CA 1
ATOM 3222 C C . CYS C 1 103 ? 83.423 159.862 31.022 1.00 40.94 111 CYS C C 1
ATOM 3223 O O . CYS C 1 103 ? 83.920 160.426 31.992 1.00 42.48 111 CYS C O 1
ATOM 3226 N N . LEU C 1 104 ? 84.101 158.990 30.305 1.00 41.37 112 LEU C N 1
ATOM 3227 C CA . LEU C 1 104 ? 85.480 158.657 30.638 1.00 44.34 112 LEU C CA 1
ATOM 3228 C C . LEU C 1 104 ? 86.399 159.882 30.675 1.00 44.27 112 LEU C C 1
ATOM 3229 O O . LEU C 1 104 ? 87.234 159.981 31.567 1.00 45.17 112 LEU C O 1
ATOM 3234 N N . LEU C 1 105 ? 86.244 160.796 29.715 1.00 43.21 113 LEU C N 1
ATOM 3235 C CA . LEU C 1 105 ? 87.063 161.987 29.635 1.00 45.31 113 LEU C CA 1
ATOM 3236 C C . LEU C 1 105 ? 86.846 162.878 30.825 1.00 51.20 113 LEU C C 1
ATOM 3237 O O . LEU C 1 105 ? 87.802 163.464 31.327 1.00 61.80 113 LEU C O 1
ATOM 3242 N N . GLN C 1 106 ? 85.601 163.006 31.264 1.00 49.02 114 GLN C N 1
ATOM 3243 C CA . GLN C 1 106 ? 85.287 163.774 32.442 1.00 50.34 114 GLN C CA 1
ATOM 3244 C C . GLN C 1 106 ? 85.948 163.210 33.677 1.00 55.95 114 GLN C C 1
ATOM 3245 O O . GLN C 1 106 ? 86.183 163.940 34.621 1.00 56.59 114 GLN C O 1
ATOM 3251 N N . LEU C 1 107 ? 86.240 161.914 33.701 1.00 58.88 115 LEU C N 1
ATOM 3252 C CA . LEU C 1 107 ? 86.916 161.305 34.866 1.00 55.06 115 LEU C CA 1
ATOM 3253 C C . LEU C 1 107 ? 88.435 161.230 34.706 1.00 56.01 115 LEU C C 1
ATOM 3254 O O . LEU C 1 107 ? 89.132 160.720 35.580 1.00 62.41 115 LEU C O 1
ATOM 3259 N N . GLY C 1 108 ? 88.949 161.653 33.565 1.00 54.20 116 GLY C N 1
ATOM 3260 C CA . GLY C 1 108 ? 90.372 161.610 33.341 1.00 52.23 116 GLY C CA 1
ATOM 3261 C C . GLY C 1 108 ? 90.873 160.311 32.763 1.00 57.41 116 GLY C C 1
ATOM 3262 O O . GLY C 1 108 ? 92.087 160.150 32.574 1.00 64.09 116 GLY C O 1
ATOM 3263 N N . GLU C 1 109 ? 89.973 159.386 32.437 1.00 55.26 117 GLU C N 1
ATOM 3264 C CA . GLU C 1 109 ? 90.423 158.120 31.887 1.00 55.52 117 GLU C CA 1
ATOM 3265 C C . GLU C 1 109 ? 90.596 158.198 30.387 1.00 55.75 117 GLU C C 1
ATOM 3266 O O . GLU C 1 109 ? 89.732 157.805 29.604 1.00 49.97 117 GLU C O 1
ATOM 3272 N N . LEU C 1 110 ? 91.772 158.684 29.999 1.00 53.06 118 LEU C N 1
ATOM 3273 C CA . LEU C 1 110 ? 91.999 159.027 28.618 1.00 50.80 118 LEU C CA 1
ATOM 3274 C C . LEU C 1 110 ? 92.134 157.809 27.744 1.00 49.64 118 LEU C C 1
ATOM 3275 O O . LEU C 1 110 ? 91.686 157.819 26.608 1.00 54.16 118 LEU C O 1
ATOM 3280 N N . GLU C 1 111 ? 92.728 156.747 28.267 1.00 50.40 119 GLU C N 1
ATOM 3281 C CA . GLU C 1 111 ? 93.058 155.597 27.424 1.00 55.55 119 GLU C CA 1
ATOM 3282 C C . GLU C 1 111 ? 91.749 154.965 26.984 1.00 55.15 119 GLU C C 1
ATOM 3283 O O . GLU C 1 111 ? 91.617 154.522 25.848 1.00 56.97 119 GLU C O 1
ATOM 3289 N N . GLY C 1 112 ? 90.768 154.963 27.882 1.00 52.68 120 GLY C N 1
ATOM 3290 C CA . GLY C 1 112 ? 89.442 154.454 27.561 1.00 50.43 120 GLY C CA 1
ATOM 3291 C C . GLY C 1 112 ? 88.558 155.428 26.817 1.00 48.41 120 GLY C C 1
ATOM 3292 O O . GLY C 1 112 ? 87.803 155.037 25.918 1.00 56.96 120 GLY C O 1
ATOM 3293 N N . ALA C 1 113 ? 88.601 156.698 27.200 1.00 49.77 121 ALA C N 1
ATOM 3294 C CA . ALA C 1 113 ? 87.993 157.751 26.373 1.00 50.99 121 ALA C CA 1
ATOM 3295 C C . ALA C 1 113 ? 88.438 157.593 24.920 1.00 47.78 121 ALA C C 1
ATOM 3296 O O . ALA C 1 113 ? 87.618 157.628 24.031 1.00 45.81 121 ALA C O 1
ATOM 3298 N N . GLU C 1 114 ? 89.725 157.345 24.691 1.00 47.92 122 GLU C N 1
ATOM 3299 C CA . GLU C 1 114 ? 90.218 157.176 23.339 1.00 54.15 122 GLU C CA 1
ATOM 3300 C C . GLU C 1 114 ? 89.556 156.013 22.627 1.00 61.70 122 GLU C C 1
ATOM 3301 O O . GLU C 1 114 ? 89.137 156.120 21.459 1.00 66.29 122 GLU C O 1
ATOM 3307 N N . SER C 1 115 ? 89.444 154.905 23.346 1.00 60.55 123 SER C N 1
ATOM 3308 C CA . SER C 1 115 ? 88.872 153.694 22.790 1.00 51.63 123 SER C CA 1
ATOM 3309 C C . SER C 1 115 ? 87.434 153.907 22.419 1.00 54.69 123 SER C C 1
ATOM 3310 O O . SER C 1 115 ? 86.954 153.406 21.385 1.00 61.21 123 SER C O 1
ATOM 3313 N N . GLY C 1 116 ? 86.737 154.668 23.266 1.00 53.34 124 GLY C N 1
ATOM 3314 C CA . GLY C 1 116 ? 85.325 154.980 23.045 1.00 51.78 124 GLY C CA 1
ATOM 3315 C C . GLY C 1 116 ? 85.099 155.841 21.829 1.00 48.35 124 GLY C C 1
ATOM 3316 O O . GLY C 1 116 ? 84.327 155.487 20.954 1.00 45.30 124 GLY C O 1
ATOM 3317 N N . PHE C 1 117 ? 85.798 156.967 21.760 1.00 48.58 125 PHE C N 1
ATOM 3318 C CA . PHE C 1 117 ? 85.666 157.874 20.611 1.00 47.76 125 PHE C CA 1
ATOM 3319 C C . PHE C 1 117 ? 86.101 157.186 19.320 1.00 47.67 125 PHE C C 1
ATOM 3320 O O . PHE C 1 117 ? 85.539 157.449 18.265 1.00 44.43 125 PHE C O 1
ATOM 3328 N N . HIS C 1 118 ? 87.123 156.332 19.422 1.00 50.92 126 HIS C N 1
ATOM 3329 C CA . HIS C 1 118 ? 87.623 155.606 18.268 1.00 50.25 126 HIS C CA 1
ATOM 3330 C C . HIS C 1 118 ? 86.617 154.610 17.717 1.00 49.25 126 HIS C C 1
ATOM 3331 O O . HIS C 1 118 ? 86.393 154.553 16.525 1.00 50.68 126 HIS C O 1
ATOM 3338 N N . SER C 1 119 ? 86.008 153.819 18.580 1.00 53.79 127 SER C N 1
ATOM 3339 C CA . SER C 1 119 ? 84.979 152.906 18.120 1.00 58.87 127 SER C CA 1
ATOM 3340 C C . SER C 1 119 ? 83.740 153.666 17.668 1.00 59.92 127 SER C C 1
ATOM 3341 O O . SER C 1 119 ? 83.066 153.282 16.710 1.00 59.91 127 SER C O 1
ATOM 3344 N N . ALA C 1 120 ? 83.429 154.759 18.352 1.00 61.01 128 ALA C N 1
ATOM 3345 C CA . ALA C 1 120 ? 82.241 155.513 17.999 1.00 60.32 128 ALA C CA 1
ATOM 3346 C C . ALA C 1 120 ? 82.381 155.982 16.562 1.00 57.87 128 ALA C C 1
ATOM 3347 O O . ALA C 1 120 ? 81.419 155.928 15.808 1.00 49.04 128 ALA C O 1
ATOM 3349 N N . GLN C 1 121 ? 83.592 156.422 16.185 1.00 61.35 129 GLN C N 1
ATOM 3350 C CA . GLN C 1 121 ? 83.850 156.891 14.823 1.00 62.49 129 GLN C CA 1
ATOM 3351 C C . GLN C 1 121 ? 83.687 155.807 13.786 1.00 61.15 129 GLN C C 1
ATOM 3352 O O . GLN C 1 121 ? 82.953 155.990 12.801 1.00 68.73 129 GLN C O 1
ATOM 3358 N N . LEU C 1 122 ? 84.336 154.671 14.005 1.00 56.22 130 LEU C N 1
ATOM 3359 C CA . LEU C 1 122 ? 84.194 153.527 13.088 1.00 61.71 130 LEU C CA 1
ATOM 3360 C C . LEU C 1 122 ? 82.732 153.160 12.844 1.00 62.34 130 LEU C C 1
ATOM 3361 O O . LEU C 1 122 ? 82.280 153.057 11.703 1.00 70.54 130 LEU C O 1
ATOM 3366 N N . LEU C 1 123 ? 81.983 153.000 13.921 1.00 60.88 131 LEU C N 1
ATOM 3367 C CA . LEU C 1 123 ? 80.607 152.533 13.810 1.00 58.54 131 LEU C CA 1
ATOM 3368 C C . LEU C 1 123 ? 79.728 153.565 13.147 1.00 54.13 131 LEU C C 1
ATOM 3369 O O . LEU C 1 123 ? 78.800 153.220 12.410 1.00 59.58 131 LEU C O 1
ATOM 3374 N N . ALA C 1 124 ? 79.975 154.825 13.465 1.00 52.65 132 ALA C N 1
ATOM 3375 C CA . ALA C 1 124 ? 79.186 155.927 12.907 1.00 63.01 132 ALA C CA 1
ATOM 3376 C C . ALA C 1 124 ? 79.529 156.133 11.430 1.00 67.93 132 ALA C C 1
ATOM 3377 O O . ALA C 1 124 ? 78.647 156.482 10.641 1.00 61.19 132 ALA C O 1
ATOM 3379 N N . ALA C 1 125 ? 80.804 155.911 11.073 1.00 70.06 133 ALA C N 1
ATOM 3380 C CA . ALA C 1 125 ? 81.236 155.990 9.676 1.00 76.03 133 ALA C CA 1
ATOM 3381 C C . ALA C 1 125 ? 80.424 155.012 8.858 1.00 79.32 133 ALA C C 1
ATOM 3382 O O . ALA C 1 125 ? 79.687 155.421 7.973 1.00 83.11 133 ALA C O 1
ATOM 3384 N N . ALA C 1 126 ? 80.499 153.731 9.216 1.00 81.66 134 ALA C N 1
ATOM 3385 C CA . ALA C 1 126 ? 79.797 152.674 8.486 1.00 80.63 134 ALA C CA 1
ATOM 3386 C C . ALA C 1 126 ? 78.348 153.010 8.105 1.00 84.28 134 ALA C C 1
ATOM 3387 O O . ALA C 1 126 ? 77.895 152.569 7.052 1.00 97.10 134 ALA C O 1
ATOM 3389 N N . LYS C 1 127 ? 77.627 153.773 8.927 1.00 80.60 135 LYS C N 1
ATOM 3390 C CA . LYS C 1 127 ? 76.254 154.192 8.577 1.00 90.70 135 LYS C CA 1
ATOM 3391 C C . LYS C 1 127 ? 76.212 155.673 8.096 1.00 94.73 135 LYS C C 1
ATOM 3392 O O . LYS C 1 127 ? 76.528 156.585 8.863 1.00 99.49 135 LYS C O 1
ATOM 3394 N N . PRO C 1 128 ? 75.820 155.917 6.823 1.00 107.10 136 PRO C N 1
ATOM 3395 C CA . PRO C 1 128 ? 75.967 157.274 6.249 1.00 112.90 136 PRO C CA 1
ATOM 3396 C C . PRO C 1 128 ? 74.951 158.319 6.737 1.00 103.69 136 PRO C C 1
ATOM 3397 O O . PRO C 1 128 ? 75.123 159.515 6.496 1.00 97.00 136 PRO C O 1
ATOM 3401 N N . GLU C 1 129 ? 73.900 157.866 7.403 1.00 97.16 137 GLU C N 1
ATOM 3402 C CA . GLU C 1 129 ? 72.973 158.773 8.103 1.00 94.73 137 GLU C CA 1
ATOM 3403 C C . GLU C 1 129 ? 73.631 159.574 9.247 1.00 85.80 137 GLU C C 1
ATOM 3404 O O . GLU C 1 129 ? 73.039 160.537 9.745 1.00 64.85 137 GLU C O 1
ATOM 3410 N N . LEU C 1 130 ? 74.814 159.130 9.682 1.00 79.23 138 LEU C N 1
ATOM 3411 C CA . LEU C 1 130 ? 75.399 159.535 10.957 1.00 77.93 138 LEU C CA 1
ATOM 3412 C C . LEU C 1 130 ? 76.742 160.256 10.821 1.00 85.49 138 LEU C C 1
ATOM 3413 O O . LEU C 1 130 ? 77.581 160.167 11.727 1.00 95.69 138 LEU C O 1
ATOM 3418 N N . ALA C 1 131 ? 76.964 160.971 9.720 1.00 82.01 139 ALA C N 1
ATOM 3419 C CA . ALA C 1 131 ? 78.283 161.566 9.472 1.00 77.61 139 ALA C CA 1
ATOM 3420 C C . ALA C 1 131 ? 78.614 162.723 10.435 1.00 75.23 139 ALA C C 1
ATOM 3421 O O . ALA C 1 131 ? 79.780 162.939 10.775 1.00 74.46 139 ALA C O 1
ATOM 3423 N N . GLU C 1 132 ? 77.595 163.429 10.911 1.00 75.67 140 GLU C N 1
ATOM 3424 C CA . GLU C 1 132 ? 77.808 164.471 11.922 1.00 80.22 140 GLU C CA 1
ATOM 3425 C C . GLU C 1 132 ? 78.413 163.885 13.214 1.00 76.45 140 GLU C C 1
ATOM 3426 O O . GLU C 1 132 ? 79.411 164.406 13.741 1.00 71.73 140 GLU C O 1
ATOM 3432 N N . LEU C 1 133 ? 77.808 162.805 13.716 1.00 66.54 141 LEU C N 1
ATOM 3433 C CA . LEU C 1 133 ? 78.308 162.140 14.921 1.00 61.15 141 LEU C CA 1
ATOM 3434 C C . LEU C 1 133 ? 79.679 161.519 14.651 1.00 57.78 141 LEU C C 1
ATOM 3435 O O . LEU C 1 133 ? 80.579 161.603 15.513 1.00 58.87 141 LEU C O 1
ATOM 3440 N N . ALA C 1 134 ? 79.848 160.937 13.461 1.00 50.03 142 ALA C N 1
ATOM 3441 C CA . ALA C 1 134 ? 81.144 160.395 13.064 1.00 49.72 142 ALA C CA 1
ATOM 3442 C C . ALA C 1 134 ? 82.239 161.431 13.123 1.00 53.47 142 ALA C C 1
ATOM 3443 O O . ALA C 1 134 ? 83.392 161.123 13.473 1.00 61.86 142 ALA C O 1
ATOM 3445 N N . ALA C 1 135 ? 81.882 162.666 12.792 1.00 56.04 143 ALA C N 1
ATOM 3446 C CA . ALA C 1 135 ? 82.830 163.767 12.798 1.00 59.01 143 ALA C CA 1
ATOM 3447 C C . ALA C 1 135 ? 83.157 164.202 14.228 1.00 61.27 143 ALA C C 1
ATOM 3448 O O . ALA C 1 135 ? 84.337 164.331 14.576 1.00 62.41 143 ALA C O 1
ATOM 3450 N N . ARG C 1 136 ? 82.110 164.430 15.038 1.00 59.40 144 ARG C N 1
ATOM 3451 C CA . ARG C 1 136 ? 82.271 164.731 16.469 1.00 55.13 144 ARG C CA 1
ATOM 3452 C C . ARG C 1 136 ? 83.187 163.714 17.104 1.00 51.13 144 ARG C C 1
ATOM 3453 O O . ARG C 1 136 ? 84.074 164.063 17.886 1.00 47.94 144 ARG C O 1
ATOM 3461 N N . ALA C 1 137 ? 82.979 162.444 16.775 1.00 46.06 145 ALA C N 1
ATOM 3462 C CA . ALA C 1 137 ? 83.806 161.419 17.371 1.00 51.11 145 ALA C CA 1
ATOM 3463 C C . ALA C 1 137 ? 85.252 161.676 16.957 1.00 49.09 145 ALA C C 1
ATOM 3464 O O . ALA C 1 137 ? 86.165 161.626 17.792 1.00 57.20 145 ALA C O 1
ATOM 3466 N N . GLY C 1 138 ? 85.453 161.911 15.663 1.00 51.02 146 GLY C N 1
ATOM 3467 C CA . GLY C 1 138 ? 86.778 162.153 15.120 1.00 50.33 146 GLY C CA 1
ATOM 3468 C C . GLY C 1 138 ? 87.461 163.311 15.824 1.00 53.61 146 GLY C C 1
ATOM 3469 O O . GLY C 1 138 ? 88.643 163.219 16.166 1.00 59.70 146 GLY C O 1
ATOM 3470 N N . ILE C 1 139 ? 86.718 164.384 16.075 1.00 52.97 147 ILE C N 1
ATOM 3471 C CA . ILE C 1 139 ? 87.284 165.538 16.755 1.00 52.88 147 ILE C CA 1
ATOM 3472 C C . ILE C 1 139 ? 87.702 165.203 18.172 1.00 52.68 147 ILE C C 1
ATOM 3473 O O . ILE C 1 139 ? 88.855 165.423 18.538 1.00 60.36 147 ILE C O 1
ATOM 3486 N N . LEU C 1 141 ? 88.218 162.358 19.520 1.00 47.07 149 LEU C N 1
ATOM 3487 C CA . LEU C 1 141 ? 89.346 161.469 19.431 1.00 51.09 149 LEU C CA 1
ATOM 3488 C C . LEU C 1 141 ? 90.673 162.248 19.460 1.00 58.09 149 LEU C C 1
ATOM 3489 O O . LEU C 1 141 ? 91.528 161.939 20.291 1.00 59.90 149 LEU C O 1
ATOM 3494 N N . GLU C 1 142 ? 90.815 163.261 18.584 1.00 57.64 150 GLU C N 1
ATOM 3495 C CA . GLU C 1 142 ? 91.983 164.157 18.588 1.00 52.76 150 GLU C CA 1
ATOM 3496 C C . GLU C 1 142 ? 92.203 164.864 19.898 1.00 54.08 150 GLU C C 1
ATOM 3497 O O . GLU C 1 142 ? 93.325 164.948 20.400 1.00 63.14 150 GLU C O 1
ATOM 3503 N N . VAL C 1 143 ? 91.125 165.395 20.452 1.00 51.45 151 VAL C N 1
ATOM 3504 C CA . VAL C 1 143 ? 91.202 166.118 21.679 1.00 48.06 151 VAL C CA 1
ATOM 3505 C C . VAL C 1 143 ? 91.769 165.214 22.739 1.00 53.88 151 VAL C C 1
ATOM 3506 O O . VAL C 1 143 ? 92.548 165.644 23.596 1.00 65.21 151 VAL C O 1
ATOM 3510 N N . VAL C 1 144 ? 91.372 163.958 22.694 1.00 60.33 152 VAL C N 1
ATOM 3511 C CA . VAL C 1 144 ? 91.779 162.998 23.721 1.00 61.62 152 VAL C CA 1
ATOM 3512 C C . VAL C 1 144 ? 93.215 162.560 23.497 1.00 58.87 152 VAL C C 1
ATOM 3513 O O . VAL C 1 144 ? 94.006 162.653 24.416 1.00 57.91 152 VAL C O 1
ATOM 3517 N N . LYS C 1 145 ? 93.558 162.136 22.273 1.00 57.32 153 LYS C N 1
ATOM 3518 C CA . LYS C 1 145 ? 94.956 161.812 21.918 1.00 58.62 153 LYS C CA 1
ATOM 3519 C C . LYS C 1 145 ? 95.912 162.911 22.313 1.00 57.09 153 LYS C C 1
ATOM 3520 O O . LYS C 1 145 ? 96.977 162.642 22.839 1.00 75.29 153 LYS C O 1
ATOM 3526 N N . THR C 1 146 ? 95.517 164.152 22.107 1.00 57.12 154 THR C N 1
ATOM 3527 C CA . THR C 1 146 ? 96.398 165.257 22.387 1.00 62.81 154 THR C CA 1
ATOM 3528 C C . THR C 1 146 ? 96.467 165.556 23.898 1.00 64.66 154 THR C C 1
ATOM 3529 O O . THR C 1 146 ? 97.533 165.816 24.431 1.00 70.11 154 THR C O 1
ATOM 3533 N N . LYS C 1 147 ? 95.337 165.504 24.593 1.00 71.09 155 LYS C N 1
ATOM 3534 C CA . LYS C 1 147 ? 95.304 165.648 26.066 1.00 71.16 155 LYS C CA 1
ATOM 3535 C C . LYS C 1 147 ? 96.145 164.515 26.715 1.00 75.40 155 LYS C C 1
ATOM 3536 O O . LYS C 1 147 ? 96.765 164.695 27.765 1.00 61.17 155 LYS C O 1
ATOM 3542 N N . LYS C 1 148 ? 96.150 163.362 26.042 1.00 88.12 156 LYS C N 1
ATOM 3543 C CA . LYS C 1 148 ? 96.840 162.124 26.456 1.00 95.84 156 LYS C CA 1
ATOM 3544 C C . LYS C 1 148 ? 98.343 162.340 26.380 1.00 93.42 156 LYS C C 1
ATOM 3545 O O . LYS C 1 148 ? 99.039 162.142 27.375 1.00 102.08 156 LYS C O 1
ATOM 3551 N N . ASP C 1 149 ? 98.829 162.828 25.241 1.00 92.50 157 ASP C N 1
ATOM 3552 C CA . ASP C 1 149 ? 100.211 163.326 25.136 1.00 91.30 157 ASP C CA 1
ATOM 3553 C C . ASP C 1 149 ? 100.374 164.365 26.280 1.00 93.39 157 ASP C C 1
ATOM 3554 O O . ASP C 1 149 ? 100.293 165.554 26.060 1.00 74.64 157 ASP C O 1
ATOM 3567 N N . GLU C 1 151 ? 102.330 163.788 29.654 1.00 142.81 159 GLU C N 1
ATOM 3568 C CA . GLU C 1 151 ? 103.417 163.796 30.651 1.00 141.47 159 GLU C CA 1
ATOM 3569 C C . GLU C 1 151 ? 102.838 163.613 32.069 1.00 140.40 159 GLU C C 1
ATOM 3570 O O . GLU C 1 151 ? 102.970 162.555 32.694 1.00 125.19 159 GLU C O 1
ATOM 3576 N N . GLY D 2 1 ? 67.716 167.247 29.249 1.00 58.11 45 GLY D N 1
ATOM 3577 C CA . GLY D 2 1 ? 68.933 166.524 28.796 1.00 62.31 45 GLY D CA 1
ATOM 3578 C C . GLY D 2 1 ? 69.052 166.666 27.295 1.00 68.15 45 GLY D C 1
ATOM 3579 O O . GLY D 2 1 ? 68.318 166.037 26.552 1.00 64.03 45 GLY D O 1
ATOM 3580 N N . GLN D 2 2 ? 69.973 167.520 26.862 1.00 80.92 46 GLN D N 1
ATOM 3581 C CA . GLN D 2 2 ? 70.251 167.739 25.440 1.00 87.69 46 GLN D CA 1
ATOM 3582 C C . GLN D 2 2 ? 71.516 166.977 24.990 1.00 80.19 46 GLN D C 1
ATOM 3583 O O . GLN D 2 2 ? 71.914 167.056 23.819 1.00 89.03 46 GLN D O 1
ATOM 3589 N N . GLY D 2 3 ? 72.148 166.264 25.922 1.00 64.54 47 GLY D N 1
ATOM 3590 C CA . GLY D 2 3 ? 73.392 165.558 25.658 1.00 57.87 47 GLY D CA 1
ATOM 3591 C C . GLY D 2 3 ? 73.236 164.313 24.794 1.00 53.93 47 GLY D C 1
ATOM 3592 O O . GLY D 2 3 ? 74.001 164.111 23.846 1.00 56.57 47 GLY D O 1
ATOM 3593 N N . VAL D 2 4 ? 72.237 163.488 25.080 1.00 50.06 48 VAL D N 1
ATOM 3594 C CA . VAL D 2 4 ? 72.058 162.269 24.295 1.00 51.12 48 VAL D CA 1
ATOM 3595 C C . VAL D 2 4 ? 70.763 162.294 23.456 1.00 52.62 48 VAL D C 1
ATOM 3596 O O . VAL D 2 4 ? 69.657 162.651 23.941 1.00 50.54 48 VAL D O 1
ATOM 3600 N N . VAL D 2 5 ? 70.915 161.882 22.207 1.00 45.12 49 VAL D N 1
ATOM 3601 C CA . VAL D 2 5 ? 69.788 161.653 21.314 1.00 41.90 49 VAL D CA 1
ATOM 3602 C C . VAL D 2 5 ? 69.249 160.272 21.567 1.00 43.02 49 VAL D C 1
ATOM 3603 O O . VAL D 2 5 ? 69.853 159.285 21.157 1.00 46.87 49 VAL D O 1
ATOM 3607 N N . LEU D 2 6 ? 68.104 160.193 22.225 1.00 44.81 50 LEU D N 1
ATOM 3608 C CA . LEU D 2 6 ? 67.415 158.930 22.403 1.00 45.89 50 LEU D CA 1
ATOM 3609 C C . LEU D 2 6 ? 66.527 158.678 21.188 1.00 50.86 50 LEU D C 1
ATOM 3610 O O . LEU D 2 6 ? 65.931 159.630 20.666 1.00 66.39 50 LEU D O 1
ATOM 3615 N N . PRO D 2 7 ? 66.393 157.405 20.745 1.00 50.98 51 PRO D N 1
ATOM 3616 C CA . PRO D 2 7 ? 65.403 157.123 19.719 1.00 48.54 51 PRO D CA 1
ATOM 3617 C C . PRO D 2 7 ? 63.989 157.506 20.131 1.00 51.40 51 PRO D C 1
ATOM 3618 O O . PRO D 2 7 ? 63.648 157.460 21.309 1.00 59.55 51 PRO D O 1
ATOM 3622 N N . GLN D 2 8 ? 63.181 157.883 19.151 1.00 53.66 52 GLN D N 1
ATOM 3623 C CA . GLN D 2 8 ? 61.834 158.367 19.391 1.00 49.48 52 GLN D CA 1
ATOM 3624 C C . GLN D 2 8 ? 60.892 157.240 19.785 1.00 49.76 52 GLN D C 1
ATOM 3625 O O . GLN D 2 8 ? 61.053 156.127 19.333 1.00 53.44 52 GLN D O 1
ATOM 3631 N N . PRO D 2 9 ? 59.894 157.522 20.629 1.00 50.99 53 PRO D N 1
ATOM 3632 C CA . PRO D 2 9 ? 58.987 156.443 20.968 1.00 54.25 53 PRO D CA 1
ATOM 3633 C C . PRO D 2 9 ? 58.264 155.890 19.734 1.00 66.10 53 PRO D C 1
ATOM 3634 O O . PRO D 2 9 ? 58.067 156.629 18.783 1.00 60.67 53 PRO D O 1
ATOM 3646 N N . GLN D 2 22 ? 48.022 155.785 32.494 1.00 100.87 66 GLN D N 1
ATOM 3647 C CA . GLN D 2 22 ? 48.530 156.941 33.237 1.00 112.45 66 GLN D CA 1
ATOM 3648 C C . GLN D 2 22 ? 48.739 156.558 34.701 1.00 118.86 66 GLN D C 1
ATOM 3649 O O . GLN D 2 22 ? 49.669 157.038 35.349 1.00 118.74 66 GLN D O 1
ATOM 3651 N N . GLN D 2 23 ? 47.849 155.707 35.213 1.00 126.48 67 GLN D N 1
ATOM 3652 C CA . GLN D 2 23 ? 48.026 155.041 36.510 1.00 123.95 67 GLN D CA 1
ATOM 3653 C C . GLN D 2 23 ? 48.485 153.582 36.318 1.00 123.84 67 GLN D C 1
ATOM 3654 O O . GLN D 2 23 ? 49.083 152.998 37.221 1.00 114.68 67 GLN D O 1
ATOM 3656 N N . GLU D 2 24 ? 48.195 153.006 35.145 1.00 126.83 68 GLU D N 1
ATOM 3657 C CA . GLU D 2 24 ? 48.689 151.672 34.750 1.00 122.16 68 GLU D CA 1
ATOM 3658 C C . GLU D 2 24 ? 50.231 151.612 34.673 1.00 124.15 68 GLU D C 1
ATOM 3659 O O . GLU D 2 24 ? 50.825 150.558 34.896 1.00 127.82 68 GLU D O 1
ATOM 3665 N N . LEU D 2 25 ? 50.863 152.741 34.349 1.00 114.00 69 LEU D N 1
ATOM 3666 C CA . LEU D 2 25 ? 52.315 152.832 34.291 1.00 105.88 69 LEU D CA 1
ATOM 3667 C C . LEU D 2 25 ? 52.961 152.796 35.665 1.00 114.72 69 LEU D C 1
ATOM 3668 O O . LEU D 2 25 ? 54.078 152.300 35.798 1.00 122.54 69 LEU D O 1
ATOM 3673 N N . ASP D 2 26 ? 52.276 153.321 36.678 1.00 115.79 70 ASP D N 1
ATOM 3674 C CA . ASP D 2 26 ? 52.754 153.200 38.059 1.00 110.59 70 ASP D CA 1
ATOM 3675 C C . ASP D 2 26 ? 52.597 151.762 38.558 1.00 101.10 70 ASP D C 1
ATOM 3676 O O . ASP D 2 26 ? 53.408 151.305 39.365 1.00 94.49 70 ASP D O 1
ATOM 3681 N N . GLN D 2 27 ? 51.561 151.067 38.078 1.00 87.45 71 GLN D N 1
ATOM 3682 C CA . GLN D 2 27 ? 51.401 149.636 38.331 1.00 83.44 71 GLN D CA 1
ATOM 3683 C C . GLN D 2 27 ? 52.649 148.924 37.816 1.00 88.01 71 GLN D C 1
ATOM 3684 O O . GLN D 2 27 ? 53.341 148.217 38.563 1.00 77.74 71 GLN D O 1
ATOM 3685 N N . LEU D 2 28 ? 52.937 149.159 36.534 1.00 87.80 72 LEU D N 1
ATOM 3686 C CA . LEU D 2 28 ? 54.071 148.558 35.827 1.00 71.52 72 LEU D CA 1
ATOM 3687 C C . LEU D 2 28 ? 55.414 148.905 36.453 1.00 73.79 72 LEU D C 1
ATOM 3688 O O . LEU D 2 28 ? 56.317 148.077 36.475 1.00 81.56 72 LEU D O 1
ATOM 3693 N N . ARG D 2 29 ? 55.567 150.130 36.920 1.00 71.72 73 ARG D N 1
ATOM 3694 C CA . ARG D 2 29 ? 56.774 150.503 37.626 1.00 76.10 73 ARG D CA 1
ATOM 3695 C C . ARG D 2 29 ? 56.878 149.773 38.945 1.00 76.65 73 ARG D C 1
ATOM 3696 O O . ARG D 2 29 ? 57.988 149.444 39.366 1.00 84.72 73 ARG D O 1
ATOM 3704 N N . LYS D 2 30 ? 55.747 149.562 39.619 1.00 88.81 74 LYS D N 1
ATOM 3705 C CA . LYS D 2 30 ? 55.749 148.870 40.930 1.00 94.04 74 LYS D CA 1
ATOM 3706 C C . LYS D 2 30 ? 56.062 147.386 40.700 1.00 87.99 74 LYS D C 1
ATOM 3707 O O . LYS D 2 30 ? 56.843 146.802 41.446 1.00 85.99 74 LYS D O 1
ATOM 3709 N N . THR D 2 31 ? 55.491 146.814 39.636 1.00 80.36 75 THR D N 1
ATOM 3710 C CA . THR D 2 31 ? 55.817 145.456 39.196 1.00 85.47 75 THR D CA 1
ATOM 3711 C C . THR D 2 31 ? 57.335 145.279 39.074 1.00 86.95 75 THR D C 1
ATOM 3712 O O . THR D 2 31 ? 57.920 144.356 39.632 1.00 84.37 75 THR D O 1
ATOM 3716 N N . ALA D 2 32 ? 57.955 146.192 38.337 1.00 92.23 76 ALA D N 1
ATOM 3717 C CA . ALA D 2 32 ? 59.355 146.084 37.942 1.00 78.94 76 ALA D CA 1
ATOM 3718 C C . ALA D 2 32 ? 60.299 146.290 39.109 1.00 66.94 76 ALA D C 1
ATOM 3719 O O . ALA D 2 32 ? 61.347 145.654 39.180 1.00 67.74 76 ALA D O 1
ATOM 3721 N N . GLN D 2 33 ? 59.943 147.168 40.040 1.00 70.60 77 GLN D N 1
ATOM 3722 C CA . GLN D 2 33 ? 60.829 147.407 41.188 1.00 83.27 77 GLN D CA 1
ATOM 3723 C C . GLN D 2 33 ? 60.507 146.493 42.400 1.00 76.80 77 GLN D C 1
ATOM 3724 O O . GLN D 2 33 ? 61.217 146.491 43.399 1.00 85.19 77 GLN D O 1
ATOM 3730 N N . LEU D 2 34 ? 59.487 145.652 42.229 1.00 73.16 78 LEU D N 1
ATOM 3731 C CA . LEU D 2 34 ? 58.995 144.736 43.248 1.00 73.89 78 LEU D CA 1
ATOM 3732 C C . LEU D 2 34 ? 60.068 143.815 43.777 1.00 77.40 78 LEU D C 1
ATOM 3733 O O . LEU D 2 34 ? 60.145 143.569 44.982 1.00 92.16 78 LEU D O 1
ATOM 3738 N N . GLY D 2 35 ? 60.919 143.328 42.891 1.00 71.03 79 GLY D N 1
ATOM 3739 C CA . GLY D 2 35 ? 62.000 142.425 43.295 1.00 71.65 79 GLY D CA 1
ATOM 3740 C C . GLY D 2 35 ? 63.073 143.050 44.175 1.00 73.31 79 GLY D C 1
ATOM 3741 O O . GLY D 2 35 ? 63.580 142.382 45.068 1.00 79.32 79 GLY D O 1
ATOM 3742 N N . THR D 2 36 ? 63.462 144.297 43.902 1.00 72.29 80 THR D N 1
ATOM 3743 C CA . THR D 2 36 ? 64.512 144.957 44.694 1.00 77.69 80 THR D CA 1
ATOM 3744 C C . THR D 2 36 ? 63.937 145.599 45.941 1.00 78.00 80 THR D C 1
ATOM 3745 O O . THR D 2 36 ? 64.663 145.811 46.911 1.00 87.86 80 THR D O 1
ATOM 3749 N N . ALA D 2 37 ? 62.639 145.889 45.922 1.00 76.95 81 ALA D N 1
ATOM 3750 C CA . ALA D 2 37 ? 61.963 146.375 47.109 1.00 80.50 81 ALA D CA 1
ATOM 3751 C C . ALA D 2 37 ? 61.966 145.280 48.174 1.00 79.66 81 ALA D C 1
ATOM 3752 O O . ALA D 2 37 ? 62.411 145.507 49.300 1.00 69.32 81 ALA D O 1
ATOM 3754 N N . ASN D 2 38 ? 61.490 144.091 47.794 1.00 82.76 82 ASN D N 1
ATOM 3755 C CA . ASN D 2 38 ? 61.575 142.894 48.647 1.00 84.36 82 ASN D CA 1
ATOM 3756 C C . ASN D 2 38 ? 63.007 142.511 49.009 1.00 83.08 82 ASN D C 1
ATOM 3757 O O . ASN D 2 38 ? 63.242 141.945 50.065 1.00 91.32 82 ASN D O 1
ATOM 3762 N N . ALA D 2 39 ? 63.955 142.799 48.125 1.00 83.75 83 ALA D N 1
ATOM 3763 C CA . ALA D 2 39 ? 65.364 142.520 48.381 1.00 87.32 83 ALA D CA 1
ATOM 3764 C C . ALA D 2 39 ? 65.903 143.373 49.519 1.00 86.88 83 ALA D C 1
ATOM 3765 O O . ALA D 2 39 ? 66.550 142.850 50.424 1.00 82.79 83 ALA D O 1
ATOM 3767 N N . ALA D 2 40 ? 65.634 144.677 49.464 1.00 92.98 84 ALA D N 1
ATOM 3768 C CA . ALA D 2 40 ? 66.076 145.628 50.496 1.00 104.10 84 ALA D CA 1
ATOM 3769 C C . ALA D 2 40 ? 65.462 145.310 51.853 1.00 101.63 84 ALA D C 1
ATOM 3770 O O . ALA D 2 40 ? 66.157 145.285 52.879 1.00 100.48 84 ALA D O 1
ATOM 3772 N N . LYS D 2 41 ? 64.147 145.084 51.828 1.00 100.81 85 LYS D N 1
ATOM 3773 C CA . LYS D 2 41 ? 63.381 144.584 52.963 1.00 94.77 85 LYS D CA 1
ATOM 3774 C C . LYS D 2 41 ? 64.120 143.410 53.620 1.00 92.09 85 LYS D C 1
ATOM 3775 O O . LYS D 2 41 ? 64.648 143.562 54.720 1.00 96.46 85 LYS D O 1
ATOM 3781 N N . LEU D 2 42 ? 64.223 142.275 52.932 1.00 87.53 86 LEU D N 1
ATOM 3782 C CA . LEU D 2 42 ? 64.951 141.104 53.453 1.00 86.98 86 LEU D CA 1
ATOM 3783 C C . LEU D 2 42 ? 66.400 141.373 53.898 1.00 89.96 86 LEU D C 1
ATOM 3784 O O . LEU D 2 42 ? 66.935 140.629 54.712 1.00 96.87 86 LEU D O 1
ATOM 3789 N N . LEU D 2 43 ? 67.036 142.416 53.374 1.00 97.02 87 LEU D N 1
ATOM 3790 C CA . LEU D 2 43 ? 68.408 142.755 53.764 1.00 104.34 87 LEU D CA 1
ATOM 3791 C C . LEU D 2 43 ? 68.494 143.857 54.831 1.00 105.28 87 LEU D C 1
ATOM 3792 O O . LEU D 2 43 ? 69.565 144.403 55.090 1.00 105.13 87 LEU D O 1
ATOM 3797 N N . GLY D 2 44 ? 67.364 144.187 55.446 1.00 120.14 88 GLY D N 1
ATOM 3798 C CA . GLY D 2 44 ? 67.355 144.920 56.714 1.00 127.48 88 GLY D CA 1
ATOM 3799 C C . GLY D 2 44 ? 67.152 143.920 57.847 1.00 130.46 88 GLY D C 1
ATOM 3800 O O . GLY D 2 44 ? 66.116 143.943 58.515 1.00 123.45 88 GLY D O 1
ATOM 3801 N N . SER D 2 45 ? 68.145 143.042 58.048 1.00 128.23 89 SER D N 1
ATOM 3802 C CA . SER D 2 45 ? 68.119 141.978 59.080 1.00 122.57 89 SER D CA 1
ATOM 3803 C C . SER D 2 45 ? 69.488 141.897 59.790 1.00 120.56 89 SER D C 1
ATOM 3804 O O . SER D 2 45 ? 69.912 142.870 60.430 1.00 132.63 89 SER D O 1
ATOM 3807 N N . SER D 2 46 ? 70.151 140.739 59.721 1.00 119.50 90 SER D N 1
ATOM 3808 C CA . SER D 2 46 ? 71.580 140.620 60.058 1.00 120.84 90 SER D CA 1
ATOM 3809 C C . SER D 2 46 ? 72.268 139.549 59.191 1.00 131.60 90 SER D C 1
ATOM 3810 O O . SER D 2 46 ? 73.298 138.991 59.586 1.00 135.13 90 SER D O 1
ATOM 3812 N N . THR D 2 47 ? 71.688 139.272 58.018 1.00 129.32 91 THR D N 1
ATOM 3813 C CA . THR D 2 47 ? 72.220 138.311 57.059 1.00 119.77 91 THR D CA 1
ATOM 3814 C C . THR D 2 47 ? 73.129 139.088 56.139 1.00 107.21 91 THR D C 1
ATOM 3815 O O . THR D 2 47 ? 72.714 140.153 55.706 1.00 88.26 91 THR D O 1
ATOM 3817 N N . LEU D 2 48 ? 74.368 138.649 55.855 1.00 115.57 92 LEU D N 1
ATOM 3818 C CA . LEU D 2 48 ? 75.159 137.576 56.542 1.00 112.12 92 LEU D CA 1
ATOM 3819 C C . LEU D 2 48 ? 74.595 136.133 56.663 1.00 102.85 92 LEU D C 1
ATOM 3820 O O . LEU D 2 48 ? 74.167 135.741 57.751 1.00 77.89 92 LEU D O 1
ATOM 3822 N N . LEU D 2 49 ? 74.528 135.337 55.589 1.00 109.13 93 LEU D N 1
ATOM 3823 C CA . LEU D 2 49 ? 74.472 135.726 54.138 1.00 111.92 93 LEU D CA 1
ATOM 3824 C C . LEU D 2 49 ? 75.607 136.385 53.331 1.00 107.60 93 LEU D C 1
ATOM 3825 O O . LEU D 2 49 ? 75.402 136.675 52.154 1.00 109.85 93 LEU D O 1
ATOM 3827 N N . ASN D 2 50 ? 76.787 136.562 53.913 1.00 109.48 94 ASN D N 1
ATOM 3828 C CA . ASN D 2 50 ? 77.799 137.510 53.371 1.00 113.24 94 ASN D CA 1
ATOM 3829 C C . ASN D 2 50 ? 79.163 137.031 52.778 1.00 130.33 94 ASN D C 1
ATOM 3830 O O . ASN D 2 50 ? 79.437 137.388 51.636 1.00 152.64 94 ASN D O 1
ATOM 3832 N N . LYS D 2 51 ? 80.048 136.272 53.449 1.00 142.10 95 LYS D N 1
ATOM 3833 C CA . LYS D 2 51 ? 79.895 135.565 54.740 1.00 137.52 95 LYS D CA 1
ATOM 3834 C C . LYS D 2 51 ? 78.765 134.515 54.690 1.00 138.38 95 LYS D C 1
ATOM 3835 O O . LYS D 2 51 ? 77.625 134.818 55.062 1.00 152.90 95 LYS D O 1
ATOM 3841 N N . LEU D 2 52 ? 79.053 133.292 54.240 1.00 121.90 96 LEU D N 1
ATOM 3842 C CA . LEU D 2 52 ? 78.020 132.238 54.269 1.00 121.15 96 LEU D CA 1
ATOM 3843 C C . LEU D 2 52 ? 78.413 130.856 53.754 1.00 125.67 96 LEU D C 1
ATOM 3844 O O . LEU D 2 52 ? 79.505 130.668 53.227 1.00 106.74 96 LEU D O 1
ATOM 3846 N N . ALA D 2 53 ? 77.481 129.909 53.917 1.00 137.91 97 ALA D N 1
ATOM 3847 C CA . ALA D 2 53 ? 77.597 128.544 53.435 1.00 133.68 97 ALA D CA 1
ATOM 3848 C C . ALA D 2 53 ? 76.511 128.278 52.379 1.00 133.28 97 ALA D C 1
ATOM 3849 O O . ALA D 2 53 ? 75.490 127.659 52.673 1.00 133.36 97 ALA D O 1
ATOM 3851 N N . PHE D 2 54 ? 76.746 128.742 51.149 1.00 128.15 98 PHE D N 1
ATOM 3852 C CA . PHE D 2 54 ? 75.895 128.393 49.982 1.00 126.03 98 PHE D CA 1
ATOM 3853 C C . PHE D 2 54 ? 74.483 129.033 49.737 1.00 111.11 98 PHE D C 1
ATOM 3854 O O . PHE D 2 54 ? 73.990 130.033 50.350 1.00 78.84 98 PHE D O 1
ATOM 3862 N N . ALA D 2 55 ? 73.892 128.417 48.718 1.00 113.03 99 ALA D N 1
ATOM 3863 C CA . ALA D 2 55 ? 72.504 128.596 48.339 1.00 113.22 99 ALA D CA 1
ATOM 3864 C C . ALA D 2 55 ? 71.654 128.584 49.571 1.00 108.25 99 ALA D C 1
ATOM 3865 O O . ALA D 2 55 ? 71.060 129.594 49.881 1.00 89.15 99 ALA D O 1
ATOM 3867 N N . SER D 2 56 ? 71.618 127.447 50.270 1.00 114.93 100 SER D N 1
ATOM 3868 C CA . SER D 2 56 ? 70.973 127.312 51.565 1.00 114.37 100 SER D CA 1
ATOM 3869 C C . SER D 2 56 ? 71.546 128.422 52.462 1.00 124.30 100 SER D C 1
ATOM 3870 O O . SER D 2 56 ? 72.768 128.629 52.416 1.00 125.68 100 SER D O 1
ATOM 3873 N N . PRO D 2 57 ? 70.723 129.193 53.199 1.00 131.20 101 PRO D N 1
ATOM 3874 C CA . PRO D 2 57 ? 69.269 129.251 53.071 1.00 130.52 101 PRO D CA 1
ATOM 3875 C C . PRO D 2 57 ? 68.824 130.337 52.101 1.00 132.22 101 PRO D C 1
ATOM 3876 O O . PRO D 2 57 ? 69.570 131.296 51.855 1.00 123.96 101 PRO D O 1
ATOM 3880 N N . GLU D 2 58 ? 67.627 130.155 51.547 1.00 131.43 102 GLU D N 1
ATOM 3881 C CA . GLU D 2 58 ? 66.927 131.209 50.773 1.00 124.63 102 GLU D CA 1
ATOM 3882 C C . GLU D 2 58 ? 66.048 132.215 51.564 1.00 131.67 102 GLU D C 1
ATOM 3883 O O . GLU D 2 58 ? 66.423 133.384 51.656 1.00 135.23 102 GLU D O 1
ATOM 3889 N N . GLU D 2 59 ? 64.929 131.817 52.169 1.00 133.88 103 GLU D N 1
ATOM 3890 C CA . GLU D 2 59 ? 64.538 130.428 52.373 1.00 129.20 103 GLU D CA 1
ATOM 3891 C C . GLU D 2 59 ? 63.942 129.735 51.141 1.00 129.93 103 GLU D C 1
ATOM 3892 O O . GLU D 2 59 ? 64.385 128.646 50.804 1.00 119.91 103 GLU D O 1
ATOM 3894 N N . PHE D 2 60 ? 62.997 130.363 50.436 1.00 141.59 104 PHE D N 1
ATOM 3895 C CA . PHE D 2 60 ? 62.738 131.813 50.521 1.00 147.88 104 PHE D CA 1
ATOM 3896 C C . PHE D 2 60 ? 61.746 132.146 51.645 1.00 158.92 104 PHE D C 1
ATOM 3897 O O . PHE D 2 60 ? 61.908 133.174 52.282 1.00 164.18 104 PHE D O 1
ATOM 3905 N N . GLU D 2 61 ? 60.778 131.256 51.911 1.00 161.59 105 GLU D N 1
ATOM 3906 C CA . GLU D 2 61 ? 59.854 131.318 53.073 1.00 158.75 105 GLU D CA 1
ATOM 3907 C C . GLU D 2 61 ? 59.594 132.743 53.618 1.00 162.23 105 GLU D C 1
ATOM 3908 O O . GLU D 2 61 ? 60.418 133.263 54.379 1.00 158.75 105 GLU D O 1
ATOM 3910 N N . ILE D 2 62 ? 58.460 133.376 53.288 1.00 155.94 106 ILE D N 1
ATOM 3911 C CA . ILE D 2 62 ? 57.316 132.754 52.591 1.00 154.73 106 ILE D CA 1
ATOM 3912 C C . ILE D 2 62 ? 57.652 132.226 51.199 1.00 160.89 106 ILE D C 1
ATOM 3913 O O . ILE D 2 62 ? 57.460 131.038 50.901 1.00 168.96 106 ILE D O 1
ATOM 3915 N N . LYS D 2 79 ? 52.396 128.772 36.514 1.00 97.27 123 LYS D N 1
ATOM 3916 C CA . LYS D 2 79 ? 51.977 127.502 35.909 1.00 113.26 123 LYS D CA 1
ATOM 3917 C C . LYS D 2 79 ? 52.661 127.141 34.560 1.00 114.45 123 LYS D C 1
ATOM 3918 O O . LYS D 2 79 ? 52.593 127.905 33.583 1.00 104.63 123 LYS D O 1
ATOM 3920 N N . LEU D 2 80 ? 53.291 125.957 34.517 1.00 112.84 124 LEU D N 1
ATOM 3921 C CA . LEU D 2 80 ? 54.084 125.492 33.352 1.00 110.23 124 LEU D CA 1
ATOM 3922 C C . LEU D 2 80 ? 53.418 125.633 31.982 1.00 99.52 124 LEU D C 1
ATOM 3923 O O . LEU D 2 80 ? 54.113 125.857 31.002 1.00 100.31 124 LEU D O 1
ATOM 3928 N N . ALA D 2 81 ? 52.100 125.497 31.893 1.00 94.17 125 ALA D N 1
ATOM 3929 C CA . ALA D 2 81 ? 51.436 125.686 30.599 1.00 101.95 125 ALA D CA 1
ATOM 3930 C C . ALA D 2 81 ? 51.507 127.152 30.164 1.00 106.25 125 ALA D C 1
ATOM 3931 O O . ALA D 2 81 ? 51.656 127.454 28.976 1.00 103.91 125 ALA D O 1
ATOM 3933 N N . ASP D 2 82 ? 51.405 128.057 31.135 1.00 107.35 126 ASP D N 1
ATOM 3934 C CA . ASP D 2 82 ? 51.491 129.488 30.865 1.00 99.73 126 ASP D CA 1
ATOM 3935 C C . ASP D 2 82 ? 52.867 129.812 30.325 1.00 91.87 126 ASP D C 1
ATOM 3936 O O . ASP D 2 82 ? 53.020 130.537 29.338 1.00 86.09 126 ASP D O 1
ATOM 3941 N N . LEU D 2 83 ? 53.872 129.246 30.982 1.00 84.45 127 LEU D N 1
ATOM 3942 C CA . LEU D 2 83 ? 55.267 129.461 30.618 1.00 84.26 127 LEU D CA 1
ATOM 3943 C C . LEU D 2 83 ? 55.556 129.000 29.192 1.00 78.87 127 LEU D C 1
ATOM 3944 O O . LEU D 2 83 ? 56.299 129.654 28.440 1.00 78.14 127 LEU D O 1
ATOM 3949 N N . GLU D 2 84 ? 54.958 127.871 28.823 1.00 77.42 128 GLU D N 1
ATOM 3950 C CA . GLU D 2 84 ? 55.096 127.334 27.472 1.00 76.94 128 GLU D CA 1
ATOM 3951 C C . GLU D 2 84 ? 54.345 128.157 26.439 1.00 76.91 128 GLU D C 1
ATOM 3952 O O . GLU D 2 84 ? 54.800 128.280 25.308 1.00 81.23 128 GLU D O 1
ATOM 3958 N N . ARG D 2 85 ? 53.217 128.742 26.849 1.00 79.46 129 ARG D N 1
ATOM 3959 C CA . ARG D 2 85 ? 52.464 129.686 26.022 1.00 73.90 129 ARG D CA 1
ATOM 3960 C C . ARG D 2 85 ? 53.294 130.919 25.734 1.00 73.17 129 ARG D C 1
ATOM 3961 O O . ARG D 2 85 ? 53.395 131.364 24.581 1.00 68.71 129 ARG D O 1
ATOM 3969 N N . ILE D 2 86 ? 53.866 131.467 26.814 1.00 76.23 130 ILE D N 1
ATOM 3970 C CA . ILE D 2 86 ? 54.645 132.705 26.776 1.00 73.59 130 ILE D CA 1
ATOM 3971 C C . ILE D 2 86 ? 55.849 132.498 25.898 1.00 66.74 130 ILE D C 1
ATOM 3972 O O . ILE D 2 86 ? 56.095 133.248 24.946 1.00 52.56 130 ILE D O 1
ATOM 3977 N N . ARG D 2 87 ? 56.572 131.440 26.210 1.00 61.48 131 ARG D N 1
ATOM 3978 C CA . ARG D 2 87 ? 57.715 131.064 25.417 1.00 69.31 131 ARG D CA 1
ATOM 3979 C C . ARG D 2 87 ? 57.376 130.990 23.921 1.00 74.40 131 ARG D C 1
ATOM 3980 O O . ARG D 2 87 ? 58.106 131.547 23.085 1.00 77.98 131 ARG D O 1
ATOM 3988 N N . ALA D 2 88 ? 56.236 130.382 23.590 1.00 79.78 132 ALA D N 1
ATOM 3989 C CA . ALA D 2 88 ? 55.822 130.213 22.185 1.00 78.33 132 ALA D CA 1
ATOM 3990 C C . ALA D 2 88 ? 55.365 131.516 21.565 1.00 78.59 132 ALA D C 1
ATOM 3991 O O . ALA D 2 88 ? 55.687 131.817 20.415 1.00 80.32 132 ALA D O 1
ATOM 3993 N N . GLU D 2 89 ? 54.613 132.289 22.335 1.00 80.58 133 GLU D N 1
ATOM 3994 C CA . GLU D 2 89 ? 54.217 133.622 21.921 1.00 87.74 133 GLU D CA 1
ATOM 3995 C C . GLU D 2 89 ? 55.401 134.575 21.655 1.00 81.31 133 GLU D C 1
ATOM 3996 O O . GLU D 2 89 ? 55.224 135.534 20.929 1.00 80.30 133 GLU D O 1
ATOM 4002 N N . ASN D 2 90 ? 56.588 134.317 22.221 1.00 80.38 134 ASN D N 1
ATOM 4003 C CA . ASN D 2 90 ? 57.749 135.200 22.051 1.00 75.87 134 ASN D CA 1
ATOM 4004 C C . ASN D 2 90 ? 58.940 134.516 21.440 1.00 76.48 134 ASN D C 1
ATOM 4005 O O . ASN D 2 90 ? 60.062 134.936 21.652 1.00 65.62 134 ASN D O 1
ATOM 4010 N N . LEU D 2 91 ? 58.710 133.459 20.676 1.00 90.63 135 LEU D N 1
ATOM 4011 C CA . LEU D 2 91 ? 59.803 132.769 19.995 1.00 91.84 135 LEU D CA 1
ATOM 4012 C C . LEU D 2 91 ? 60.742 133.753 19.289 1.00 79.66 135 LEU D C 1
ATOM 4013 O O . LEU D 2 91 ? 61.959 133.587 19.338 1.00 81.76 135 LEU D O 1
ATOM 4018 N N . LYS D 2 92 ? 60.170 134.788 18.684 1.00 77.44 136 LYS D N 1
ATOM 4019 C CA . LYS D 2 92 ? 60.923 135.778 17.907 1.00 89.09 136 LYS D CA 1
ATOM 4020 C C . LYS D 2 92 ? 61.940 136.533 18.772 1.00 88.94 136 LYS D C 1
ATOM 4021 O O . LYS D 2 92 ? 63.153 136.466 18.540 1.00 82.78 136 LYS D O 1
ATOM 4027 N N . LYS D 2 93 ? 61.431 137.247 19.773 1.00 84.92 137 LYS D N 1
ATOM 4028 C CA . LYS D 2 93 ? 62.286 138.003 20.670 1.00 76.34 137 LYS D CA 1
ATOM 4029 C C . LYS D 2 93 ? 63.307 137.107 21.374 1.00 66.33 137 LYS D C 1
ATOM 4030 O O . LYS D 2 93 ? 64.478 137.466 21.490 1.00 50.48 137 LYS D O 1
ATOM 4036 N N . ILE D 2 94 ? 62.870 135.934 21.827 1.00 58.98 138 ILE D N 1
ATOM 4037 C CA . ILE D 2 94 ? 63.758 135.039 22.539 1.00 58.37 138 ILE D CA 1
ATOM 4038 C C . ILE D 2 94 ? 64.956 134.654 21.682 1.00 62.88 138 ILE D C 1
ATOM 4039 O O . ILE D 2 94 ? 66.093 134.625 22.164 1.00 68.05 138 ILE D O 1
ATOM 4044 N N . ASP D 2 95 ? 64.705 134.381 20.413 1.00 68.09 139 ASP D N 1
ATOM 4045 C CA . ASP D 2 95 ? 65.775 134.052 19.510 1.00 70.55 139 ASP D CA 1
ATOM 4046 C C . ASP D 2 95 ? 66.686 135.267 19.355 1.00 65.93 139 ASP D C 1
ATOM 4047 O O . ASP D 2 95 ? 67.910 135.128 19.335 1.00 57.86 139 ASP D O 1
ATOM 4052 N N . GLU D 2 96 ? 66.088 136.454 19.239 1.00 66.96 140 GLU D N 1
ATOM 4053 C CA . GLU D 2 96 ? 66.865 137.691 19.100 1.00 72.05 140 GLU D CA 1
ATOM 4054 C C . GLU D 2 96 ? 67.794 137.911 20.288 1.00 68.65 140 GLU D C 1
ATOM 4055 O O . GLU D 2 96 ? 68.980 138.226 20.134 1.00 72.26 140 GLU D O 1
ATOM 4061 N N . ASN D 2 97 ? 67.247 137.717 21.477 1.00 59.54 141 ASN D N 1
ATOM 4062 C CA . ASN D 2 97 ? 68.023 137.781 22.687 1.00 56.11 141 ASN D CA 1
ATOM 4063 C C . ASN D 2 97 ? 69.142 136.754 22.728 1.00 56.10 141 ASN D C 1
ATOM 4064 O O . ASN D 2 97 ? 70.278 137.074 23.123 1.00 62.82 141 ASN D O 1
ATOM 4069 N N . GLN D 2 98 ? 68.844 135.519 22.344 1.00 53.82 142 GLN D N 1
ATOM 4070 C CA . GLN D 2 98 ? 69.898 134.521 22.251 1.00 51.70 142 GLN D CA 1
ATOM 4071 C C . GLN D 2 98 ? 70.984 135.013 21.311 1.00 50.31 142 GLN D C 1
ATOM 4072 O O . GLN D 2 98 ? 72.158 134.918 21.632 1.00 53.92 142 GLN D O 1
ATOM 4078 N N . THR D 2 99 ? 70.594 135.585 20.182 1.00 51.91 143 THR D N 1
ATOM 4079 C CA . THR D 2 99 ? 71.559 136.052 19.170 1.00 57.80 143 THR D CA 1
ATOM 4080 C C . THR D 2 99 ? 72.441 137.184 19.696 1.00 59.43 143 THR D C 1
ATOM 4081 O O . THR D 2 99 ? 73.672 137.174 19.489 1.00 66.95 143 THR D O 1
ATOM 4085 N N . LYS D 2 100 ? 71.819 138.140 20.395 1.00 59.69 144 LYS D N 1
ATOM 4086 C CA . LYS D 2 100 ? 72.559 139.199 21.113 1.00 54.11 144 LYS D CA 1
ATOM 4087 C C . LYS D 2 100 ? 73.638 138.620 22.042 1.00 48.96 144 LYS D C 1
ATOM 4088 O O . LYS D 2 100 ? 74.765 139.105 22.072 1.00 45.11 144 LYS D O 1
ATOM 4102 N N . LYS D 2 102 ? 74.909 135.588 21.871 1.00 59.94 146 LYS D N 1
ATOM 4103 C CA . LYS D 2 102 ? 75.843 134.908 20.994 1.00 64.43 146 LYS D CA 1
ATOM 4104 C C . LYS D 2 102 ? 76.814 135.929 20.393 1.00 65.27 146 LYS D C 1
ATOM 4105 O O . LYS D 2 102 ? 78.040 135.775 20.504 1.00 62.36 146 LYS D O 1
ATOM 4111 N N . GLU D 2 103 ? 76.261 136.971 19.775 1.00 58.20 147 GLU D N 1
ATOM 4112 C CA . GLU D 2 103 ? 77.074 137.975 19.121 1.00 56.38 147 GLU D CA 1
ATOM 4113 C C . GLU D 2 103 ? 77.978 138.690 20.109 1.00 55.91 147 GLU D C 1
ATOM 4114 O O . GLU D 2 103 ? 79.115 139.041 19.784 1.00 59.06 147 GLU D O 1
ATOM 4120 N N . ALA D 2 104 ? 77.508 138.870 21.341 1.00 60.34 148 ALA D N 1
ATOM 4121 C CA . ALA D 2 104 ? 78.323 139.526 22.375 1.00 53.26 148 ALA D CA 1
ATOM 4122 C C . ALA D 2 104 ? 79.458 138.630 22.798 1.00 51.42 148 ALA D C 1
ATOM 4123 O O . ALA D 2 104 ? 80.590 139.067 22.954 1.00 46.97 148 ALA D O 1
ATOM 4125 N N . SER D 2 105 ? 79.147 137.365 23.021 1.00 59.90 149 SER D N 1
ATOM 4126 C CA . SER D 2 105 ? 80.159 136.388 23.389 1.00 61.38 149 SER D CA 1
ATOM 4127 C C . SER D 2 105 ? 81.235 136.336 22.314 1.00 66.55 149 SER D C 1
ATOM 4128 O O . SER D 2 105 ? 82.416 136.506 22.629 1.00 74.42 149 SER D O 1
ATOM 4131 N N . GLU D 2 106 ? 80.819 136.120 21.058 1.00 63.83 150 GLU D N 1
ATOM 4132 C CA . GLU D 2 106 ? 81.742 136.078 19.905 1.00 61.86 150 GLU D CA 1
ATOM 4133 C C . GLU D 2 106 ? 82.580 137.333 19.802 1.00 57.93 150 GLU D C 1
ATOM 4134 O O . GLU D 2 106 ? 83.811 137.250 19.758 1.00 58.24 150 GLU D O 1
ATOM 4140 N N . ALA D 2 107 ? 81.931 138.495 19.791 1.00 56.78 151 ALA D N 1
ATOM 4141 C CA . ALA D 2 107 ? 82.661 139.771 19.790 1.00 60.00 151 ALA D CA 1
ATOM 4142 C C . ALA D 2 107 ? 83.728 139.811 20.857 1.00 61.02 151 ALA D C 1
ATOM 4143 O O . ALA D 2 107 ? 84.842 140.268 20.606 1.00 70.12 151 ALA D O 1
ATOM 4145 N N . ALA D 2 108 ? 83.403 139.328 22.047 1.00 61.57 152 ALA D N 1
ATOM 4146 C CA . ALA D 2 108 ? 84.381 139.300 23.119 1.00 72.40 152 ALA D CA 1
ATOM 4147 C C . ALA D 2 108 ? 85.477 138.237 22.859 1.00 80.80 152 ALA D C 1
ATOM 4148 O O . ALA D 2 108 ? 86.632 138.443 23.221 1.00 69.61 152 ALA D O 1
ATOM 4150 N N . ASP D 2 109 ? 85.098 137.110 22.249 1.00 88.60 153 ASP D N 1
ATOM 4151 C CA . ASP D 2 109 ? 86.031 136.019 21.909 1.00 95.40 153 ASP D CA 1
ATOM 4152 C C . ASP D 2 109 ? 87.094 136.511 20.928 1.00 100.31 153 ASP D C 1
ATOM 4153 O O . ASP D 2 109 ? 88.292 136.426 21.203 1.00 104.94 153 ASP D O 1
ATOM 4158 N N . LYS D 2 110 ? 86.635 137.064 19.809 1.00 95.52 154 LYS D N 1
ATOM 4159 C CA . LYS D 2 110 ? 87.504 137.617 18.770 1.00 92.68 154 LYS D CA 1
ATOM 4160 C C . LYS D 2 110 ? 88.316 138.822 19.188 1.00 98.54 154 LYS D C 1
ATOM 4161 O O . LYS D 2 110 ? 89.306 139.144 18.543 1.00 109.93 154 LYS D O 1
ATOM 4167 N N . ALA D 2 111 ? 87.896 139.495 20.248 1.00 104.85 155 ALA D N 1
ATOM 4168 C CA . ALA D 2 111 ? 88.597 140.673 20.725 1.00 113.92 155 ALA D CA 1
ATOM 4169 C C . ALA D 2 111 ? 89.789 140.294 21.600 1.00 118.70 155 ALA D C 1
ATOM 4170 O O . ALA D 2 111 ? 90.828 140.940 21.542 1.00 119.93 155 ALA D O 1
ATOM 4172 N N . LYS D 2 112 ? 89.646 139.243 22.401 1.00 131.14 156 LYS D N 1
ATOM 4173 C CA . LYS D 2 112 ? 90.724 138.851 23.306 1.00 142.39 156 LYS D CA 1
ATOM 4174 C C . LYS D 2 112 ? 91.784 137.971 22.625 1.00 147.80 156 LYS D C 1
ATOM 4175 O O . LYS D 2 112 ? 92.875 137.795 23.172 1.00 147.91 156 LYS D O 1
ATOM 4181 N N . LYS D 2 113 ? 91.482 137.444 21.434 1.00 143.54 157 LYS D N 1
ATOM 4182 C CA . LYS D 2 113 ? 92.493 136.754 20.627 1.00 134.94 157 LYS D CA 1
ATOM 4183 C C . LYS D 2 113 ? 93.373 137.811 19.962 1.00 136.69 157 LYS D C 1
ATOM 4184 O O . LYS D 2 113 ? 94.579 137.866 20.229 1.00 147.46 157 LYS D O 1
ATOM 4190 N N . SER D 2 114 ? 92.769 138.660 19.121 1.00 130.63 158 SER D N 1
ATOM 4191 C CA . SER D 2 114 ? 93.512 139.757 18.474 1.00 121.85 158 SER D CA 1
ATOM 4192 C C . SER D 2 114 ? 94.107 140.727 19.513 1.00 133.29 158 SER D C 1
ATOM 4193 O O . SER D 2 114 ? 93.761 140.707 20.706 1.00 141.42 158 SER D O 1
ATOM 4196 N N . GLY D 2 115 ? 95.035 141.554 19.047 1.00 138.10 159 GLY D N 1
ATOM 4197 C CA . GLY D 2 115 ? 95.561 142.650 19.847 1.00 134.13 159 GLY D CA 1
ATOM 4198 C C . GLY D 2 115 ? 94.622 143.851 19.888 1.00 136.29 159 GLY D C 1
ATOM 4199 O O . GLY D 2 115 ? 94.978 144.882 20.447 1.00 143.36 159 GLY D O 1
ATOM 4200 N N . LEU D 2 116 ? 93.437 143.727 19.279 1.00 135.25 160 LEU D N 1
ATOM 4201 C CA . LEU D 2 116 ? 92.442 144.806 19.187 1.00 135.51 160 LEU D CA 1
ATOM 4202 C C . LEU D 2 116 ? 91.408 144.713 20.333 1.00 130.76 160 LEU D C 1
ATOM 4203 O O . LEU D 2 116 ? 90.252 145.142 20.201 1.00 109.34 160 LEU D O 1
ATOM 4208 N N . ALA D 2 117 ? 91.854 144.178 21.473 1.00 132.53 161 ALA D N 1
ATOM 4209 C CA . ALA D 2 117 ? 91.027 144.093 22.670 1.00 132.78 161 ALA D CA 1
ATOM 4210 C C . ALA D 2 117 ? 90.683 145.494 23.163 1.00 127.29 161 ALA D C 1
ATOM 4211 O O . ALA D 2 117 ? 89.564 145.962 22.948 1.00 123.99 161 ALA D O 1
ATOM 4213 N N . SER D 2 118 ? 91.649 146.175 23.788 1.00 126.15 162 SER D N 1
ATOM 4214 C CA . SER D 2 118 ? 91.396 147.481 24.408 1.00 117.60 162 SER D CA 1
ATOM 4215 C C . SER D 2 118 ? 91.518 148.652 23.416 1.00 113.62 162 SER D C 1
ATOM 4216 O O . SER D 2 118 ? 91.837 149.770 23.826 1.00 110.05 162 SER D O 1
ATOM 4219 N N . LYS D 2 119 ? 91.248 148.397 22.126 1.00 114.33 163 LYS D N 1
ATOM 4220 C CA . LYS D 2 119 ? 91.168 149.460 21.113 1.00 114.76 163 LYS D CA 1
ATOM 4221 C C . LYS D 2 119 ? 89.695 149.800 20.809 1.00 112.62 163 LYS D C 1
ATOM 4222 O O . LYS D 2 119 ? 89.316 150.980 20.799 1.00 109.63 163 LYS D O 1
ATOM 4228 N N . ILE D 2 120 ? 88.861 148.784 20.579 1.00 107.65 164 ILE D N 1
ATOM 4229 C CA . ILE D 2 120 ? 87.410 149.020 20.440 1.00 112.82 164 ILE D CA 1
ATOM 4230 C C . ILE D 2 120 ? 86.610 148.779 21.738 1.00 108.16 164 ILE D C 1
ATOM 4231 O O . ILE D 2 120 ? 85.483 149.277 21.853 1.00 118.39 164 ILE D O 1
ATOM 4236 N N . PHE D 2 121 ? 87.177 148.039 22.700 1.00 89.39 165 PHE D N 1
ATOM 4237 C CA . PHE D 2 121 ? 86.468 147.706 23.945 1.00 75.27 165 PHE D CA 1
ATOM 4238 C C . PHE D 2 121 ? 87.217 148.068 25.226 1.00 71.34 165 PHE D C 1
ATOM 4239 O O . PHE D 2 121 ? 86.843 147.639 26.313 1.00 73.68 165 PHE D O 1
ATOM 4247 N N . GLY D 2 122 ? 88.244 148.896 25.121 1.00 62.57 166 GLY D N 1
ATOM 4248 C CA . GLY D 2 122 ? 88.953 149.346 26.313 1.00 62.00 166 GLY D CA 1
ATOM 4249 C C . GLY D 2 122 ? 88.130 150.283 27.151 1.00 58.76 166 GLY D C 1
ATOM 4250 O O . GLY D 2 122 ? 88.480 150.593 28.285 1.00 59.85 166 GLY D O 1
ATOM 4251 N N . TRP D 2 123 ? 87.050 150.788 26.562 1.00 56.25 167 TRP D N 1
ATOM 4252 C CA . TRP D 2 123 ? 86.170 151.730 27.251 1.00 49.00 167 TRP D CA 1
ATOM 4253 C C . TRP D 2 123 ? 85.189 151.013 28.140 1.00 46.14 167 TRP D C 1
ATOM 4254 O O . TRP D 2 123 ? 84.678 151.568 29.111 1.00 43.66 167 TRP D O 1
ATOM 4265 N N . ILE D 2 124 ? 84.960 149.755 27.828 1.00 47.47 168 ILE D N 1
ATOM 4266 C CA . ILE D 2 124 ? 84.041 148.935 28.599 1.00 45.40 168 ILE D CA 1
ATOM 4267 C C . ILE D 2 124 ? 84.416 148.840 30.082 1.00 42.97 168 ILE D C 1
ATOM 4268 O O . ILE D 2 124 ? 85.569 148.651 30.428 1.00 47.84 168 ILE D O 1
ATOM 4273 N N . SER D 2 125 ? 83.456 149.042 30.966 1.00 37.71 169 SER D N 1
ATOM 4274 C CA . SER D 2 125 ? 83.800 149.087 32.370 1.00 40.00 169 SER D CA 1
ATOM 4275 C C . SER D 2 125 ? 84.145 147.716 32.858 1.00 41.71 169 SER D C 1
ATOM 4276 O O . SER D 2 125 ? 83.813 146.725 32.209 1.00 39.75 169 SER D O 1
ATOM 4279 N N . ALA D 2 126 ? 84.732 147.664 34.051 1.00 43.75 170 ALA D N 1
ATOM 4280 C CA . ALA D 2 126 ? 85.045 146.398 34.721 1.00 42.64 170 ALA D CA 1
ATOM 4281 C C . ALA D 2 126 ? 83.807 145.564 35.054 1.00 43.79 170 ALA D C 1
ATOM 4282 O O . ALA D 2 126 ? 83.809 144.365 34.853 1.00 47.64 170 ALA D O 1
ATOM 4284 N N . ILE D 2 127 ? 82.770 146.205 35.548 1.00 45.81 171 ILE D N 1
ATOM 4285 C CA . ILE D 2 127 ? 81.543 145.524 35.826 1.00 53.14 171 ILE D CA 1
ATOM 4286 C C . ILE D 2 127 ? 81.032 144.869 34.545 1.00 53.13 171 ILE D C 1
ATOM 4287 O O . ILE D 2 127 ? 80.780 143.674 34.504 1.00 55.47 171 ILE D O 1
ATOM 4292 N N . ALA D 2 128 ? 80.854 145.656 33.501 1.00 46.64 172 ALA D N 1
ATOM 4293 C CA . ALA D 2 128 ? 80.247 145.124 32.298 1.00 46.21 172 ALA D CA 1
ATOM 4294 C C . ALA D 2 128 ? 81.056 143.969 31.765 1.00 42.69 172 ALA D C 1
ATOM 4295 O O . ALA D 2 128 ? 80.538 143.006 31.231 1.00 41.68 172 ALA D O 1
ATOM 4297 N N . SER D 2 129 ? 82.359 144.090 31.926 1.00 46.06 173 SER D N 1
ATOM 4298 C CA . SER D 2 129 ? 83.299 143.065 31.549 1.00 46.35 173 SER D CA 1
ATOM 4299 C C . SER D 2 129 ? 83.035 141.745 32.245 1.00 45.65 173 SER D C 1
ATOM 4300 O O . SER D 2 129 ? 83.055 140.689 31.611 1.00 49.64 173 SER D O 1
ATOM 4311 N N . VAL D 2 131 ? 80.131 140.984 33.404 1.00 47.55 175 VAL D N 1
ATOM 4312 C CA . VAL D 2 131 ? 78.832 140.603 32.875 1.00 45.04 175 VAL D CA 1
ATOM 4313 C C . VAL D 2 131 ? 79.006 139.797 31.586 1.00 50.39 175 VAL D C 1
ATOM 4314 O O . VAL D 2 131 ? 78.315 138.800 31.379 1.00 44.59 175 VAL D O 1
ATOM 4318 N N . ILE D 2 132 ? 79.972 140.162 30.739 1.00 51.49 176 ILE D N 1
ATOM 4319 C CA . ILE D 2 132 ? 80.281 139.293 29.594 1.00 54.05 176 ILE D CA 1
ATOM 4320 C C . ILE D 2 132 ? 80.657 137.884 30.060 1.00 51.62 176 ILE D C 1
ATOM 4321 O O . ILE D 2 132 ? 80.160 136.905 29.531 1.00 52.85 176 ILE D O 1
ATOM 4326 N N . GLY D 2 133 ? 81.540 137.803 31.044 1.00 48.71 177 GLY D N 1
ATOM 4327 C CA . GLY D 2 133 ? 81.872 136.537 31.695 1.00 49.93 177 GLY D CA 1
ATOM 4328 C C . GLY D 2 133 ? 80.668 135.772 32.201 1.00 48.41 177 GLY D C 1
ATOM 4329 O O . GLY D 2 133 ? 80.512 134.578 31.914 1.00 53.00 177 GLY D O 1
ATOM 4330 N N . ALA D 2 134 ? 79.789 136.458 32.916 1.00 47.26 178 ALA D N 1
ATOM 4331 C CA . ALA D 2 134 ? 78.587 135.814 33.460 1.00 46.47 178 ALA D CA 1
ATOM 4332 C C . ALA D 2 134 ? 77.704 135.239 32.352 1.00 45.76 178 ALA D C 1
ATOM 4333 O O . ALA D 2 134 ? 77.068 134.188 32.511 1.00 46.77 178 ALA D O 1
ATOM 4335 N N . ILE D 2 135 ? 77.666 135.948 31.225 1.00 48.93 179 ILE D N 1
ATOM 4336 C CA . ILE D 2 135 ? 76.928 135.497 30.055 1.00 49.81 179 ILE D CA 1
ATOM 4337 C C . ILE D 2 135 ? 77.540 134.248 29.429 1.00 47.81 179 ILE D C 1
ATOM 4338 O O . ILE D 2 135 ? 76.821 133.326 29.028 1.00 48.86 179 ILE D O 1
ATOM 4343 N N . LEU D 2 136 ? 78.855 134.190 29.366 1.00 49.19 180 LEU D N 1
ATOM 4344 C CA . LEU D 2 136 ? 79.528 132.945 28.961 1.00 54.85 180 LEU D CA 1
ATOM 4345 C C . LEU D 2 136 ? 79.210 131.770 29.861 1.00 50.48 180 LEU D C 1
ATOM 4346 O O . LEU D 2 136 ? 78.952 130.668 29.379 1.00 54.03 180 LEU D O 1
ATOM 4351 N N . ILE D 2 137 ? 79.294 131.977 31.169 1.00 48.75 181 ILE D N 1
ATOM 4352 C CA . ILE D 2 137 ? 79.010 130.910 32.117 1.00 48.34 181 ILE D CA 1
ATOM 4353 C C . ILE D 2 137 ? 77.526 130.554 32.173 1.00 52.49 181 ILE D C 1
ATOM 4354 O O . ILE D 2 137 ? 77.189 129.391 32.272 1.00 54.74 181 ILE D O 1
ATOM 4359 N N . ALA D 2 138 ? 76.628 131.540 32.152 1.00 55.21 182 ALA D N 1
ATOM 4360 C CA . ALA D 2 138 ? 75.230 131.269 32.499 1.00 51.62 182 ALA D CA 1
ATOM 4361 C C . ALA D 2 138 ? 74.170 131.875 31.572 1.00 47.87 182 ALA D C 1
ATOM 4362 O O . ALA D 2 138 ? 72.982 131.949 31.931 1.00 44.85 182 ALA D O 1
ATOM 4364 N N . THR D 2 139 ? 74.608 132.268 30.380 1.00 50.89 183 THR D N 1
ATOM 4365 C CA . THR D 2 139 ? 73.772 132.946 29.367 1.00 54.41 183 THR D CA 1
ATOM 4366 C C . THR D 2 139 ? 72.723 133.846 30.004 1.00 47.12 183 THR D C 1
ATOM 4367 O O . THR D 2 139 ? 73.081 134.748 30.730 1.00 56.74 183 THR D O 1
ATOM 4371 N N . GLY D 2 140 ? 71.447 133.629 29.752 1.00 47.94 184 GLY D N 1
ATOM 4372 C CA . GLY D 2 140 ? 70.407 134.573 30.178 1.00 46.56 184 GLY D CA 1
ATOM 4373 C C . GLY D 2 140 ? 70.365 134.855 31.675 1.00 45.67 184 GLY D C 1
ATOM 4374 O O . GLY D 2 140 ? 69.940 135.942 32.098 1.00 42.68 184 GLY D O 1
ATOM 4375 N N . VAL D 2 141 ? 70.828 133.915 32.488 1.00 44.51 185 VAL D N 1
ATOM 4376 C CA . VAL D 2 141 ? 70.902 134.181 33.925 1.00 50.51 185 VAL D CA 1
ATOM 4377 C C . VAL D 2 141 ? 72.020 135.149 34.238 1.00 45.49 185 VAL D C 1
ATOM 4378 O O . VAL D 2 141 ? 71.867 136.036 35.073 1.00 48.97 185 VAL D O 1
ATOM 4382 N N . GLY D 2 142 ? 73.147 134.965 33.569 1.00 42.42 186 GLY D N 1
ATOM 4383 C CA . GLY D 2 142 ? 74.252 135.926 33.631 1.00 41.55 186 GLY D CA 1
ATOM 4384 C C . GLY D 2 142 ? 73.840 137.312 33.220 1.00 39.11 186 GLY D C 1
ATOM 4385 O O . GLY D 2 142 ? 74.116 138.283 33.902 1.00 39.74 186 GLY D O 1
ATOM 4386 N N . ALA D 2 143 ? 73.149 137.412 32.104 1.00 40.77 187 ALA D N 1
ATOM 4387 C CA . ALA D 2 143 ? 72.670 138.717 31.652 1.00 43.29 187 ALA D CA 1
ATOM 4388 C C . ALA D 2 143 ? 71.769 139.328 32.698 1.00 40.23 187 ALA D C 1
ATOM 4389 O O . ALA D 2 143 ? 71.914 140.493 33.042 1.00 35.52 187 ALA D O 1
ATOM 4391 N N . ALA D 2 144 ? 70.828 138.530 33.179 1.00 41.11 188 ALA D N 1
ATOM 4392 C CA . ALA D 2 144 ? 69.881 139.003 34.199 1.00 42.51 188 ALA D CA 1
ATOM 4393 C C . ALA D 2 144 ? 70.589 139.627 35.382 1.00 39.72 188 ALA D C 1
ATOM 4394 O O . ALA D 2 144 ? 70.456 140.786 35.639 1.00 45.01 188 ALA D O 1
ATOM 4396 N N . VAL D 2 145 ? 71.396 138.863 36.080 1.00 46.41 189 VAL D N 1
ATOM 4397 C CA . VAL D 2 145 ? 72.041 139.402 37.267 1.00 41.94 189 VAL D CA 1
ATOM 4398 C C . VAL D 2 145 ? 72.948 140.554 36.903 1.00 36.26 189 VAL D C 1
ATOM 4399 O O . VAL D 2 145 ? 73.109 141.497 37.679 1.00 32.69 189 VAL D O 1
ATOM 4403 N N . GLY D 2 146 ? 73.571 140.475 35.727 1.00 35.72 190 GLY D N 1
ATOM 4404 C CA . GLY D 2 146 ? 74.444 141.566 35.275 1.00 33.44 190 GLY D CA 1
ATOM 4405 C C . GLY D 2 146 ? 73.675 142.855 35.118 1.00 35.00 190 GLY D C 1
ATOM 4406 O O . GLY D 2 146 ? 74.114 143.905 35.518 1.00 39.47 190 GLY D O 1
ATOM 4407 N N . ALA D 2 147 ? 72.496 142.779 34.521 1.00 38.66 191 ALA D N 1
ATOM 4408 C CA . ALA D 2 147 ? 71.720 143.966 34.309 1.00 41.62 191 ALA D CA 1
ATOM 4409 C C . ALA D 2 147 ? 71.220 144.502 35.627 1.00 42.75 191 ALA D C 1
ATOM 4410 O O . ALA D 2 147 ? 71.187 145.704 35.828 1.00 47.54 191 ALA D O 1
ATOM 4428 N N . ILE D 2 150 ? 73.895 146.544 37.228 1.00 33.06 194 ILE D N 1
ATOM 4429 C CA . ILE D 2 150 ? 74.057 147.803 36.568 1.00 33.10 194 ILE D CA 1
ATOM 4430 C C . ILE D 2 150 ? 72.894 148.740 36.819 1.00 35.81 194 ILE D C 1
ATOM 4431 O O . ILE D 2 150 ? 73.087 149.946 37.048 1.00 36.23 194 ILE D O 1
ATOM 4436 N N . VAL D 2 151 ? 71.671 148.216 36.774 1.00 38.50 195 VAL D N 1
ATOM 4437 C CA . VAL D 2 151 ? 70.515 149.031 37.123 1.00 39.98 195 VAL D CA 1
ATOM 4438 C C . VAL D 2 151 ? 70.634 149.682 38.527 1.00 46.42 195 VAL D C 1
ATOM 4439 O O . VAL D 2 151 ? 70.222 150.831 38.693 1.00 43.16 195 VAL D O 1
ATOM 4443 N N . GLY D 2 152 ? 71.232 149.008 39.515 1.00 52.04 196 GLY D N 1
ATOM 4444 C CA . GLY D 2 152 ? 71.506 149.671 40.806 1.00 63.72 196 GLY D CA 1
ATOM 4445 C C . GLY D 2 152 ? 70.431 149.445 41.860 1.00 72.96 196 GLY D C 1
ATOM 4446 O O . GLY D 2 152 ? 70.724 148.962 42.960 1.00 82.85 196 GLY D O 1
ATOM 4447 N N . GLY D 2 153 ? 69.184 149.773 41.526 1.00 84.60 197 GLY D N 1
ATOM 4448 C CA . GLY D 2 153 ? 68.019 149.408 42.347 1.00 95.88 197 GLY D CA 1
ATOM 4449 C C . GLY D 2 153 ? 68.084 149.776 43.826 1.00 102.55 197 GLY D C 1
ATOM 4450 O O . GLY D 2 153 ? 67.766 150.909 44.207 1.00 110.67 197 GLY D O 1
ATOM 4451 N N . ALA D 2 154 ? 68.510 148.825 44.657 1.00 92.88 198 ALA D N 1
ATOM 4452 C CA . ALA D 2 154 ? 68.515 149.032 46.105 1.00 98.67 198 ALA D CA 1
ATOM 4453 C C . ALA D 2 154 ? 69.581 150.039 46.569 1.00 97.87 198 ALA D C 1
ATOM 4454 O O . ALA D 2 154 ? 69.258 151.177 46.929 1.00 101.82 198 ALA D O 1
ATOM 4456 N N . VAL D 2 155 ? 70.849 149.637 46.540 1.00 96.53 199 VAL D N 1
ATOM 4457 C CA . VAL D 2 155 ? 71.931 150.500 47.007 1.00 94.26 199 VAL D CA 1
ATOM 4458 C C . VAL D 2 155 ? 72.448 151.478 45.942 1.00 77.64 199 VAL D C 1
ATOM 4459 O O . VAL D 2 155 ? 73.506 152.071 46.111 1.00 83.52 199 VAL D O 1
ATOM 4463 N N . GLY D 2 156 ? 71.718 151.637 44.846 1.00 64.15 200 GLY D N 1
ATOM 4464 C CA . GLY D 2 156 ? 72.142 152.518 43.784 1.00 65.82 200 GLY D CA 1
ATOM 4465 C C . GLY D 2 156 ? 72.198 153.958 44.223 1.00 65.58 200 GLY D C 1
ATOM 4466 O O . GLY D 2 156 ? 73.093 154.690 43.834 1.00 69.66 200 GLY D O 1
ATOM 4467 N N . VAL D 2 157 ? 71.264 154.346 45.082 1.00 75.44 201 VAL D N 1
ATOM 4468 C CA . VAL D 2 157 ? 71.196 155.720 45.597 1.00 78.96 201 VAL D CA 1
ATOM 4469 C C . VAL D 2 157 ? 72.366 156.033 46.549 1.00 78.55 201 VAL D C 1
ATOM 4470 O O . VAL D 2 157 ? 72.939 157.125 46.522 1.00 71.07 201 VAL D O 1
ATOM 4474 N N . ALA D 2 158 ? 72.699 155.081 47.412 1.00 77.94 202 ALA D N 1
ATOM 4475 C CA . ALA D 2 158 ? 73.883 155.209 48.250 1.00 87.50 202 ALA D CA 1
ATOM 4476 C C . ALA D 2 158 ? 75.114 155.352 47.374 1.00 84.13 202 ALA D C 1
ATOM 4477 O O . ALA D 2 158 ? 75.975 156.212 47.597 1.00 91.74 202 ALA D O 1
ATOM 4479 N N . ASN D 2 159 ? 75.172 154.503 46.358 1.00 80.92 203 ASN D N 1
ATOM 4480 C CA . ASN D 2 159 ? 76.317 154.442 45.477 1.00 78.39 203 ASN D CA 1
ATOM 4481 C C . ASN D 2 159 ? 76.502 155.745 44.731 1.00 75.02 203 ASN D C 1
ATOM 4482 O O . ASN D 2 159 ? 77.624 156.206 44.548 1.00 71.22 203 ASN D O 1
ATOM 4495 N N . ALA D 2 161 ? 75.420 158.648 45.851 1.00 95.51 205 ALA D N 1
ATOM 4496 C CA . ALA D 2 161 ? 75.846 159.550 46.924 1.00 91.51 205 ALA D CA 1
ATOM 4497 C C . ALA D 2 161 ? 77.347 159.451 47.163 1.00 86.59 205 ALA D C 1
ATOM 4498 O O . ALA D 2 161 ? 78.018 160.481 47.296 1.00 95.88 205 ALA D O 1
ATOM 4500 N N . ILE D 2 162 ? 77.879 158.229 47.161 1.00 80.14 206 ILE D N 1
ATOM 4501 C CA . ILE D 2 162 ? 79.329 158.017 47.174 1.00 82.58 206 ILE D CA 1
ATOM 4502 C C . ILE D 2 162 ? 79.906 158.576 45.880 1.00 90.11 206 ILE D C 1
ATOM 4503 O O . ILE D 2 162 ? 80.137 157.872 44.900 1.00 98.83 206 ILE D O 1
ATOM 4508 N N . GLN D 2 163 ? 80.065 159.886 45.878 1.00 105.88 207 GLN D N 1
ATOM 4509 C CA . GLN D 2 163 ? 80.631 160.600 44.762 1.00 110.24 207 GLN D CA 1
ATOM 4510 C C . GLN D 2 163 ? 81.046 161.973 45.285 1.00 122.08 207 GLN D C 1
ATOM 4511 O O . GLN D 2 163 ? 80.541 162.997 44.822 1.00 142.00 207 GLN D O 1
ATOM 4513 N N . GLN D 2 164 ? 81.893 161.965 46.318 1.00 104.93 208 GLN D N 1
ATOM 4514 C CA . GLN D 2 164 ? 82.824 163.046 46.561 1.00 95.22 208 GLN D CA 1
ATOM 4515 C C . GLN D 2 164 ? 84.162 162.461 46.139 1.00 89.25 208 GLN D C 1
ATOM 4516 O O . GLN D 2 164 ? 84.253 161.267 45.819 1.00 66.37 208 GLN D O 1
ATOM 4518 N N . GLU D 2 174 ? 86.158 163.468 49.431 1.00 97.02 218 GLU D N 1
ATOM 4519 C CA . GLU D 2 174 ? 86.327 162.133 49.983 1.00 102.21 218 GLU D CA 1
ATOM 4520 C C . GLU D 2 174 ? 87.521 161.368 49.355 1.00 110.75 218 GLU D C 1
ATOM 4521 O O . GLU D 2 174 ? 87.752 161.465 48.153 1.00 103.97 218 GLU D O 1
ATOM 4527 N N . THR D 2 175 ? 88.220 160.571 50.177 1.00 121.93 219 THR D N 1
ATOM 4528 C CA . THR D 2 175 ? 89.607 160.048 49.892 1.00 121.89 219 THR D CA 1
ATOM 4529 C C . THR D 2 175 ? 89.773 159.314 48.535 1.00 131.49 219 THR D C 1
ATOM 4530 O O . THR D 2 175 ? 89.156 159.712 47.559 1.00 123.96 219 THR D O 1
ATOM 4542 N N . LYS D 2 177 ? 89.836 154.946 47.413 1.00 127.40 221 LYS D N 1
ATOM 4543 C CA . LYS D 2 177 ? 88.717 154.044 47.691 1.00 111.99 221 LYS D CA 1
ATOM 4544 C C . LYS D 2 177 ? 88.902 152.568 47.434 1.00 111.01 221 LYS D C 1
ATOM 4545 O O . LYS D 2 177 ? 88.888 152.093 46.301 1.00 74.52 221 LYS D O 1
ATOM 4551 N N . VAL D 2 178 ? 89.047 151.856 48.552 1.00 114.91 222 VAL D N 1
ATOM 4552 C CA . VAL D 2 178 ? 88.659 150.441 48.636 1.00 98.92 222 VAL D CA 1
ATOM 4553 C C . VAL D 2 178 ? 87.135 150.341 48.921 1.00 88.17 222 VAL D C 1
ATOM 4554 O O . VAL D 2 178 ? 86.558 149.273 48.802 1.00 73.67 222 VAL D O 1
ATOM 4558 N N . LEU D 2 179 ? 86.496 151.461 49.281 1.00 80.07 223 LEU D N 1
ATOM 4559 C CA . LEU D 2 179 ? 85.031 151.592 49.290 1.00 84.67 223 LEU D CA 1
ATOM 4560 C C . LEU D 2 179 ? 84.342 151.135 47.952 1.00 92.26 223 LEU D C 1
ATOM 4561 O O . LEU D 2 179 ? 83.182 150.673 47.943 1.00 89.12 223 LEU D O 1
ATOM 4566 N N . GLY D 2 180 ? 85.057 151.285 46.831 1.00 96.33 224 GLY D N 1
ATOM 4567 C CA . GLY D 2 180 ? 84.598 150.849 45.497 1.00 85.10 224 GLY D CA 1
ATOM 4568 C C . GLY D 2 180 ? 84.285 149.365 45.360 1.00 84.83 224 GLY D C 1
ATOM 4569 O O . GLY D 2 180 ? 83.107 148.996 45.230 1.00 101.76 224 GLY D O 1
ATOM 4570 N N . PRO D 2 181 ? 85.319 148.495 45.399 1.00 78.76 225 PRO D N 1
ATOM 4571 C CA . PRO D 2 181 ? 85.024 147.049 45.266 1.00 77.58 225 PRO D CA 1
ATOM 4572 C C . PRO D 2 181 ? 83.937 146.516 46.207 1.00 84.56 225 PRO D C 1
ATOM 4573 O O . PRO D 2 181 ? 83.205 145.601 45.844 1.00 84.90 225 PRO D O 1
ATOM 4577 N N . ILE D 2 182 ? 83.817 147.080 47.405 1.00 88.60 226 ILE D N 1
ATOM 4578 C CA . ILE D 2 182 ? 82.885 146.536 48.374 1.00 90.57 226 ILE D CA 1
ATOM 4579 C C . ILE D 2 182 ? 81.463 146.905 47.946 1.00 91.04 226 ILE D C 1
ATOM 4580 O O . ILE D 2 182 ? 80.521 146.109 48.098 1.00 82.97 226 ILE D O 1
ATOM 4593 N N . ILE D 2 184 ? 80.513 147.218 44.947 1.00 81.95 228 ILE D N 1
ATOM 4594 C CA . ILE D 2 184 ? 80.225 146.196 43.952 1.00 83.67 228 ILE D CA 1
ATOM 4595 C C . ILE D 2 184 ? 79.622 144.964 44.646 1.00 81.04 228 ILE D C 1
ATOM 4596 O O . ILE D 2 184 ? 78.429 144.665 44.441 1.00 73.52 228 ILE D O 1
ATOM 4601 N N . ALA D 2 185 ? 80.436 144.299 45.484 1.00 71.79 229 ALA D N 1
ATOM 4602 C CA . ALA D 2 185 ? 80.003 143.155 46.314 1.00 65.18 229 ALA D CA 1
ATOM 4603 C C . ALA D 2 185 ? 78.631 143.390 46.944 1.00 64.28 229 ALA D C 1
ATOM 4604 O O . ALA D 2 185 ? 77.755 142.509 46.917 1.00 62.59 229 ALA D O 1
ATOM 4606 N N . ALA D 2 186 ? 78.422 144.593 47.465 1.00 55.09 230 ALA D N 1
ATOM 4607 C CA . ALA D 2 186 ? 77.124 144.933 47.994 1.00 60.46 230 ALA D CA 1
ATOM 4608 C C . ALA D 2 186 ? 76.076 144.753 46.938 1.00 64.36 230 ALA D C 1
ATOM 4609 O O . ALA D 2 186 ? 75.063 144.057 47.141 1.00 64.20 230 ALA D O 1
ATOM 4611 N N . GLU D 2 187 ? 76.347 145.364 45.787 1.00 73.87 231 GLU D N 1
ATOM 4612 C CA . GLU D 2 187 ? 75.421 145.324 44.635 1.00 78.36 231 GLU D CA 1
ATOM 4613 C C . GLU D 2 187 ? 75.221 143.911 44.134 1.00 65.28 231 GLU D C 1
ATOM 4614 O O . GLU D 2 187 ? 74.067 143.476 43.871 1.00 65.57 231 GLU D O 1
ATOM 4620 N N . ILE D 2 188 ? 76.337 143.196 43.992 1.00 50.76 232 ILE D N 1
ATOM 4621 C CA . ILE D 2 188 ? 76.247 141.831 43.521 1.00 50.75 232 ILE D CA 1
ATOM 4622 C C . ILE D 2 188 ? 75.268 141.135 44.417 1.00 53.96 232 ILE D C 1
ATOM 4623 O O . ILE D 2 188 ? 74.253 140.607 43.954 1.00 58.79 232 ILE D O 1
ATOM 4628 N N . LEU D 2 189 ? 75.562 141.163 45.715 1.00 60.65 233 LEU D N 1
ATOM 4629 C CA . LEU D 2 189 ? 74.751 140.479 46.696 1.00 57.14 233 LEU D CA 1
ATOM 4630 C C . LEU D 2 189 ? 73.295 140.893 46.615 1.00 53.78 233 LEU D C 1
ATOM 4631 O O . LEU D 2 189 ? 72.413 140.043 46.617 1.00 49.58 233 LEU D O 1
ATOM 4636 N N . VAL D 2 190 ? 73.027 142.187 46.501 1.00 56.40 234 VAL D N 1
ATOM 4637 C CA . VAL D 2 190 ? 71.628 142.614 46.388 1.00 63.45 234 VAL D CA 1
ATOM 4638 C C . VAL D 2 190 ? 70.962 142.016 45.145 1.00 61.64 234 VAL D C 1
ATOM 4639 O O . VAL D 2 190 ? 69.821 141.472 45.221 1.00 61.75 234 VAL D O 1
ATOM 4643 N N . ALA D 2 191 ? 71.667 142.121 44.010 1.00 54.58 235 ALA D N 1
ATOM 4644 C CA . ALA D 2 191 ? 71.185 141.550 42.748 1.00 53.95 235 ALA D CA 1
ATOM 4645 C C . ALA D 2 191 ? 70.831 140.071 42.876 1.00 54.95 235 ALA D C 1
ATOM 4646 O O . ALA D 2 191 ? 69.741 139.649 42.396 1.00 53.63 235 ALA D O 1
ATOM 4648 N N . ILE D 2 192 ? 71.708 139.289 43.534 1.00 49.23 236 ILE D N 1
ATOM 4649 C CA . ILE D 2 192 ? 71.406 137.864 43.756 1.00 55.36 236 ILE D CA 1
ATOM 4650 C C . ILE D 2 192 ? 70.102 137.658 44.499 1.00 59.31 236 ILE D C 1
ATOM 4651 O O . ILE D 2 192 ? 69.301 136.772 44.150 1.00 60.95 236 ILE D O 1
ATOM 4656 N N . VAL D 2 193 ? 69.891 138.464 45.531 1.00 64.27 237 VAL D N 1
ATOM 4657 C CA . VAL D 2 193 ? 68.669 138.353 46.307 1.00 70.09 237 VAL D CA 1
ATOM 4658 C C . VAL D 2 193 ? 67.496 138.697 45.396 1.00 66.73 237 VAL D C 1
ATOM 4659 O O . VAL D 2 193 ? 66.547 137.905 45.250 1.00 52.10 237 VAL D O 1
ATOM 4663 N N . SER D 2 194 ? 67.597 139.860 44.754 1.00 64.58 238 SER D N 1
ATOM 4664 C CA . SER D 2 194 ? 66.555 140.305 43.822 1.00 68.11 238 SER D CA 1
ATOM 4665 C C . SER D 2 194 ? 66.224 139.222 42.817 1.00 63.47 238 SER D C 1
ATOM 4666 O O . SER D 2 194 ? 65.043 138.998 42.539 1.00 68.48 238 SER D O 1
ATOM 4669 N N . ILE D 2 195 ? 67.241 138.537 42.277 1.00 55.94 239 ILE D N 1
ATOM 4670 C CA . ILE D 2 195 ? 66.963 137.431 41.345 1.00 55.69 239 ILE D CA 1
ATOM 4671 C C . ILE D 2 195 ? 66.159 136.375 42.078 1.00 56.57 239 ILE D C 1
ATOM 4672 O O . ILE D 2 195 ? 65.152 135.877 41.567 1.00 61.53 239 ILE D O 1
ATOM 4677 N N . ALA D 2 196 ? 66.642 136.001 43.258 1.00 62.76 240 ALA D N 1
ATOM 4678 C CA . ALA D 2 196 ? 66.018 134.944 44.045 1.00 66.20 240 ALA D CA 1
ATOM 4679 C C . ALA D 2 196 ? 64.554 135.256 44.170 1.00 64.36 240 ALA D C 1
ATOM 4680 O O . ALA D 2 196 ? 63.720 134.413 43.877 1.00 61.54 240 ALA D O 1
ATOM 4682 N N . VAL D 2 197 ? 64.259 136.488 44.566 1.00 65.47 241 VAL D N 1
ATOM 4683 C CA . VAL D 2 197 ? 62.878 136.933 44.710 1.00 73.50 241 VAL D CA 1
ATOM 4684 C C . VAL D 2 197 ? 62.082 136.859 43.403 1.00 71.87 241 VAL D C 1
ATOM 4685 O O . VAL D 2 197 ? 61.031 136.230 43.350 1.00 66.54 241 VAL D O 1
ATOM 4689 N N . THR D 2 198 ? 62.595 137.512 42.362 1.00 76.26 242 THR D N 1
ATOM 4690 C CA . THR D 2 198 ? 61.871 137.681 41.086 1.00 70.04 242 THR D CA 1
ATOM 4691 C C . THR D 2 198 ? 61.723 136.387 40.290 1.00 68.66 242 THR D C 1
ATOM 4692 O O . THR D 2 198 ? 60.712 136.174 39.649 1.00 76.27 242 THR D O 1
ATOM 4696 N N . PHE D 2 199 ? 62.740 135.528 40.315 1.00 72.28 243 PHE D N 1
ATOM 4697 C CA . PHE D 2 199 ? 62.739 134.299 39.518 1.00 73.15 243 PHE D CA 1
ATOM 4698 C C . PHE D 2 199 ? 63.023 133.158 40.476 1.00 73.07 243 PHE D C 1
ATOM 4699 O O . PHE D 2 199 ? 62.993 133.357 41.688 1.00 72.38 243 PHE D O 1
ATOM 4707 N N . GLY D 2 200 ? 63.298 131.962 39.968 1.00 78.20 244 GLY D N 1
ATOM 4708 C CA . GLY D 2 200 ? 63.752 130.875 40.864 1.00 87.30 244 GLY D CA 1
ATOM 4709 C C . GLY D 2 200 ? 64.738 131.273 41.974 1.00 79.69 244 GLY D C 1
ATOM 4710 O O . GLY D 2 200 ? 65.312 132.370 41.981 1.00 89.01 244 GLY D O 1
ATOM 4711 N N . ALA D 2 201 ? 64.934 130.397 42.945 1.00 79.97 245 ALA D N 1
ATOM 4712 C CA . ALA D 2 201 ? 66.112 130.524 43.807 1.00 80.92 245 ALA D CA 1
ATOM 4713 C C . ALA D 2 201 ? 67.234 129.643 43.270 1.00 76.13 245 ALA D C 1
ATOM 4714 O O . ALA D 2 201 ? 68.403 129.813 43.635 1.00 77.63 245 ALA D O 1
ATOM 4716 N N . SER D 2 202 ? 66.891 128.707 42.396 1.00 66.29 246 SER D N 1
ATOM 4717 C CA . SER D 2 202 ? 67.923 128.029 41.660 1.00 70.64 246 SER D CA 1
ATOM 4718 C C . SER D 2 202 ? 68.513 129.012 40.641 1.00 68.73 246 SER D C 1
ATOM 4719 O O . SER D 2 202 ? 69.715 128.957 40.343 1.00 72.24 246 SER D O 1
ATOM 4722 N N . ALA D 2 203 ? 67.693 129.943 40.159 1.00 67.22 247 ALA D N 1
ATOM 4723 C CA . ALA D 2 203 ? 68.184 131.010 39.278 1.00 68.39 247 ALA D CA 1
ATOM 4724 C C . ALA D 2 203 ? 69.217 131.884 39.989 1.00 68.36 247 ALA D C 1
ATOM 4725 O O . ALA D 2 203 ? 70.267 132.230 39.416 1.00 80.34 247 ALA D O 1
ATOM 4727 N N . ALA D 2 204 ? 68.913 132.230 41.234 1.00 59.48 248 ALA D N 1
ATOM 4728 C CA . ALA D 2 204 ? 69.805 133.035 42.039 1.00 56.41 248 ALA D CA 1
ATOM 4729 C C . ALA D 2 204 ? 71.095 132.292 42.287 1.00 55.13 248 ALA D C 1
ATOM 4730 O O . ALA D 2 204 ? 72.193 132.865 42.325 1.00 48.91 248 ALA D O 1
ATOM 4732 N N . SER D 2 205 ? 70.949 130.995 42.488 1.00 60.69 249 SER D N 1
ATOM 4733 C CA . SER D 2 205 ? 72.084 130.145 42.808 1.00 62.70 249 SER D CA 1
ATOM 4734 C C . SER D 2 205 ? 73.036 130.068 41.618 1.00 60.76 249 SER D C 1
ATOM 4735 O O . SER D 2 205 ? 74.252 130.233 41.779 1.00 63.22 249 SER D O 1
ATOM 4738 N N . THR D 2 206 ? 72.467 129.822 40.436 1.00 53.12 250 THR D N 1
ATOM 4739 C CA . THR D 2 206 ? 73.205 129.858 39.176 1.00 50.79 250 THR D CA 1
ATOM 4740 C C . THR D 2 206 ? 73.824 131.225 38.934 1.00 49.30 250 THR D C 1
ATOM 4741 O O . THR D 2 206 ? 74.966 131.340 38.451 1.00 50.17 250 THR D O 1
ATOM 4745 N N . ALA D 2 207 ? 73.061 132.262 39.233 1.00 48.21 251 ALA D N 1
ATOM 4746 C CA . ALA D 2 207 ? 73.553 133.620 39.068 1.00 49.90 251 ALA D CA 1
ATOM 4747 C C . ALA D 2 207 ? 74.785 133.844 39.939 1.00 48.54 251 ALA D C 1
ATOM 4748 O O . ALA D 2 207 ? 75.751 134.481 39.519 1.00 44.75 251 ALA D O 1
ATOM 4758 N N . LYS D 2 209 ? 76.869 131.410 41.010 1.00 48.66 253 LYS D N 1
ATOM 4759 C CA . LYS D 2 209 ? 77.915 130.692 40.338 1.00 55.90 253 LYS D CA 1
ATOM 4760 C C . LYS D 2 209 ? 78.487 131.513 39.163 1.00 54.45 253 LYS D C 1
ATOM 4761 O O . LYS D 2 209 ? 79.713 131.639 39.020 1.00 52.92 253 LYS D O 1
ATOM 4767 N N . ALA D 2 210 ? 77.598 132.074 38.335 1.00 48.47 254 ALA D N 1
ATOM 4768 C CA . ALA D 2 210 ? 78.017 132.843 37.184 1.00 47.00 254 ALA D CA 1
ATOM 4769 C C . ALA D 2 210 ? 78.932 133.963 37.569 1.00 46.91 254 ALA D C 1
ATOM 4770 O O . ALA D 2 210 ? 80.018 134.109 37.017 1.00 49.03 254 ALA D O 1
ATOM 4772 N N . VAL D 2 211 ? 78.488 134.761 38.523 1.00 44.33 255 VAL D N 1
ATOM 4773 C CA . VAL D 2 211 ? 79.296 135.852 39.000 1.00 45.58 255 VAL D CA 1
ATOM 4774 C C . VAL D 2 211 ? 80.637 135.352 39.529 1.00 47.25 255 VAL D C 1
ATOM 4775 O O . VAL D 2 211 ? 81.670 135.988 39.319 1.00 41.91 255 VAL D O 1
ATOM 4779 N N . LYS D 2 212 ? 80.597 134.268 40.299 1.00 54.39 256 LYS D N 1
ATOM 4780 C CA . LYS D 2 212 ? 81.795 133.678 40.904 1.00 57.93 256 LYS D CA 1
ATOM 4781 C C . LYS D 2 212 ? 82.854 133.421 39.846 1.00 59.76 256 LYS D C 1
ATOM 4782 O O . LYS D 2 212 ? 83.971 133.855 39.947 1.00 61.84 256 LYS D O 1
ATOM 4788 N N . PHE D 2 213 ? 82.464 132.705 38.812 1.00 60.45 257 PHE D N 1
ATOM 4789 C CA . PHE D 2 213 ? 83.398 132.227 37.824 1.00 62.76 257 PHE D CA 1
ATOM 4790 C C . PHE D 2 213 ? 83.781 133.306 36.840 1.00 60.40 257 PHE D C 1
ATOM 4791 O O . PHE D 2 213 ? 84.884 133.300 36.354 1.00 59.22 257 PHE D O 1
ATOM 4799 N N . ALA D 2 214 ? 82.886 134.243 36.559 1.00 58.29 258 ALA D N 1
ATOM 4800 C CA . ALA D 2 214 ? 83.235 135.405 35.749 1.00 60.16 258 ALA D CA 1
ATOM 4801 C C . ALA D 2 214 ? 84.293 136.221 36.468 1.00 61.56 258 ALA D C 1
ATOM 4802 O O . ALA D 2 214 ? 85.186 136.817 35.872 1.00 56.68 258 ALA D O 1
ATOM 4804 N N . THR D 2 215 ? 84.165 136.241 37.784 1.00 74.31 259 THR D N 1
ATOM 4805 C CA . THR D 2 215 ? 85.097 136.945 38.640 1.00 75.43 259 THR D CA 1
ATOM 4806 C C . THR D 2 215 ? 86.475 136.281 38.624 1.00 76.25 259 THR D C 1
ATOM 4807 O O . THR D 2 215 ? 87.468 136.993 38.563 1.00 80.51 259 THR D O 1
ATOM 4811 N N . GLN D 2 216 ? 86.543 134.943 38.643 1.00 76.93 260 GLN D N 1
ATOM 4812 C CA . GLN D 2 216 ? 87.842 134.234 38.520 1.00 78.81 260 GLN D CA 1
ATOM 4813 C C . GLN D 2 216 ? 88.407 134.328 37.107 1.00 74.55 260 GLN D C 1
ATOM 4814 O O . GLN D 2 216 ? 89.607 134.531 36.947 1.00 76.05 260 GLN D O 1
ATOM 4820 N N . ALA D 2 217 ? 87.555 134.179 36.091 1.00 67.12 261 ALA D N 1
ATOM 4821 C CA . ALA D 2 217 ? 87.996 134.335 34.702 1.00 68.76 261 ALA D CA 1
ATOM 4822 C C . ALA D 2 217 ? 88.634 135.709 34.543 1.00 71.60 261 ALA D C 1
ATOM 4823 O O . ALA D 2 217 ? 89.592 135.863 33.798 1.00 87.43 261 ALA D O 1
ATOM 4825 N N . ALA D 2 218 ? 88.103 136.700 35.256 1.00 85.02 262 ALA D N 1
ATOM 4826 C CA . ALA D 2 218 ? 88.625 138.077 35.203 1.00 99.61 262 ALA D CA 1
ATOM 4827 C C . ALA D 2 218 ? 90.124 138.228 35.582 1.00 108.53 262 ALA D C 1
ATOM 4828 O O . ALA D 2 218 ? 90.764 139.193 35.151 1.00 116.29 262 ALA D O 1
ATOM 4830 N N . ASP D 2 219 ? 90.663 137.285 36.371 1.00 109.09 263 ASP D N 1
ATOM 4831 C CA . ASP D 2 219 ? 92.044 137.317 36.874 1.00 103.71 263 ASP D CA 1
ATOM 4832 C C . ASP D 2 219 ? 92.967 136.424 36.015 1.00 104.27 263 ASP D C 1
ATOM 4833 O O . ASP D 2 219 ? 93.282 135.274 36.357 1.00 95.13 263 ASP D O 1
ATOM 4835 N N . ASN E 1 1 ? 53.727 91.331 13.462 1.00 90.78 9 ASN E N 1
ATOM 4836 C CA . ASN E 1 1 ? 52.939 91.290 12.188 1.00 100.64 9 ASN E CA 1
ATOM 4837 C C . ASN E 1 1 ? 51.837 90.230 12.274 1.00 102.08 9 ASN E C 1
ATOM 4838 O O . ASN E 1 1 ? 52.150 89.050 12.381 1.00 96.97 9 ASN E O 1
ATOM 4840 N N . GLU E 1 2 ? 50.562 90.644 12.260 1.00 99.68 10 GLU E N 1
ATOM 4841 C CA . GLU E 1 2 ? 49.465 89.657 12.191 1.00 97.76 10 GLU E CA 1
ATOM 4842 C C . GLU E 1 2 ? 48.097 90.035 12.853 1.00 92.73 10 GLU E C 1
ATOM 4843 O O . GLU E 1 2 ? 47.701 91.200 12.906 1.00 90.86 10 GLU E O 1
ATOM 4845 N N . PRO E 1 3 ? 47.354 89.014 13.326 1.00 88.39 11 PRO E N 1
ATOM 4846 C CA . PRO E 1 3 ? 46.321 89.191 14.342 1.00 85.60 11 PRO E CA 1
ATOM 4847 C C . PRO E 1 3 ? 46.865 89.491 15.746 1.00 76.35 11 PRO E C 1
ATOM 4848 O O . PRO E 1 3 ? 46.080 89.491 16.694 1.00 78.48 11 PRO E O 1
ATOM 4852 N N . ALA E 1 4 ? 48.181 89.604 15.923 1.00 67.62 12 ALA E N 1
ATOM 4853 C CA . ALA E 1 4 ? 48.719 90.087 17.190 1.00 67.32 12 ALA E CA 1
ATOM 4854 C C . ALA E 1 4 ? 48.356 91.553 17.339 1.00 65.14 12 ALA E C 1
ATOM 4855 O O . ALA E 1 4 ? 47.842 91.960 18.380 1.00 61.16 12 ALA E O 1
ATOM 4857 N N . ILE E 1 5 ? 48.595 92.333 16.281 1.00 65.56 13 ILE E N 1
ATOM 4858 C CA . ILE E 1 5 ? 48.250 93.763 16.303 1.00 61.31 13 ILE E CA 1
ATOM 4859 C C . ILE E 1 5 ? 46.763 93.975 16.576 1.00 52.37 13 ILE E C 1
ATOM 4860 O O . ILE E 1 5 ? 46.423 94.755 17.439 1.00 53.70 13 ILE E O 1
ATOM 4865 N N . GLU E 1 6 ? 45.898 93.273 15.856 1.00 47.29 14 GLU E N 1
ATOM 4866 C CA . GLU E 1 6 ? 44.470 93.270 16.167 1.00 52.74 14 GLU E CA 1
ATOM 4867 C C . GLU E 1 6 ? 44.135 92.946 17.647 1.00 54.00 14 GLU E C 1
ATOM 4868 O O . GLU E 1 6 ? 43.342 93.658 18.276 1.00 59.18 14 GLU E O 1
ATOM 4874 N N . ALA E 1 7 ? 44.701 91.876 18.191 1.00 46.51 15 ALA E N 1
ATOM 4875 C CA . ALA E 1 7 ? 44.449 91.533 19.594 1.00 49.18 15 ALA E CA 1
ATOM 4876 C C . ALA E 1 7 ? 44.915 92.657 20.547 1.00 48.65 15 ALA E C 1
ATOM 4877 O O . ALA E 1 7 ? 44.356 92.864 21.638 1.00 42.27 15 ALA E O 1
ATOM 4879 N N . PHE E 1 8 ? 45.954 93.363 20.129 1.00 43.85 16 PHE E N 1
ATOM 4880 C CA . PHE E 1 8 ? 46.463 94.467 20.895 1.00 44.31 16 PHE E CA 1
ATOM 4881 C C . PHE E 1 8 ? 45.421 95.579 20.892 1.00 46.15 16 PHE E C 1
ATOM 4882 O O . PHE E 1 8 ? 45.064 96.144 21.939 1.00 49.55 16 PHE E O 1
ATOM 4890 N N . LEU E 1 9 ? 44.942 95.865 19.695 1.00 43.62 17 LEU E N 1
ATOM 4891 C CA . LEU E 1 9 ? 44.047 96.965 19.441 1.00 47.14 17 LEU E CA 1
ATOM 4892 C C . LEU E 1 9 ? 42.747 96.713 20.175 1.00 48.60 17 LEU E C 1
ATOM 4893 O O . LEU E 1 9 ? 42.200 97.631 20.811 1.00 65.75 17 LEU E O 1
ATOM 4898 N N . GLN E 1 10 ? 42.313 95.467 20.099 1.00 43.63 18 GLN E N 1
ATOM 4899 C CA . GLN E 1 10 ? 41.112 94.994 20.741 1.00 55.20 18 GLN E CA 1
ATOM 4900 C C . GLN E 1 10 ? 41.140 95.047 22.268 1.00 51.97 18 GLN E C 1
ATOM 4901 O O . GLN E 1 10 ? 40.142 95.359 22.884 1.00 49.25 18 GLN E O 1
ATOM 4907 N N . ASP E 1 11 ? 42.272 94.722 22.865 1.00 49.05 19 ASP E N 1
ATOM 4908 C CA . ASP E 1 11 ? 42.382 94.710 24.304 1.00 49.34 19 ASP E CA 1
ATOM 4909 C C . ASP E 1 11 ? 42.491 96.117 24.838 1.00 47.02 19 ASP E C 1
ATOM 4910 O O . ASP E 1 11 ? 42.466 96.330 26.054 1.00 48.79 19 ASP E O 1
ATOM 4915 N N . GLY E 1 12 ? 42.702 97.076 23.952 1.00 41.23 20 GLY E N 1
ATOM 4916 C CA . GLY E 1 12 ? 42.741 98.442 24.385 1.00 38.31 20 GLY E CA 1
ATOM 4917 C C . GLY E 1 12 ? 44.053 99.121 24.219 1.00 37.43 20 GLY E C 1
ATOM 4918 O O . GLY E 1 12 ? 44.259 100.216 24.724 1.00 42.83 20 GLY E O 1
ATOM 4919 N N . GLY E 1 13 ? 44.957 98.513 23.482 1.00 39.36 21 GLY E N 1
ATOM 4920 C CA . GLY E 1 13 ? 46.133 99.233 23.066 1.00 40.35 21 GLY E CA 1
ATOM 4921 C C . GLY E 1 13 ? 45.800 100.361 22.076 1.00 43.46 21 GLY E C 1
ATOM 4922 O O . GLY E 1 13 ? 44.759 100.346 21.366 1.00 48.87 21 GLY E O 1
ATOM 4923 N N . THR E 1 14 ? 46.715 101.315 22.043 1.00 44.97 22 THR E N 1
ATOM 4924 C CA . THR E 1 14 ? 46.601 102.502 21.271 1.00 46.15 22 THR E CA 1
ATOM 4925 C C . THR E 1 14 ? 47.792 102.692 20.357 1.00 51.53 22 THR E C 1
ATOM 4926 O O . THR E 1 14 ? 48.813 102.072 20.539 1.00 49.16 22 THR E O 1
ATOM 4930 N N . LEU E 1 15 ? 47.639 103.590 19.388 1.00 54.83 23 LEU E N 1
ATOM 4931 C CA . LEU E 1 15 ? 48.696 103.936 18.457 1.00 50.62 23 LEU E CA 1
ATOM 4932 C C . LEU E 1 15 ? 49.903 104.541 19.176 1.00 52.37 23 LEU E C 1
ATOM 4933 O O . LEU E 1 15 ? 51.029 104.379 18.741 1.00 51.40 23 LEU E O 1
ATOM 4938 N N . ALA E 1 16 ? 49.677 105.236 20.278 1.00 51.50 24 ALA E N 1
ATOM 4939 C CA . ALA E 1 16 ? 50.795 105.810 21.034 1.00 56.05 24 ALA E CA 1
ATOM 4940 C C . ALA E 1 16 ? 51.705 104.673 21.487 1.00 54.12 24 ALA E C 1
ATOM 4941 O O . ALA E 1 16 ? 52.894 104.667 21.220 1.00 59.44 24 ALA E O 1
ATOM 4951 N N . LEU E 1 18 ? 51.937 101.726 20.409 1.00 46.59 26 LEU E N 1
ATOM 4952 C CA . LEU E 1 18 ? 52.515 100.980 19.321 1.00 49.64 26 LEU E CA 1
ATOM 4953 C C . LEU E 1 18 ? 53.766 101.661 18.845 1.00 55.07 26 LEU E C 1
ATOM 4954 O O . LEU E 1 18 ? 54.742 100.996 18.587 1.00 55.09 26 LEU E O 1
ATOM 4959 N N . ASN E 1 19 ? 53.758 102.992 18.769 1.00 55.24 27 ASN E N 1
ATOM 4960 C CA . ASN E 1 19 ? 54.910 103.740 18.284 1.00 50.60 27 ASN E CA 1
ATOM 4961 C C . ASN E 1 19 ? 55.855 104.221 19.405 1.00 55.98 27 ASN E C 1
ATOM 4962 O O . ASN E 1 19 ? 56.623 105.185 19.218 1.00 45.50 27 ASN E O 1
ATOM 4967 N N . ASP E 1 20 ? 55.835 103.527 20.552 1.00 58.12 28 ASP E N 1
ATOM 4968 C CA . ASP E 1 20 ? 56.586 103.961 21.743 1.00 66.06 28 ASP E CA 1
ATOM 4969 C C . ASP E 1 20 ? 56.604 105.484 21.864 1.00 67.99 28 ASP E C 1
ATOM 4970 O O . ASP E 1 20 ? 57.659 106.112 21.760 1.00 78.78 28 ASP E O 1
ATOM 4975 N N . VAL E 1 21 ? 55.423 106.069 22.038 1.00 66.65 29 VAL E N 1
ATOM 4976 C CA . VAL E 1 21 ? 55.303 107.481 22.327 1.00 61.07 29 VAL E CA 1
ATOM 4977 C C . VAL E 1 21 ? 55.123 107.640 23.827 1.00 62.12 29 VAL E C 1
ATOM 4978 O O . VAL E 1 21 ? 54.253 107.011 24.406 1.00 70.65 29 VAL E O 1
ATOM 4982 N N . SER E 1 22 ? 55.952 108.467 24.450 1.00 65.98 30 SER E N 1
ATOM 4983 C CA . SER E 1 22 ? 55.961 108.614 25.923 1.00 78.29 30 SER E CA 1
ATOM 4984 C C . SER E 1 22 ? 54.788 109.424 26.422 1.00 81.32 30 SER E C 1
ATOM 4985 O O . SER E 1 22 ? 54.171 110.167 25.659 1.00 96.75 30 SER E O 1
ATOM 4988 N N . THR E 1 23 ? 54.487 109.286 27.706 1.00 80.45 31 THR E N 1
ATOM 4989 C CA . THR E 1 23 ? 53.430 110.075 28.331 1.00 89.53 31 THR E CA 1
ATOM 4990 C C . THR E 1 23 ? 53.778 111.553 28.247 1.00 92.08 31 THR E C 1
ATOM 4991 O O . THR E 1 23 ? 52.904 112.403 28.076 1.00 97.70 31 THR E O 1
ATOM 4995 N N . ASP E 1 24 ? 55.066 111.849 28.331 1.00 88.71 32 ASP E N 1
ATOM 4996 C CA . ASP E 1 24 ? 55.521 113.221 28.355 1.00 84.43 32 ASP E CA 1
ATOM 4997 C C . ASP E 1 24 ? 55.593 113.845 26.964 1.00 72.62 32 ASP E C 1
ATOM 4998 O O . ASP E 1 24 ? 55.443 115.052 26.842 1.00 81.19 32 ASP E O 1
ATOM 5003 N N . THR E 1 25 ? 55.797 113.064 25.914 1.00 66.99 33 THR E N 1
ATOM 5004 C CA . THR E 1 25 ? 55.701 113.650 24.571 1.00 72.26 33 THR E CA 1
ATOM 5005 C C . THR E 1 25 ? 54.232 113.997 24.239 1.00 73.33 33 THR E C 1
ATOM 5006 O O . THR E 1 25 ? 53.940 115.026 23.607 1.00 70.47 33 THR E O 1
ATOM 5010 N N . LEU E 1 26 ? 53.321 113.124 24.663 1.00 66.35 34 LEU E N 1
ATOM 5011 C CA . LEU E 1 26 ? 51.908 113.295 24.393 1.00 59.72 34 LEU E CA 1
ATOM 5012 C C . LEU E 1 26 ? 51.423 114.518 25.133 1.00 60.75 34 LEU E C 1
ATOM 5013 O O . LEU E 1 26 ? 50.685 115.339 24.579 1.00 52.51 34 LEU E O 1
ATOM 5018 N N . GLU E 1 27 ? 51.862 114.648 26.386 1.00 59.60 35 GLU E N 1
ATOM 5019 C CA . GLU E 1 27 ? 51.526 115.820 27.188 1.00 57.11 35 GLU E CA 1
ATOM 5020 C C . GLU E 1 27 ? 52.032 117.099 26.615 1.00 58.41 35 GLU E C 1
ATOM 5021 O O . GLU E 1 27 ? 51.412 118.122 26.795 1.00 68.22 35 GLU E O 1
ATOM 5027 N N . GLN E 1 28 ? 53.167 117.049 25.941 1.00 68.01 36 GLN E N 1
ATOM 5028 C CA . GLN E 1 28 ? 53.699 118.223 25.275 1.00 68.36 36 GLN E CA 1
ATOM 5029 C C . GLN E 1 28 ? 52.734 118.642 24.210 1.00 62.52 36 GLN E C 1
ATOM 5030 O O . GLN E 1 28 ? 52.340 119.808 24.141 1.00 53.56 36 GLN E O 1
ATOM 5036 N N . LEU E 1 29 ? 52.331 117.660 23.403 1.00 54.80 37 LEU E N 1
ATOM 5037 C CA . LEU E 1 29 ? 51.397 117.905 22.313 1.00 47.04 37 LEU E CA 1
ATOM 5038 C C . LEU E 1 29 ? 50.034 118.392 22.833 1.00 46.16 37 LEU E C 1
ATOM 5039 O O . LEU E 1 29 ? 49.388 119.212 22.172 1.00 41.85 37 LEU E O 1
ATOM 5044 N N . TYR E 1 30 ? 49.603 117.899 24.004 1.00 43.86 38 TYR E N 1
ATOM 5045 C CA . TYR E 1 30 ? 48.364 118.389 24.585 1.00 47.80 38 TYR E CA 1
ATOM 5046 C C . TYR E 1 30 ? 48.534 119.860 24.899 1.00 46.13 38 TYR E C 1
ATOM 5047 O O . TYR E 1 30 ? 47.670 120.662 24.590 1.00 45.10 38 TYR E O 1
ATOM 5056 N N . THR E 1 31 ? 49.655 120.198 25.508 1.00 55.45 39 THR E N 1
ATOM 5057 C CA . THR E 1 31 ? 49.944 121.574 25.913 1.00 57.31 39 THR E CA 1
ATOM 5058 C C . THR E 1 31 ? 49.865 122.457 24.680 1.00 55.53 39 THR E C 1
ATOM 5059 O O . THR E 1 31 ? 49.211 123.512 24.708 1.00 51.96 39 THR E O 1
ATOM 5063 N N . LEU E 1 32 ? 50.522 122.033 23.605 1.00 52.39 40 LEU E N 1
ATOM 5064 C CA . LEU E 1 32 ? 50.497 122.832 22.387 1.00 58.48 40 LEU E CA 1
ATOM 5065 C C . LEU E 1 32 ? 49.056 123.080 21.960 1.00 58.17 40 LEU E C 1
ATOM 5066 O O . LEU E 1 32 ? 48.661 124.226 21.724 1.00 63.97 40 LEU E O 1
ATOM 5071 N N . GLY E 1 33 ? 48.270 122.010 21.892 1.00 53.07 41 GLY E N 1
ATOM 5072 C CA . GLY E 1 33 ? 46.858 122.124 21.515 1.00 52.47 41 GLY E CA 1
ATOM 5073 C C . GLY E 1 33 ? 46.043 123.001 22.452 1.00 48.72 41 GLY E C 1
ATOM 5074 O O . GLY E 1 33 ? 45.275 123.856 22.015 1.00 56.60 41 GLY E O 1
ATOM 5075 N N . PHE E 1 34 ? 46.216 122.783 23.744 1.00 46.31 42 PHE E N 1
ATOM 5076 C CA . PHE E 1 34 ? 45.595 123.606 24.768 1.00 53.94 42 PHE E CA 1
ATOM 5077 C C . PHE E 1 34 ? 45.954 125.123 24.671 1.00 64.50 42 PHE E C 1
ATOM 5078 O O . PHE E 1 34 ? 45.078 125.989 24.874 1.00 65.33 42 PHE E O 1
ATOM 5086 N N . ASN E 1 35 ? 47.225 125.457 24.403 1.00 58.48 43 ASN E N 1
ATOM 5087 C CA . ASN E 1 35 ? 47.588 126.864 24.252 1.00 59.16 43 ASN E CA 1
ATOM 5088 C C . ASN E 1 35 ? 46.969 127.402 22.982 1.00 57.56 43 ASN E C 1
ATOM 5089 O O . ASN E 1 35 ? 46.374 128.476 22.989 1.00 55.80 43 ASN E O 1
ATOM 5094 N N . GLN E 1 36 ? 47.132 126.672 21.883 1.00 54.31 44 GLN E N 1
ATOM 5095 C CA . GLN E 1 36 ? 46.587 127.141 20.611 1.00 53.70 44 GLN E CA 1
ATOM 5096 C C . GLN E 1 36 ? 45.101 127.413 20.692 1.00 56.86 44 GLN E C 1
ATOM 5097 O O . GLN E 1 36 ? 44.597 128.388 20.120 1.00 53.73 44 GLN E O 1
ATOM 5103 N N . TYR E 1 37 ? 44.382 126.563 21.425 1.00 60.85 45 TYR E N 1
ATOM 5104 C CA . TYR E 1 37 ? 42.942 126.763 21.574 1.00 59.06 45 TYR E CA 1
ATOM 5105 C C . TYR E 1 37 ? 42.686 128.078 22.331 1.00 63.62 45 TYR E C 1
ATOM 5106 O O . TYR E 1 37 ? 41.903 128.900 21.880 1.00 75.01 45 TYR E O 1
ATOM 5115 N N . HIS E 1 38 ? 43.383 128.295 23.441 1.00 62.28 46 HIS E N 1
ATOM 5116 C CA . HIS E 1 38 ? 43.213 129.529 24.205 1.00 60.62 46 HIS E CA 1
ATOM 5117 C C . HIS E 1 38 ? 43.777 130.785 23.444 1.00 62.05 46 HIS E C 1
ATOM 5118 O O . HIS E 1 38 ? 43.336 131.908 23.670 1.00 54.30 46 HIS E O 1
ATOM 5125 N N . ALA E 1 39 ? 44.714 130.589 22.522 1.00 60.95 47 ALA E N 1
ATOM 5126 C CA . ALA E 1 39 ? 45.143 131.669 21.634 1.00 66.52 47 ALA E CA 1
ATOM 5127 C C . ALA E 1 39 ? 44.117 132.020 20.535 1.00 72.21 47 ALA E C 1
ATOM 5128 O O . ALA E 1 39 ? 44.359 132.924 19.722 1.00 73.55 47 ALA E O 1
ATOM 5130 N N . GLY E 1 40 ? 42.998 131.296 20.482 1.00 68.69 48 GLY E N 1
ATOM 5131 C CA . GLY E 1 40 ? 42.032 131.451 19.402 1.00 63.40 48 GLY E CA 1
ATOM 5132 C C . GLY E 1 40 ? 42.446 130.866 18.060 1.00 66.52 48 GLY E C 1
ATOM 5133 O O . GLY E 1 40 ? 41.693 130.987 17.100 1.00 65.54 48 GLY E O 1
ATOM 5134 N N . LYS E 1 41 ? 43.615 130.217 17.979 1.00 70.89 49 LYS E N 1
ATOM 5135 C CA . LYS E 1 41 ? 44.034 129.506 16.761 1.00 72.73 49 LYS E CA 1
ATOM 5136 C C . LYS E 1 41 ? 43.288 128.161 16.616 1.00 67.52 49 LYS E C 1
ATOM 5137 O O . LYS E 1 41 ? 43.898 127.096 16.556 1.00 57.44 49 LYS E O 1
ATOM 5143 N N . HIS E 1 42 ? 41.965 128.237 16.497 1.00 64.19 50 HIS E N 1
ATOM 5144 C CA . HIS E 1 42 ? 41.090 127.084 16.660 1.00 58.38 50 HIS E CA 1
ATOM 5145 C C . HIS E 1 42 ? 41.299 126.017 15.625 1.00 63.51 50 HIS E C 1
ATOM 5146 O O . HIS E 1 42 ? 41.220 124.818 15.928 1.00 65.79 50 HIS E O 1
ATOM 5153 N N . ASP E 1 43 ? 41.546 126.451 14.400 1.00 66.61 51 ASP E N 1
ATOM 5154 C CA . ASP E 1 43 ? 41.737 125.535 13.294 1.00 68.10 51 ASP E CA 1
ATOM 5155 C C . ASP E 1 43 ? 42.987 124.722 13.499 1.00 66.74 51 ASP E C 1
ATOM 5156 O O . ASP E 1 43 ? 42.996 123.510 13.283 1.00 75.13 51 ASP E O 1
ATOM 5161 N N . GLU E 1 44 ? 44.034 125.383 13.965 1.00 68.84 52 GLU E N 1
ATOM 5162 C CA . GLU E 1 44 ? 45.304 124.727 14.220 1.00 73.84 52 GLU E CA 1
ATOM 5163 C C . GLU E 1 44 ? 45.184 123.823 15.456 1.00 69.01 52 GLU E C 1
ATOM 5164 O O . GLU E 1 44 ? 45.719 122.705 15.480 1.00 62.51 52 GLU E O 1
ATOM 5170 N N . ALA E 1 45 ? 44.486 124.309 16.477 1.00 60.68 53 ALA E N 1
ATOM 5171 C CA . ALA E 1 45 ? 44.208 123.488 17.661 1.00 62.53 53 ALA E CA 1
ATOM 5172 C C . ALA E 1 45 ? 43.414 122.232 17.287 1.00 56.11 53 ALA E C 1
ATOM 5173 O O . ALA E 1 45 ? 43.726 121.134 17.753 1.00 53.90 53 ALA E O 1
ATOM 5175 N N . HIS E 1 46 ? 42.406 122.395 16.442 1.00 52.55 54 HIS E N 1
ATOM 5176 C CA . HIS E 1 46 ? 41.653 121.254 15.941 1.00 54.53 54 HIS E CA 1
ATOM 5177 C C . HIS E 1 46 ? 42.553 120.179 15.353 1.00 50.18 54 HIS E C 1
ATOM 5178 O O . HIS E 1 46 ? 42.415 119.019 15.698 1.00 54.20 54 HIS E O 1
ATOM 5185 N N . LYS E 1 47 ? 43.495 120.563 14.507 1.00 50.98 55 LYS E N 1
ATOM 5186 C CA . LYS E 1 47 ? 44.411 119.594 13.890 1.00 50.02 55 LYS E CA 1
ATOM 5187 C C . LYS E 1 47 ? 45.242 118.860 14.918 1.00 50.48 55 LYS E C 1
ATOM 5188 O O . LYS E 1 47 ? 45.520 117.677 14.763 1.00 56.05 55 LYS E O 1
ATOM 5194 N N . ILE E 1 48 ? 45.661 119.566 15.959 1.00 51.97 56 ILE E N 1
ATOM 5195 C CA . ILE E 1 48 ? 46.436 118.960 17.029 1.00 51.16 56 ILE E CA 1
ATOM 5196 C C . ILE E 1 48 ? 45.559 117.939 17.747 1.00 56.00 56 ILE E C 1
ATOM 5197 O O . ILE E 1 48 ? 45.967 116.781 17.926 1.00 61.06 56 ILE E O 1
ATOM 5202 N N . PHE E 1 49 ? 44.365 118.345 18.184 1.00 49.80 57 PHE E N 1
ATOM 5203 C CA . PHE E 1 49 ? 43.508 117.396 18.884 1.00 45.75 57 PHE E CA 1
ATOM 5204 C C . PHE E 1 49 ? 43.132 116.193 18.019 1.00 44.05 57 PHE E C 1
ATOM 5205 O O . PHE E 1 49 ? 42.971 115.083 18.541 1.00 42.12 57 PHE E O 1
ATOM 5213 N N . GLN E 1 50 ? 43.034 116.376 16.702 1.00 41.25 58 GLN E N 1
ATOM 5214 C CA . GLN E 1 50 ? 42.807 115.233 15.829 1.00 39.27 58 GLN E CA 1
ATOM 5215 C C . GLN E 1 50 ? 43.938 114.229 15.923 1.00 42.48 58 GLN E C 1
ATOM 5216 O O . GLN E 1 50 ? 43.693 113.031 15.868 1.00 52.99 58 GLN E O 1
ATOM 5222 N N . ALA E 1 51 ? 45.169 114.697 16.048 1.00 42.86 59 ALA E N 1
ATOM 5223 C CA . ALA E 1 51 ? 46.305 113.793 16.142 1.00 44.89 59 ALA E CA 1
ATOM 5224 C C . ALA E 1 51 ? 46.255 113.090 17.484 1.00 45.58 59 ALA E C 1
ATOM 5225 O O . ALA E 1 51 ? 46.464 111.884 17.571 1.00 51.53 59 ALA E O 1
ATOM 5227 N N . LEU E 1 52 ? 46.010 113.853 18.538 1.00 44.54 60 LEU E N 1
ATOM 5228 C CA . LEU E 1 52 ? 45.951 113.274 19.874 1.00 46.46 60 LEU E CA 1
ATOM 5229 C C . LEU E 1 52 ? 44.878 112.175 19.956 1.00 41.88 60 LEU E C 1
ATOM 5230 O O . LEU E 1 52 ? 45.120 111.103 20.510 1.00 40.20 60 LEU E O 1
ATOM 5235 N N . CYS E 1 53 ? 43.694 112.458 19.425 1.00 37.32 61 CYS E N 1
ATOM 5236 C CA . CYS E 1 53 ? 42.603 111.521 19.504 1.00 36.94 61 CYS E CA 1
ATOM 5237 C C . CYS E 1 53 ? 42.952 110.237 18.805 1.00 38.75 61 CYS E C 1
ATOM 5238 O O . CYS E 1 53 ? 42.502 109.161 19.194 1.00 42.78 61 CYS E O 1
ATOM 5241 N N . VAL E 1 54 ? 43.734 110.339 17.746 1.00 40.83 62 VAL E N 1
ATOM 5242 C CA . VAL E 1 54 ? 44.174 109.139 17.009 1.00 40.29 62 VAL E CA 1
ATOM 5243 C C . VAL E 1 54 ? 45.303 108.434 17.775 1.00 41.45 62 VAL E C 1
ATOM 5244 O O . VAL E 1 54 ? 45.336 107.221 17.808 1.00 48.50 62 VAL E O 1
ATOM 5248 N N . LEU E 1 55 ? 46.203 109.193 18.413 1.00 42.42 63 LEU E N 1
ATOM 5249 C CA . LEU E 1 55 ? 47.288 108.624 19.226 1.00 41.49 63 LEU E CA 1
ATOM 5250 C C . LEU E 1 55 ? 46.802 107.886 20.471 1.00 45.00 63 LEU E C 1
ATOM 5251 O O . LEU E 1 55 ? 47.340 106.824 20.805 1.00 51.76 63 LEU E O 1
ATOM 5256 N N . ASP E 1 56 ? 45.794 108.426 21.150 1.00 40.85 64 ASP E N 1
ATOM 5257 C CA . ASP E 1 56 ? 45.176 107.725 22.260 1.00 42.77 64 ASP E CA 1
ATOM 5258 C C . ASP E 1 56 ? 43.663 107.923 22.205 1.00 38.94 64 ASP E C 1
ATOM 5259 O O . ASP E 1 56 ? 43.167 108.964 22.563 1.00 40.34 64 ASP E O 1
ATOM 5264 N N . HIS E 1 57 ? 42.946 106.909 21.771 1.00 34.59 65 HIS E N 1
ATOM 5265 C CA . HIS E 1 57 ? 41.569 107.075 21.423 1.00 34.50 65 HIS E CA 1
ATOM 5266 C C . HIS E 1 57 ? 40.687 106.705 22.576 1.00 34.98 65 HIS E C 1
ATOM 5267 O O . HIS E 1 57 ? 39.473 106.445 22.400 1.00 29.35 65 HIS E O 1
ATOM 5274 N N . TYR E 1 58 ? 41.297 106.690 23.774 1.00 39.01 66 TYR E N 1
ATOM 5275 C CA . TYR E 1 58 ? 40.571 106.520 25.057 1.00 36.15 66 TYR E CA 1
ATOM 5276 C C . TYR E 1 58 ? 40.653 107.727 25.995 1.00 36.97 66 TYR E C 1
ATOM 5277 O O . TYR E 1 58 ? 39.932 107.735 26.964 1.00 46.41 66 TYR E O 1
ATOM 5286 N N . GLU E 1 59 ? 41.447 108.754 25.690 1.00 40.96 67 GLU E N 1
ATOM 5287 C CA . GLU E 1 59 ? 41.512 109.996 26.499 1.00 40.19 67 GLU E CA 1
ATOM 5288 C C . GLU E 1 59 ? 40.352 110.912 26.247 1.00 39.32 67 GLU E C 1
ATOM 5289 O O . GLU E 1 59 ? 40.352 111.643 25.231 1.00 44.16 67 GLU E O 1
ATOM 5295 N N . ALA E 1 60 ? 39.393 110.947 27.156 1.00 32.26 68 ALA E N 1
ATOM 5296 C CA . ALA E 1 60 ? 38.308 111.904 27.047 1.00 35.85 68 ALA E CA 1
ATOM 5297 C C . ALA E 1 60 ? 38.753 113.331 26.785 1.00 36.14 68 ALA E C 1
ATOM 5298 O O . ALA E 1 60 ? 38.093 114.049 26.055 1.00 40.07 68 ALA E O 1
ATOM 5300 N N . ARG E 1 61 ? 39.849 113.778 27.365 1.00 38.28 69 ARG E N 1
ATOM 5301 C CA . ARG E 1 61 ? 40.176 115.210 27.269 1.00 37.71 69 ARG E CA 1
ATOM 5302 C C . ARG E 1 61 ? 40.646 115.591 25.909 1.00 36.69 69 ARG E C 1
ATOM 5303 O O . ARG E 1 61 ? 40.389 116.684 25.459 1.00 47.52 69 ARG E O 1
ATOM 5311 N N . PHE E 1 62 ? 41.280 114.674 25.197 1.00 40.76 70 PHE E N 1
ATOM 5312 C CA . PHE E 1 62 ? 41.543 114.912 23.765 1.00 40.36 70 PHE E CA 1
ATOM 5313 C C . PHE E 1 62 ? 40.213 115.108 23.006 1.00 38.25 70 PHE E C 1
ATOM 5314 O O . PHE E 1 62 ? 40.143 115.918 22.109 1.00 39.92 70 PHE E O 1
ATOM 5322 N N . PHE E 1 63 ? 39.188 114.338 23.366 1.00 38.19 71 PHE E N 1
ATOM 5323 C CA . PHE E 1 63 ? 37.882 114.485 22.773 1.00 36.59 71 PHE E CA 1
ATOM 5324 C C . PHE E 1 63 ? 37.186 115.725 23.267 1.00 38.92 71 PHE E C 1
ATOM 5325 O O . PHE E 1 63 ? 36.482 116.362 22.520 1.00 45.48 71 PHE E O 1
ATOM 5333 N N . LEU E 1 64 ? 37.457 116.136 24.491 1.00 41.33 72 LEU E N 1
ATOM 5334 C CA . LEU E 1 64 ? 36.962 117.425 24.946 1.00 39.89 72 LEU E CA 1
ATOM 5335 C C . LEU E 1 64 ? 37.593 118.550 24.089 1.00 40.01 72 LEU E C 1
ATOM 5336 O O . LEU E 1 64 ? 36.898 119.437 23.568 1.00 36.52 72 LEU E O 1
ATOM 5341 N N . GLY E 1 65 ? 38.906 118.486 23.922 1.00 36.46 73 GLY E N 1
ATOM 5342 C CA . GLY E 1 65 ? 39.589 119.504 23.145 1.00 40.07 73 GLY E CA 1
ATOM 5343 C C . GLY E 1 65 ? 39.083 119.525 21.712 1.00 37.27 73 GLY E C 1
ATOM 5344 O O . GLY E 1 65 ? 38.781 120.586 21.151 1.00 34.68 73 GLY E O 1
ATOM 5345 N N . LEU E 1 66 ? 39.014 118.347 21.116 1.00 35.15 74 LEU E N 1
ATOM 5346 C CA . LEU E 1 66 ? 38.596 118.253 19.750 1.00 38.13 74 LEU E CA 1
ATOM 5347 C C . LEU E 1 66 ? 37.246 118.948 19.622 1.00 40.87 74 LEU E C 1
ATOM 5348 O O . LEU E 1 66 ? 37.005 119.732 18.679 1.00 33.48 74 LEU E O 1
ATOM 5353 N N . GLY E 1 67 ? 36.370 118.655 20.579 1.00 39.89 75 GLY E N 1
ATOM 5354 C CA . GLY E 1 67 ? 35.034 119.195 20.538 1.00 42.71 75 GLY E CA 1
ATOM 5355 C C . GLY E 1 67 ? 35.002 120.704 20.721 1.00 45.02 75 GLY E C 1
ATOM 5356 O O . GLY E 1 67 ? 34.208 121.380 20.090 1.00 41.54 75 GLY E O 1
ATOM 5357 N N . ALA E 1 68 ? 35.853 121.216 21.602 1.00 46.51 76 ALA E N 1
ATOM 5358 C CA . ALA E 1 68 ? 35.905 122.631 21.854 1.00 48.31 76 ALA E CA 1
ATOM 5359 C C . ALA E 1 68 ? 36.408 123.381 20.642 1.00 49.86 76 ALA E C 1
ATOM 5360 O O . ALA E 1 68 ? 35.863 124.423 20.311 1.00 56.24 76 ALA E O 1
ATOM 5362 N N . CYS E 1 69 ? 37.413 122.863 19.951 1.00 49.94 77 CYS E N 1
ATOM 5363 C CA . CYS E 1 69 ? 37.843 123.504 18.705 1.00 50.57 77 CYS E CA 1
ATOM 5364 C C . CYS E 1 69 ? 36.720 123.569 17.681 1.00 49.30 77 CYS E C 1
ATOM 5365 O O . CYS E 1 69 ? 36.508 124.577 17.040 1.00 59.36 77 CYS E O 1
ATOM 5368 N N . ARG E 1 70 ? 36.011 122.465 17.526 1.00 49.73 78 ARG E N 1
ATOM 5369 C CA . ARG E 1 70 ? 34.965 122.352 16.544 1.00 48.36 78 ARG E CA 1
ATOM 5370 C C . ARG E 1 70 ? 33.873 123.368 16.840 1.00 49.36 78 ARG E C 1
ATOM 5371 O O . ARG E 1 70 ? 33.346 124.014 15.937 1.00 51.24 78 ARG E O 1
ATOM 5379 N N . GLN E 1 71 ? 33.506 123.488 18.099 1.00 52.89 79 GLN E N 1
ATOM 5380 C CA . GLN E 1 71 ? 32.424 124.379 18.490 1.00 55.72 79 GLN E CA 1
ATOM 5381 C C . GLN E 1 71 ? 32.845 125.808 18.133 1.00 62.93 79 GLN E C 1
ATOM 5382 O O . GLN E 1 71 ? 32.110 126.561 17.498 1.00 64.53 79 GLN E O 1
ATOM 5388 N N . ALA E 1 72 ? 34.038 126.189 18.539 1.00 63.00 80 ALA E N 1
ATOM 5389 C CA . ALA E 1 72 ? 34.492 127.528 18.261 1.00 65.01 80 ALA E CA 1
ATOM 5390 C C . ALA E 1 72 ? 34.447 127.844 16.773 1.00 60.93 80 ALA E C 1
ATOM 5391 O O . ALA E 1 72 ? 34.163 128.969 16.418 1.00 72.35 80 ALA E O 1
ATOM 5393 N N . LEU E 1 73 ? 34.726 126.873 15.911 1.00 53.41 81 LEU E N 1
ATOM 5394 C CA . LEU E 1 73 ? 34.635 127.080 14.454 1.00 49.92 81 LEU E CA 1
ATOM 5395 C C . LEU E 1 73 ? 33.201 127.028 13.947 1.00 51.12 81 LEU E C 1
ATOM 5396 O O . LEU E 1 73 ? 32.972 126.962 12.745 1.00 52.11 81 LEU E O 1
ATOM 5401 N N . GLY E 1 74 ? 32.221 126.989 14.835 1.00 53.30 82 GLY E N 1
ATOM 5402 C CA . GLY E 1 74 ? 30.852 126.833 14.374 1.00 61.60 82 GLY E CA 1
ATOM 5403 C C . GLY E 1 74 ? 30.449 125.463 13.827 1.00 67.34 82 GLY E C 1
ATOM 5404 O O . GLY E 1 74 ? 29.328 125.308 13.385 1.00 67.68 82 GLY E O 1
ATOM 5405 N N . GLN E 1 75 ? 31.347 124.478 13.874 1.00 64.15 83 GLN E N 1
ATOM 5406 C CA . GLN E 1 75 ? 31.051 123.120 13.466 1.00 57.78 83 GLN E CA 1
ATOM 5407 C C . GLN E 1 75 ? 30.324 122.339 14.573 1.00 54.77 83 GLN E C 1
ATOM 5408 O O . GLN E 1 75 ? 30.847 121.403 15.158 1.00 54.95 83 GLN E O 1
ATOM 5414 N N . PHE E 1 76 ? 29.095 122.721 14.851 1.00 55.14 84 PHE E N 1
ATOM 5415 C CA . PHE E 1 76 ? 28.376 122.220 16.039 1.00 56.96 84 PHE E CA 1
ATOM 5416 C C . PHE E 1 76 ? 28.051 120.733 16.018 1.00 57.04 84 PHE E C 1
ATOM 5417 O O . PHE E 1 76 ? 28.052 120.061 17.055 1.00 66.40 84 PHE E O 1
ATOM 5425 N N . ARG E 1 77 ? 27.722 120.229 14.846 1.00 56.38 85 ARG E N 1
ATOM 5426 C CA . ARG E 1 77 ? 27.303 118.837 14.698 1.00 52.91 85 ARG E CA 1
ATOM 5427 C C . ARG E 1 77 ? 28.491 117.912 14.988 1.00 50.42 85 ARG E C 1
ATOM 5428 O O . ARG E 1 77 ? 28.346 116.890 15.662 1.00 51.26 85 ARG E O 1
ATOM 5436 N N . LEU E 1 78 ? 29.642 118.267 14.418 1.00 50.90 86 LEU E N 1
ATOM 5437 C CA . LEU E 1 78 ? 30.862 117.503 14.567 1.00 52.27 86 LEU E CA 1
ATOM 5438 C C . LEU E 1 78 ? 31.377 117.584 15.977 1.00 51.27 86 LEU E C 1
ATOM 5439 O O . LEU E 1 78 ? 31.985 116.652 16.459 1.00 56.61 86 LEU E O 1
ATOM 5444 N N . ALA E 1 79 ? 31.122 118.701 16.645 1.00 45.47 87 ALA E N 1
ATOM 5445 C CA . ALA E 1 79 ? 31.499 118.864 18.019 1.00 37.89 87 ALA E CA 1
ATOM 5446 C C . ALA E 1 79 ? 30.686 117.938 18.942 1.00 39.08 87 ALA E C 1
ATOM 5447 O O . ALA E 1 79 ? 31.234 117.310 19.870 1.00 36.19 87 ALA E O 1
ATOM 5449 N N . ILE E 1 80 ? 29.386 117.839 18.693 1.00 36.52 88 ILE E N 1
ATOM 5450 C CA . ILE E 1 80 ? 28.554 116.902 19.446 1.00 37.57 88 ILE E CA 1
ATOM 5451 C C . ILE E 1 80 ? 29.078 115.493 19.346 1.00 36.12 88 ILE E C 1
ATOM 5452 O O . ILE E 1 80 ? 29.011 114.730 20.317 1.00 37.40 88 ILE E O 1
ATOM 5457 N N . ASP E 1 81 ? 29.559 115.131 18.167 1.00 38.91 89 ASP E N 1
ATOM 5458 C CA . ASP E 1 81 ? 30.080 113.777 17.937 1.00 41.56 89 ASP E CA 1
ATOM 5459 C C . ASP E 1 81 ? 31.258 113.538 18.875 1.00 36.20 89 ASP E C 1
ATOM 5460 O O . ASP E 1 81 ? 31.352 112.503 19.453 1.00 34.30 89 ASP E O 1
ATOM 5465 N N . SER E 1 82 ? 32.179 114.492 18.947 1.00 36.12 90 SER E N 1
ATOM 5466 C CA . SER E 1 82 ? 33.335 114.375 19.791 1.00 35.69 90 SER E CA 1
ATOM 5467 C C . SER E 1 82 ? 32.968 114.412 21.308 1.00 38.53 90 SER E C 1
ATOM 5468 O O . SER E 1 82 ? 33.503 113.660 22.130 1.00 41.29 90 SER E O 1
ATOM 5471 N N . TYR E 1 83 ? 32.075 115.308 21.677 1.00 35.16 91 TYR E N 1
ATOM 5472 C CA . TYR E 1 83 ? 31.629 115.356 23.028 1.00 35.60 91 TYR E CA 1
ATOM 5473 C C . TYR E 1 83 ? 30.927 114.028 23.423 1.00 35.43 91 TYR E C 1
ATOM 5474 O O . TYR E 1 83 ? 31.040 113.567 24.570 1.00 31.42 91 TYR E O 1
ATOM 5483 N N . SER E 1 84 ? 30.203 113.432 22.477 1.00 34.81 92 SER E N 1
ATOM 5484 C CA . SER E 1 84 ? 29.514 112.186 22.728 1.00 32.90 92 SER E CA 1
ATOM 5485 C C . SER E 1 84 ? 30.542 111.097 22.971 1.00 38.23 92 SER E C 1
ATOM 5486 O O . SER E 1 84 ? 30.504 110.429 24.015 1.00 41.09 92 SER E O 1
ATOM 5489 N N . TYR E 1 85 ? 31.503 110.917 22.066 1.00 32.84 93 TYR E N 1
ATOM 5490 C CA . TYR E 1 85 ? 32.514 109.880 22.312 1.00 32.66 93 TYR E CA 1
ATOM 5491 C C . TYR E 1 85 ? 33.268 110.188 23.603 1.00 33.55 93 TYR E C 1
ATOM 5492 O O . TYR E 1 85 ? 33.531 109.312 24.358 1.00 30.81 93 TYR E O 1
ATOM 5501 N N . GLY E 1 86 ? 33.629 111.434 23.848 1.00 38.88 94 GLY E N 1
ATOM 5502 C CA . GLY E 1 86 ? 34.281 111.773 25.111 1.00 44.16 94 GLY E CA 1
ATOM 5503 C C . GLY E 1 86 ? 33.510 111.291 26.356 1.00 42.16 94 GLY E C 1
ATOM 5504 O O . GLY E 1 86 ? 34.075 110.676 27.247 1.00 40.68 94 GLY E O 1
ATOM 5505 N N . ALA E 1 87 ? 32.226 111.562 26.405 1.00 41.45 95 ALA E N 1
ATOM 5506 C CA . ALA E 1 87 ? 31.387 111.133 27.530 1.00 43.72 95 ALA E CA 1
ATOM 5507 C C . ALA E 1 87 ? 31.471 109.644 27.786 1.00 42.20 95 ALA E C 1
ATOM 5508 O O . ALA E 1 87 ? 31.546 109.219 28.910 1.00 43.48 95 ALA E O 1
ATOM 5531 N N . ASP E 1 90 ? 34.329 108.950 29.695 1.00 37.95 98 ASP E N 1
ATOM 5532 C CA . ASP E 1 90 ? 34.336 109.517 31.009 1.00 40.69 98 ASP E CA 1
ATOM 5533 C C . ASP E 1 90 ? 32.900 109.949 31.343 1.00 47.17 98 ASP E C 1
ATOM 5534 O O . ASP E 1 90 ? 32.517 111.109 31.169 1.00 42.96 98 ASP E O 1
ATOM 5539 N N . LEU E 1 91 ? 32.144 108.993 31.877 1.00 49.40 99 LEU E N 1
ATOM 5540 C CA . LEU E 1 91 ? 30.716 109.127 32.080 1.00 45.53 99 LEU E CA 1
ATOM 5541 C C . LEU E 1 91 ? 30.362 110.076 33.219 1.00 49.31 99 LEU E C 1
ATOM 5542 O O . LEU E 1 91 ? 29.211 110.491 33.354 1.00 46.52 99 LEU E O 1
ATOM 5547 N N . GLN E 1 92 ? 31.350 110.449 34.024 1.00 57.28 100 GLN E N 1
ATOM 5548 C CA . GLN E 1 92 ? 31.098 111.308 35.185 1.00 55.59 100 GLN E CA 1
ATOM 5549 C C . GLN E 1 92 ? 31.465 112.743 34.911 1.00 58.21 100 GLN E C 1
ATOM 5550 O O . GLN E 1 92 ? 31.235 113.597 35.752 1.00 74.93 100 GLN E O 1
ATOM 5556 N N . GLU E 1 93 ? 31.968 113.031 33.711 1.00 56.82 101 GLU E N 1
ATOM 5557 C CA . GLU E 1 93 ? 32.417 114.385 33.356 1.00 53.04 101 GLU E CA 1
ATOM 5558 C C . GLU E 1 93 ? 31.254 115.216 32.783 1.00 57.21 101 GLU E C 1
ATOM 5559 O O . GLU E 1 93 ? 30.726 114.903 31.709 1.00 54.92 101 GLU E O 1
ATOM 5565 N N . PRO E 1 94 ? 30.849 116.277 33.502 1.00 58.91 102 PRO E N 1
ATOM 5566 C CA . PRO E 1 94 ? 29.695 117.053 33.072 1.00 53.73 102 PRO E CA 1
ATOM 5567 C C . PRO E 1 94 ? 29.947 117.981 31.875 1.00 49.57 102 PRO E C 1
ATOM 5568 O O . PRO E 1 94 ? 28.987 118.347 31.159 1.00 52.31 102 PRO E O 1
ATOM 5572 N N . ARG E 1 95 ? 31.190 118.420 31.673 1.00 41.25 103 ARG E N 1
ATOM 5573 C CA . ARG E 1 95 ? 31.477 119.299 30.529 1.00 44.40 103 ARG E CA 1
ATOM 5574 C C . ARG E 1 95 ? 30.970 118.765 29.161 1.00 41.39 103 ARG E C 1
ATOM 5575 O O . ARG E 1 95 ? 30.582 119.531 28.290 1.00 45.44 103 ARG E O 1
ATOM 5583 N N . PHE E 1 96 ? 30.960 117.446 29.007 1.00 40.81 104 PHE E N 1
ATOM 5584 C CA . PHE E 1 96 ? 30.585 116.845 27.784 1.00 39.24 104 PHE E CA 1
ATOM 5585 C C . PHE E 1 96 ? 29.133 117.131 27.480 1.00 42.10 104 PHE E C 1
ATOM 5586 O O . PHE E 1 96 ? 28.853 117.719 26.446 1.00 45.01 104 PHE E O 1
ATOM 5594 N N . PRO E 1 97 ? 28.197 116.737 28.356 1.00 45.24 105 PRO E N 1
ATOM 5595 C CA . PRO E 1 97 ? 26.756 117.021 28.021 1.00 45.79 105 PRO E CA 1
ATOM 5596 C C . PRO E 1 97 ? 26.440 118.508 27.952 1.00 45.43 105 PRO E C 1
ATOM 5597 O O . PRO E 1 97 ? 25.560 118.949 27.202 1.00 42.44 105 PRO E O 1
ATOM 5601 N N . PHE E 1 98 ? 27.208 119.275 28.718 1.00 48.76 106 PHE E N 1
ATOM 5602 C CA . PHE E 1 98 ? 26.987 120.683 28.783 1.00 46.72 106 PHE E CA 1
ATOM 5603 C C . PHE E 1 98 ? 27.324 121.277 27.424 1.00 48.05 106 PHE E C 1
ATOM 5604 O O . PHE E 1 98 ? 26.464 121.835 26.771 1.00 54.56 106 PHE E O 1
ATOM 5612 N N . HIS E 1 99 ? 28.555 121.147 26.964 1.00 46.38 107 HIS E N 1
ATOM 5613 C CA . HIS E 1 99 ? 28.918 121.805 25.720 1.00 48.38 107 HIS E CA 1
ATOM 5614 C C . HIS E 1 99 ? 28.220 121.178 24.500 1.00 47.30 107 HIS E C 1
ATOM 5615 O O . HIS E 1 99 ? 27.973 121.849 23.491 1.00 37.76 107 HIS E O 1
ATOM 5622 N N . ALA E 1 100 ? 27.853 119.913 24.618 1.00 44.40 108 ALA E N 1
ATOM 5623 C CA . ALA E 1 100 ? 27.030 119.297 23.573 1.00 49.18 108 ALA E CA 1
ATOM 5624 C C . ALA E 1 100 ? 25.648 119.918 23.531 1.00 49.32 108 ALA E C 1
ATOM 5625 O O . ALA E 1 100 ? 25.100 120.094 22.462 1.00 48.42 108 ALA E O 1
ATOM 5627 N N . ALA E 1 101 ? 25.109 120.256 24.698 1.00 53.82 109 ALA E N 1
ATOM 5628 C CA . ALA E 1 101 ? 23.809 120.926 24.788 1.00 51.41 109 ALA E CA 1
ATOM 5629 C C . ALA E 1 101 ? 23.853 122.310 24.172 1.00 47.87 109 ALA E C 1
ATOM 5630 O O . ALA E 1 101 ? 22.991 122.668 23.396 1.00 56.94 109 ALA E O 1
ATOM 5632 N N . GLU E 1 102 ? 24.898 123.063 24.459 1.00 47.17 110 GLU E N 1
ATOM 5633 C CA . GLU E 1 102 ? 25.094 124.367 23.828 1.00 46.45 110 GLU E CA 1
ATOM 5634 C C . GLU E 1 102 ? 25.044 124.225 22.332 1.00 47.08 110 GLU E C 1
ATOM 5635 O O . GLU E 1 102 ? 24.374 124.985 21.641 1.00 57.88 110 GLU E O 1
ATOM 5641 N N . CYS E 1 103 ? 25.793 123.268 21.825 1.00 49.45 111 CYS E N 1
ATOM 5642 C CA . CYS E 1 103 ? 25.839 123.008 20.373 1.00 46.44 111 CYS E CA 1
ATOM 5643 C C . CYS E 1 103 ? 24.449 122.655 19.867 1.00 45.70 111 CYS E C 1
ATOM 5644 O O . CYS E 1 103 ? 24.010 123.156 18.849 1.00 48.57 111 CYS E O 1
ATOM 5647 N N . LEU E 1 104 ? 23.758 121.784 20.585 1.00 47.58 112 LEU E N 1
ATOM 5648 C CA . LEU E 1 104 ? 22.431 121.360 20.181 1.00 51.74 112 LEU E CA 1
ATOM 5649 C C . LEU E 1 104 ? 21.471 122.538 20.114 1.00 55.10 112 LEU E C 1
ATOM 5650 O O . LEU E 1 104 ? 20.683 122.622 19.170 1.00 61.09 112 LEU E O 1
ATOM 5655 N N . LEU E 1 105 ? 21.586 123.454 21.069 1.00 52.07 113 LEU E N 1
ATOM 5656 C CA . LEU E 1 105 ? 20.735 124.635 21.125 1.00 55.08 113 LEU E CA 1
ATOM 5657 C C . LEU E 1 105 ? 20.968 125.556 19.944 1.00 58.16 113 LEU E C 1
ATOM 5658 O O . LEU E 1 105 ? 20.026 126.093 19.385 1.00 69.72 113 LEU E O 1
ATOM 5663 N N . GLN E 1 106 ? 22.216 125.721 19.552 1.00 54.83 114 GLN E N 1
ATOM 5664 C CA . GLN E 1 106 ? 22.530 126.462 18.356 1.00 55.55 114 GLN E CA 1
ATOM 5665 C C . GLN E 1 106 ? 21.924 125.849 17.089 1.00 58.01 114 GLN E C 1
ATOM 5666 O O . GLN E 1 106 ? 21.698 126.559 16.127 1.00 64.01 114 GLN E O 1
ATOM 5672 N N . LEU E 1 107 ? 21.698 124.543 17.061 1.00 60.29 115 LEU E N 1
ATOM 5673 C CA . LEU E 1 107 ? 21.105 123.900 15.878 1.00 60.58 115 LEU E CA 1
ATOM 5674 C C . LEU E 1 107 ? 19.594 123.730 15.997 1.00 65.02 115 LEU E C 1
ATOM 5675 O O . LEU E 1 107 ? 18.940 123.240 15.073 1.00 68.91 115 LEU E O 1
ATOM 5680 N N . GLY E 1 108 ? 19.029 124.139 17.123 1.00 56.07 116 GLY E N 1
ATOM 5681 C CA . GLY E 1 108 ? 17.599 124.121 17.264 1.00 54.62 116 GLY E CA 1
ATOM 5682 C C . GLY E 1 108 ? 17.110 122.820 17.786 1.00 54.66 116 GLY E C 1
ATOM 5683 O O . GLY E 1 108 ? 15.903 122.649 17.970 1.00 65.17 116 GLY E O 1
ATOM 5684 N N . GLU E 1 109 ? 18.022 121.922 18.123 1.00 60.02 117 GLU E N 1
ATOM 5685 C CA . GLU E 1 109 ? 17.581 120.655 18.700 1.00 62.34 117 GLU E CA 1
ATOM 5686 C C . GLU E 1 109 ? 17.342 120.735 20.215 1.00 59.44 117 GLU E C 1
ATOM 5687 O O . GLU E 1 109 ? 18.191 120.391 21.034 1.00 59.17 117 GLU E O 1
ATOM 5693 N N . LEU E 1 110 ? 16.151 121.205 20.564 1.00 57.93 118 LEU E N 1
ATOM 5694 C CA . LEU E 1 110 ? 15.858 121.569 21.928 1.00 55.91 118 LEU E CA 1
ATOM 5695 C C . LEU E 1 110 ? 15.699 120.359 22.792 1.00 58.90 118 LEU E C 1
ATOM 5696 O O . LEU E 1 110 ? 16.115 120.374 23.941 1.00 74.69 118 LEU E O 1
ATOM 5701 N N . GLU E 1 111 ? 15.164 119.272 22.244 1.00 63.79 119 GLU E N 1
ATOM 5702 C CA . GLU E 1 111 ? 14.881 118.063 23.057 1.00 67.60 119 GLU E CA 1
ATOM 5703 C C . GLU E 1 111 ? 16.189 117.485 23.558 1.00 56.06 119 GLU E C 1
ATOM 5704 O O . GLU E 1 111 ? 16.281 117.064 24.693 1.00 55.01 119 GLU E O 1
ATOM 5710 N N . GLY E 1 112 ? 17.206 117.535 22.711 1.00 52.22 120 GLY E N 1
ATOM 5711 C CA . GLY E 1 112 ? 18.517 117.063 23.066 1.00 52.28 120 GLY E CA 1
ATOM 5712 C C . GLY E 1 112 ? 19.360 118.068 23.837 1.00 51.63 120 GLY E C 1
ATOM 5713 O O . GLY E 1 112 ? 20.073 117.694 24.785 1.00 42.17 120 GLY E O 1
ATOM 5714 N N . ALA E 1 113 ? 19.289 119.335 23.440 1.00 46.23 121 ALA E N 1
ATOM 5715 C CA . ALA E 1 113 ? 19.822 120.392 24.303 1.00 50.78 121 ALA E CA 1
ATOM 5716 C C . ALA E 1 113 ? 19.328 120.211 25.739 1.00 47.65 121 ALA E C 1
ATOM 5717 O O . ALA E 1 113 ? 20.094 120.281 26.674 1.00 45.95 121 ALA E O 1
ATOM 5719 N N . GLU E 1 114 ? 18.046 119.919 25.909 1.00 49.99 122 GLU E N 1
ATOM 5720 C CA . GLU E 1 114 ? 17.511 119.744 27.252 1.00 60.03 122 GLU E CA 1
ATOM 5721 C C . GLU E 1 114 ? 18.195 118.606 27.977 1.00 60.74 122 GLU E C 1
ATOM 5722 O O . GLU E 1 114 ? 18.525 118.708 29.167 1.00 62.24 122 GLU E O 1
ATOM 5728 N N . SER E 1 115 ? 18.353 117.501 27.259 1.00 60.95 123 SER E N 1
ATOM 5729 C CA . SER E 1 115 ? 18.919 116.289 27.835 1.00 56.51 123 SER E CA 1
ATOM 5730 C C . SER E 1 115 ? 20.357 116.503 28.272 1.00 55.27 123 SER E C 1
ATOM 5731 O O . SER E 1 115 ? 20.792 116.017 29.320 1.00 51.84 123 SER E O 1
ATOM 5734 N N . GLY E 1 116 ? 21.060 117.296 27.476 1.00 53.23 124 GLY E N 1
ATOM 5735 C CA . GLY E 1 116 ? 22.432 117.652 27.756 1.00 50.74 124 GLY E CA 1
ATOM 5736 C C . GLY E 1 116 ? 22.565 118.501 28.976 1.00 49.44 124 GLY E C 1
ATOM 5737 O O . GLY E 1 116 ? 23.332 118.169 29.866 1.00 48.49 124 GLY E O 1
ATOM 5738 N N . PHE E 1 117 ? 21.833 119.619 29.013 1.00 55.37 125 PHE E N 1
ATOM 5739 C CA . PHE E 1 117 ? 21.896 120.539 30.160 1.00 51.81 125 PHE E CA 1
ATOM 5740 C C . PHE E 1 117 ? 21.416 119.852 31.426 1.00 52.13 125 PHE E C 1
ATOM 5741 O O . PHE E 1 117 ? 21.961 120.096 32.514 1.00 51.67 125 PHE E O 1
ATOM 5749 N N . HIS E 1 118 ? 20.435 118.976 31.273 1.00 52.12 126 HIS E N 1
ATOM 5750 C CA . HIS E 1 118 ? 19.937 118.215 32.396 1.00 63.22 126 HIS E CA 1
ATOM 5751 C C . HIS E 1 118 ? 20.965 117.242 32.977 1.00 65.76 126 HIS E C 1
ATOM 5752 O O . HIS E 1 118 ? 21.132 117.168 34.190 1.00 80.68 126 HIS E O 1
ATOM 5759 N N . SER E 1 119 ? 21.640 116.477 32.130 1.00 64.24 127 SER E N 1
ATOM 5760 C CA . SER E 1 119 ? 22.684 115.571 32.624 1.00 58.90 127 SER E CA 1
ATOM 5761 C C . SER E 1 119 ? 23.887 116.354 33.119 1.00 48.88 127 SER E C 1
ATOM 5762 O O . SER E 1 119 ? 24.535 115.981 34.113 1.00 48.33 127 SER E O 1
ATOM 5765 N N . ALA E 1 120 ? 24.177 117.462 32.462 1.00 41.94 128 ALA E N 1
ATOM 5766 C CA . ALA E 1 120 ? 25.318 118.250 32.873 1.00 46.61 128 ALA E CA 1
ATOM 5767 C C . ALA E 1 120 ? 25.110 118.710 34.311 1.00 53.66 128 ALA E C 1
ATOM 5768 O O . ALA E 1 120 ? 26.036 118.669 35.110 1.00 58.17 128 ALA E O 1
ATOM 5770 N N . GLN E 1 121 ? 23.884 119.121 34.643 1.00 65.44 129 GLN E N 1
ATOM 5771 C CA . GLN E 1 121 ? 23.571 119.558 35.999 1.00 74.85 129 GLN E CA 1
ATOM 5772 C C . GLN E 1 121 ? 23.756 118.451 37.034 1.00 72.90 129 GLN E C 1
ATOM 5773 O O . GLN E 1 121 ? 24.409 118.659 38.051 1.00 72.36 129 GLN E O 1
ATOM 5779 N N . LEU E 1 122 ? 23.136 117.303 36.795 1.00 73.12 130 LEU E N 1
ATOM 5780 C CA . LEU E 1 122 ? 23.258 116.167 37.710 1.00 78.78 130 LEU E CA 1
ATOM 5781 C C . LEU E 1 122 ? 24.715 115.840 38.005 1.00 81.55 130 LEU E C 1
ATOM 5782 O O . LEU E 1 122 ? 25.119 115.741 39.161 1.00 94.48 130 LEU E O 1
ATOM 5787 N N . LEU E 1 123 ? 25.513 115.703 36.952 1.00 80.50 131 LEU E N 1
ATOM 5788 C CA . LEU E 1 123 ? 26.900 115.281 37.101 1.00 73.46 131 LEU E CA 1
ATOM 5789 C C . LEU E 1 123 ? 27.735 116.342 37.785 1.00 65.22 131 LEU E C 1
ATOM 5790 O O . LEU E 1 123 ? 28.628 116.021 38.576 1.00 64.30 131 LEU E O 1
ATOM 5795 N N . ALA E 1 124 ? 27.462 117.603 37.460 1.00 62.19 132 ALA E N 1
ATOM 5796 C CA . ALA E 1 124 ? 28.175 118.734 38.076 1.00 64.82 132 ALA E CA 1
ATOM 5797 C C . ALA E 1 124 ? 27.776 118.909 39.539 1.00 61.38 132 ALA E C 1
ATOM 5798 O O . ALA E 1 124 ? 28.619 119.271 40.369 1.00 59.65 132 ALA E O 1
ATOM 5800 N N . ALA E 1 125 ? 26.511 118.631 39.848 1.00 60.48 133 ALA E N 1
ATOM 5801 C CA . ALA E 1 125 ? 26.032 118.695 41.225 1.00 72.95 133 ALA E CA 1
ATOM 5802 C C . ALA E 1 125 ? 26.855 117.730 42.059 1.00 76.67 133 ALA E C 1
ATOM 5803 O O . ALA E 1 125 ? 27.532 118.150 42.988 1.00 84.43 133 ALA E O 1
ATOM 5805 N N . ALA E 1 126 ? 26.826 116.453 41.696 1.00 78.54 134 ALA E N 1
ATOM 5806 C CA . ALA E 1 126 ? 27.535 115.410 42.447 1.00 85.95 134 ALA E CA 1
ATOM 5807 C C . ALA E 1 126 ? 28.960 115.777 42.890 1.00 92.21 134 ALA E C 1
ATOM 5808 O O . ALA E 1 126 ? 29.377 115.342 43.956 1.00 94.83 134 ALA E O 1
ATOM 5810 N N . LYS E 1 127 ? 29.696 116.568 42.103 1.00 97.12 135 LYS E N 1
ATOM 5811 C CA . LYS E 1 127 ? 31.038 117.035 42.527 1.00 102.39 135 LYS E CA 1
ATOM 5812 C C . LYS E 1 127 ? 30.994 118.512 43.003 1.00 113.95 135 LYS E C 1
ATOM 5813 O O . LYS E 1 127 ? 30.676 119.420 42.222 1.00 122.83 135 LYS E O 1
ATOM 5815 N N . PRO E 1 128 ? 31.309 118.765 44.291 1.00 117.40 136 PRO E N 1
ATOM 5816 C CA . PRO E 1 128 ? 31.107 120.116 44.860 1.00 116.85 136 PRO E CA 1
ATOM 5817 C C . PRO E 1 128 ? 32.121 121.192 44.419 1.00 107.11 136 PRO E C 1
ATOM 5818 O O . PRO E 1 128 ? 31.904 122.381 44.661 1.00 95.00 136 PRO E O 1
ATOM 5822 N N . GLU E 1 129 ? 33.211 120.770 43.787 1.00 96.38 137 GLU E N 1
ATOM 5823 C CA . GLU E 1 129 ? 34.155 121.673 43.123 1.00 92.40 137 GLU E CA 1
ATOM 5824 C C . GLU E 1 129 ? 33.522 122.467 41.955 1.00 88.46 137 GLU E C 1
ATOM 5825 O O . GLU E 1 129 ? 34.080 123.477 41.497 1.00 76.11 137 GLU E O 1
ATOM 5831 N N . LEU E 1 130 ? 32.361 122.004 41.478 1.00 94.62 138 LEU E N 1
ATOM 5832 C CA . LEU E 1 130 ? 31.791 122.422 40.190 1.00 91.82 138 LEU E CA 1
ATOM 5833 C C . LEU E 1 130 ? 30.416 123.104 40.282 1.00 94.44 138 LEU E C 1
ATOM 5834 O O . LEU E 1 130 ? 29.611 122.995 39.348 1.00 86.82 138 LEU E O 1
ATOM 5839 N N . ALA E 1 131 ? 30.134 123.807 41.382 1.00 92.89 139 ALA E N 1
ATOM 5840 C CA . ALA E 1 131 ? 28.794 124.358 41.582 1.00 88.47 139 ALA E CA 1
ATOM 5841 C C . ALA E 1 131 ? 28.469 125.500 40.602 1.00 81.57 139 ALA E C 1
ATOM 5842 O O . ALA E 1 131 ? 27.303 125.690 40.228 1.00 79.91 139 ALA E O 1
ATOM 5844 N N . GLU E 1 132 ? 29.488 126.231 40.163 1.00 71.62 140 GLU E N 1
ATOM 5845 C CA . GLU E 1 132 ? 29.284 127.278 39.156 1.00 78.81 140 GLU E CA 1
ATOM 5846 C C . GLU E 1 132 ? 28.733 126.711 37.845 1.00 73.16 140 GLU E C 1
ATOM 5847 O O . GLU E 1 132 ? 27.739 127.207 37.296 1.00 74.29 140 GLU E O 1
ATOM 5853 N N . LEU E 1 133 ? 29.380 125.663 37.354 1.00 73.15 141 LEU E N 1
ATOM 5854 C CA . LEU E 1 133 ? 28.934 124.992 36.136 1.00 67.38 141 LEU E CA 1
ATOM 5855 C C . LEU E 1 133 ? 27.577 124.330 36.349 1.00 67.64 141 LEU E C 1
ATOM 5856 O O . LEU E 1 133 ? 26.707 124.382 35.460 1.00 68.82 141 LEU E O 1
ATOM 5861 N N . ALA E 1 134 ? 27.380 123.732 37.528 1.00 65.44 142 ALA E N 1
ATOM 5862 C CA . ALA E 1 134 ? 26.080 123.131 37.874 1.00 62.07 142 ALA E CA 1
ATOM 5863 C C . ALA E 1 134 ? 24.957 124.142 37.781 1.00 69.25 142 ALA E C 1
ATOM 5864 O O . ALA E 1 134 ? 23.831 123.803 37.394 1.00 73.60 142 ALA E O 1
ATOM 5866 N N . ALA E 1 135 ? 25.269 125.386 38.140 1.00 73.00 143 ALA E N 1
ATOM 5867 C CA . ALA E 1 135 ? 24.292 126.457 38.111 1.00 70.46 143 ALA E CA 1
ATOM 5868 C C . ALA E 1 135 ? 24.012 126.887 36.667 1.00 74.35 143 ALA E C 1
ATOM 5869 O O . ALA E 1 135 ? 22.844 126.990 36.277 1.00 72.97 143 ALA E O 1
ATOM 5871 N N . ARG E 1 136 ? 25.080 127.141 35.892 1.00 62.84 144 ARG E N 1
ATOM 5872 C CA . ARG E 1 136 ? 24.953 127.443 34.466 1.00 58.52 144 ARG E CA 1
ATOM 5873 C C . ARG E 1 136 ? 24.099 126.410 33.780 1.00 60.27 144 ARG E C 1
ATOM 5874 O O . ARG E 1 136 ? 23.236 126.732 32.972 1.00 62.11 144 ARG E O 1
ATOM 5882 N N . ALA E 1 137 ? 24.329 125.144 34.101 1.00 67.28 145 ALA E N 1
ATOM 5883 C CA . ALA E 1 137 ? 23.553 124.083 33.480 1.00 68.48 145 ALA E CA 1
ATOM 5884 C C . ALA E 1 137 ? 22.085 124.280 33.847 1.00 59.51 145 ALA E C 1
ATOM 5885 O O . ALA E 1 137 ? 21.210 124.236 32.975 1.00 59.77 145 ALA E O 1
ATOM 5887 N N . GLY E 1 138 ? 21.837 124.516 35.135 1.00 52.57 146 GLY E N 1
ATOM 5888 C CA . GLY E 1 138 ? 20.478 124.736 35.626 1.00 53.91 146 GLY E CA 1
ATOM 5889 C C . GLY E 1 138 ? 19.794 125.894 34.916 1.00 47.89 146 GLY E C 1
ATOM 5890 O O . GLY E 1 138 ? 18.647 125.780 34.502 1.00 51.30 146 GLY E O 1
ATOM 5891 N N . ILE E 1 139 ? 20.516 126.984 34.720 1.00 48.78 147 ILE E N 1
ATOM 5892 C CA . ILE E 1 139 ? 19.964 128.129 33.993 1.00 56.93 147 ILE E CA 1
ATOM 5893 C C . ILE E 1 139 ? 19.607 127.761 32.556 1.00 62.10 147 ILE E C 1
ATOM 5894 O O . ILE E 1 139 ? 18.476 128.001 32.136 1.00 62.74 147 ILE E O 1
ATOM 5907 N N . LEU E 1 141 ? 19.186 124.981 31.215 1.00 52.19 149 LEU E N 1
ATOM 5908 C CA . LEU E 1 141 ? 18.095 124.039 31.219 1.00 55.57 149 LEU E CA 1
ATOM 5909 C C . LEU E 1 141 ? 16.781 124.793 31.129 1.00 59.91 149 LEU E C 1
ATOM 5910 O O . LEU E 1 141 ? 15.967 124.477 30.258 1.00 61.42 149 LEU E O 1
ATOM 5915 N N . GLU E 1 142 ? 16.599 125.808 31.991 1.00 59.33 150 GLU E N 1
ATOM 5916 C CA . GLU E 1 142 ? 15.405 126.696 31.955 1.00 54.49 150 GLU E CA 1
ATOM 5917 C C . GLU E 1 142 ? 15.219 127.428 30.660 1.00 51.14 150 GLU E C 1
ATOM 5918 O O . GLU E 1 142 ? 14.131 127.471 30.091 1.00 53.92 150 GLU E O 1
ATOM 5924 N N . VAL E 1 143 ? 16.297 128.000 30.167 1.00 48.86 151 VAL E N 1
ATOM 5925 C CA . VAL E 1 143 ? 16.256 128.713 28.915 1.00 44.87 151 VAL E CA 1
ATOM 5926 C C . VAL E 1 143 ? 15.755 127.798 27.825 1.00 49.00 151 VAL E C 1
ATOM 5927 O O . VAL E 1 143 ? 15.029 128.219 26.927 1.00 61.30 151 VAL E O 1
ATOM 5931 N N . VAL E 1 144 ? 16.147 126.534 27.890 1.00 56.45 152 VAL E N 1
ATOM 5932 C CA . VAL E 1 144 ? 15.794 125.578 26.837 1.00 58.25 152 VAL E CA 1
ATOM 5933 C C . VAL E 1 144 ? 14.369 125.144 26.996 1.00 56.58 152 VAL E C 1
ATOM 5934 O O . VAL E 1 144 ? 13.627 125.221 26.045 1.00 54.98 152 VAL E O 1
ATOM 5938 N N . LYS E 1 145 ? 13.993 124.705 28.196 1.00 64.72 153 LYS E N 1
ATOM 5939 C CA . LYS E 1 145 ? 12.599 124.369 28.493 1.00 68.50 153 LYS E CA 1
ATOM 5940 C C . LYS E 1 145 ? 11.658 125.484 28.068 1.00 69.54 153 LYS E C 1
ATOM 5941 O O . LYS E 1 145 ? 10.604 125.222 27.528 1.00 82.19 153 LYS E O 1
ATOM 5947 N N . THR E 1 146 ? 12.043 126.733 28.290 1.00 72.90 154 THR E N 1
ATOM 5948 C CA . THR E 1 146 ? 11.172 127.888 27.993 1.00 71.11 154 THR E CA 1
ATOM 5949 C C . THR E 1 146 ? 11.152 128.225 26.475 1.00 68.36 154 THR E C 1
ATOM 5950 O O . THR E 1 146 ? 10.100 128.429 25.907 1.00 74.76 154 THR E O 1
ATOM 5954 N N . LYS E 1 147 ? 12.299 128.169 25.812 1.00 73.30 155 LYS E N 1
ATOM 5955 C CA . LYS E 1 147 ? 12.390 128.270 24.345 1.00 69.08 155 LYS E CA 1
ATOM 5956 C C . LYS E 1 147 ? 11.601 127.115 23.671 1.00 73.28 155 LYS E C 1
ATOM 5957 O O . LYS E 1 147 ? 11.002 127.269 22.595 1.00 65.82 155 LYS E O 1
ATOM 5963 N N . LYS E 1 148 ? 11.589 125.966 24.343 1.00 81.10 156 LYS E N 1
ATOM 5964 C CA . LYS E 1 148 ? 10.866 124.780 23.903 1.00 98.48 156 LYS E CA 1
ATOM 5965 C C . LYS E 1 148 ? 9.356 125.054 23.925 1.00 102.92 156 LYS E C 1
ATOM 5966 O O . LYS E 1 148 ? 8.692 124.814 22.919 1.00 107.82 156 LYS E O 1
ATOM 5972 N N . ASP E 1 149 ? 8.833 125.527 25.068 1.00 102.58 157 ASP E N 1
ATOM 5973 C CA . ASP E 1 149 ? 7.417 125.981 25.227 1.00 96.97 157 ASP E CA 1
ATOM 5974 C C . ASP E 1 149 ? 6.921 127.053 24.258 1.00 96.25 157 ASP E C 1
ATOM 5975 O O . ASP E 1 149 ? 5.743 127.061 23.936 1.00 101.06 157 ASP E O 1
ATOM 5988 N N . GLU E 1 151 ? 6.641 127.257 21.254 1.00 103.76 159 GLU E N 1
ATOM 5989 C CA . GLU E 1 151 ? 6.795 126.308 20.135 1.00 99.86 159 GLU E CA 1
ATOM 5990 C C . GLU E 1 151 ? 8.268 126.068 19.846 1.00 109.95 159 GLU E C 1
ATOM 5991 O O . GLU E 1 151 ? 8.876 126.795 19.069 1.00 111.95 159 GLU E O 1
ATOM 5993 N N . GLY F 2 1 ? 39.298 131.098 22.041 1.00 89.62 45 GLY F N 1
ATOM 5994 C CA . GLY F 2 1 ? 38.206 130.201 22.525 1.00 86.82 45 GLY F CA 1
ATOM 5995 C C . GLY F 2 1 ? 38.121 130.300 24.024 1.00 92.56 45 GLY F C 1
ATOM 5996 O O . GLY F 2 1 ? 38.967 129.764 24.739 1.00 90.99 45 GLY F O 1
ATOM 5997 N N . GLN F 2 2 ? 37.119 131.028 24.496 1.00 103.94 46 GLN F N 1
ATOM 5998 C CA . GLN F 2 2 ? 36.880 131.233 25.929 1.00 108.32 46 GLN F CA 1
ATOM 5999 C C . GLN F 2 2 ? 35.674 130.344 26.399 1.00 100.04 46 GLN F C 1
ATOM 6000 O O . GLN F 2 2 ? 35.302 130.337 27.582 1.00 92.19 46 GLN F O 1
ATOM 6006 N N . GLY F 2 3 ? 35.115 129.557 25.473 1.00 83.27 47 GLY F N 1
ATOM 6007 C CA . GLY F 2 3 ? 33.923 128.776 25.728 1.00 71.35 47 GLY F CA 1
ATOM 6008 C C . GLY F 2 3 ? 34.153 127.557 26.605 1.00 68.25 47 GLY F C 1
ATOM 6009 O O . GLY F 2 3 ? 33.381 127.314 27.549 1.00 69.72 47 GLY F O 1
ATOM 6010 N N . VAL F 2 4 ? 35.177 126.761 26.301 1.00 60.45 48 VAL F N 1
ATOM 6011 C CA . VAL F 2 4 ? 35.392 125.526 27.069 1.00 58.54 48 VAL F CA 1
ATOM 6012 C C . VAL F 2 4 ? 36.665 125.589 27.919 1.00 54.99 48 VAL F C 1
ATOM 6013 O O . VAL F 2 4 ? 37.748 125.979 27.461 1.00 62.07 48 VAL F O 1
ATOM 6017 N N . VAL F 2 5 ? 36.498 125.201 29.165 1.00 47.78 49 VAL F N 1
ATOM 6018 C CA . VAL F 2 5 ? 37.587 125.037 30.075 1.00 48.87 49 VAL F CA 1
ATOM 6019 C C . VAL F 2 5 ? 38.158 123.640 29.873 1.00 50.91 49 VAL F C 1
ATOM 6020 O O . VAL F 2 5 ? 37.568 122.650 30.310 1.00 51.55 49 VAL F O 1
ATOM 6024 N N . LEU F 2 6 ? 39.314 123.569 29.239 1.00 49.66 50 LEU F N 1
ATOM 6025 C CA . LEU F 2 6 ? 40.023 122.328 29.115 1.00 48.70 50 LEU F CA 1
ATOM 6026 C C . LEU F 2 6 ? 40.870 122.121 30.374 1.00 57.06 50 LEU F C 1
ATOM 6027 O O . LEU F 2 6 ? 41.413 123.096 30.916 1.00 58.81 50 LEU F O 1
ATOM 6032 N N . PRO F 2 7 ? 41.021 120.852 30.838 1.00 62.28 51 PRO F N 1
ATOM 6033 C CA . PRO F 2 7 ? 41.929 120.628 31.954 1.00 60.91 51 PRO F CA 1
ATOM 6034 C C . PRO F 2 7 ? 43.339 121.067 31.633 1.00 64.37 51 PRO F C 1
ATOM 6035 O O . PRO F 2 7 ? 43.748 121.037 30.466 1.00 60.35 51 PRO F O 1
ATOM 6039 N N . GLN F 2 8 ? 44.068 121.469 32.675 1.00 64.63 52 GLN F N 1
ATOM 6040 C CA . GLN F 2 8 ? 45.404 122.049 32.500 1.00 61.75 52 GLN F CA 1
ATOM 6041 C C . GLN F 2 8 ? 46.402 121.013 32.104 1.00 57.61 52 GLN F C 1
ATOM 6042 O O . GLN F 2 8 ? 46.309 119.875 32.563 1.00 64.74 52 GLN F O 1
ATOM 6048 N N . PRO F 2 9 ? 47.379 121.391 31.281 1.00 55.54 53 PRO F N 1
ATOM 6049 C CA . PRO F 2 9 ? 48.373 120.363 30.948 1.00 60.07 53 PRO F CA 1
ATOM 6050 C C . PRO F 2 9 ? 49.103 119.843 32.173 1.00 62.71 53 PRO F C 1
ATOM 6051 O O . PRO F 2 9 ? 49.256 120.576 33.135 1.00 62.78 53 PRO F O 1
ATOM 6063 N N . GLN F 2 22 ? 59.903 120.598 19.779 1.00 105.79 66 GLN F N 1
ATOM 6064 C CA . GLN F 2 22 ? 59.392 121.700 18.967 1.00 109.04 66 GLN F CA 1
ATOM 6065 C C . GLN F 2 22 ? 59.274 121.311 17.489 1.00 115.88 66 GLN F C 1
ATOM 6066 O O . GLN F 2 22 ? 58.345 121.728 16.805 1.00 126.31 66 GLN F O 1
ATOM 6068 N N . GLN F 2 23 ? 60.240 120.535 17.000 1.00 116.11 67 GLN F N 1
ATOM 6069 C CA . GLN F 2 23 ? 60.153 119.874 15.693 1.00 113.07 67 GLN F CA 1
ATOM 6070 C C . GLN F 2 23 ? 59.794 118.391 15.854 1.00 110.69 67 GLN F C 1
ATOM 6071 O O . GLN F 2 23 ? 59.285 117.772 14.918 1.00 118.24 67 GLN F O 1
ATOM 6073 N N . GLU F 2 24 ? 60.094 117.824 17.025 1.00 106.03 68 GLU F N 1
ATOM 6074 C CA . GLU F 2 24 ? 59.705 116.449 17.379 1.00 108.45 68 GLU F CA 1
ATOM 6075 C C . GLU F 2 24 ? 58.176 116.268 17.413 1.00 108.94 68 GLU F C 1
ATOM 6076 O O . GLU F 2 24 ? 57.665 115.173 17.157 1.00 107.61 68 GLU F O 1
ATOM 6082 N N . LEU F 2 25 ? 57.454 117.342 17.733 1.00 106.73 69 LEU F N 1
ATOM 6083 C CA . LEU F 2 25 ? 55.995 117.319 17.743 1.00 94.23 69 LEU F CA 1
ATOM 6084 C C . LEU F 2 25 ? 55.393 117.250 16.345 1.00 89.16 69 LEU F C 1
ATOM 6085 O O . LEU F 2 25 ? 54.318 116.685 16.177 1.00 98.12 69 LEU F O 1
ATOM 6090 N N . ASP F 2 26 ? 56.065 117.837 15.357 1.00 95.31 70 ASP F N 1
ATOM 6091 C CA . ASP F 2 26 ? 55.640 117.710 13.957 1.00 91.07 70 ASP F CA 1
ATOM 6092 C C . ASP F 2 26 ? 55.915 116.304 13.442 1.00 86.81 70 ASP F C 1
ATOM 6093 O O . ASP F 2 26 ? 55.150 115.795 12.620 1.00 77.19 70 ASP F O 1
ATOM 6098 N N . GLN F 2 27 ? 56.989 115.677 13.937 1.00 87.19 71 GLN F N 1
ATOM 6099 C CA . GLN F 2 27 ? 57.257 114.250 13.674 1.00 89.98 71 GLN F CA 1
ATOM 6100 C C . GLN F 2 27 ? 56.054 113.427 14.161 1.00 88.87 71 GLN F C 1
ATOM 6101 O O . GLN F 2 27 ? 55.424 112.696 13.392 1.00 87.00 71 GLN F O 1
ATOM 6102 N N . LEU F 2 28 ? 55.705 113.633 15.432 1.00 85.51 72 LEU F N 1
ATOM 6103 C CA . LEU F 2 28 ? 54.580 112.961 16.098 1.00 73.79 72 LEU F CA 1
ATOM 6104 C C . LEU F 2 28 ? 53.221 113.223 15.449 1.00 69.21 72 LEU F C 1
ATOM 6105 O O . LEU F 2 28 ? 52.382 112.329 15.387 1.00 63.63 72 LEU F O 1
ATOM 6110 N N . ARG F 2 29 ? 52.994 114.446 14.994 1.00 68.44 73 ARG F N 1
ATOM 6111 C CA . ARG F 2 29 ? 51.788 114.755 14.233 1.00 72.16 73 ARG F CA 1
ATOM 6112 C C . ARG F 2 29 ? 51.778 114.037 12.894 1.00 72.44 73 ARG F C 1
ATOM 6113 O O . ARG F 2 29 ? 50.710 113.625 12.439 1.00 81.67 73 ARG F O 1
ATOM 6121 N N . LYS F 2 30 ? 52.946 113.894 12.261 1.00 72.73 74 LYS F N 1
ATOM 6122 C CA . LYS F 2 30 ? 53.022 113.213 10.950 1.00 82.22 74 LYS F CA 1
ATOM 6123 C C . LYS F 2 30 ? 52.798 111.705 11.155 1.00 79.67 74 LYS F C 1
ATOM 6124 O O . LYS F 2 30 ? 52.095 111.063 10.365 1.00 82.62 74 LYS F O 1
ATOM 6126 N N . THR F 2 31 ? 53.374 111.168 12.233 1.00 71.49 75 THR F N 1
ATOM 6127 C CA . THR F 2 31 ? 53.146 109.782 12.647 1.00 75.40 75 THR F CA 1
ATOM 6128 C C . THR F 2 31 ? 51.649 109.500 12.723 1.00 74.05 75 THR F C 1
ATOM 6129 O O . THR F 2 31 ? 51.149 108.540 12.146 1.00 74.40 75 THR F O 1
ATOM 6133 N N . ALA F 2 32 ? 50.944 110.361 13.450 1.00 77.81 76 ALA F N 1
ATOM 6134 C CA . ALA F 2 32 ? 49.543 110.155 13.788 1.00 68.32 76 ALA F CA 1
ATOM 6135 C C . ALA F 2 32 ? 48.617 110.293 12.571 1.00 68.13 76 ALA F C 1
ATOM 6136 O O . ALA F 2 32 ? 47.620 109.565 12.471 1.00 65.02 76 ALA F O 1
ATOM 6138 N N . GLN F 2 33 ? 48.936 111.202 11.647 1.00 67.61 77 GLN F N 1
ATOM 6139 C CA . GLN F 2 33 ? 48.093 111.383 10.463 1.00 77.45 77 GLN F CA 1
ATOM 6140 C C . GLN F 2 33 ? 48.523 110.455 9.301 1.00 75.10 77 GLN F C 1
ATOM 6141 O O . GLN F 2 33 ? 47.854 110.395 8.270 1.00 66.79 77 GLN F O 1
ATOM 6147 N N . LEU F 2 34 ? 49.598 109.696 9.511 1.00 73.34 78 LEU F N 1
ATOM 6148 C CA . LEU F 2 34 ? 50.173 108.808 8.511 1.00 69.59 78 LEU F CA 1
ATOM 6149 C C . LEU F 2 34 ? 49.181 107.808 7.954 1.00 67.61 78 LEU F C 1
ATOM 6150 O O . LEU F 2 34 ? 49.173 107.536 6.759 1.00 75.79 78 LEU F O 1
ATOM 6155 N N . GLY F 2 35 ? 48.336 107.265 8.816 1.00 70.12 79 GLY F N 1
ATOM 6156 C CA . GLY F 2 35 ? 47.342 106.276 8.403 1.00 68.38 79 GLY F CA 1
ATOM 6157 C C . GLY F 2 35 ? 46.250 106.810 7.500 1.00 73.08 79 GLY F C 1
ATOM 6158 O O . GLY F 2 35 ? 45.841 106.120 6.580 1.00 85.25 79 GLY F O 1
ATOM 6159 N N . THR F 2 36 ? 45.764 108.025 7.753 1.00 75.95 80 THR F N 1
ATOM 6160 C CA . THR F 2 36 ? 44.718 108.616 6.903 1.00 87.94 80 THR F CA 1
ATOM 6161 C C . THR F 2 36 ? 45.304 109.275 5.651 1.00 84.38 80 THR F C 1
ATOM 6162 O O . THR F 2 36 ? 44.596 109.451 4.657 1.00 84.57 80 THR F O 1
ATOM 6166 N N . ALA F 2 37 ? 46.584 109.643 5.701 1.00 76.05 81 ALA F N 1
ATOM 6167 C CA . ALA F 2 37 ? 47.266 110.182 4.531 1.00 72.97 81 ALA F CA 1
ATOM 6168 C C . ALA F 2 37 ? 47.388 109.091 3.480 1.00 74.49 81 ALA F C 1
ATOM 6169 O O . ALA F 2 37 ? 46.963 109.277 2.336 1.00 72.89 81 ALA F O 1
ATOM 6171 N N . ASN F 2 38 ? 47.924 107.942 3.891 1.00 73.83 82 ASN F N 1
ATOM 6172 C CA . ASN F 2 38 ? 47.948 106.738 3.048 1.00 73.69 82 ASN F CA 1
ATOM 6173 C C . ASN F 2 38 ? 46.560 106.261 2.644 1.00 81.70 82 ASN F C 1
ATOM 6174 O O . ASN F 2 38 ? 46.397 105.673 1.585 1.00 88.96 82 ASN F O 1
ATOM 6179 N N . ALA F 2 39 ? 45.567 106.489 3.498 1.00 81.14 83 ALA F N 1
ATOM 6180 C CA . ALA F 2 39 ? 44.190 106.119 3.198 1.00 84.75 83 ALA F CA 1
ATOM 6181 C C . ALA F 2 39 ? 43.647 106.927 2.024 1.00 80.54 83 ALA F C 1
ATOM 6182 O O . ALA F 2 39 ? 43.062 106.348 1.105 1.00 91.81 83 ALA F O 1
ATOM 6184 N N . ALA F 2 40 ? 43.818 108.247 2.076 1.00 71.93 84 ALA F N 1
ATOM 6185 C CA . ALA F 2 40 ? 43.350 109.153 1.019 1.00 83.74 84 ALA F CA 1
ATOM 6186 C C . ALA F 2 40 ? 44.040 108.875 -0.324 1.00 91.77 84 ALA F C 1
ATOM 6187 O O . ALA F 2 40 ? 43.385 108.783 -1.374 1.00 96.16 84 ALA F O 1
ATOM 6189 N N . LYS F 2 41 ? 45.362 108.736 -0.253 1.00 99.09 85 LYS F N 1
ATOM 6190 C CA . LYS F 2 41 ? 46.194 108.271 -1.358 1.00 104.13 85 LYS F CA 1
ATOM 6191 C C . LYS F 2 41 ? 45.554 107.040 -2.031 1.00 100.85 85 LYS F C 1
ATOM 6192 O O . LYS F 2 41 ? 45.056 107.141 -3.148 1.00 115.54 85 LYS F O 1
ATOM 6198 N N . LEU F 2 42 ? 45.501 105.907 -1.330 1.00 101.15 86 LEU F N 1
ATOM 6199 C CA . LEU F 2 42 ? 44.879 104.679 -1.856 1.00 90.23 86 LEU F CA 1
ATOM 6200 C C . LEU F 2 42 ? 43.437 104.850 -2.351 1.00 94.77 86 LEU F C 1
ATOM 6201 O O . LEU F 2 42 ? 42.982 104.059 -3.169 1.00 89.35 86 LEU F O 1
ATOM 6206 N N . LEU F 2 43 ? 42.712 105.851 -1.854 1.00 99.89 87 LEU F N 1
ATOM 6207 C CA . LEU F 2 43 ? 41.331 106.090 -2.293 1.00 110.46 87 LEU F CA 1
ATOM 6208 C C . LEU F 2 43 ? 41.201 107.167 -3.385 1.00 119.69 87 LEU F C 1
ATOM 6209 O O . LEU F 2 43 ? 40.094 107.627 -3.692 1.00 127.40 87 LEU F O 1
ATOM 6214 N N . GLY F 2 44 ? 42.325 107.561 -3.975 1.00 127.39 88 GLY F N 1
ATOM 6215 C CA . GLY F 2 44 ? 42.316 108.256 -5.262 1.00 135.75 88 GLY F CA 1
ATOM 6216 C C . GLY F 2 44 ? 42.616 107.254 -6.373 1.00 138.81 88 GLY F C 1
ATOM 6217 O O . GLY F 2 44 ? 43.663 107.342 -7.008 1.00 143.03 88 GLY F O 1
ATOM 6218 N N . SER F 2 45 ? 41.694 106.303 -6.587 1.00 141.66 89 SER F N 1
ATOM 6219 C CA . SER F 2 45 ? 41.821 105.210 -7.584 1.00 134.27 89 SER F CA 1
ATOM 6220 C C . SER F 2 45 ? 40.463 104.918 -8.305 1.00 141.93 89 SER F C 1
ATOM 6221 O O . SER F 2 45 ? 39.909 105.800 -8.980 1.00 135.18 89 SER F O 1
ATOM 6224 N N . SER F 2 46 ? 39.961 103.680 -8.197 1.00 133.66 90 SER F N 1
ATOM 6225 C CA . SER F 2 46 ? 38.581 103.326 -8.563 1.00 124.69 90 SER F CA 1
ATOM 6226 C C . SER F 2 46 ? 38.052 102.195 -7.655 1.00 120.99 90 SER F C 1
ATOM 6227 O O . SER F 2 46 ? 37.153 101.444 -8.057 1.00 116.44 90 SER F O 1
ATOM 6229 N N . THR F 2 47 ? 38.605 102.102 -6.432 1.00 118.73 91 THR F N 1
ATOM 6230 C CA . THR F 2 47 ? 38.227 101.099 -5.421 1.00 104.95 91 THR F CA 1
ATOM 6231 C C . THR F 2 47 ? 37.109 101.696 -4.586 1.00 100.72 91 THR F C 1
ATOM 6232 O O . THR F 2 47 ? 37.251 102.845 -4.202 1.00 93.37 91 THR F O 1
ATOM 6234 N N . LEU F 2 48 ? 35.980 101.008 -4.339 1.00 107.92 92 LEU F N 1
ATOM 6235 C CA . LEU F 2 48 ? 35.476 99.788 -5.047 1.00 108.48 92 LEU F CA 1
ATOM 6236 C C . LEU F 2 48 ? 36.343 98.490 -5.066 1.00 111.47 92 LEU F C 1
ATOM 6237 O O . LEU F 2 48 ? 36.901 98.144 -6.120 1.00 79.15 92 LEU F O 1
ATOM 6239 N N . LEU F 2 49 ? 36.452 97.747 -3.946 1.00 120.92 93 LEU F N 1
ATOM 6240 C CA . LEU F 2 49 ? 36.013 98.092 -2.559 1.00 113.49 93 LEU F CA 1
ATOM 6241 C C . LEU F 2 49 ? 34.488 98.175 -2.406 1.00 103.56 93 LEU F C 1
ATOM 6242 O O . LEU F 2 49 ? 33.795 97.790 -3.322 1.00 91.61 93 LEU F O 1
ATOM 6244 N N . ASN F 2 50 ? 33.953 98.658 -1.280 1.00 104.16 94 ASN F N 1
ATOM 6245 C CA . ASN F 2 50 ? 32.513 98.385 -0.969 1.00 117.14 94 ASN F CA 1
ATOM 6246 C C . ASN F 2 50 ? 31.448 99.409 -1.472 1.00 122.28 94 ASN F C 1
ATOM 6247 O O . ASN F 2 50 ? 31.570 100.596 -1.200 1.00 124.00 94 ASN F O 1
ATOM 6249 N N . LYS F 2 51 ? 30.380 98.977 -2.156 1.00 113.86 95 LYS F N 1
ATOM 6250 C CA . LYS F 2 51 ? 29.974 97.554 -2.315 1.00 125.10 95 LYS F CA 1
ATOM 6251 C C . LYS F 2 51 ? 30.981 96.683 -3.119 1.00 124.01 95 LYS F C 1
ATOM 6252 O O . LYS F 2 51 ? 31.515 97.150 -4.113 1.00 116.10 95 LYS F O 1
ATOM 6258 N N . LEU F 2 52 ? 31.272 95.446 -2.688 1.00 125.00 96 LEU F N 1
ATOM 6259 C CA . LEU F 2 52 ? 32.063 94.511 -3.525 1.00 135.76 96 LEU F CA 1
ATOM 6260 C C . LEU F 2 52 ? 32.184 93.078 -2.969 1.00 140.31 96 LEU F C 1
ATOM 6261 O O . LEU F 2 52 ? 31.570 92.705 -1.950 1.00 133.09 96 LEU F O 1
ATOM 6263 N N . ALA F 2 53 ? 32.978 92.263 -3.658 1.00 134.32 97 ALA F N 1
ATOM 6264 C CA . ALA F 2 53 ? 33.160 90.856 -3.243 1.00 128.91 97 ALA F CA 1
ATOM 6265 C C . ALA F 2 53 ? 34.028 90.677 -1.968 1.00 130.17 97 ALA F C 1
ATOM 6266 O O . ALA F 2 53 ? 35.054 89.966 -1.938 1.00 125.24 97 ALA F O 1
ATOM 6268 N N . PHE F 2 54 ? 33.563 91.331 -0.911 1.00 128.02 98 PHE F N 1
ATOM 6269 C CA . PHE F 2 54 ? 34.222 91.356 0.396 1.00 125.26 98 PHE F CA 1
ATOM 6270 C C . PHE F 2 54 ? 35.588 92.006 0.380 1.00 118.34 98 PHE F C 1
ATOM 6271 O O . PHE F 2 54 ? 36.448 91.549 -0.354 1.00 122.96 98 PHE F O 1
ATOM 6279 N N . ALA F 2 55 ? 35.751 93.109 1.136 1.00 104.72 99 ALA F N 1
ATOM 6280 C CA . ALA F 2 55 ? 37.077 93.567 1.566 1.00 90.91 99 ALA F CA 1
ATOM 6281 C C . ALA F 2 55 ? 37.835 92.311 1.960 1.00 94.52 99 ALA F C 1
ATOM 6282 O O . ALA F 2 55 ? 37.271 91.386 2.565 1.00 84.31 99 ALA F O 1
ATOM 6284 N N . SER F 2 56 ? 39.110 92.276 1.612 1.00 96.47 100 SER F N 1
ATOM 6285 C CA . SER F 2 56 ? 39.819 90.983 1.518 1.00 107.70 100 SER F CA 1
ATOM 6286 C C . SER F 2 56 ? 39.459 90.183 0.223 1.00 106.46 100 SER F C 1
ATOM 6287 O O . SER F 2 56 ? 38.342 89.655 0.085 1.00 77.93 100 SER F O 1
ATOM 6290 N N . PRO F 2 57 ? 40.411 90.077 -0.718 1.00 125.26 101 PRO F N 1
ATOM 6291 C CA . PRO F 2 57 ? 41.800 90.601 -0.612 1.00 129.03 101 PRO F CA 1
ATOM 6292 C C . PRO F 2 57 ? 41.923 92.126 -0.773 1.00 120.96 101 PRO F C 1
ATOM 6293 O O . PRO F 2 57 ? 41.145 92.737 -1.517 1.00 87.84 101 PRO F O 1
ATOM 6297 N N . GLU F 2 58 ? 42.902 92.712 -0.072 1.00 123.01 102 GLU F N 1
ATOM 6298 C CA . GLU F 2 58 ? 42.913 94.162 0.219 1.00 122.83 102 GLU F CA 1
ATOM 6299 C C . GLU F 2 58 ? 43.615 95.097 -0.768 1.00 127.80 102 GLU F C 1
ATOM 6300 O O . GLU F 2 58 ? 42.971 96.034 -1.223 1.00 123.92 102 GLU F O 1
ATOM 6306 N N . GLU F 2 59 ? 44.890 94.903 -1.125 1.00 132.03 103 GLU F N 1
ATOM 6307 C CA . GLU F 2 59 ? 45.661 93.655 -1.011 1.00 126.68 103 GLU F CA 1
ATOM 6308 C C . GLU F 2 59 ? 46.206 93.221 0.366 1.00 127.67 103 GLU F C 1
ATOM 6309 O O . GLU F 2 59 ? 45.982 92.079 0.753 1.00 131.20 103 GLU F O 1
ATOM 6311 N N . PHE F 2 60 ? 46.869 94.090 1.134 1.00 144.08 104 PHE F N 1
ATOM 6312 C CA . PHE F 2 60 ? 46.920 95.543 0.912 1.00 155.15 104 PHE F CA 1
ATOM 6313 C C . PHE F 2 60 ? 48.272 96.082 0.388 1.00 152.62 104 PHE F C 1
ATOM 6314 O O . PHE F 2 60 ? 48.270 97.080 -0.348 1.00 146.86 104 PHE F O 1
ATOM 6322 N N . GLU F 2 61 ? 49.389 95.442 0.776 1.00 151.11 105 GLU F N 1
ATOM 6323 C CA . GLU F 2 61 ? 50.699 95.482 0.053 1.00 148.14 105 GLU F CA 1
ATOM 6324 C C . GLU F 2 61 ? 50.881 96.634 -0.975 1.00 149.41 105 GLU F C 1
ATOM 6325 O O . GLU F 2 61 ? 50.229 96.593 -2.014 1.00 142.14 105 GLU F O 1
ATOM 6327 N N . ILE F 2 62 ? 51.732 97.649 -0.748 1.00 138.13 106 ILE F N 1
ATOM 6328 C CA . ILE F 2 62 ? 52.561 97.835 0.443 1.00 137.91 106 ILE F CA 1
ATOM 6329 C C . ILE F 2 62 ? 51.699 98.086 1.664 1.00 146.53 106 ILE F C 1
ATOM 6330 O O . ILE F 2 62 ? 51.536 97.200 2.492 1.00 168.78 106 ILE F O 1
ATOM 6332 N N . LYS F 2 79 ? 58.049 93.694 15.734 1.00 56.70 123 LYS F N 1
ATOM 6333 C CA . LYS F 2 79 ? 58.409 92.367 16.289 1.00 66.72 123 LYS F CA 1
ATOM 6334 C C . LYS F 2 79 ? 57.625 91.955 17.555 1.00 69.93 123 LYS F C 1
ATOM 6335 O O . LYS F 2 79 ? 57.523 92.694 18.537 1.00 67.75 123 LYS F O 1
ATOM 6337 N N . LEU F 2 80 ? 57.067 90.755 17.510 1.00 71.14 124 LEU F N 1
ATOM 6338 C CA . LEU F 2 80 ? 56.238 90.204 18.584 1.00 71.06 124 LEU F CA 1
ATOM 6339 C C . LEU F 2 80 ? 56.766 90.375 20.016 1.00 67.21 124 LEU F C 1
ATOM 6340 O O . LEU F 2 80 ? 55.982 90.498 20.966 1.00 74.71 124 LEU F O 1
ATOM 6345 N N . ALA F 2 81 ? 58.070 90.329 20.199 1.00 59.20 125 ALA F N 1
ATOM 6346 C CA . ALA F 2 81 ? 58.610 90.487 21.558 1.00 66.08 125 ALA F CA 1
ATOM 6347 C C . ALA F 2 81 ? 58.401 91.915 22.019 1.00 64.15 125 ALA F C 1
ATOM 6348 O O . ALA F 2 81 ? 58.142 92.162 23.209 1.00 61.58 125 ALA F O 1
ATOM 6350 N N . ASP F 2 82 ? 58.523 92.845 21.072 1.00 57.86 126 ASP F N 1
ATOM 6351 C CA . ASP F 2 82 ? 58.335 94.248 21.362 1.00 66.78 126 ASP F CA 1
ATOM 6352 C C . ASP F 2 82 ? 56.887 94.494 21.805 1.00 66.89 126 ASP F C 1
ATOM 6353 O O . ASP F 2 82 ? 56.628 95.168 22.813 1.00 57.21 126 ASP F O 1
ATOM 6358 N N . LEU F 2 83 ? 55.964 93.888 21.067 1.00 57.84 127 LEU F N 1
ATOM 6359 C CA . LEU F 2 83 ? 54.545 93.995 21.349 1.00 60.01 127 LEU F CA 1
ATOM 6360 C C . LEU F 2 83 ? 54.181 93.479 22.741 1.00 59.13 127 LEU F C 1
ATOM 6361 O O . LEU F 2 83 ? 53.358 94.074 23.463 1.00 55.69 127 LEU F O 1
ATOM 6366 N N . GLU F 2 84 ? 54.804 92.376 23.115 1.00 58.45 128 GLU F N 1
ATOM 6367 C CA . GLU F 2 84 ? 54.576 91.826 24.424 1.00 64.82 128 GLU F CA 1
ATOM 6368 C C . GLU F 2 84 ? 55.235 92.647 25.537 1.00 61.47 128 GLU F C 1
ATOM 6369 O O . GLU F 2 84 ? 54.708 92.702 26.651 1.00 54.71 128 GLU F O 1
ATOM 6375 N N . ARG F 2 85 ? 56.354 93.298 25.216 1.00 56.08 129 ARG F N 1
ATOM 6376 C CA . ARG F 2 85 ? 56.996 94.242 26.108 1.00 57.16 129 ARG F CA 1
ATOM 6377 C C . ARG F 2 85 ? 56.070 95.415 26.372 1.00 58.10 129 ARG F C 1
ATOM 6378 O O . ARG F 2 85 ? 55.898 95.852 27.529 1.00 61.81 129 ARG F O 1
ATOM 6386 N N . ILE F 2 86 ? 55.540 95.960 25.274 1.00 58.93 130 ILE F N 1
ATOM 6387 C CA . ILE F 2 86 ? 54.717 97.181 25.297 1.00 53.89 130 ILE F CA 1
ATOM 6388 C C . ILE F 2 86 ? 53.473 96.894 26.095 1.00 50.02 130 ILE F C 1
ATOM 6389 O O . ILE F 2 86 ? 53.129 97.603 27.026 1.00 45.51 130 ILE F O 1
ATOM 6394 N N . ARG F 2 87 ? 52.821 95.815 25.720 1.00 49.20 131 ARG F N 1
ATOM 6395 C CA . ARG F 2 87 ? 51.656 95.364 26.421 1.00 51.31 131 ARG F CA 1
ATOM 6396 C C . ARG F 2 87 ? 51.917 95.272 27.929 1.00 57.19 131 ARG F C 1
ATOM 6397 O O . ARG F 2 87 ? 51.105 95.753 28.734 1.00 64.82 131 ARG F O 1
ATOM 6405 N N . ALA F 2 88 ? 53.072 94.724 28.317 1.00 58.94 132 ALA F N 1
ATOM 6406 C CA . ALA F 2 88 ? 53.393 94.527 29.738 1.00 53.23 132 ALA F CA 1
ATOM 6407 C C . ALA F 2 88 ? 53.735 95.856 30.414 1.00 56.03 132 ALA F C 1
ATOM 6408 O O . ALA F 2 88 ? 53.364 96.104 31.556 1.00 56.66 132 ALA F O 1
ATOM 6410 N N . GLU F 2 89 ? 54.470 96.697 29.703 1.00 60.29 133 GLU F N 1
ATOM 6411 C CA . GLU F 2 89 ? 54.724 98.069 30.147 1.00 65.83 133 GLU F CA 1
ATOM 6412 C C . GLU F 2 89 ? 53.484 98.915 30.422 1.00 70.46 133 GLU F C 1
ATOM 6413 O O . GLU F 2 89 ? 53.563 99.874 31.185 1.00 74.82 133 GLU F O 1
ATOM 6419 N N . ASN F 2 90 ? 52.367 98.590 29.771 1.00 66.38 134 ASN F N 1
ATOM 6420 C CA . ASN F 2 90 ? 51.160 99.383 29.883 1.00 63.91 134 ASN F CA 1
ATOM 6421 C C . ASN F 2 90 ? 49.995 98.616 30.417 1.00 65.33 134 ASN F C 1
ATOM 6422 O O . ASN F 2 90 ? 48.867 98.971 30.131 1.00 69.77 134 ASN F O 1
ATOM 6427 N N . LEU F 2 91 ? 50.246 97.563 31.175 1.00 67.77 135 LEU F N 1
ATOM 6428 C CA . LEU F 2 91 ? 49.151 96.802 31.755 1.00 77.74 135 LEU F CA 1
ATOM 6429 C C . LEU F 2 91 ? 48.147 97.727 32.413 1.00 78.10 135 LEU F C 1
ATOM 6430 O O . LEU F 2 91 ? 46.946 97.473 32.321 1.00 75.24 135 LEU F O 1
ATOM 6435 N N . LYS F 2 92 ? 48.642 98.784 33.068 1.00 77.89 136 LYS F N 1
ATOM 6436 C CA . LYS F 2 92 ? 47.779 99.701 33.836 1.00 84.04 136 LYS F CA 1
ATOM 6437 C C . LYS F 2 92 ? 46.777 100.427 32.938 1.00 67.53 136 LYS F C 1
ATOM 6438 O O . LYS F 2 92 ? 45.566 100.272 33.117 1.00 55.79 136 LYS F O 1
ATOM 6444 N N . LYS F 2 93 ? 47.296 101.191 31.977 1.00 57.40 137 LYS F N 1
ATOM 6445 C CA . LYS F 2 93 ? 46.445 101.895 31.040 1.00 57.97 137 LYS F CA 1
ATOM 6446 C C . LYS F 2 93 ? 45.511 100.949 30.283 1.00 53.67 137 LYS F C 1
ATOM 6447 O O . LYS F 2 93 ? 44.317 101.236 30.138 1.00 62.29 137 LYS F O 1
ATOM 6453 N N . ILE F 2 94 ? 46.021 99.810 29.848 1.00 43.67 138 ILE F N 1
ATOM 6454 C CA . ILE F 2 94 ? 45.209 98.895 29.084 1.00 45.72 138 ILE F CA 1
ATOM 6455 C C . ILE F 2 94 ? 44.005 98.453 29.878 1.00 52.05 138 ILE F C 1
ATOM 6456 O O . ILE F 2 94 ? 42.896 98.341 29.336 1.00 56.08 138 ILE F O 1
ATOM 6461 N N . ASP F 2 95 ? 44.224 98.143 31.153 1.00 60.31 139 ASP F N 1
ATOM 6462 C CA . ASP F 2 95 ? 43.134 97.718 32.012 1.00 62.81 139 ASP F CA 1
ATOM 6463 C C . ASP F 2 95 ? 42.140 98.883 32.176 1.00 60.15 139 ASP F C 1
ATOM 6464 O O . ASP F 2 95 ? 40.916 98.676 32.125 1.00 56.54 139 ASP F O 1
ATOM 6469 N N . GLU F 2 96 ? 42.665 100.105 32.321 1.00 52.64 140 GLU F N 1
ATOM 6470 C CA . GLU F 2 96 ? 41.815 101.311 32.409 1.00 53.60 140 GLU F CA 1
ATOM 6471 C C . GLU F 2 96 ? 40.912 101.507 31.176 1.00 50.63 140 GLU F C 1
ATOM 6472 O O . GLU F 2 96 ? 39.711 101.725 31.287 1.00 50.66 140 GLU F O 1
ATOM 6478 N N . ASN F 2 97 ? 41.513 101.369 30.006 1.00 44.98 141 ASN F N 1
ATOM 6479 C CA . ASN F 2 97 ? 40.795 101.392 28.784 1.00 38.29 141 ASN F CA 1
ATOM 6480 C C . ASN F 2 97 ? 39.770 100.286 28.678 1.00 39.43 141 ASN F C 1
ATOM 6481 O O . ASN F 2 97 ? 38.620 100.525 28.240 1.00 43.13 141 ASN F O 1
ATOM 6486 N N . GLN F 2 98 ? 40.129 99.073 29.086 1.00 41.60 142 GLN F N 1
ATOM 6487 C CA . GLN F 2 98 ? 39.114 98.009 29.147 1.00 46.49 142 GLN F CA 1
ATOM 6488 C C . GLN F 2 98 ? 37.953 98.440 30.055 1.00 41.99 142 GLN F C 1
ATOM 6489 O O . GLN F 2 98 ? 36.801 98.267 29.698 1.00 41.03 142 GLN F O 1
ATOM 6495 N N . THR F 2 99 ? 38.262 99.053 31.191 1.00 45.77 143 THR F N 1
ATOM 6496 C CA . THR F 2 99 ? 37.221 99.454 32.165 1.00 52.70 143 THR F CA 1
ATOM 6497 C C . THR F 2 99 ? 36.283 100.522 31.586 1.00 54.63 143 THR F C 1
ATOM 6498 O O . THR F 2 99 ? 35.044 100.441 31.754 1.00 49.43 143 THR F O 1
ATOM 6502 N N . LYS F 2 100 ? 36.883 101.510 30.903 1.00 49.29 144 LYS F N 1
ATOM 6503 C CA . LYS F 2 100 ? 36.124 102.517 30.149 1.00 43.10 144 LYS F CA 1
ATOM 6504 C C . LYS F 2 100 ? 35.110 101.891 29.173 1.00 42.30 144 LYS F C 1
ATOM 6505 O O . LYS F 2 100 ? 33.956 102.311 29.094 1.00 55.61 144 LYS F O 1
ATOM 6519 N N . LYS F 2 102 ? 34.004 98.799 29.359 1.00 53.45 146 LYS F N 1
ATOM 6520 C CA . LYS F 2 102 ? 33.070 98.053 30.188 1.00 58.90 146 LYS F CA 1
ATOM 6521 C C . LYS F 2 102 ? 32.015 99.015 30.753 1.00 54.43 146 LYS F C 1
ATOM 6522 O O . LYS F 2 102 ? 30.807 98.788 30.595 1.00 46.95 146 LYS F O 1
ATOM 6528 N N . GLU F 2 103 ? 32.486 100.095 31.379 1.00 45.24 147 GLU F N 1
ATOM 6529 C CA . GLU F 2 103 ? 31.600 101.044 31.986 1.00 44.72 147 GLU F CA 1
ATOM 6530 C C . GLU F 2 103 ? 30.684 101.724 30.955 1.00 46.79 147 GLU F C 1
ATOM 6531 O O . GLU F 2 103 ? 29.507 101.982 31.225 1.00 47.60 147 GLU F O 1
ATOM 6537 N N . ALA F 2 104 ? 31.186 101.933 29.747 1.00 48.95 148 ALA F N 1
ATOM 6538 C CA . ALA F 2 104 ? 30.367 102.493 28.659 1.00 46.21 148 ALA F CA 1
ATOM 6539 C C . ALA F 2 104 ? 29.314 101.528 28.190 1.00 46.67 148 ALA F C 1
ATOM 6540 O O . ALA F 2 104 ? 28.150 101.885 28.004 1.00 45.11 148 ALA F O 1
ATOM 6542 N N . SER F 2 105 ? 29.714 100.278 28.018 1.00 53.23 149 SER F N 1
ATOM 6543 C CA . SER F 2 105 ? 28.759 99.237 27.649 1.00 59.76 149 SER F CA 1
ATOM 6544 C C . SER F 2 105 ? 27.627 99.106 28.690 1.00 59.29 149 SER F C 1
ATOM 6545 O O . SER F 2 105 ? 26.445 99.221 28.332 1.00 50.00 149 SER F O 1
ATOM 6548 N N . GLU F 2 106 ? 28.009 98.913 29.958 1.00 60.11 150 GLU F N 1
ATOM 6549 C CA . GLU F 2 106 ? 27.047 98.848 31.083 1.00 62.55 150 GLU F CA 1
ATOM 6550 C C . GLU F 2 106 ? 26.136 100.074 31.160 1.00 59.21 150 GLU F C 1
ATOM 6551 O O . GLU F 2 106 ? 24.914 99.932 31.149 1.00 58.20 150 GLU F O 1
ATOM 6557 N N . ALA F 2 107 ? 26.719 101.272 31.167 1.00 54.48 151 ALA F N 1
ATOM 6558 C CA . ALA F 2 107 ? 25.919 102.493 31.127 1.00 49.61 151 ALA F CA 1
ATOM 6559 C C . ALA F 2 107 ? 24.879 102.458 30.015 1.00 52.17 151 ALA F C 1
ATOM 6560 O O . ALA F 2 107 ? 23.746 102.876 30.218 1.00 59.48 151 ALA F O 1
ATOM 6562 N N . ALA F 2 108 ? 25.258 101.988 28.840 1.00 52.33 152 ALA F N 1
ATOM 6563 C CA . ALA F 2 108 ? 24.322 101.886 27.726 1.00 62.58 152 ALA F CA 1
ATOM 6564 C C . ALA F 2 108 ? 23.289 100.790 27.959 1.00 76.88 152 ALA F C 1
ATOM 6565 O O . ALA F 2 108 ? 22.124 100.942 27.572 1.00 89.72 152 ALA F O 1
ATOM 6567 N N . ASP F 2 109 ? 23.709 99.703 28.605 1.00 88.40 153 ASP F N 1
ATOM 6568 C CA . ASP F 2 109 ? 22.810 98.581 28.936 1.00 96.69 153 ASP F CA 1
ATOM 6569 C C . ASP F 2 109 ? 21.689 99.037 29.880 1.00 100.80 153 ASP F C 1
ATOM 6570 O O . ASP F 2 109 ? 20.506 98.882 29.585 1.00 89.93 153 ASP F O 1
ATOM 6575 N N . LYS F 2 110 ? 22.093 99.613 31.009 1.00 109.60 154 LYS F N 1
ATOM 6576 C CA . LYS F 2 110 ? 21.174 100.115 32.027 1.00 108.01 154 LYS F CA 1
ATOM 6577 C C . LYS F 2 110 ? 20.317 101.271 31.582 1.00 112.09 154 LYS F C 1
ATOM 6578 O O . LYS F 2 110 ? 19.313 101.565 32.214 1.00 130.25 154 LYS F O 1
ATOM 6584 N N . ALA F 2 111 ? 20.729 101.956 30.524 1.00 125.37 155 ALA F N 1
ATOM 6585 C CA . ALA F 2 111 ? 19.986 103.108 30.026 1.00 130.97 155 ALA F CA 1
ATOM 6586 C C . ALA F 2 111 ? 18.829 102.674 29.144 1.00 124.47 155 ALA F C 1
ATOM 6587 O O . ALA F 2 111 ? 17.757 103.276 29.187 1.00 133.39 155 ALA F O 1
ATOM 6589 N N . LYS F 2 112 ? 19.033 101.624 28.357 1.00 133.85 156 LYS F N 1
ATOM 6590 C CA . LYS F 2 112 ? 17.974 101.165 27.445 1.00 138.47 156 LYS F CA 1
ATOM 6591 C C . LYS F 2 112 ? 16.932 100.264 28.129 1.00 136.07 156 LYS F C 1
ATOM 6592 O O . LYS F 2 112 ? 15.860 100.039 27.575 1.00 123.64 156 LYS F O 1
ATOM 6598 N N . LYS F 2 113 ? 17.241 99.761 29.326 1.00 136.28 157 LYS F N 1
ATOM 6599 C CA . LYS F 2 113 ? 16.253 99.027 30.124 1.00 125.92 157 LYS F CA 1
ATOM 6600 C C . LYS F 2 113 ? 15.337 100.052 30.776 1.00 134.21 157 LYS F C 1
ATOM 6601 O O . LYS F 2 113 ? 14.137 100.057 30.526 1.00 140.07 157 LYS F O 1
ATOM 6607 N N . SER F 2 114 ? 15.921 100.930 31.593 1.00 133.22 158 SER F N 1
ATOM 6608 C CA . SER F 2 114 ? 15.195 102.031 32.220 1.00 125.91 158 SER F CA 1
ATOM 6609 C C . SER F 2 114 ? 14.502 102.916 31.193 1.00 139.29 158 SER F C 1
ATOM 6610 O O . SER F 2 114 ? 14.857 102.921 30.016 1.00 138.29 158 SER F O 1
ATOM 6613 N N . GLY F 2 115 ? 13.532 103.695 31.662 1.00 152.45 159 GLY F N 1
ATOM 6614 C CA . GLY F 2 115 ? 12.921 104.736 30.847 1.00 152.49 159 GLY F CA 1
ATOM 6615 C C . GLY F 2 115 ? 13.756 106.010 30.778 1.00 151.92 159 GLY F C 1
ATOM 6616 O O . GLY F 2 115 ? 13.328 106.974 30.142 1.00 142.00 159 GLY F O 1
ATOM 6617 N N . LEU F 2 116 ? 14.946 106.014 31.402 1.00 149.18 160 LEU F N 1
ATOM 6618 C CA . LEU F 2 116 ? 15.847 107.184 31.379 1.00 144.60 160 LEU F CA 1
ATOM 6619 C C . LEU F 2 116 ? 16.924 107.062 30.280 1.00 141.58 160 LEU F C 1
ATOM 6620 O O . LEU F 2 116 ? 18.054 107.529 30.447 1.00 118.76 160 LEU F O 1
ATOM 6625 N N . ALA F 2 117 ? 16.549 106.459 29.149 1.00 143.20 161 ALA F N 1
ATOM 6626 C CA . ALA F 2 117 ? 17.421 106.386 27.975 1.00 138.88 161 ALA F CA 1
ATOM 6627 C C . ALA F 2 117 ? 17.711 107.799 27.457 1.00 140.33 161 ALA F C 1
ATOM 6628 O O . ALA F 2 117 ? 18.789 108.333 27.708 1.00 147.30 161 ALA F O 1
ATOM 6630 N N . SER F 2 118 ? 16.729 108.426 26.801 1.00 146.98 162 SER F N 1
ATOM 6631 C CA . SER F 2 118 ? 16.904 109.757 26.188 1.00 132.58 162 SER F CA 1
ATOM 6632 C C . SER F 2 118 ? 16.727 110.924 27.162 1.00 123.02 162 SER F C 1
ATOM 6633 O O . SER F 2 118 ? 16.349 112.014 26.739 1.00 119.47 162 SER F O 1
ATOM 6636 N N . LYS F 2 119 ? 16.984 110.700 28.449 1.00 127.86 163 LYS F N 1
ATOM 6637 C CA . LYS F 2 119 ? 17.003 111.784 29.436 1.00 137.74 163 LYS F CA 1
ATOM 6638 C C . LYS F 2 119 ? 18.428 112.190 29.791 1.00 130.63 163 LYS F C 1
ATOM 6639 O O . LYS F 2 119 ? 18.737 113.387 29.816 1.00 141.53 163 LYS F O 1
ATOM 6645 N N . ILE F 2 120 ? 19.289 111.211 30.072 1.00 112.66 164 ILE F N 1
ATOM 6646 C CA . ILE F 2 120 ? 20.708 111.511 30.264 1.00 114.10 164 ILE F CA 1
ATOM 6647 C C . ILE F 2 120 ? 21.553 111.312 28.990 1.00 102.53 164 ILE F C 1
ATOM 6648 O O . ILE F 2 120 ? 22.651 111.865 28.911 1.00 93.89 164 ILE F O 1
ATOM 6653 N N . PHE F 2 121 ? 21.054 110.538 28.018 1.00 89.04 165 PHE F N 1
ATOM 6654 C CA . PHE F 2 121 ? 21.815 110.222 26.797 1.00 77.30 165 PHE F CA 1
ATOM 6655 C C . PHE F 2 121 ? 21.088 110.533 25.484 1.00 68.44 165 PHE F C 1
ATOM 6656 O O . PHE F 2 121 ? 21.531 110.135 24.421 1.00 59.84 165 PHE F O 1
ATOM 6664 N N . GLY F 2 122 ? 20.015 111.313 25.548 1.00 68.00 166 GLY F N 1
ATOM 6665 C CA . GLY F 2 122 ? 19.326 111.747 24.343 1.00 61.01 166 GLY F CA 1
ATOM 6666 C C . GLY F 2 122 ? 20.137 112.747 23.551 1.00 54.41 166 GLY F C 1
ATOM 6667 O O . GLY F 2 122 ? 19.859 113.000 22.378 1.00 60.57 166 GLY F O 1
ATOM 6668 N N . TRP F 2 123 ? 21.148 113.319 24.186 1.00 52.37 167 TRP F N 1
ATOM 6669 C CA . TRP F 2 123 ? 22.018 114.267 23.505 1.00 53.53 167 TRP F CA 1
ATOM 6670 C C . TRP F 2 123 ? 23.080 113.593 22.628 1.00 47.44 167 TRP F C 1
ATOM 6671 O O . TRP F 2 123 ? 23.605 114.170 21.699 1.00 41.80 167 TRP F O 1
ATOM 6682 N N . ILE F 2 124 ? 23.369 112.348 22.944 1.00 51.27 168 ILE F N 1
ATOM 6683 C CA . ILE F 2 124 ? 24.363 111.581 22.226 1.00 50.10 168 ILE F CA 1
ATOM 6684 C C . ILE F 2 124 ? 24.050 111.468 20.730 1.00 40.17 168 ILE F C 1
ATOM 6685 O O . ILE F 2 124 ? 22.944 111.197 20.338 1.00 41.05 168 ILE F O 1
ATOM 6690 N N . SER F 2 125 ? 25.034 111.691 19.895 1.00 35.27 169 SER F N 1
ATOM 6691 C CA . SER F 2 125 ? 24.757 111.700 18.473 1.00 38.63 169 SER F CA 1
ATOM 6692 C C . SER F 2 125 ? 24.519 110.293 17.980 1.00 37.41 169 SER F C 1
ATOM 6693 O O . SER F 2 125 ? 24.863 109.330 18.639 1.00 35.54 169 SER F O 1
ATOM 6696 N N . ALA F 2 126 ? 23.972 110.195 16.775 1.00 42.90 170 ALA F N 1
ATOM 6697 C CA . ALA F 2 126 ? 23.754 108.906 16.119 1.00 42.66 170 ALA F CA 1
ATOM 6698 C C . ALA F 2 126 ? 25.058 108.151 15.844 1.00 42.53 170 ALA F C 1
ATOM 6699 O O . ALA F 2 126 ? 25.112 106.936 16.016 1.00 40.25 170 ALA F O 1
ATOM 6701 N N . ILE F 2 127 ? 26.085 108.858 15.385 1.00 44.10 171 ILE F N 1
ATOM 6702 C CA . ILE F 2 127 ? 27.382 108.238 15.135 1.00 47.54 171 ILE F CA 1
ATOM 6703 C C . ILE F 2 127 ? 27.855 107.614 16.416 1.00 46.61 171 ILE F C 1
ATOM 6704 O O . ILE F 2 127 ? 28.168 106.428 16.474 1.00 52.29 171 ILE F O 1
ATOM 6709 N N . ALA F 2 128 ? 27.922 108.413 17.468 1.00 47.63 172 ALA F N 1
ATOM 6710 C CA . ALA F 2 128 ? 28.510 107.918 18.720 1.00 45.83 172 ALA F CA 1
ATOM 6711 C C . ALA F 2 128 ? 27.741 106.710 19.220 1.00 38.08 172 ALA F C 1
ATOM 6712 O O . ALA F 2 128 ? 28.286 105.778 19.754 1.00 41.61 172 ALA F O 1
ATOM 6714 N N . SER F 2 129 ? 26.464 106.743 18.981 1.00 35.90 173 SER F N 1
ATOM 6715 C CA . SER F 2 129 ? 25.596 105.676 19.315 1.00 39.85 173 SER F CA 1
ATOM 6716 C C . SER F 2 129 ? 25.975 104.365 18.635 1.00 41.96 173 SER F C 1
ATOM 6717 O O . SER F 2 129 ? 25.930 103.297 19.270 1.00 43.81 173 SER F O 1
ATOM 6728 N N . VAL F 2 131 ? 28.966 103.776 17.550 1.00 44.69 175 VAL F N 1
ATOM 6729 C CA . VAL F 2 131 ? 30.251 103.470 18.174 1.00 41.95 175 VAL F CA 1
ATOM 6730 C C . VAL F 2 131 ? 30.045 102.647 19.458 1.00 45.11 175 VAL F C 1
ATOM 6731 O O . VAL F 2 131 ? 30.792 101.716 19.731 1.00 52.50 175 VAL F O 1
ATOM 6735 N N . ILE F 2 132 ? 29.010 102.934 20.232 1.00 49.98 176 ILE F N 1
ATOM 6736 C CA . ILE F 2 132 ? 28.711 102.072 21.394 1.00 57.40 176 ILE F CA 1
ATOM 6737 C C . ILE F 2 132 ? 28.467 100.666 20.938 1.00 48.72 176 ILE F C 1
ATOM 6738 O O . ILE F 2 132 ? 29.005 99.716 21.526 1.00 47.60 176 ILE F O 1
ATOM 6743 N N . GLY F 2 133 ? 27.637 100.532 19.911 1.00 44.46 177 GLY F N 1
ATOM 6744 C CA . GLY F 2 133 ? 27.419 99.213 19.290 1.00 43.69 177 GLY F CA 1
ATOM 6745 C C . GLY F 2 133 ? 28.708 98.505 18.855 1.00 45.67 177 GLY F C 1
ATOM 6746 O O . GLY F 2 133 ? 28.931 97.329 19.159 1.00 42.34 177 GLY F O 1
ATOM 6747 N N . ALA F 2 134 ? 29.572 99.237 18.145 1.00 46.26 178 ALA F N 1
ATOM 6748 C CA . ALA F 2 134 ? 30.823 98.689 17.669 1.00 42.10 178 ALA F CA 1
ATOM 6749 C C . ALA F 2 134 ? 31.701 98.186 18.824 1.00 42.05 178 ALA F C 1
ATOM 6750 O O . ALA F 2 134 ? 32.430 97.161 18.701 1.00 33.58 178 ALA F O 1
ATOM 6752 N N . ILE F 2 135 ? 31.637 98.912 19.934 1.00 40.48 179 ILE F N 1
ATOM 6753 C CA . ILE F 2 135 ? 32.357 98.507 21.134 1.00 44.45 179 ILE F CA 1
ATOM 6754 C C . ILE F 2 135 ? 31.815 97.224 21.751 1.00 45.61 179 ILE F C 1
ATOM 6755 O O . ILE F 2 135 ? 32.583 96.352 22.181 1.00 49.47 179 ILE F O 1
ATOM 6760 N N . LEU F 2 136 ? 30.502 97.076 21.781 1.00 53.15 180 LEU F N 1
ATOM 6761 C CA . LEU F 2 136 ? 29.897 95.786 22.176 1.00 56.97 180 LEU F CA 1
ATOM 6762 C C . LEU F 2 136 ? 30.329 94.619 21.286 1.00 51.42 180 LEU F C 1
ATOM 6763 O O . LEU F 2 136 ? 30.660 93.546 21.779 1.00 48.57 180 LEU F O 1
ATOM 6768 N N . ILE F 2 137 ? 30.283 94.815 19.978 1.00 49.46 181 ILE F N 1
ATOM 6769 C CA . ILE F 2 137 ? 30.714 93.758 19.040 1.00 57.71 181 ILE F CA 1
ATOM 6770 C C . ILE F 2 137 ? 32.227 93.501 19.033 1.00 54.55 181 ILE F C 1
ATOM 6771 O O . ILE F 2 137 ? 32.635 92.366 18.993 1.00 52.08 181 ILE F O 1
ATOM 6776 N N . ALA F 2 138 ? 33.056 94.552 19.054 1.00 53.68 182 ALA F N 1
ATOM 6777 C CA . ALA F 2 138 ? 34.470 94.373 18.783 1.00 45.83 182 ALA F CA 1
ATOM 6778 C C . ALA F 2 138 ? 35.436 95.075 19.751 1.00 50.16 182 ALA F C 1
ATOM 6779 O O . ALA F 2 138 ? 36.652 95.218 19.446 1.00 52.40 182 ALA F O 1
ATOM 6781 N N . THR F 2 139 ? 34.914 95.462 20.923 1.00 48.30 183 THR F N 1
ATOM 6782 C CA . THR F 2 139 ? 35.661 96.187 21.971 1.00 46.40 183 THR F CA 1
ATOM 6783 C C . THR F 2 139 ? 36.676 97.143 21.374 1.00 41.51 183 THR F C 1
ATOM 6784 O O . THR F 2 139 ? 36.283 98.009 20.612 1.00 42.15 183 THR F O 1
ATOM 6788 N N . GLY F 2 140 ? 37.958 97.008 21.684 1.00 38.87 184 GLY F N 1
ATOM 6789 C CA . GLY F 2 140 ? 38.945 98.023 21.289 1.00 35.72 184 GLY F CA 1
ATOM 6790 C C . GLY F 2 140 ? 39.037 98.299 19.788 1.00 37.20 184 GLY F C 1
ATOM 6791 O O . GLY F 2 140 ? 39.406 99.397 19.381 1.00 38.66 184 GLY F O 1
ATOM 6792 N N . VAL F 2 141 ? 38.685 97.331 18.952 1.00 38.56 185 VAL F N 1
ATOM 6793 C CA . VAL F 2 141 ? 38.655 97.584 17.508 1.00 40.61 185 VAL F CA 1
ATOM 6794 C C . VAL F 2 141 ? 37.467 98.467 17.148 1.00 37.95 185 VAL F C 1
ATOM 6795 O O . VAL F 2 141 ? 37.595 99.349 16.336 1.00 40.09 185 VAL F O 1
ATOM 6799 N N . GLY F 2 142 ? 36.319 98.201 17.762 1.00 35.52 186 GLY F N 1
ATOM 6800 C CA . GLY F 2 142 ? 35.168 99.078 17.677 1.00 36.05 186 GLY F CA 1
ATOM 6801 C C . GLY F 2 142 ? 35.468 100.503 18.100 1.00 35.27 186 GLY F C 1
ATOM 6802 O O . GLY F 2 142 ? 35.128 101.457 17.395 1.00 38.94 186 GLY F O 1
ATOM 6803 N N . ALA F 2 143 ? 36.134 100.664 19.224 1.00 31.34 187 ALA F N 1
ATOM 6804 C CA . ALA F 2 143 ? 36.476 101.989 19.675 1.00 33.11 187 ALA F CA 1
ATOM 6805 C C . ALA F 2 143 ? 37.374 102.658 18.684 1.00 33.42 187 ALA F C 1
ATOM 6806 O O . ALA F 2 143 ? 37.165 103.814 18.323 1.00 31.28 187 ALA F O 1
ATOM 6808 N N . ALA F 2 144 ? 38.380 101.919 18.247 1.00 37.30 188 ALA F N 1
ATOM 6809 C CA . ALA F 2 144 ? 39.326 102.439 17.286 1.00 35.31 188 ALA F CA 1
ATOM 6810 C C . ALA F 2 144 ? 38.599 102.997 16.084 1.00 32.39 188 ALA F C 1
ATOM 6811 O O . ALA F 2 144 ? 38.718 104.174 15.789 1.00 32.71 188 ALA F O 1
ATOM 6813 N N . VAL F 2 145 ? 37.859 102.169 15.365 1.00 32.12 189 VAL F N 1
ATOM 6814 C CA . VAL F 2 145 ? 37.268 102.638 14.120 1.00 32.52 189 VAL F CA 1
ATOM 6815 C C . VAL F 2 145 ? 36.278 103.735 14.434 1.00 36.69 189 VAL F C 1
ATOM 6816 O O . VAL F 2 145 ? 36.102 104.685 13.628 1.00 37.67 189 VAL F O 1
ATOM 6820 N N . GLY F 2 146 ? 35.647 103.656 15.612 1.00 33.21 190 GLY F N 1
ATOM 6821 C CA . GLY F 2 146 ? 34.695 104.691 16.001 1.00 32.76 190 GLY F CA 1
ATOM 6822 C C . GLY F 2 146 ? 35.389 106.032 16.152 1.00 32.50 190 GLY F C 1
ATOM 6823 O O . GLY F 2 146 ? 34.880 107.070 15.745 1.00 34.21 190 GLY F O 1
ATOM 6824 N N . ALA F 2 147 ? 36.534 106.025 16.777 1.00 31.81 191 ALA F N 1
ATOM 6825 C CA . ALA F 2 147 ? 37.204 107.276 17.032 1.00 36.83 191 ALA F CA 1
ATOM 6826 C C . ALA F 2 147 ? 37.713 107.832 15.731 1.00 37.38 191 ALA F C 1
ATOM 6827 O O . ALA F 2 147 ? 37.706 109.034 15.529 1.00 38.87 191 ALA F O 1
ATOM 6845 N N . ILE F 2 150 ? 35.026 109.722 13.999 1.00 36.53 194 ILE F N 1
ATOM 6846 C CA . ILE F 2 150 ? 34.751 110.969 14.657 1.00 35.59 194 ILE F CA 1
ATOM 6847 C C . ILE F 2 150 ? 35.864 111.971 14.464 1.00 37.20 194 ILE F C 1
ATOM 6848 O O . ILE F 2 150 ? 35.609 113.162 14.244 1.00 38.02 194 ILE F O 1
ATOM 6853 N N . VAL F 2 151 ? 37.104 111.516 14.546 1.00 39.91 195 VAL F N 1
ATOM 6854 C CA . VAL F 2 151 ? 38.210 112.398 14.249 1.00 42.14 195 VAL F CA 1
ATOM 6855 C C . VAL F 2 151 ? 38.089 113.040 12.856 1.00 45.28 195 VAL F C 1
ATOM 6856 O O . VAL F 2 151 ? 38.457 114.203 12.699 1.00 47.22 195 VAL F O 1
ATOM 6860 N N . GLY F 2 152 ? 37.613 112.315 11.847 1.00 46.18 196 GLY F N 1
ATOM 6861 C CA . GLY F 2 152 ? 37.370 112.937 10.541 1.00 55.77 196 GLY F CA 1
ATOM 6862 C C . GLY F 2 152 ? 38.501 112.763 9.538 1.00 67.75 196 GLY F C 1
ATOM 6863 O O . GLY F 2 152 ? 38.276 112.278 8.420 1.00 91.63 196 GLY F O 1
ATOM 6864 N N . GLY F 2 153 ? 39.708 113.165 9.913 1.00 76.43 197 GLY F N 1
ATOM 6865 C CA . GLY F 2 153 ? 40.913 112.863 9.125 1.00 85.37 197 GLY F CA 1
ATOM 6866 C C . GLY F 2 153 ? 40.900 113.220 7.637 1.00 91.31 197 GLY F C 1
ATOM 6867 O O . GLY F 2 153 ? 41.194 114.358 7.265 1.00 98.38 197 GLY F O 1
ATOM 6868 N N . ALA F 2 154 ? 40.542 112.255 6.788 1.00 89.46 198 ALA F N 1
ATOM 6869 C CA . ALA F 2 154 ? 40.576 112.454 5.336 1.00 92.01 198 ALA F CA 1
ATOM 6870 C C . ALA F 2 154 ? 39.492 113.413 4.836 1.00 95.80 198 ALA F C 1
ATOM 6871 O O . ALA F 2 154 ? 39.772 114.568 4.505 1.00 90.66 198 ALA F O 1
ATOM 6873 N N . VAL F 2 155 ? 38.247 112.950 4.819 1.00 103.47 199 VAL F N 1
ATOM 6874 C CA . VAL F 2 155 ? 37.137 113.758 4.323 1.00 95.88 199 VAL F CA 1
ATOM 6875 C C . VAL F 2 155 ? 36.538 114.692 5.384 1.00 89.67 199 VAL F C 1
ATOM 6876 O O . VAL F 2 155 ? 35.465 115.249 5.182 1.00 93.27 199 VAL F O 1
ATOM 6880 N N . GLY F 2 156 ? 37.229 114.884 6.502 1.00 76.36 200 GLY F N 1
ATOM 6881 C CA . GLY F 2 156 ? 36.722 115.753 7.541 1.00 80.82 200 GLY F CA 1
ATOM 6882 C C . GLY F 2 156 ? 36.602 117.189 7.094 1.00 78.05 200 GLY F C 1
ATOM 6883 O O . GLY F 2 156 ? 35.668 117.888 7.480 1.00 77.88 200 GLY F O 1
ATOM 6884 N N . VAL F 2 157 ? 37.550 117.627 6.270 1.00 90.08 201 VAL F N 1
ATOM 6885 C CA . VAL F 2 157 ? 37.584 119.022 5.780 1.00 88.06 201 VAL F CA 1
ATOM 6886 C C . VAL F 2 157 ? 36.451 119.285 4.769 1.00 76.36 201 VAL F C 1
ATOM 6887 O O . VAL F 2 157 ? 35.807 120.331 4.794 1.00 75.61 201 VAL F O 1
ATOM 6891 N N . ALA F 2 158 ? 36.193 118.325 3.900 1.00 68.49 202 ALA F N 1
ATOM 6892 C CA . ALA F 2 158 ? 35.025 118.394 3.036 1.00 81.04 202 ALA F CA 1
ATOM 6893 C C . ALA F 2 158 ? 33.755 118.474 3.879 1.00 83.80 202 ALA F C 1
ATOM 6894 O O . ALA F 2 158 ? 32.859 119.277 3.620 1.00 72.94 202 ALA F O 1
ATOM 6896 N N . ASN F 2 159 ? 33.701 117.620 4.893 1.00 84.58 203 ASN F N 1
ATOM 6897 C CA . ASN F 2 159 ? 32.531 117.498 5.724 1.00 82.87 203 ASN F CA 1
ATOM 6898 C C . ASN F 2 159 ? 32.253 118.791 6.436 1.00 78.20 203 ASN F C 1
ATOM 6899 O O . ASN F 2 159 ? 31.106 119.179 6.599 1.00 70.62 203 ASN F O 1
ATOM 6912 N N . ALA F 2 161 ? 33.246 121.755 5.398 1.00 115.52 205 ALA F N 1
ATOM 6913 C CA . ALA F 2 161 ? 32.817 122.635 4.311 1.00 111.34 205 ALA F CA 1
ATOM 6914 C C . ALA F 2 161 ? 31.328 122.462 4.027 1.00 106.25 205 ALA F C 1
ATOM 6915 O O . ALA F 2 161 ? 30.619 123.454 3.849 1.00 98.11 205 ALA F O 1
ATOM 6917 N N . ILE F 2 162 ? 30.854 121.210 4.016 1.00 100.67 206 ILE F N 1
ATOM 6918 C CA . ILE F 2 162 ? 29.419 120.920 3.944 1.00 95.17 206 ILE F CA 1
ATOM 6919 C C . ILE F 2 162 ? 28.769 121.460 5.216 1.00 96.77 206 ILE F C 1
ATOM 6920 O O . ILE F 2 162 ? 28.534 120.748 6.185 1.00 96.89 206 ILE F O 1
ATOM 6925 N N . GLN F 2 163 ? 28.548 122.760 5.204 1.00 107.63 207 GLN F N 1
ATOM 6926 C CA . GLN F 2 163 ? 27.888 123.459 6.285 1.00 111.63 207 GLN F CA 1
ATOM 6927 C C . GLN F 2 163 ? 27.512 124.820 5.718 1.00 113.47 207 GLN F C 1
ATOM 6928 O O . GLN F 2 163 ? 27.986 125.854 6.184 1.00 108.22 207 GLN F O 1
ATOM 6930 N N . GLN F 2 164 ? 26.720 124.784 4.648 1.00 102.87 208 GLN F N 1
ATOM 6931 C CA . GLN F 2 164 ? 25.799 125.848 4.338 1.00 103.15 208 GLN F CA 1
ATOM 6932 C C . GLN F 2 164 ? 24.424 125.313 4.762 1.00 94.58 208 GLN F C 1
ATOM 6933 O O . GLN F 2 164 ? 24.282 124.113 5.048 1.00 69.62 208 GLN F O 1
ATOM 6935 N N . GLU F 2 174 ? 22.543 126.093 1.337 1.00 101.95 218 GLU F N 1
ATOM 6936 C CA . GLU F 2 174 ? 22.444 124.753 0.771 1.00 96.68 218 GLU F CA 1
ATOM 6937 C C . GLU F 2 174 ? 21.231 123.935 1.312 1.00 104.46 218 GLU F C 1
ATOM 6938 O O . GLU F 2 174 ? 20.886 124.042 2.483 1.00 93.79 218 GLU F O 1
ATOM 6944 N N . THR F 2 175 ? 20.645 123.111 0.426 1.00 128.46 219 THR F N 1
ATOM 6945 C CA . THR F 2 175 ? 19.275 122.493 0.518 1.00 140.22 219 THR F CA 1
ATOM 6946 C C . THR F 2 175 ? 19.015 121.506 1.694 1.00 148.54 219 THR F C 1
ATOM 6947 O O . THR F 2 175 ? 19.451 121.770 2.805 1.00 138.76 219 THR F O 1
ATOM 6959 N N . LYS F 2 177 ? 19.223 117.252 3.107 1.00 113.77 221 LYS F N 1
ATOM 6960 C CA . LYS F 2 177 ? 20.370 116.383 3.302 1.00 100.01 221 LYS F CA 1
ATOM 6961 C C . LYS F 2 177 ? 20.149 114.877 3.387 1.00 101.66 221 LYS F C 1
ATOM 6962 O O . LYS F 2 177 ? 20.117 114.329 4.492 1.00 83.81 221 LYS F O 1
ATOM 6968 N N . VAL F 2 178 ? 20.087 114.203 2.236 1.00 104.74 222 VAL F N 1
ATOM 6969 C CA . VAL F 2 178 ? 20.555 112.806 2.154 1.00 100.74 222 VAL F CA 1
ATOM 6970 C C . VAL F 2 178 ? 22.095 112.777 1.898 1.00 85.69 222 VAL F C 1
ATOM 6971 O O . VAL F 2 178 ? 22.726 111.732 1.997 1.00 72.43 222 VAL F O 1
ATOM 6975 N N . LEU F 2 179 ? 22.683 113.940 1.592 1.00 79.29 223 LEU F N 1
ATOM 6976 C CA . LEU F 2 179 ? 24.141 114.182 1.656 1.00 81.70 223 LEU F CA 1
ATOM 6977 C C . LEU F 2 179 ? 24.817 113.753 3.004 1.00 86.38 223 LEU F C 1
ATOM 6978 O O . LEU F 2 179 ? 25.990 113.331 3.028 1.00 80.96 223 LEU F O 1
ATOM 6983 N N . GLY F 2 180 ? 24.059 113.844 4.103 1.00 88.88 224 GLY F N 1
ATOM 6984 C CA . GLY F 2 180 ? 24.497 113.378 5.424 1.00 80.47 224 GLY F CA 1
ATOM 6985 C C . GLY F 2 180 ? 24.894 111.906 5.526 1.00 85.58 224 GLY F C 1
ATOM 6986 O O . GLY F 2 180 ? 26.084 111.605 5.692 1.00 87.13 224 GLY F O 1
ATOM 6987 N N . PRO F 2 181 ? 23.911 110.967 5.433 1.00 83.59 225 PRO F N 1
ATOM 6988 C CA . PRO F 2 181 ? 24.275 109.542 5.555 1.00 81.33 225 PRO F CA 1
ATOM 6989 C C . PRO F 2 181 ? 25.427 109.088 4.649 1.00 88.25 225 PRO F C 1
ATOM 6990 O O . PRO F 2 181 ? 26.197 108.216 5.043 1.00 97.27 225 PRO F O 1
ATOM 6994 N N . ILE F 2 182 ? 25.565 109.669 3.466 1.00 89.90 226 ILE F N 1
ATOM 6995 C CA . ILE F 2 182 ? 26.577 109.171 2.544 1.00 101.91 226 ILE F CA 1
ATOM 6996 C C . ILE F 2 182 ? 27.946 109.622 3.014 1.00 95.08 226 ILE F C 1
ATOM 6997 O O . ILE F 2 182 ? 28.921 108.872 2.907 1.00 99.22 226 ILE F O 1
ATOM 7010 N N . ILE F 2 184 ? 28.751 109.959 6.062 1.00 87.89 228 ILE F N 1
ATOM 7011 C CA . ILE F 2 184 ? 29.040 108.941 7.069 1.00 90.02 228 ILE F CA 1
ATOM 7012 C C . ILE F 2 184 ? 29.739 107.757 6.405 1.00 90.30 228 ILE F C 1
ATOM 7013 O O . ILE F 2 184 ? 30.926 107.515 6.668 1.00 95.54 228 ILE F O 1
ATOM 7018 N N . ALA F 2 185 ? 29.004 107.051 5.531 1.00 84.01 229 ALA F N 1
ATOM 7019 C CA . ALA F 2 185 ? 29.525 105.916 4.735 1.00 65.39 229 ALA F CA 1
ATOM 7020 C C . ALA F 2 185 ? 30.897 106.218 4.160 1.00 60.12 229 ALA F C 1
ATOM 7021 O O . ALA F 2 185 ? 31.810 105.399 4.234 1.00 68.19 229 ALA F O 1
ATOM 7023 N N . ALA F 2 186 ? 31.062 107.418 3.636 1.00 54.02 230 ALA F N 1
ATOM 7024 C CA . ALA F 2 186 ? 32.353 107.832 3.157 1.00 58.48 230 ALA F CA 1
ATOM 7025 C C . ALA F 2 186 ? 33.347 107.694 4.274 1.00 68.39 230 ALA F C 1
ATOM 7026 O O . ALA F 2 186 ? 34.405 107.067 4.105 1.00 65.20 230 ALA F O 1
ATOM 7028 N N . GLU F 2 187 ? 33.008 108.315 5.414 1.00 80.12 231 GLU F N 1
ATOM 7029 C CA . GLU F 2 187 ? 33.890 108.355 6.605 1.00 77.98 231 GLU F CA 1
ATOM 7030 C C . GLU F 2 187 ? 34.144 106.963 7.167 1.00 59.04 231 GLU F C 1
ATOM 7031 O O . GLU F 2 187 ? 35.310 106.583 7.408 1.00 43.45 231 GLU F O 1
ATOM 7037 N N . ILE F 2 188 ? 33.063 106.185 7.284 1.00 47.83 232 ILE F N 1
ATOM 7038 C CA . ILE F 2 188 ? 33.210 104.808 7.712 1.00 53.56 232 ILE F CA 1
ATOM 7039 C C . ILE F 2 188 ? 34.257 104.134 6.848 1.00 55.96 232 ILE F C 1
ATOM 7040 O O . ILE F 2 188 ? 35.281 103.692 7.342 1.00 48.84 232 ILE F O 1
ATOM 7045 N N . LEU F 2 189 ? 34.008 104.128 5.539 1.00 63.84 233 LEU F N 1
ATOM 7046 C CA . LEU F 2 189 ? 34.893 103.498 4.597 1.00 65.48 233 LEU F CA 1
ATOM 7047 C C . LEU F 2 189 ? 36.315 104.014 4.734 1.00 61.74 233 LEU F C 1
ATOM 7048 O O . LEU F 2 189 ? 37.253 103.219 4.742 1.00 56.18 233 LEU F O 1
ATOM 7053 N N . VAL F 2 190 ? 36.504 105.324 4.850 1.00 62.80 234 VAL F N 1
ATOM 7054 C CA . VAL F 2 190 ? 37.906 105.839 4.946 1.00 73.91 234 VAL F CA 1
ATOM 7055 C C . VAL F 2 190 ? 38.564 105.304 6.248 1.00 71.45 234 VAL F C 1
ATOM 7056 O O . VAL F 2 190 ? 39.710 104.799 6.223 1.00 67.55 234 VAL F O 1
ATOM 7060 N N . ALA F 2 191 ? 37.805 105.352 7.353 1.00 59.78 235 ALA F N 1
ATOM 7061 C CA . ALA F 2 191 ? 38.257 104.807 8.645 1.00 61.88 235 ALA F CA 1
ATOM 7062 C C . ALA F 2 191 ? 38.696 103.358 8.572 1.00 60.22 235 ALA F C 1
ATOM 7063 O O . ALA F 2 191 ? 39.778 103.022 9.077 1.00 65.00 235 ALA F O 1
ATOM 7065 N N . ILE F 2 192 ? 37.889 102.506 7.913 1.00 58.79 236 ILE F N 1
ATOM 7066 C CA . ILE F 2 192 ? 38.274 101.105 7.677 1.00 52.23 236 ILE F CA 1
ATOM 7067 C C . ILE F 2 192 ? 39.607 100.975 6.962 1.00 56.20 236 ILE F C 1
ATOM 7068 O O . ILE F 2 192 ? 40.461 100.172 7.362 1.00 50.89 236 ILE F O 1
ATOM 7073 N N . VAL F 2 193 ? 39.804 101.789 5.923 1.00 60.69 237 VAL F N 1
ATOM 7074 C CA . VAL F 2 193 ? 41.068 101.772 5.202 1.00 65.65 237 VAL F CA 1
ATOM 7075 C C . VAL F 2 193 ? 42.194 102.207 6.135 1.00 58.05 237 VAL F C 1
ATOM 7076 O O . VAL F 2 193 ? 43.177 101.474 6.330 1.00 53.02 237 VAL F O 1
ATOM 7080 N N . SER F 2 194 ? 42.005 103.358 6.761 1.00 56.72 238 SER F N 1
ATOM 7081 C CA . SER F 2 194 ? 42.972 103.863 7.736 1.00 63.79 238 SER F CA 1
ATOM 7082 C C . SER F 2 194 ? 43.329 102.809 8.780 1.00 66.66 238 SER F C 1
ATOM 7083 O O . SER F 2 194 ? 44.509 102.673 9.102 1.00 69.38 238 SER F O 1
ATOM 7086 N N . ILE F 2 195 ? 42.337 102.058 9.303 1.00 57.78 239 ILE F N 1
ATOM 7087 C CA . ILE F 2 195 ? 42.647 100.980 10.256 1.00 56.97 239 ILE F CA 1
ATOM 7088 C C . ILE F 2 195 ? 43.536 99.952 9.546 1.00 58.88 239 ILE F C 1
ATOM 7089 O O . ILE F 2 195 ? 44.571 99.545 10.077 1.00 52.72 239 ILE F O 1
ATOM 7094 N N . ALA F 2 196 ? 43.117 99.539 8.348 1.00 64.75 240 ALA F N 1
ATOM 7095 C CA . ALA F 2 196 ? 43.846 98.543 7.577 1.00 66.47 240 ALA F CA 1
ATOM 7096 C C . ALA F 2 196 ? 45.291 98.949 7.499 1.00 71.24 240 ALA F C 1
ATOM 7097 O O . ALA F 2 196 ? 46.175 98.165 7.823 1.00 72.56 240 ALA F O 1
ATOM 7099 N N . VAL F 2 197 ? 45.518 100.196 7.102 1.00 69.41 241 VAL F N 1
ATOM 7100 C CA . VAL F 2 197 ? 46.873 100.738 7.011 1.00 73.08 241 VAL F CA 1
ATOM 7101 C C . VAL F 2 197 ? 47.617 100.724 8.346 1.00 69.65 241 VAL F C 1
ATOM 7102 O O . VAL F 2 197 ? 48.712 100.167 8.443 1.00 72.35 241 VAL F O 1
ATOM 7106 N N . THR F 2 198 ? 47.015 101.337 9.362 1.00 64.42 242 THR F N 1
ATOM 7107 C CA . THR F 2 198 ? 47.673 101.563 10.650 1.00 61.28 242 THR F CA 1
ATOM 7108 C C . THR F 2 198 ? 47.900 100.277 11.450 1.00 63.39 242 THR F C 1
ATOM 7109 O O . THR F 2 198 ? 48.905 100.148 12.146 1.00 75.79 242 THR F O 1
ATOM 7113 N N . PHE F 2 199 ? 46.953 99.345 11.392 1.00 62.35 243 PHE F N 1
ATOM 7114 C CA . PHE F 2 199 ? 47.015 98.119 12.205 1.00 59.20 243 PHE F CA 1
ATOM 7115 C C . PHE F 2 199 ? 46.844 96.963 11.244 1.00 66.01 243 PHE F C 1
ATOM 7116 O O . PHE F 2 199 ? 46.891 97.166 10.024 1.00 62.67 243 PHE F O 1
ATOM 7124 N N . GLY F 2 200 ? 46.626 95.755 11.740 1.00 69.87 244 GLY F N 1
ATOM 7125 C CA . GLY F 2 200 ? 46.265 94.648 10.820 1.00 82.09 244 GLY F CA 1
ATOM 7126 C C . GLY F 2 200 ? 45.302 94.991 9.663 1.00 81.38 244 GLY F C 1
ATOM 7127 O O . GLY F 2 200 ? 44.644 96.040 9.654 1.00 87.79 244 GLY F O 1
ATOM 7128 N N . ALA F 2 201 ? 45.192 94.108 8.681 1.00 80.77 245 ALA F N 1
ATOM 7129 C CA . ALA F 2 201 ? 44.025 94.152 7.790 1.00 81.82 245 ALA F CA 1
ATOM 7130 C C . ALA F 2 201 ? 42.944 93.203 8.302 1.00 77.32 245 ALA F C 1
ATOM 7131 O O . ALA F 2 201 ? 41.774 93.300 7.901 1.00 70.11 245 ALA F O 1
ATOM 7133 N N . SER F 2 202 ? 43.317 92.293 9.195 1.00 64.23 246 SER F N 1
ATOM 7134 C CA . SER F 2 202 ? 42.302 91.545 9.895 1.00 67.90 246 SER F CA 1
ATOM 7135 C C . SER F 2 202 ? 41.609 92.494 10.891 1.00 62.28 246 SER F C 1
ATOM 7136 O O . SER F 2 202 ? 40.407 92.358 11.158 1.00 63.87 246 SER F O 1
ATOM 7139 N N . ALA F 2 203 ? 42.347 93.481 11.396 1.00 62.78 247 ALA F N 1
ATOM 7140 C CA . ALA F 2 203 ? 41.764 94.519 12.279 1.00 60.02 247 ALA F CA 1
ATOM 7141 C C . ALA F 2 203 ? 40.708 95.330 11.543 1.00 56.89 247 ALA F C 1
ATOM 7142 O O . ALA F 2 203 ? 39.612 95.602 12.070 1.00 55.08 247 ALA F O 1
ATOM 7144 N N . ALA F 2 204 ? 41.043 95.700 10.314 1.00 50.67 248 ALA F N 1
ATOM 7145 C CA . ALA F 2 204 ? 40.124 96.427 9.466 1.00 47.59 248 ALA F CA 1
ATOM 7146 C C . ALA F 2 204 ? 38.883 95.595 9.180 1.00 46.27 248 ALA F C 1
ATOM 7147 O O . ALA F 2 204 ? 37.762 96.097 9.095 1.00 47.96 248 ALA F O 1
ATOM 7149 N N . SER F 2 205 ? 39.110 94.313 8.984 1.00 50.48 249 SER F N 1
ATOM 7150 C CA . SER F 2 205 ? 38.062 93.404 8.616 1.00 50.99 249 SER F CA 1
ATOM 7151 C C . SER F 2 205 ? 37.088 93.246 9.773 1.00 48.69 249 SER F C 1
ATOM 7152 O O . SER F 2 205 ? 35.878 93.338 9.579 1.00 48.57 249 SER F O 1
ATOM 7155 N N . THR F 2 206 ? 37.631 93.017 10.970 1.00 43.63 250 THR F N 1
ATOM 7156 C CA . THR F 2 206 ? 36.856 93.031 12.223 1.00 45.79 250 THR F CA 1
ATOM 7157 C C . THR F 2 206 ? 36.131 94.385 12.431 1.00 47.26 250 THR F C 1
ATOM 7158 O O . THR F 2 206 ? 34.976 94.418 12.882 1.00 45.17 250 THR F O 1
ATOM 7162 N N . ALA F 2 207 ? 36.837 95.481 12.157 1.00 39.75 251 ALA F N 1
ATOM 7163 C CA . ALA F 2 207 ? 36.250 96.779 12.297 1.00 44.60 251 ALA F CA 1
ATOM 7164 C C . ALA F 2 207 ? 35.025 96.906 11.380 1.00 48.53 251 ALA F C 1
ATOM 7165 O O . ALA F 2 207 ? 34.001 97.501 11.752 1.00 45.46 251 ALA F O 1
ATOM 7175 N N . LYS F 2 209 ? 33.197 94.350 10.330 1.00 47.74 253 LYS F N 1
ATOM 7176 C CA . LYS F 2 209 ? 32.178 93.522 10.973 1.00 57.62 253 LYS F CA 1
ATOM 7177 C C . LYS F 2 209 ? 31.487 94.355 12.057 1.00 54.38 253 LYS F C 1
ATOM 7178 O O . LYS F 2 209 ? 30.260 94.407 12.132 1.00 48.98 253 LYS F O 1
ATOM 7184 N N . ALA F 2 210 ? 32.300 94.988 12.896 1.00 47.47 254 ALA F N 1
ATOM 7185 C CA . ALA F 2 210 ? 31.797 95.727 14.015 1.00 51.41 254 ALA F CA 1
ATOM 7186 C C . ALA F 2 210 ? 30.819 96.782 13.579 1.00 54.14 254 ALA F C 1
ATOM 7187 O O . ALA F 2 210 ? 29.693 96.861 14.091 1.00 49.31 254 ALA F O 1
ATOM 7189 N N . VAL F 2 211 ? 31.254 97.598 12.629 1.00 52.54 255 VAL F N 1
ATOM 7190 C CA . VAL F 2 211 ? 30.367 98.636 12.090 1.00 57.89 255 VAL F CA 1
ATOM 7191 C C . VAL F 2 211 ? 29.071 98.040 11.510 1.00 57.08 255 VAL F C 1
ATOM 7192 O O . VAL F 2 211 ? 27.985 98.603 11.710 1.00 49.87 255 VAL F O 1
ATOM 7196 N N . LYS F 2 212 ? 29.218 96.931 10.782 1.00 61.06 256 LYS F N 1
ATOM 7197 C CA . LYS F 2 212 ? 28.103 96.240 10.119 1.00 71.25 256 LYS F CA 1
ATOM 7198 C C . LYS F 2 212 ? 27.030 95.901 11.155 1.00 62.71 256 LYS F C 1
ATOM 7199 O O . LYS F 2 212 ? 25.878 96.270 11.045 1.00 69.80 256 LYS F O 1
ATOM 7205 N N . PHE F 2 213 ? 27.450 95.245 12.214 1.00 65.60 257 PHE F N 1
ATOM 7206 C CA . PHE F 2 213 ? 26.535 94.711 13.192 1.00 65.71 257 PHE F CA 1
ATOM 7207 C C . PHE F 2 213 ? 26.059 95.766 14.188 1.00 61.90 257 PHE F C 1
ATOM 7208 O O . PHE F 2 213 ? 24.966 95.659 14.674 1.00 65.50 257 PHE F O 1
ATOM 7216 N N . ALA F 2 214 ? 26.853 96.789 14.465 1.00 56.61 258 ALA F N 1
ATOM 7217 C CA . ALA F 2 214 ? 26.386 97.906 15.255 1.00 61.86 258 ALA F CA 1
ATOM 7218 C C . ALA F 2 214 ? 25.260 98.587 14.532 1.00 73.84 258 ALA F C 1
ATOM 7219 O O . ALA F 2 214 ? 24.309 99.119 15.127 1.00 67.39 258 ALA F O 1
ATOM 7221 N N . THR F 2 215 ? 25.414 98.615 13.217 1.00 90.54 259 THR F N 1
ATOM 7222 C CA . THR F 2 215 ? 24.448 99.243 12.358 1.00 94.77 259 THR F CA 1
ATOM 7223 C C . THR F 2 215 ? 23.137 98.435 12.389 1.00 98.76 259 THR F C 1
ATOM 7224 O O . THR F 2 215 ? 22.066 99.040 12.421 1.00 112.39 259 THR F O 1
ATOM 7228 N N . GLN F 2 216 ? 23.211 97.097 12.396 1.00 87.99 260 GLN F N 1
ATOM 7229 C CA . GLN F 2 216 ? 21.994 96.237 12.497 1.00 92.09 260 GLN F CA 1
ATOM 7230 C C . GLN F 2 216 ? 21.380 96.253 13.906 1.00 91.04 260 GLN F C 1
ATOM 7231 O O . GLN F 2 216 ? 20.162 96.355 14.044 1.00 95.12 260 GLN F O 1
ATOM 7237 N N . ALA F 2 217 ? 22.222 96.207 14.936 1.00 91.34 261 ALA F N 1
ATOM 7238 C CA . ALA F 2 217 ? 21.767 96.345 16.313 1.00 92.57 261 ALA F CA 1
ATOM 7239 C C . ALA F 2 217 ? 21.001 97.654 16.463 1.00 105.15 261 ALA F C 1
ATOM 7240 O O . ALA F 2 217 ? 20.023 97.714 17.202 1.00 122.88 261 ALA F O 1
ATOM 7242 N N . ALA F 2 218 ? 21.435 98.695 15.745 1.00 119.41 262 ALA F N 1
ATOM 7243 C CA . ALA F 2 218 ? 20.771 100.012 15.782 1.00 129.92 262 ALA F CA 1
ATOM 7244 C C . ALA F 2 218 ? 19.262 99.998 15.406 1.00 133.46 262 ALA F C 1
ATOM 7245 O O . ALA F 2 218 ? 18.523 100.893 15.826 1.00 126.85 262 ALA F O 1
ATOM 7247 N N . ASP F 2 219 ? 18.824 99.000 14.623 1.00 129.62 263 ASP F N 1
ATOM 7248 C CA . ASP F 2 219 ? 17.446 98.901 14.121 1.00 122.13 263 ASP F CA 1
ATOM 7249 C C . ASP F 2 219 ? 16.586 97.968 14.988 1.00 116.87 263 ASP F C 1
ATOM 7250 O O . ASP F 2 219 ? 16.433 96.775 14.708 1.00 107.98 263 ASP F O 1
ATOM 7252 N N . ASN G 1 1 ? 119.352 90.023 13.757 1.00 79.90 9 ASN G N 1
ATOM 7253 C CA . ASN G 1 1 ? 118.177 89.110 13.882 1.00 85.91 9 ASN G CA 1
ATOM 7254 C C . ASN G 1 1 ? 116.925 89.971 13.917 1.00 98.93 9 ASN G C 1
ATOM 7255 O O . ASN G 1 1 ? 116.690 90.649 14.917 1.00 107.02 9 ASN G O 1
ATOM 7257 N N . GLU G 1 2 ? 116.142 89.964 12.830 1.00 95.05 10 GLU G N 1
ATOM 7258 C CA . GLU G 1 2 ? 114.940 90.793 12.705 1.00 85.63 10 GLU G CA 1
ATOM 7259 C C . GLU G 1 2 ? 113.930 90.465 13.810 1.00 84.57 10 GLU G C 1
ATOM 7260 O O . GLU G 1 2 ? 113.359 91.379 14.425 1.00 86.89 10 GLU G O 1
ATOM 7266 N N . PRO G 1 3 ? 113.708 89.167 14.059 1.00 63.11 11 PRO G N 1
ATOM 7267 C CA . PRO G 1 3 ? 112.810 88.802 15.142 1.00 61.18 11 PRO G CA 1
ATOM 7268 C C . PRO G 1 3 ? 113.308 89.194 16.513 1.00 60.12 11 PRO G C 1
ATOM 7269 O O . PRO G 1 3 ? 112.525 89.276 17.447 1.00 63.78 11 PRO G O 1
ATOM 7273 N N . ALA G 1 4 ? 114.605 89.402 16.657 1.00 61.80 12 ALA G N 1
ATOM 7274 C CA . ALA G 1 4 ? 115.139 89.956 17.902 1.00 60.00 12 ALA G CA 1
ATOM 7275 C C . ALA G 1 4 ? 114.718 91.433 18.023 1.00 59.07 12 ALA G C 1
ATOM 7276 O O . ALA G 1 4 ? 114.234 91.838 19.068 1.00 56.85 12 ALA G O 1
ATOM 7278 N N . ILE G 1 5 ? 114.927 92.214 16.953 1.00 56.19 13 ILE G N 1
ATOM 7279 C CA . ILE G 1 5 ? 114.573 93.620 16.949 1.00 57.30 13 ILE G CA 1
ATOM 7280 C C . ILE G 1 5 ? 113.094 93.790 17.243 1.00 53.17 13 ILE G C 1
ATOM 7281 O O . ILE G 1 5 ? 112.749 94.587 18.072 1.00 52.69 13 ILE G O 1
ATOM 7286 N N . GLU G 1 6 ? 112.237 93.025 16.566 1.00 52.58 14 GLU G N 1
ATOM 7287 C CA . GLU G 1 6 ? 110.805 93.004 16.847 1.00 48.60 14 GLU G CA 1
ATOM 7288 C C . GLU G 1 6 ? 110.477 92.704 18.300 1.00 45.74 14 GLU G C 1
ATOM 7289 O O . GLU G 1 6 ? 109.711 93.442 18.937 1.00 52.08 14 GLU G O 1
ATOM 7295 N N . ALA G 1 7 ? 111.062 91.648 18.854 1.00 46.04 15 ALA G N 1
ATOM 7296 C CA . ALA G 1 7 ? 110.864 91.330 20.286 1.00 42.43 15 ALA G CA 1
ATOM 7297 C C . ALA G 1 7 ? 111.335 92.478 21.224 1.00 45.19 15 ALA G C 1
ATOM 7298 O O . ALA G 1 7 ? 110.768 92.709 22.300 1.00 43.95 15 ALA G O 1
ATOM 7300 N N . PHE G 1 8 ? 112.366 93.196 20.799 1.00 44.20 16 PHE G N 1
ATOM 7301 C CA . PHE G 1 8 ? 112.835 94.340 21.537 1.00 47.75 16 PHE G CA 1
ATOM 7302 C C . PHE G 1 8 ? 111.765 95.431 21.518 1.00 47.79 16 PHE G C 1
ATOM 7303 O O . PHE G 1 8 ? 111.411 96.014 22.554 1.00 47.68 16 PHE G O 1
ATOM 7311 N N . LEU G 1 9 ? 111.267 95.685 20.318 1.00 43.68 17 LEU G N 1
ATOM 7312 C CA . LEU G 1 9 ? 110.352 96.767 20.069 1.00 45.24 17 LEU G CA 1
ATOM 7313 C C . LEU G 1 9 ? 109.087 96.510 20.837 1.00 42.26 17 LEU G C 1
ATOM 7314 O O . LEU G 1 9 ? 108.509 97.434 21.449 1.00 46.80 17 LEU G O 1
ATOM 7319 N N . GLN G 1 10 ? 108.686 95.251 20.786 1.00 44.36 18 GLN G N 1
ATOM 7320 C CA . GLN G 1 10 ? 107.486 94.761 21.430 1.00 50.01 18 GLN G CA 1
ATOM 7321 C C . GLN G 1 10 ? 107.528 94.853 22.961 1.00 51.27 18 GLN G C 1
ATOM 7322 O O . GLN G 1 10 ? 106.529 95.148 23.590 1.00 46.49 18 GLN G O 1
ATOM 7328 N N . ASP G 1 11 ? 108.680 94.564 23.541 1.00 50.87 19 ASP G N 1
ATOM 7329 C CA . ASP G 1 11 ? 108.833 94.573 24.975 1.00 51.97 19 ASP G CA 1
ATOM 7330 C C . ASP G 1 11 ? 108.949 95.996 25.492 1.00 54.28 19 ASP G C 1
ATOM 7331 O O . ASP G 1 11 ? 108.899 96.224 26.707 1.00 60.87 19 ASP G O 1
ATOM 7336 N N . GLY G 1 12 ? 109.075 96.957 24.591 1.00 46.19 20 GLY G N 1
ATOM 7337 C CA . GLY G 1 12 ? 109.029 98.344 24.985 1.00 42.65 20 GLY G CA 1
ATOM 7338 C C . GLY G 1 12 ? 110.310 99.073 24.745 1.00 43.12 20 GLY G C 1
ATOM 7339 O O . GLY G 1 12 ? 110.505 100.176 25.257 1.00 52.15 20 GLY G O 1
ATOM 7340 N N . GLY G 1 13 ? 111.231 98.460 24.019 1.00 39.11 21 GLY G N 1
ATOM 7341 C CA . GLY G 1 13 ? 112.389 99.180 23.605 1.00 38.32 21 GLY G CA 1
ATOM 7342 C C . GLY G 1 13 ? 112.008 100.294 22.642 1.00 42.18 21 GLY G C 1
ATOM 7343 O O . GLY G 1 13 ? 110.934 100.234 21.946 1.00 52.40 21 GLY G O 1
ATOM 7344 N N . THR G 1 14 ? 112.925 101.260 22.571 1.00 39.06 22 THR G N 1
ATOM 7345 C CA . THR G 1 14 ? 112.810 102.446 21.782 1.00 42.04 22 THR G CA 1
ATOM 7346 C C . THR G 1 14 ? 114.008 102.660 20.879 1.00 46.46 22 THR G C 1
ATOM 7347 O O . THR G 1 14 ? 115.030 102.022 21.031 1.00 56.57 22 THR G O 1
ATOM 7351 N N . LEU G 1 15 ? 113.847 103.543 19.910 1.00 48.34 23 LEU G N 1
ATOM 7352 C CA . LEU G 1 15 ? 114.893 103.861 18.952 1.00 49.81 23 LEU G CA 1
ATOM 7353 C C . LEU G 1 15 ? 116.095 104.469 19.630 1.00 45.99 23 LEU G C 1
ATOM 7354 O O . LEU G 1 15 ? 117.214 104.322 19.165 1.00 46.31 23 LEU G O 1
ATOM 7359 N N . ALA G 1 16 ? 115.875 105.168 20.731 1.00 49.94 24 ALA G N 1
ATOM 7360 C CA . ALA G 1 16 ? 116.996 105.787 21.458 1.00 52.56 24 ALA G CA 1
ATOM 7361 C C . ALA G 1 16 ? 117.912 104.695 21.940 1.00 52.07 24 ALA G C 1
ATOM 7362 O O . ALA G 1 16 ? 119.099 104.656 21.628 1.00 60.87 24 ALA G O 1
ATOM 7372 N N . LEU G 1 18 ? 118.148 101.720 20.889 1.00 49.47 26 LEU G N 1
ATOM 7373 C CA . LEU G 1 18 ? 118.722 100.964 19.799 1.00 53.11 26 LEU G CA 1
ATOM 7374 C C . LEU G 1 18 ? 119.968 101.637 19.300 1.00 53.75 26 LEU G C 1
ATOM 7375 O O . LEU G 1 18 ? 120.934 100.973 19.041 1.00 61.65 26 LEU G O 1
ATOM 7380 N N . ASN G 1 19 ? 119.963 102.960 19.214 1.00 55.64 27 ASN G N 1
ATOM 7381 C CA . ASN G 1 19 ? 121.120 103.690 18.703 1.00 54.98 27 ASN G CA 1
ATOM 7382 C C . ASN G 1 19 ? 122.093 104.171 19.789 1.00 59.79 27 ASN G C 1
ATOM 7383 O O . ASN G 1 19 ? 122.830 105.132 19.586 1.00 53.67 27 ASN G O 1
ATOM 7388 N N . ASP G 1 20 ? 122.086 103.499 20.945 1.00 66.70 28 ASP G N 1
ATOM 7389 C CA . ASP G 1 20 ? 122.811 103.960 22.140 1.00 65.56 28 ASP G CA 1
ATOM 7390 C C . ASP G 1 20 ? 122.820 105.477 22.214 1.00 67.02 28 ASP G C 1
ATOM 7391 O O . ASP G 1 20 ? 123.865 106.106 22.080 1.00 76.12 28 ASP G O 1
ATOM 7396 N N . VAL G 1 21 ? 121.635 106.061 22.386 1.00 65.47 29 VAL G N 1
ATOM 7397 C CA . VAL G 1 21 ? 121.510 107.481 22.633 1.00 62.49 29 VAL G CA 1
ATOM 7398 C C . VAL G 1 21 ? 121.359 107.672 24.129 1.00 64.66 29 VAL G C 1
ATOM 7399 O O . VAL G 1 21 ? 120.497 107.065 24.734 1.00 70.99 29 VAL G O 1
ATOM 7403 N N . SER G 1 22 ? 122.189 108.535 24.715 1.00 70.53 30 SER G N 1
ATOM 7404 C CA . SER G 1 22 ? 122.219 108.724 26.171 1.00 69.61 30 SER G CA 1
ATOM 7405 C C . SER G 1 22 ? 121.046 109.530 26.662 1.00 77.68 30 SER G C 1
ATOM 7406 O O . SER G 1 22 ? 120.415 110.259 25.896 1.00 89.41 30 SER G O 1
ATOM 7409 N N . THR G 1 23 ? 120.765 109.419 27.955 1.00 86.03 31 THR G N 1
ATOM 7410 C CA . THR G 1 23 ? 119.721 110.228 28.574 1.00 92.28 31 THR G CA 1
ATOM 7411 C C . THR G 1 23 ? 120.062 111.713 28.427 1.00 92.42 31 THR G C 1
ATOM 7412 O O . THR G 1 23 ? 119.183 112.557 28.271 1.00 95.48 31 THR G O 1
ATOM 7416 N N . ASP G 1 24 ? 121.348 112.019 28.480 1.00 87.59 32 ASP G N 1
ATOM 7417 C CA . ASP G 1 24 ? 121.790 113.394 28.478 1.00 90.62 32 ASP G CA 1
ATOM 7418 C C . ASP G 1 24 ? 121.830 113.992 27.087 1.00 72.79 32 ASP G C 1
ATOM 7419 O O . ASP G 1 24 ? 121.696 115.194 26.947 1.00 73.71 32 ASP G O 1
ATOM 7424 N N . THR G 1 25 ? 122.012 113.188 26.050 1.00 67.91 33 THR G N 1
ATOM 7425 C CA . THR G 1 25 ? 121.909 113.740 24.691 1.00 64.95 33 THR G CA 1
ATOM 7426 C C . THR G 1 25 ? 120.440 114.059 24.365 1.00 63.85 33 THR G C 1
ATOM 7427 O O . THR G 1 25 ? 120.128 115.070 23.733 1.00 63.21 33 THR G O 1
ATOM 7431 N N . LEU G 1 26 ? 119.545 113.194 24.829 1.00 63.42 34 LEU G N 1
ATOM 7432 C CA . LEU G 1 26 ? 118.125 113.352 24.586 1.00 64.99 34 LEU G CA 1
ATOM 7433 C C . LEU G 1 26 ? 117.648 114.600 25.296 1.00 63.71 34 LEU G C 1
ATOM 7434 O O . LEU G 1 26 ? 116.877 115.387 24.746 1.00 64.97 34 LEU G O 1
ATOM 7439 N N . GLU G 1 27 ? 118.122 114.771 26.525 1.00 64.08 35 GLU G N 1
ATOM 7440 C CA . GLU G 1 27 ? 117.789 115.951 27.314 1.00 66.73 35 GLU G CA 1
ATOM 7441 C C . GLU G 1 27 ? 118.278 117.222 26.704 1.00 65.97 35 GLU G C 1
ATOM 7442 O O . GLU G 1 27 ? 117.625 118.235 26.871 1.00 61.54 35 GLU G O 1
ATOM 7448 N N . GLN G 1 28 ? 119.406 117.156 25.997 1.00 70.17 36 GLN G N 1
ATOM 7449 C CA . GLN G 1 28 ? 119.941 118.319 25.287 1.00 77.84 36 GLN G CA 1
ATOM 7450 C C . GLN G 1 28 ? 118.934 118.675 24.234 1.00 67.86 36 GLN G C 1
ATOM 7451 O O . GLN G 1 28 ? 118.530 119.826 24.127 1.00 70.06 36 GLN G O 1
ATOM 7457 N N . LEU G 1 29 ? 118.491 117.671 23.481 1.00 62.61 37 LEU G N 1
ATOM 7458 C CA . LEU G 1 29 ? 117.533 117.888 22.395 1.00 52.11 37 LEU G CA 1
ATOM 7459 C C . LEU G 1 29 ? 116.180 118.386 22.907 1.00 51.72 37 LEU G C 1
ATOM 7460 O O . LEU G 1 29 ? 115.522 119.192 22.235 1.00 49.59 37 LEU G O 1
ATOM 7465 N N . TYR G 1 30 ? 115.758 117.922 24.082 1.00 48.83 38 TYR G N 1
ATOM 7466 C CA . TYR G 1 30 ? 114.517 118.428 24.656 1.00 46.95 38 TYR G CA 1
ATOM 7467 C C . TYR G 1 30 ? 114.707 119.902 24.915 1.00 49.64 38 TYR G C 1
ATOM 7468 O O . TYR G 1 30 ? 113.834 120.690 24.620 1.00 53.30 38 TYR G O 1
ATOM 7477 N N . THR G 1 31 ? 115.853 120.266 25.503 1.00 56.85 39 THR G N 1
ATOM 7478 C CA . THR G 1 31 ? 116.154 121.649 25.862 1.00 54.25 39 THR G CA 1
ATOM 7479 C C . THR G 1 31 ? 116.066 122.528 24.629 1.00 53.45 39 THR G C 1
ATOM 7480 O O . THR G 1 31 ? 115.387 123.553 24.625 1.00 51.98 39 THR G O 1
ATOM 7484 N N . LEU G 1 32 ? 116.711 122.098 23.563 1.00 53.57 40 LEU G N 1
ATOM 7485 C CA . LEU G 1 32 ? 116.638 122.838 22.310 1.00 58.40 40 LEU G CA 1
ATOM 7486 C C . LEU G 1 32 ? 115.181 123.059 21.915 1.00 60.89 40 LEU G C 1
ATOM 7487 O O . LEU G 1 32 ? 114.780 124.180 21.632 1.00 72.03 40 LEU G O 1
ATOM 7492 N N . GLY G 1 33 ? 114.392 121.988 21.898 1.00 59.91 41 GLY G N 1
ATOM 7493 C CA . GLY G 1 33 ? 112.981 122.083 21.543 1.00 57.90 41 GLY G CA 1
ATOM 7494 C C . GLY G 1 33 ? 112.206 122.995 22.472 1.00 53.28 41 GLY G C 1
ATOM 7495 O O . GLY G 1 33 ? 111.393 123.817 22.018 1.00 51.74 41 GLY G O 1
ATOM 7496 N N . PHE G 1 34 ? 112.427 122.823 23.768 1.00 50.35 42 PHE G N 1
ATOM 7497 C CA . PHE G 1 34 ? 111.800 123.661 24.789 1.00 56.40 42 PHE G CA 1
ATOM 7498 C C . PHE G 1 34 ? 112.146 125.173 24.644 1.00 61.50 42 PHE G C 1
ATOM 7499 O O . PHE G 1 34 ? 111.287 126.042 24.817 1.00 65.80 42 PHE G O 1
ATOM 7507 N N . ASN G 1 35 ? 113.391 125.485 24.313 1.00 54.51 43 ASN G N 1
ATOM 7508 C CA . ASN G 1 35 ? 113.757 126.876 24.081 1.00 62.18 43 ASN G CA 1
ATOM 7509 C C . ASN G 1 35 ? 113.134 127.402 22.812 1.00 56.11 43 ASN G C 1
ATOM 7510 O O . ASN G 1 35 ? 112.533 128.465 22.810 1.00 67.97 43 ASN G O 1
ATOM 7515 N N . GLN G 1 36 ? 113.293 126.665 21.729 1.00 55.92 44 GLN G N 1
ATOM 7516 C CA . GLN G 1 36 ? 112.692 127.075 20.479 1.00 59.30 44 GLN G CA 1
ATOM 7517 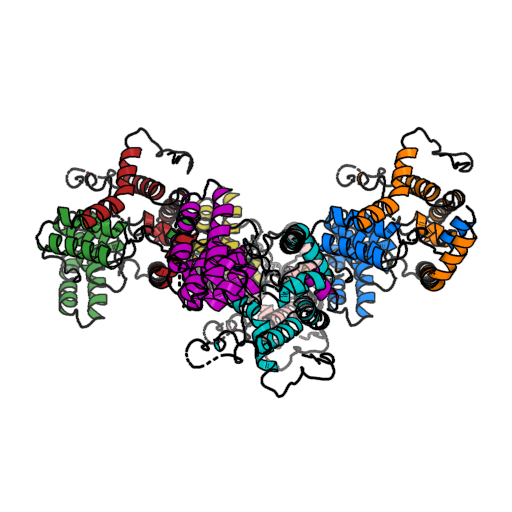C C . GLN G 1 36 ? 111.182 127.349 20.612 1.00 62.54 44 GLN G C 1
ATOM 7518 O O . GLN G 1 36 ? 110.653 128.293 20.004 1.00 58.41 44 GLN G O 1
ATOM 7524 N N . TYR G 1 37 ? 110.485 126.528 21.393 1.00 56.10 45 TYR G N 1
ATOM 7525 C CA . TYR G 1 37 ? 109.067 126.729 21.546 1.00 58.44 45 TYR G CA 1
ATOM 7526 C C . TYR G 1 37 ? 108.848 128.066 22.239 1.00 62.21 45 TYR G C 1
ATOM 7527 O O . TYR G 1 37 ? 108.011 128.852 21.810 1.00 58.51 45 TYR G O 1
ATOM 7536 N N . HIS G 1 38 ? 109.591 128.313 23.315 1.00 65.50 46 HIS G N 1
ATOM 7537 C CA . HIS G 1 38 ? 109.440 129.558 24.070 1.00 66.48 46 HIS G CA 1
ATOM 7538 C C . HIS G 1 38 ? 109.970 130.793 23.299 1.00 70.02 46 HIS G C 1
ATOM 7539 O O . HIS G 1 38 ? 109.520 131.903 23.521 1.00 89.10 46 HIS G O 1
ATOM 7546 N N . ALA G 1 39 ? 110.860 130.580 22.346 1.00 65.25 47 ALA G N 1
ATOM 7547 C CA . ALA G 1 39 ? 111.242 131.618 21.397 1.00 66.32 47 ALA G CA 1
ATOM 7548 C C . ALA G 1 39 ? 110.182 131.914 20.301 1.00 63.92 47 ALA G C 1
ATOM 7549 O O . ALA G 1 39 ? 110.394 132.780 19.453 1.00 65.45 47 ALA G O 1
ATOM 7551 N N . GLY G 1 40 ? 109.056 131.209 20.317 1.00 63.88 48 GLY G N 1
ATOM 7552 C CA . GLY G 1 40 ? 108.044 131.331 19.265 1.00 58.67 48 GLY G CA 1
ATOM 7553 C C . GLY G 1 40 ? 108.439 130.705 17.931 1.00 63.71 48 GLY G C 1
ATOM 7554 O O . GLY G 1 40 ? 107.659 130.780 16.976 1.00 58.39 48 GLY G O 1
ATOM 7555 N N . LYS G 1 41 ? 109.609 130.050 17.854 1.00 61.76 49 LYS G N 1
ATOM 7556 C CA . LYS G 1 41 ? 109.994 129.297 16.655 1.00 64.87 49 LYS G CA 1
ATOM 7557 C C . LYS G 1 41 ? 109.243 127.951 16.555 1.00 61.22 49 LYS G C 1
ATOM 7558 O O . LYS G 1 41 ? 109.853 126.888 16.505 1.00 62.04 49 LYS G O 1
ATOM 7564 N N . HIS G 1 42 ? 107.926 128.019 16.453 1.00 60.00 50 HIS G N 1
ATOM 7565 C CA . HIS G 1 42 ? 107.064 126.864 16.667 1.00 62.06 50 HIS G CA 1
ATOM 7566 C C . HIS G 1 42 ? 107.249 125.769 15.659 1.00 66.48 50 HIS G C 1
ATOM 7567 O O . HIS G 1 42 ? 107.174 124.587 15.993 1.00 75.08 50 HIS G O 1
ATOM 7574 N N . ASP G 1 43 ? 107.464 126.169 14.422 1.00 69.18 51 ASP G N 1
ATOM 7575 C CA . ASP G 1 43 ? 107.618 125.226 13.334 1.00 69.69 51 ASP G CA 1
ATOM 7576 C C . ASP G 1 43 ? 108.895 124.426 13.529 1.00 64.23 51 ASP G C 1
ATOM 7577 O O . ASP G 1 43 ? 108.910 123.218 13.350 1.00 65.11 51 ASP G O 1
ATOM 7582 N N . GLU G 1 44 ? 109.945 125.100 13.972 1.00 66.81 52 GLU G N 1
ATOM 7583 C CA . GLU G 1 44 ? 111.221 124.458 14.220 1.00 66.71 52 GLU G CA 1
ATOM 7584 C C . GLU G 1 44 ? 111.127 123.585 15.472 1.00 67.20 52 GLU G C 1
ATOM 7585 O O . GLU G 1 44 ? 111.689 122.489 15.524 1.00 69.40 52 GLU G O 1
ATOM 7591 N N . ALA G 1 45 ? 110.429 124.081 16.487 1.00 62.35 53 ALA G N 1
ATOM 7592 C CA . ALA G 1 45 ? 110.195 123.300 17.715 1.00 58.26 53 ALA G CA 1
ATOM 7593 C C . ALA G 1 45 ? 109.404 122.044 17.411 1.00 52.20 53 ALA G C 1
ATOM 7594 O O . ALA G 1 45 ? 109.755 120.962 17.880 1.00 48.07 53 ALA G O 1
ATOM 7596 N N . HIS G 1 46 ? 108.378 122.180 16.582 1.00 46.59 54 HIS G N 1
ATOM 7597 C CA . HIS G 1 46 ? 107.633 121.027 16.116 1.00 44.64 54 HIS G CA 1
ATOM 7598 C C . HIS G 1 46 ? 108.553 119.951 15.516 1.00 46.77 54 HIS G C 1
ATOM 7599 O O . HIS G 1 46 ? 108.438 118.795 15.879 1.00 53.69 54 HIS G O 1
ATOM 7606 N N . LYS G 1 47 ? 109.479 120.326 14.646 1.00 46.97 55 LYS G N 1
ATOM 7607 C CA . LYS G 1 47 ? 110.397 119.357 14.031 1.00 52.01 55 LYS G CA 1
ATOM 7608 C C . LYS G 1 47 ? 111.285 118.655 15.043 1.00 55.39 55 LYS G C 1
ATOM 7609 O O . LYS G 1 47 ? 111.550 117.448 14.915 1.00 53.38 55 LYS G O 1
ATOM 7615 N N . ILE G 1 48 ? 111.715 119.392 16.075 1.00 53.00 56 ILE G N 1
ATOM 7616 C CA . ILE G 1 48 ? 112.490 118.801 17.175 1.00 48.10 56 ILE G CA 1
ATOM 7617 C C . ILE G 1 48 ? 111.632 117.787 17.950 1.00 50.41 56 ILE G C 1
ATOM 7618 O O . ILE G 1 48 ? 112.029 116.636 18.124 1.00 54.38 56 ILE G O 1
ATOM 7623 N N . PHE G 1 49 ? 110.443 118.183 18.372 1.00 49.15 57 PHE G N 1
ATOM 7624 C CA . PHE G 1 49 ? 109.601 117.246 19.095 1.00 48.49 57 PHE G CA 1
ATOM 7625 C C . PHE G 1 49 ? 109.234 116.031 18.263 1.00 49.46 57 PHE G C 1
ATOM 7626 O O . PHE G 1 49 ? 109.060 114.929 18.813 1.00 48.77 57 PHE G O 1
ATOM 7634 N N . GLN G 1 50 ? 109.125 116.192 16.951 1.00 46.10 58 GLN G N 1
ATOM 7635 C CA . GLN G 1 50 ? 108.865 115.019 16.115 1.00 48.53 58 GLN G CA 1
ATOM 7636 C C . GLN G 1 50 ? 109.990 114.003 16.205 1.00 49.50 58 GLN G C 1
ATOM 7637 O O . GLN G 1 50 ? 109.743 112.805 16.187 1.00 49.27 58 GLN G O 1
ATOM 7643 N N . ALA G 1 51 ? 111.219 114.482 16.292 1.00 46.98 59 ALA G N 1
ATOM 7644 C CA . ALA G 1 51 ? 112.351 113.598 16.426 1.00 47.90 59 ALA G CA 1
ATOM 7645 C C . ALA G 1 51 ? 112.340 112.926 17.796 1.00 44.96 59 ALA G C 1
ATOM 7646 O O . ALA G 1 51 ? 112.555 111.726 17.910 1.00 47.76 59 ALA G O 1
ATOM 7648 N N . LEU G 1 52 ? 112.109 113.704 18.824 1.00 41.71 60 LEU G N 1
ATOM 7649 C CA . LEU G 1 52 ? 112.069 113.171 20.182 1.00 41.02 60 LEU G CA 1
ATOM 7650 C C . LEU G 1 52 ? 110.997 112.094 20.340 1.00 40.55 60 LEU G C 1
ATOM 7651 O O . LEU G 1 52 ? 111.263 111.025 20.891 1.00 38.09 60 LEU G O 1
ATOM 7656 N N . CYS G 1 53 ? 109.807 112.358 19.807 1.00 40.84 61 CYS G N 1
ATOM 7657 C CA . CYS G 1 53 ? 108.723 111.396 19.877 1.00 42.81 61 CYS G CA 1
ATOM 7658 C C . CYS G 1 53 ? 109.057 110.073 19.189 1.00 42.26 61 CYS G C 1
ATOM 7659 O O . CYS G 1 53 ? 108.642 109.014 19.621 1.00 42.29 61 CYS G O 1
ATOM 7662 N N . VAL G 1 54 ? 109.827 110.146 18.135 1.00 41.52 62 VAL G N 1
ATOM 7663 C CA . VAL G 1 54 ? 110.275 108.952 17.467 1.00 44.53 62 VAL G CA 1
ATOM 7664 C C . VAL G 1 54 ? 111.402 108.280 18.255 1.00 44.01 62 VAL G C 1
ATOM 7665 O O . VAL G 1 54 ? 111.480 107.068 18.282 1.00 45.98 62 VAL G O 1
ATOM 7669 N N . LEU G 1 55 ? 112.305 109.062 18.854 1.00 47.54 63 LEU G N 1
ATOM 7670 C CA . LEU G 1 55 ? 113.447 108.519 19.636 1.00 40.45 63 LEU G CA 1
ATOM 7671 C C . LEU G 1 55 ? 112.991 107.812 20.896 1.00 41.06 63 LEU G C 1
ATOM 7672 O O . LEU G 1 55 ? 113.539 106.766 21.236 1.00 43.02 63 LEU G O 1
ATOM 7677 N N . ASP G 1 56 ? 111.986 108.352 21.572 1.00 39.86 64 ASP G N 1
ATOM 7678 C CA . ASP G 1 56 ? 111.387 107.665 22.695 1.00 40.20 64 ASP G CA 1
ATOM 7679 C C . ASP G 1 56 ? 109.885 107.864 22.617 1.00 37.87 64 ASP G C 1
ATOM 7680 O O . ASP G 1 56 ? 109.379 108.902 22.974 1.00 49.65 64 ASP G O 1
ATOM 7685 N N . HIS G 1 57 ? 109.167 106.833 22.202 1.00 36.56 65 HIS G N 1
ATOM 7686 C CA . HIS G 1 57 ? 107.767 106.962 21.899 1.00 36.65 65 HIS G CA 1
ATOM 7687 C C . HIS G 1 57 ? 106.914 106.615 23.077 1.00 34.76 65 HIS G C 1
ATOM 7688 O O . HIS G 1 57 ? 105.696 106.369 22.936 1.00 37.20 65 HIS G O 1
ATOM 7695 N N . TYR G 1 58 ? 107.539 106.626 24.249 1.00 34.84 66 TYR G N 1
ATOM 7696 C CA . TYR G 1 58 ? 106.808 106.478 25.512 1.00 36.70 66 TYR G CA 1
ATOM 7697 C C . TYR G 1 58 ? 106.880 107.739 26.401 1.00 36.52 66 TYR G C 1
ATOM 7698 O O . TYR G 1 58 ? 106.209 107.759 27.393 1.00 41.94 66 TYR G O 1
ATOM 7707 N N . GLU G 1 59 ? 107.687 108.762 26.073 1.00 39.04 67 GLU G N 1
ATOM 7708 C CA . GLU G 1 59 ? 107.762 110.017 26.879 1.00 42.30 67 GLU G CA 1
ATOM 7709 C C . GLU G 1 59 ? 106.591 110.922 26.613 1.00 41.72 67 GLU G C 1
ATOM 7710 O O . GLU G 1 59 ? 106.584 111.638 25.604 1.00 46.61 67 GLU G O 1
ATOM 7716 N N . ALA G 1 60 ? 105.646 110.980 27.536 1.00 38.85 68 ALA G N 1
ATOM 7717 C CA . ALA G 1 60 ? 104.554 111.928 27.423 1.00 38.88 68 ALA G CA 1
ATOM 7718 C C . ALA G 1 60 ? 104.997 113.371 27.130 1.00 39.80 68 ALA G C 1
ATOM 7719 O O . ALA G 1 60 ? 104.319 114.057 26.423 1.00 39.92 68 ALA G O 1
ATOM 7721 N N . ARG G 1 61 ? 106.100 113.850 27.696 1.00 41.29 69 ARG G N 1
ATOM 7722 C CA . ARG G 1 61 ? 106.378 115.265 27.596 1.00 40.15 69 ARG G CA 1
ATOM 7723 C C . ARG G 1 61 ? 106.833 115.607 26.197 1.00 43.11 69 ARG G C 1
ATOM 7724 O O . ARG G 1 61 ? 106.583 116.703 25.729 1.00 53.50 69 ARG G O 1
ATOM 7732 N N . PHE G 1 62 ? 107.451 114.666 25.492 1.00 45.96 70 PHE G N 1
ATOM 7733 C CA . PHE G 1 62 ? 107.730 114.879 24.054 1.00 43.23 70 PHE G CA 1
ATOM 7734 C C . PHE G 1 62 ? 106.410 115.021 23.303 1.00 38.82 70 PHE G C 1
ATOM 7735 O O . PHE G 1 62 ? 106.297 115.837 22.405 1.00 39.15 70 PHE G O 1
ATOM 7743 N N . PHE G 1 63 ? 105.409 114.254 23.706 1.00 36.53 71 PHE G N 1
ATOM 7744 C CA . PHE G 1 63 ? 104.086 114.408 23.137 1.00 37.98 71 PHE G CA 1
ATOM 7745 C C . PHE G 1 63 ? 103.422 115.687 23.582 1.00 40.39 71 PHE G C 1
ATOM 7746 O O . PHE G 1 63 ? 102.641 116.264 22.838 1.00 47.68 71 PHE G O 1
ATOM 7754 N N . LEU G 1 64 ? 103.717 116.140 24.788 1.00 43.93 72 LEU G N 1
ATOM 7755 C CA . LEU G 1 64 ? 103.169 117.396 25.239 1.00 47.60 72 LEU G CA 1
ATOM 7756 C C . LEU G 1 64 ? 103.751 118.497 24.358 1.00 47.30 72 LEU G C 1
ATOM 7757 O O . LEU G 1 64 ? 103.022 119.356 23.823 1.00 43.59 72 LEU G O 1
ATOM 7762 N N . GLY G 1 65 ? 105.056 118.450 24.181 1.00 47.12 73 GLY G N 1
ATOM 7763 C CA . GLY G 1 65 ? 105.731 119.463 23.364 1.00 49.07 73 GLY G CA 1
ATOM 7764 C C . GLY G 1 65 ? 105.216 119.444 21.931 1.00 46.04 73 GLY G C 1
ATOM 7765 O O . GLY G 1 65 ? 104.879 120.484 21.358 1.00 45.49 73 GLY G O 1
ATOM 7766 N N . LEU G 1 66 ? 105.125 118.242 21.368 1.00 41.57 74 LEU G N 1
ATOM 7767 C CA . LEU G 1 66 ? 104.667 118.098 20.001 1.00 40.70 74 LEU G CA 1
ATOM 7768 C C . LEU G 1 66 ? 103.312 118.765 19.875 1.00 39.23 74 LEU G C 1
ATOM 7769 O O . LEU G 1 66 ? 103.059 119.534 18.937 1.00 32.05 74 LEU G O 1
ATOM 7774 N N . GLY G 1 67 ? 102.457 118.495 20.856 1.00 39.89 75 GLY G N 1
ATOM 7775 C CA . GLY G 1 67 ? 101.107 119.029 20.824 1.00 39.80 75 GLY G CA 1
ATOM 7776 C C . GLY G 1 67 ? 101.042 120.523 20.978 1.00 39.30 75 GLY G C 1
ATOM 7777 O O . GLY G 1 67 ? 100.240 121.181 20.349 1.00 43.62 75 GLY G O 1
ATOM 7778 N N . ALA G 1 68 ? 101.884 121.061 21.842 1.00 44.34 76 ALA G N 1
ATOM 7779 C CA . ALA G 1 68 ? 101.924 122.487 22.064 1.00 44.63 76 ALA G CA 1
ATOM 7780 C C . ALA G 1 68 ? 102.398 123.205 20.816 1.00 46.13 76 ALA G C 1
ATOM 7781 O O . ALA G 1 68 ? 101.853 124.246 20.490 1.00 50.82 76 ALA G O 1
ATOM 7783 N N . CYS G 1 69 ? 103.412 122.684 20.129 1.00 43.73 77 CYS G N 1
ATOM 7784 C CA . CYS G 1 69 ? 103.840 123.301 18.872 1.00 49.42 77 CYS G CA 1
ATOM 7785 C C . CYS G 1 69 ? 102.688 123.329 17.863 1.00 51.28 77 CYS G C 1
ATOM 7786 O O . CYS G 1 69 ? 102.441 124.337 17.216 1.00 52.80 77 CYS G O 1
ATOM 7789 N N . ARG G 1 70 ? 101.983 122.224 17.762 1.00 49.04 78 ARG G N 1
ATOM 7790 C CA . ARG G 1 70 ? 100.912 122.090 16.804 1.00 52.00 78 ARG G CA 1
ATOM 7791 C C . ARG G 1 70 ? 99.802 123.101 17.096 1.00 55.75 78 ARG G C 1
ATOM 7792 O O . ARG G 1 70 ? 99.259 123.728 16.185 1.00 60.88 78 ARG G O 1
ATOM 7800 N N . GLN G 1 71 ? 99.449 123.246 18.365 1.00 54.21 79 GLN G N 1
ATOM 7801 C CA . GLN G 1 71 ? 98.353 124.140 18.755 1.00 52.09 79 GLN G CA 1
ATOM 7802 C C . GLN G 1 71 ? 98.753 125.584 18.397 1.00 51.87 79 GLN G C 1
ATOM 7803 O O . GLN G 1 71 ? 98.011 126.311 17.754 1.00 49.47 79 GLN G O 1
ATOM 7809 N N . ALA G 1 72 ? 99.959 125.976 18.766 1.00 51.12 80 ALA G N 1
ATOM 7810 C CA . ALA G 1 72 ? 100.422 127.298 18.446 1.00 55.70 80 ALA G CA 1
ATOM 7811 C C . ALA G 1 72 ? 100.309 127.580 16.962 1.00 52.27 80 ALA G C 1
ATOM 7812 O O . ALA G 1 72 ? 100.049 128.699 16.595 1.00 61.67 80 ALA G O 1
ATOM 7814 N N . LEU G 1 73 ? 100.570 126.596 16.112 1.00 52.87 81 LEU G N 1
ATOM 7815 C CA . LEU G 1 73 ? 100.465 126.781 14.652 1.00 50.50 81 LEU G CA 1
ATOM 7816 C C . LEU G 1 73 ? 99.029 126.693 14.180 1.00 49.65 81 LEU G C 1
ATOM 7817 O O . LEU G 1 73 ? 98.787 126.623 12.992 1.00 53.00 81 LEU G O 1
ATOM 7822 N N . GLY G 1 74 ? 98.063 126.644 15.083 1.00 49.23 82 GLY G N 1
ATOM 7823 C CA . GLY G 1 74 ? 96.674 126.475 14.660 1.00 50.80 82 GLY G CA 1
ATOM 7824 C C . GLY G 1 74 ? 96.299 125.095 14.132 1.00 56.18 82 GLY G C 1
ATOM 7825 O O . GLY G 1 74 ? 95.173 124.906 13.705 1.00 56.31 82 GLY G O 1
ATOM 7826 N N . GLN G 1 75 ? 97.218 124.128 14.185 1.00 57.44 83 GLN G N 1
ATOM 7827 C CA . GLN G 1 75 ? 96.944 122.755 13.777 1.00 52.82 83 GLN G CA 1
ATOM 7828 C C . GLN G 1 75 ? 96.233 121.977 14.890 1.00 54.16 83 GLN G C 1
ATOM 7829 O O . GLN G 1 75 ? 96.794 121.068 15.483 1.00 55.52 83 GLN G O 1
ATOM 7835 N N . PHE G 1 76 ? 94.982 122.333 15.172 1.00 52.39 84 PHE G N 1
ATOM 7836 C CA . PHE G 1 76 ? 94.292 121.840 16.370 1.00 53.14 84 PHE G CA 1
ATOM 7837 C C . PHE G 1 76 ? 94.011 120.349 16.369 1.00 56.22 84 PHE G C 1
ATOM 7838 O O . PHE G 1 76 ? 94.047 119.688 17.420 1.00 60.55 84 PHE G O 1
ATOM 7846 N N . ARG G 1 77 ? 93.684 119.825 15.203 1.00 56.93 85 ARG G N 1
ATOM 7847 C CA . ARG G 1 77 ? 93.297 118.427 15.089 1.00 57.20 85 ARG G CA 1
ATOM 7848 C C . ARG G 1 77 ? 94.489 117.499 15.343 1.00 51.27 85 ARG G C 1
ATOM 7849 O O . ARG G 1 77 ? 94.376 116.474 16.040 1.00 52.74 85 ARG G O 1
ATOM 7857 N N . LEU G 1 78 ? 95.620 117.879 14.760 1.00 45.53 86 LEU G N 1
ATOM 7858 C CA . LEU G 1 78 ? 96.853 117.149 14.924 1.00 48.45 86 LEU G CA 1
ATOM 7859 C C . LEU G 1 78 ? 97.366 117.253 16.360 1.00 48.30 86 LEU G C 1
ATOM 7860 O O . LEU G 1 78 ? 98.041 116.359 16.836 1.00 45.80 86 LEU G O 1
ATOM 7865 N N . ALA G 1 79 ? 97.085 118.369 17.019 1.00 47.54 87 ALA G N 1
ATOM 7866 C CA . ALA G 1 79 ? 97.516 118.587 18.381 1.00 43.44 87 ALA G CA 1
ATOM 7867 C C . ALA G 1 79 ? 96.757 117.673 19.318 1.00 45.49 87 ALA G C 1
ATOM 7868 O O . ALA G 1 79 ? 97.337 117.066 20.236 1.00 44.14 87 ALA G O 1
ATOM 7870 N N . ILE G 1 80 ? 95.468 117.513 19.061 1.00 40.71 88 ILE G N 1
ATOM 7871 C CA . ILE G 1 80 ? 94.678 116.568 19.846 1.00 37.50 88 ILE G CA 1
ATOM 7872 C C . ILE G 1 80 ? 95.245 115.166 19.772 1.00 39.12 88 ILE G C 1
ATOM 7873 O O . ILE G 1 80 ? 95.199 114.433 20.746 1.00 47.44 88 ILE G O 1
ATOM 7878 N N . ASP G 1 81 ? 95.705 114.776 18.593 1.00 39.82 89 ASP G N 1
ATOM 7879 C CA . ASP G 1 81 ? 96.234 113.438 18.374 1.00 38.14 89 ASP G CA 1
ATOM 7880 C C . ASP G 1 81 ? 97.425 113.255 19.287 1.00 35.84 89 ASP G C 1
ATOM 7881 O O . ASP G 1 81 ? 97.546 112.252 19.906 1.00 37.92 89 ASP G O 1
ATOM 7886 N N . SER G 1 82 ? 98.309 114.235 19.346 1.00 35.78 90 SER G N 1
ATOM 7887 C CA . SER G 1 82 ? 99.477 114.162 20.198 1.00 38.22 90 SER G CA 1
ATOM 7888 C C . SER G 1 82 ? 99.138 114.223 21.709 1.00 39.49 90 SER G C 1
ATOM 7889 O O . SER G 1 82 ? 99.699 113.505 22.536 1.00 47.29 90 SER G O 1
ATOM 7892 N N . TYR G 1 83 ? 98.233 115.103 22.074 1.00 39.38 91 TYR G N 1
ATOM 7893 C CA . TYR G 1 83 ? 97.807 115.185 23.436 1.00 36.39 91 TYR G CA 1
ATOM 7894 C C . TYR G 1 83 ? 97.140 113.867 23.845 1.00 37.22 91 TYR G C 1
ATOM 7895 O O . TYR G 1 83 ? 97.271 113.420 25.007 1.00 38.52 91 TYR G O 1
ATOM 7904 N N . SER G 1 84 ? 96.407 113.253 22.920 1.00 37.02 92 SER G N 1
ATOM 7905 C CA . SER G 1 84 ? 95.722 111.991 23.219 1.00 39.92 92 SER G CA 1
ATOM 7906 C C . SER G 1 84 ? 96.759 110.922 23.484 1.00 46.30 92 SER G C 1
ATOM 7907 O O . SER G 1 84 ? 96.736 110.275 24.528 1.00 46.84 92 SER G O 1
ATOM 7910 N N . TYR G 1 85 ? 97.714 110.747 22.569 1.00 41.49 93 TYR G N 1
ATOM 7911 C CA . TYR G 1 85 ? 98.723 109.729 22.817 1.00 37.32 93 TYR G CA 1
ATOM 7912 C C . TYR G 1 85 ? 99.471 110.078 24.095 1.00 37.07 93 TYR G C 1
ATOM 7913 O O . TYR G 1 85 ? 99.773 109.205 24.873 1.00 35.75 93 TYR G O 1
ATOM 7922 N N . GLY G 1 86 ? 99.815 111.335 24.310 1.00 38.77 94 GLY G N 1
ATOM 7923 C CA . GLY G 1 86 ? 100.522 111.708 25.581 1.00 44.20 94 GLY G CA 1
ATOM 7924 C C . GLY G 1 86 ? 99.778 111.246 26.837 1.00 41.55 94 GLY G C 1
ATOM 7925 O O . GLY G 1 86 ? 100.356 110.654 27.717 1.00 37.34 94 GLY G O 1
ATOM 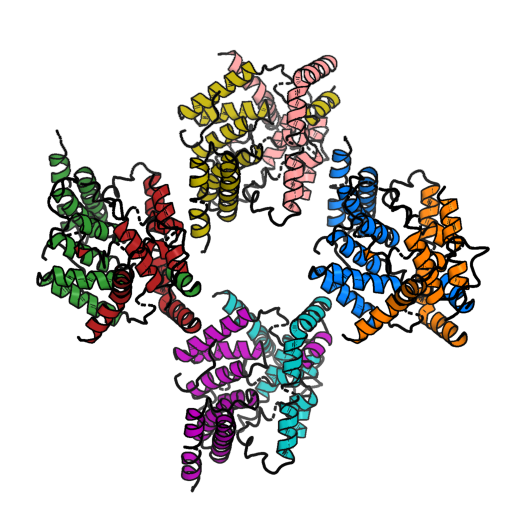7926 N N . ALA G 1 87 ? 98.472 111.478 26.877 1.00 40.32 95 ALA G N 1
ATOM 7927 C CA . ALA G 1 87 ? 97.656 111.067 28.018 1.00 42.30 95 ALA G CA 1
ATOM 7928 C C . ALA G 1 87 ? 97.757 109.597 28.301 1.00 39.17 95 ALA G C 1
ATOM 7929 O O . ALA G 1 87 ? 97.855 109.196 29.442 1.00 45.97 95 ALA G O 1
ATOM 7952 N N . ASP G 1 90 ? 100.633 108.959 30.221 1.00 42.29 98 ASP G N 1
ATOM 7953 C CA . ASP G 1 90 ? 100.677 109.565 31.522 1.00 39.77 98 ASP G CA 1
ATOM 7954 C C . ASP G 1 90 ? 99.296 109.992 31.896 1.00 40.85 98 ASP G C 1
ATOM 7955 O O . ASP G 1 90 ? 98.871 111.132 31.650 1.00 42.18 98 ASP G O 1
ATOM 7960 N N . LEU G 1 91 ? 98.554 109.024 32.434 1.00 47.32 99 LEU G N 1
ATOM 7961 C CA . LEU G 1 91 ? 97.096 109.144 32.627 1.00 46.23 99 LEU G CA 1
ATOM 7962 C C . LEU G 1 91 ? 96.757 110.110 33.762 1.00 46.72 99 LEU G C 1
ATOM 7963 O O . LEU G 1 91 ? 95.622 110.498 33.920 1.00 44.88 99 LEU G O 1
ATOM 7968 N N . GLN G 1 92 ? 97.755 110.525 34.519 1.00 46.41 100 GLN G N 1
ATOM 7969 C CA . GLN G 1 92 ? 97.513 111.390 35.642 1.00 51.46 100 GLN G CA 1
ATOM 7970 C C . GLN G 1 92 ? 97.805 112.832 35.319 1.00 50.88 100 GLN G C 1
ATOM 7971 O O . GLN G 1 92 ? 97.611 113.695 36.177 1.00 66.84 100 GLN G O 1
ATOM 7977 N N . GLU G 1 93 ? 98.291 113.102 34.116 1.00 47.27 101 GLU G N 1
ATOM 7978 C CA . GLU G 1 93 ? 98.733 114.449 33.747 1.00 49.84 101 GLU G CA 1
ATOM 7979 C C . GLU G 1 93 ? 97.558 115.261 33.172 1.00 49.48 101 GLU G C 1
ATOM 7980 O O . GLU G 1 93 ? 97.021 114.910 32.145 1.00 49.07 101 GLU G O 1
ATOM 7986 N N . PRO G 1 94 ? 97.143 116.329 33.868 1.00 52.55 102 PRO G N 1
ATOM 7987 C CA . PRO G 1 94 ? 95.952 117.057 33.435 1.00 49.98 102 PRO G CA 1
ATOM 7988 C C . PRO G 1 94 ? 96.138 117.979 32.222 1.00 43.77 102 PRO G C 1
ATOM 7989 O O . PRO G 1 94 ? 95.153 118.278 31.528 1.00 40.58 102 PRO G O 1
ATOM 7993 N N . ARG G 1 95 ? 97.357 118.462 31.993 1.00 36.78 103 ARG G N 1
ATOM 7994 C CA . ARG G 1 95 ? 97.614 119.310 30.851 1.00 38.31 103 ARG G CA 1
ATOM 7995 C C . ARG G 1 95 ? 97.131 118.723 29.507 1.00 43.74 103 ARG G C 1
ATOM 7996 O O . ARG G 1 95 ? 96.681 119.455 28.615 1.00 42.96 103 ARG G O 1
ATOM 8004 N N . PHE G 1 96 ? 97.191 117.395 29.372 1.00 45.21 104 PHE G N 1
ATOM 8005 C CA . PHE G 1 96 ? 96.797 116.751 28.150 1.00 41.45 104 PHE G CA 1
ATOM 8006 C C . PHE G 1 96 ? 95.329 116.972 27.861 1.00 40.54 104 PHE G C 1
ATOM 8007 O O . PHE G 1 96 ? 95.018 117.537 26.830 1.00 43.18 104 PHE G O 1
ATOM 8015 N N . PRO G 1 97 ? 94.413 116.530 28.745 1.00 37.84 105 PRO G N 1
ATOM 8016 C CA . PRO G 1 97 ? 92.969 116.755 28.428 1.00 39.86 105 PRO G CA 1
ATOM 8017 C C . PRO G 1 97 ? 92.596 118.231 28.344 1.00 40.86 105 PRO G C 1
ATOM 8018 O O . PRO G 1 97 ? 91.685 118.639 27.607 1.00 39.25 105 PRO G O 1
ATOM 8022 N N . PHE G 1 98 ? 93.328 119.037 29.092 1.00 45.83 106 PHE G N 1
ATOM 8023 C CA . PHE G 1 98 ? 93.036 120.439 29.128 1.00 48.93 106 PHE G CA 1
ATOM 8024 C C . PHE G 1 98 ? 93.335 121.021 27.738 1.00 49.79 106 PHE G C 1
ATOM 8025 O O . PHE G 1 98 ? 92.452 121.550 27.104 1.00 53.95 106 PHE G O 1
ATOM 8033 N N . HIS G 1 99 ? 94.574 120.930 27.265 1.00 51.15 107 HIS G N 1
ATOM 8034 C CA . HIS G 1 99 ? 94.919 121.592 26.022 1.00 49.15 107 HIS G CA 1
ATOM 8035 C C . HIS G 1 99 ? 94.264 120.924 24.828 1.00 47.77 107 HIS G C 1
ATOM 8036 O O . HIS G 1 99 ? 93.976 121.571 23.815 1.00 46.80 107 HIS G O 1
ATOM 8043 N N . ALA G 1 100 ? 93.940 119.650 24.966 1.00 45.77 108 ALA G N 1
ATOM 8044 C CA . ALA G 1 100 ? 93.126 119.001 23.942 1.00 49.43 108 ALA G CA 1
ATOM 8045 C C . ALA G 1 100 ? 91.727 119.585 23.908 1.00 44.49 108 ALA G C 1
ATOM 8046 O O . ALA G 1 100 ? 91.146 119.699 22.850 1.00 48.06 108 ALA G O 1
ATOM 8048 N N . ALA G 1 101 ? 91.178 119.900 25.075 1.00 47.57 109 ALA G N 1
ATOM 8049 C CA . ALA G 1 101 ? 89.839 120.486 25.167 1.00 52.51 109 ALA G CA 1
ATOM 8050 C C . ALA G 1 101 ? 89.810 121.872 24.522 1.00 51.03 109 ALA G C 1
ATOM 8051 O O . ALA G 1 101 ? 88.902 122.176 23.758 1.00 51.76 109 ALA G O 1
ATOM 8053 N N . GLU G 1 102 ? 90.827 122.677 24.789 1.00 44.54 110 GLU G N 1
ATOM 8054 C CA . GLU G 1 102 ? 90.950 123.965 24.145 1.00 45.75 110 GLU G CA 1
ATOM 8055 C C . GLU G 1 102 ? 90.868 123.792 22.644 1.00 48.27 110 GLU G C 1
ATOM 8056 O O . GLU G 1 102 ? 90.159 124.519 21.965 1.00 51.05 110 GLU G O 1
ATOM 8062 N N . CYS G 1 103 ? 91.674 122.870 22.133 1.00 50.97 111 CYS G N 1
ATOM 8063 C CA . CYS G 1 103 ? 91.738 122.596 20.711 1.00 42.68 111 CYS G CA 1
ATOM 8064 C C . CYS G 1 103 ? 90.354 122.149 20.227 1.00 47.53 111 CYS G C 1
ATOM 8065 O O . CYS G 1 103 ? 89.866 122.633 19.221 1.00 47.99 111 CYS G O 1
ATOM 8068 N N . LEU G 1 104 ? 89.716 121.240 20.951 1.00 48.28 112 LEU G N 1
ATOM 8069 C CA . LEU G 1 104 ? 88.405 120.789 20.569 1.00 51.48 112 LEU G CA 1
ATOM 8070 C C . LEU G 1 104 ? 87.394 121.919 20.480 1.00 55.49 112 LEU G C 1
ATOM 8071 O O . LEU G 1 104 ? 86.585 121.944 19.563 1.00 55.14 112 LEU G O 1
ATOM 8076 N N . LEU G 1 105 ? 87.448 122.848 21.433 1.00 62.63 113 LEU G N 1
ATOM 8077 C CA . LEU G 1 105 ? 86.523 123.982 21.486 1.00 59.73 113 LEU G CA 1
ATOM 8078 C C . LEU G 1 105 ? 86.706 124.894 20.304 1.00 59.50 113 LEU G C 1
ATOM 8079 O O . LEU G 1 105 ? 85.729 125.376 19.753 1.00 69.34 113 LEU G O 1
ATOM 8084 N N . GLN G 1 106 ? 87.950 125.126 19.912 1.00 59.46 114 GLN G N 1
ATOM 8085 C CA . GLN G 1 106 ? 88.243 125.887 18.701 1.00 58.36 114 GLN G CA 1
ATOM 8086 C C . GLN G 1 106 ? 87.649 125.244 17.459 1.00 61.87 114 GLN G C 1
ATOM 8087 O O . GLN G 1 106 ? 87.403 125.928 16.498 1.00 65.72 114 GLN G O 1
ATOM 8093 N N . LEU G 1 107 ? 87.467 123.929 17.445 1.00 64.03 115 LEU G N 1
ATOM 8094 C CA . LEU G 1 107 ? 86.895 123.261 16.278 1.00 59.49 115 LEU G CA 1
ATOM 8095 C C . LEU G 1 107 ? 85.386 123.053 16.405 1.00 56.13 115 LEU G C 1
ATOM 8096 O O . LEU G 1 107 ? 84.759 122.489 15.508 1.00 57.64 115 LEU G O 1
ATOM 8101 N N . GLY G 1 108 ? 84.811 123.438 17.530 1.00 53.51 116 GLY G N 1
ATOM 8102 C CA . GLY G 1 108 ? 83.382 123.291 17.720 1.00 55.22 116 GLY G CA 1
ATOM 8103 C C . GLY G 1 108 ? 82.971 121.958 18.276 1.00 59.53 116 GLY G C 1
ATOM 8104 O O . GLY G 1 108 ? 81.781 121.695 18.430 1.00 69.90 116 GLY G O 1
ATOM 8105 N N . GLU G 1 109 ? 83.930 121.108 18.611 1.00 59.48 117 GLU G N 1
ATOM 8106 C CA . GLU G 1 109 ? 83.565 119.824 19.160 1.00 60.15 117 GLU G CA 1
ATOM 8107 C C . GLU G 1 109 ? 83.347 119.898 20.650 1.00 58.12 117 GLU G C 1
ATOM 8108 O O . GLU G 1 109 ? 84.219 119.591 21.467 1.00 63.42 117 GLU G O 1
ATOM 8114 N N . LEU G 1 110 ? 82.123 120.253 21.003 1.00 56.51 118 LEU G N 1
ATOM 8115 C CA . LEU G 1 110 ? 81.827 120.593 22.383 1.00 53.53 118 LEU G CA 1
ATOM 8116 C C . LEU G 1 110 ? 81.769 119.385 23.271 1.00 52.37 118 LEU G C 1
ATOM 8117 O O . LEU G 1 110 ? 82.193 119.440 24.411 1.00 55.83 118 LEU G O 1
ATOM 8122 N N . GLU G 1 111 ? 81.267 118.283 22.754 1.00 60.12 119 GLU G N 1
ATOM 8123 C CA . GLU G 1 111 ? 81.041 117.094 23.600 1.00 63.40 119 GLU G CA 1
ATOM 8124 C C . GLU G 1 111 ? 82.373 116.597 24.090 1.00 52.32 119 GLU G C 1
ATOM 8125 O O . GLU G 1 111 ? 82.504 116.166 25.209 1.00 63.12 119 GLU G O 1
ATOM 8131 N N . GLY G 1 112 ? 83.376 116.698 23.236 1.00 51.14 120 GLY G N 1
ATOM 8132 C CA . GLY G 1 112 ? 84.716 116.300 23.593 1.00 47.56 120 GLY G CA 1
ATOM 8133 C C . GLY G 1 112 ? 85.482 117.363 24.345 1.00 47.03 120 GLY G C 1
ATOM 8134 O O . GLY G 1 112 ? 86.242 117.043 25.263 1.00 43.98 120 GLY G O 1
ATOM 8135 N N . ALA G 1 113 ? 85.366 118.623 23.919 1.00 47.02 121 ALA G N 1
ATOM 8136 C CA . ALA G 1 113 ? 85.862 119.726 24.736 1.00 44.74 121 ALA G CA 1
ATOM 8137 C C . ALA G 1 113 ? 85.374 119.543 26.187 1.00 46.93 121 ALA G C 1
ATOM 8138 O O . ALA G 1 113 ? 86.161 119.658 27.111 1.00 45.57 121 ALA G O 1
ATOM 8140 N N . GLU G 1 114 ? 84.117 119.169 26.376 1.00 42.24 122 GLU G N 1
ATOM 8141 C CA . GLU G 1 114 ? 83.614 118.970 27.721 1.00 51.07 122 GLU G CA 1
ATOM 8142 C C . GLU G 1 114 ? 84.364 117.891 28.456 1.00 55.40 122 GLU G C 1
ATOM 8143 O O . GLU G 1 114 ? 84.717 118.034 29.649 1.00 56.35 122 GLU G O 1
ATOM 8149 N N . SER G 1 115 ? 84.572 116.787 27.755 1.00 51.98 123 SER G N 1
ATOM 8150 C CA . SER G 1 115 ? 85.203 115.633 28.354 1.00 54.34 123 SER G CA 1
ATOM 8151 C C . SER G 1 115 ? 86.610 115.980 28.783 1.00 48.25 123 SER G C 1
ATOM 8152 O O . SER G 1 115 ? 87.099 115.532 29.834 1.00 47.29 123 SER G O 1
ATOM 8155 N N . GLY G 1 116 ? 87.251 116.776 27.952 1.00 45.71 124 GLY G N 1
ATOM 8156 C CA . GLY G 1 116 ? 88.626 117.221 28.207 1.00 52.45 124 GLY G CA 1
ATOM 8157 C C . GLY G 1 116 ? 88.758 118.117 29.412 1.00 48.69 124 GLY G C 1
ATOM 8158 O O . GLY G 1 116 ? 89.520 117.818 30.305 1.00 49.79 124 GLY G O 1
ATOM 8159 N N . PHE G 1 117 ? 87.976 119.192 29.443 1.00 51.71 125 PHE G N 1
ATOM 8160 C CA . PHE G 1 117 ? 87.972 120.110 30.573 1.00 46.19 125 PHE G CA 1
ATOM 8161 C C . PHE G 1 117 ? 87.519 119.430 31.855 1.00 49.95 125 PHE G C 1
ATOM 8162 O O . PHE G 1 117 ? 88.071 119.711 32.931 1.00 56.19 125 PHE G O 1
ATOM 8170 N N . HIS G 1 118 ? 86.583 118.489 31.737 1.00 49.12 126 HIS G N 1
ATOM 8171 C CA . HIS G 1 118 ? 86.143 117.712 32.896 1.00 49.65 126 HIS G CA 1
ATOM 8172 C C . HIS G 1 118 ? 87.225 116.822 33.483 1.00 54.02 126 HIS G C 1
ATOM 8173 O O . HIS G 1 118 ? 87.410 116.772 34.703 1.00 58.62 126 HIS G O 1
ATOM 8180 N N . SER G 1 119 ? 87.942 116.096 32.635 1.00 54.34 127 SER G N 1
ATOM 8181 C CA . SER G 1 119 ? 88.997 115.257 33.154 1.00 54.70 127 SER G CA 1
ATOM 8182 C C . SER G 1 119 ? 90.135 116.135 33.655 1.00 52.82 127 SER G C 1
ATOM 8183 O O . SER G 1 119 ? 90.829 115.788 34.622 1.00 49.49 127 SER G O 1
ATOM 8186 N N . ALA G 1 120 ? 90.376 117.243 32.965 1.00 51.90 128 ALA G N 1
ATOM 8187 C CA . ALA G 1 120 ? 91.504 118.083 33.312 1.00 50.74 128 ALA G CA 1
ATOM 8188 C C . ALA G 1 120 ? 91.293 118.572 34.721 1.00 54.92 128 ALA G C 1
ATOM 8189 O O . ALA G 1 120 ? 92.227 118.566 35.517 1.00 55.48 128 ALA G O 1
ATOM 8191 N N . GLN G 1 121 ? 90.049 118.915 35.055 1.00 59.59 129 GLN G N 1
ATOM 8192 C CA . GLN G 1 121 ? 89.719 119.346 36.418 1.00 65.12 129 GLN G CA 1
ATOM 8193 C C . GLN G 1 121 ? 89.946 118.284 37.496 1.00 64.52 129 GLN G C 1
ATOM 8194 O O . GLN G 1 121 ? 90.638 118.537 38.480 1.00 64.95 129 GLN G O 1
ATOM 8200 N N . LEU G 1 122 ? 89.371 117.103 37.305 1.00 62.20 130 LEU G N 1
ATOM 8201 C CA . LEU G 1 122 ? 89.591 115.996 38.236 1.00 67.82 130 LEU G CA 1
ATOM 8202 C C . LEU G 1 122 ? 91.082 115.763 38.502 1.00 68.99 130 LEU G C 1
ATOM 8203 O O . LEU G 1 122 ? 91.516 115.702 39.648 1.00 89.02 130 LEU G O 1
ATOM 8208 N N . LEU G 1 123 ? 91.861 115.641 37.443 1.00 66.67 131 LEU G N 1
ATOM 8209 C CA . LEU G 1 123 ? 93.258 115.287 37.584 1.00 66.91 131 LEU G CA 1
ATOM 8210 C C . LEU G 1 123 ? 94.063 116.401 38.231 1.00 68.57 131 LEU G C 1
ATOM 8211 O O . LEU G 1 123 ? 94.989 116.141 39.007 1.00 73.24 131 LEU G O 1
ATOM 8216 N N . ALA G 1 124 ? 93.734 117.636 37.880 1.00 73.16 132 ALA G N 1
ATOM 8217 C CA . ALA G 1 124 ? 94.407 118.801 38.448 1.00 73.17 132 ALA G CA 1
ATOM 8218 C C . ALA G 1 124 ? 94.009 118.981 39.914 1.00 70.70 132 ALA G C 1
ATOM 8219 O O . ALA G 1 124 ? 94.833 119.425 40.723 1.00 72.16 132 ALA G O 1
ATOM 8221 N N . ALA G 1 125 ? 92.759 118.644 40.248 1.00 66.80 133 ALA G N 1
ATOM 8222 C CA . ALA G 1 125 ? 92.286 118.725 41.637 1.00 71.10 133 ALA G CA 1
ATOM 8223 C C . ALA G 1 125 ? 93.157 117.833 42.489 1.00 69.43 133 ALA G C 1
ATOM 8224 O O . ALA G 1 125 ? 93.831 118.310 43.381 1.00 76.72 133 ALA G O 1
ATOM 8226 N N . ALA G 1 126 ? 93.199 116.551 42.151 1.00 75.00 134 ALA G N 1
ATOM 8227 C CA . ALA G 1 126 ? 93.970 115.566 42.909 1.00 78.71 134 ALA G CA 1
ATOM 8228 C C . ALA G 1 126 ? 95.374 116.018 43.310 1.00 89.42 134 ALA G C 1
ATOM 8229 O O . ALA G 1 126 ? 95.843 115.624 44.374 1.00 122.15 134 ALA G O 1
ATOM 8231 N N . LYS G 1 127 ? 96.045 116.836 42.499 1.00 93.57 135 LYS G N 1
ATOM 8232 C CA . LYS G 1 127 ? 97.364 117.390 42.883 1.00 103.39 135 LYS G CA 1
ATOM 8233 C C . LYS G 1 127 ? 97.247 118.872 43.339 1.00 108.32 135 LYS G C 1
ATOM 8234 O O . LYS G 1 127 ? 96.889 119.741 42.544 1.00 111.30 135 LYS G O 1
ATOM 8236 N N . PRO G 1 128 ? 97.555 119.164 44.621 1.00 106.68 136 PRO G N 1
ATOM 8237 C CA . PRO G 1 128 ? 97.299 120.514 45.161 1.00 107.21 136 PRO G CA 1
ATOM 8238 C C . PRO G 1 128 ? 98.258 121.629 44.699 1.00 97.81 136 PRO G C 1
ATOM 8239 O O . PRO G 1 128 ? 97.981 122.808 44.916 1.00 97.06 136 PRO G O 1
ATOM 8243 N N . GLU G 1 129 ? 99.365 121.253 44.070 1.00 92.19 137 GLU G N 1
ATOM 8244 C CA . GLU G 1 129 ? 100.255 122.191 43.373 1.00 92.26 137 GLU G CA 1
ATOM 8245 C C . GLU G 1 129 ? 99.565 122.921 42.187 1.00 87.67 137 GLU G C 1
ATOM 8246 O O . GLU G 1 129 ? 100.064 123.938 41.703 1.00 80.86 137 GLU G O 1
ATOM 8252 N N . LEU G 1 130 ? 98.428 122.387 41.725 1.00 83.87 138 LEU G N 1
ATOM 8253 C CA . LEU G 1 130 ? 97.830 122.733 40.434 1.00 80.65 138 LEU G CA 1
ATOM 8254 C C . LEU G 1 130 ? 96.423 123.336 40.524 1.00 84.52 138 LEU G C 1
ATOM 8255 O O . LEU G 1 130 ? 95.618 123.167 39.600 1.00 78.40 138 LEU G O 1
ATOM 8260 N N . ALA G 1 131 ? 96.114 124.042 41.609 1.00 82.41 139 ALA G N 1
ATOM 8261 C CA . ALA G 1 131 ? 94.751 124.527 41.812 1.00 76.89 139 ALA G CA 1
ATOM 8262 C C . ALA G 1 131 ? 94.357 125.639 40.812 1.00 72.62 139 ALA G C 1
ATOM 8263 O O . ALA G 1 131 ? 93.176 125.752 40.446 1.00 67.31 139 ALA G O 1
ATOM 8265 N N . GLU G 1 132 ? 95.330 126.428 40.350 1.00 65.52 140 GLU G N 1
ATOM 8266 C CA . GLU G 1 132 ? 95.058 127.437 39.312 1.00 75.52 140 GLU G CA 1
ATOM 8267 C C . GLU G 1 132 ? 94.529 126.803 38.010 1.00 79.20 140 GLU G C 1
ATOM 8268 O O . GLU G 1 132 ? 93.486 127.217 37.473 1.00 73.79 140 GLU G O 1
ATOM 8274 N N . LEU G 1 133 ? 95.233 125.770 37.533 1.00 74.72 141 LEU G N 1
ATOM 8275 C CA . LEU G 1 133 ? 94.816 125.038 36.351 1.00 65.48 141 LEU G CA 1
ATOM 8276 C C . LEU G 1 133 ? 93.477 124.320 36.601 1.00 62.06 141 LEU G C 1
ATOM 8277 O O . LEU G 1 133 ? 92.605 124.293 35.717 1.00 57.18 141 LEU G O 1
ATOM 8282 N N . ALA G 1 134 ? 93.321 123.739 37.792 1.00 51.13 142 ALA G N 1
ATOM 8283 C CA . ALA G 1 134 ? 92.065 123.074 38.160 1.00 48.65 142 ALA G CA 1
ATOM 8284 C C . ALA G 1 134 ? 90.892 124.016 38.056 1.00 52.13 142 ALA G C 1
ATOM 8285 O O . ALA G 1 134 ? 89.786 123.613 37.704 1.00 55.41 142 ALA G O 1
ATOM 8287 N N . ALA G 1 135 ? 91.139 125.280 38.377 1.00 60.66 143 ALA G N 1
ATOM 8288 C CA . ALA G 1 135 ? 90.102 126.284 38.350 1.00 60.91 143 ALA G CA 1
ATOM 8289 C C . ALA G 1 135 ? 89.782 126.668 36.903 1.00 61.64 143 ALA G C 1
ATOM 8290 O O . ALA G 1 135 ? 88.602 126.706 36.531 1.00 63.64 143 ALA G O 1
ATOM 8292 N N . ARG G 1 136 ? 90.824 126.958 36.109 1.00 54.55 144 ARG G N 1
ATOM 8293 C CA . ARG G 1 136 ? 90.665 127.229 34.685 1.00 53.52 144 ARG G CA 1
ATOM 8294 C C . ARG G 1 136 ? 89.846 126.130 34.031 1.00 52.48 144 ARG G C 1
ATOM 8295 O O . ARG G 1 136 ? 88.960 126.396 33.239 1.00 49.79 144 ARG G O 1
ATOM 8303 N N . ALA G 1 137 ? 90.151 124.889 34.370 1.00 55.49 145 ALA G N 1
ATOM 8304 C CA . ALA G 1 137 ? 89.444 123.783 33.779 1.00 57.97 145 ALA G CA 1
ATOM 8305 C C . ALA G 1 137 ? 87.981 123.884 34.165 1.00 58.77 145 ALA G C 1
ATOM 8306 O O . ALA G 1 137 ? 87.096 123.778 33.310 1.00 62.85 145 ALA G O 1
ATOM 8308 N N . GLY G 1 138 ? 87.731 124.121 35.454 1.00 57.00 146 GLY G N 1
ATOM 8309 C CA . GLY G 1 138 ? 86.365 124.285 35.958 1.00 57.31 146 GLY G CA 1
ATOM 8310 C C . GLY G 1 138 ? 85.599 125.369 35.234 1.00 51.49 146 GLY G C 1
ATOM 8311 O O . GLY G 1 138 ? 84.448 125.163 34.849 1.00 52.56 146 GLY G O 1
ATOM 8312 N N . ILE G 1 139 ? 86.240 126.506 35.015 1.00 46.30 147 ILE G N 1
ATOM 8313 C CA . ILE G 1 139 ? 85.584 127.587 34.296 1.00 54.68 147 ILE G CA 1
ATOM 8314 C C . ILE G 1 139 ? 85.229 127.182 32.874 1.00 52.80 147 ILE G C 1
ATOM 8315 O O . ILE G 1 139 ? 84.080 127.321 32.467 1.00 46.91 147 ILE G O 1
ATOM 8328 N N . LEU G 1 141 ? 85.019 124.330 31.523 1.00 44.96 149 LEU G N 1
ATOM 8329 C CA . LEU G 1 141 ? 83.976 123.331 31.584 1.00 45.89 149 LEU G CA 1
ATOM 8330 C C . LEU G 1 141 ? 82.609 123.971 31.532 1.00 49.40 149 LEU G C 1
ATOM 8331 O O . LEU G 1 141 ? 81.793 123.599 30.675 1.00 52.03 149 LEU G O 1
ATOM 8336 N N . GLU G 1 142 ? 82.365 124.962 32.409 1.00 54.58 150 GLU G N 1
ATOM 8337 C CA . GLU G 1 142 ? 81.111 125.757 32.364 1.00 57.65 150 GLU G CA 1
ATOM 8338 C C . GLU G 1 142 ? 80.844 126.460 31.026 1.00 53.32 150 GLU G C 1
ATOM 8339 O O . GLU G 1 142 ? 79.733 126.416 30.496 1.00 49.30 150 GLU G O 1
ATOM 8345 N N . VAL G 1 143 ? 81.874 127.110 30.503 1.00 48.54 151 VAL G N 1
ATOM 8346 C CA . VAL G 1 143 ? 81.768 127.804 29.260 1.00 48.00 151 VAL G CA 1
ATOM 8347 C C . VAL G 1 143 ? 81.322 126.841 28.191 1.00 57.11 151 VAL G C 1
ATOM 8348 O O . VAL G 1 143 ? 80.535 127.186 27.323 1.00 72.63 151 VAL G O 1
ATOM 8352 N N . VAL G 1 144 ? 81.815 125.615 28.265 1.00 67.11 152 VAL G N 1
ATOM 8353 C CA . VAL G 1 144 ? 81.523 124.620 27.249 1.00 68.05 152 VAL G CA 1
ATOM 8354 C C . VAL G 1 144 ? 80.132 124.049 27.430 1.00 59.65 152 VAL G C 1
ATOM 8355 O O . VAL G 1 144 ? 79.366 124.066 26.494 1.00 59.11 152 VAL G O 1
ATOM 8359 N N . LYS G 1 145 ? 79.806 123.578 28.627 1.00 61.09 153 LYS G N 1
ATOM 8360 C CA . LYS G 1 145 ? 78.434 123.128 28.936 1.00 63.89 153 LYS G CA 1
ATOM 8361 C C . LYS G 1 145 ? 77.395 124.140 28.514 1.00 66.55 153 LYS G C 1
ATOM 8362 O O . LYS G 1 145 ? 76.382 123.787 27.969 1.00 76.90 153 LYS G O 1
ATOM 8368 N N . THR G 1 146 ? 77.669 125.417 28.724 1.00 68.55 154 THR G N 1
ATOM 8369 C CA . THR G 1 146 ? 76.695 126.446 28.416 1.00 63.93 154 THR G CA 1
ATOM 8370 C C . THR G 1 146 ? 76.651 126.739 26.904 1.00 62.20 154 THR G C 1
ATOM 8371 O O . THR G 1 146 ? 75.587 126.919 26.338 1.00 68.64 154 THR G O 1
ATOM 8375 N N . LYS G 1 147 ? 77.801 126.785 26.250 1.00 69.55 155 LYS G N 1
ATOM 8376 C CA . LYS G 1 147 ? 77.873 126.940 24.782 1.00 73.29 155 LYS G CA 1
ATOM 8377 C C . LYS G 1 147 ? 77.165 125.747 24.123 1.00 79.20 155 LYS G C 1
ATOM 8378 O O . LYS G 1 147 ? 76.560 125.861 23.046 1.00 79.20 155 LYS G O 1
ATOM 8384 N N . LYS G 1 148 ? 77.243 124.604 24.806 1.00 91.64 156 LYS G N 1
ATOM 8385 C CA . LYS G 1 148 ? 76.635 123.353 24.364 1.00 96.43 156 LYS G CA 1
ATOM 8386 C C . LYS G 1 148 ? 75.113 123.394 24.423 1.00 105.25 156 LYS G C 1
ATOM 8387 O O . LYS G 1 148 ? 74.457 123.206 23.402 1.00 115.16 156 LYS G O 1
ATOM 8393 N N . ASP G 1 149 ? 74.563 123.662 25.611 1.00 102.18 157 ASP G N 1
ATOM 8394 C CA . ASP G 1 149 ? 73.124 123.551 25.877 1.00 95.69 157 ASP G CA 1
ATOM 8395 C C . ASP G 1 149 ? 72.339 124.394 24.863 1.00 106.34 157 ASP G C 1
ATOM 8396 O O . ASP G 1 149 ? 71.877 125.477 25.155 1.00 94.08 157 ASP G O 1
ATOM 8409 N N . GLU G 1 151 ? 71.268 123.747 20.190 1.00 122.87 159 GLU G N 1
ATOM 8410 C CA . GLU G 1 151 ? 71.596 125.025 19.549 1.00 129.10 159 GLU G CA 1
ATOM 8411 C C . GLU G 1 151 ? 70.627 125.397 18.401 1.00 125.77 159 GLU G C 1
ATOM 8412 O O . GLU G 1 151 ? 69.653 124.695 18.101 1.00 119.42 159 GLU G O 1
ATOM 8418 N N . GLY H 2 1 ? 105.745 130.974 22.259 1.00 92.07 45 GLY H N 1
ATOM 8419 C CA . GLY H 2 1 ? 104.630 130.092 22.698 1.00 83.83 45 GLY H CA 1
ATOM 8420 C C . GLY H 2 1 ? 104.508 130.175 24.204 1.00 87.27 45 GLY H C 1
ATOM 8421 O O . GLY H 2 1 ? 105.308 129.607 24.928 1.00 74.27 45 GLY H O 1
ATOM 8422 N N . GLN H 2 2 ? 103.501 130.897 24.667 1.00 97.81 46 GLN H N 1
ATOM 8423 C CA . GLN H 2 2 ? 103.213 131.013 26.099 1.00 103.61 46 GLN H CA 1
ATOM 8424 C C . GLN H 2 2 ? 101.941 130.197 26.473 1.00 92.36 46 GLN H C 1
ATOM 8425 O O . GLN H 2 2 ? 101.488 130.224 27.629 1.00 105.71 46 GLN H O 1
ATOM 8431 N N . GLY H 2 3 ? 101.399 129.445 25.508 1.00 72.65 47 GLY H N 1
ATOM 8432 C CA . GLY H 2 3 ? 100.134 128.737 25.699 1.00 68.95 47 GLY H CA 1
ATOM 8433 C C . GLY H 2 3 ? 100.255 127.514 26.588 1.00 61.45 47 GLY H C 1
ATOM 8434 O O . GLY H 2 3 ? 99.429 127.294 27.500 1.00 53.40 47 GLY H O 1
ATOM 8435 N N . VAL H 2 4 ? 101.265 126.694 26.325 1.00 51.85 48 VAL H N 1
ATOM 8436 C CA . VAL H 2 4 ? 101.416 125.474 27.125 1.00 52.82 48 VAL H CA 1
ATOM 8437 C C . VAL H 2 4 ? 102.653 125.560 27.993 1.00 51.41 48 VAL H C 1
ATOM 8438 O O . VAL H 2 4 ? 103.722 126.027 27.549 1.00 55.10 48 VAL H O 1
ATOM 8442 N N . VAL H 2 5 ? 102.482 125.153 29.244 1.00 46.86 49 VAL H N 1
ATOM 8443 C CA . VAL H 2 5 ? 103.597 125.055 30.166 1.00 53.52 49 VAL H CA 1
ATOM 8444 C C . VAL H 2 5 ? 104.251 123.708 29.966 1.00 51.61 49 VAL H C 1
ATOM 8445 O O . VAL H 2 5 ? 103.698 122.683 30.361 1.00 54.40 49 VAL H O 1
ATOM 8449 N N . LEU H 2 6 ? 105.418 123.711 29.346 1.00 51.05 50 LEU H N 1
ATOM 8450 C CA . LEU H 2 6 ? 106.191 122.489 29.162 1.00 51.07 50 LEU H CA 1
ATOM 8451 C C . LEU H 2 6 ? 107.077 122.300 30.368 1.00 53.02 50 LEU H C 1
ATOM 8452 O O . LEU H 2 6 ? 107.549 123.294 30.926 1.00 54.02 50 LEU H O 1
ATOM 8457 N N . PRO H 2 7 ? 107.310 121.036 30.786 1.00 53.84 51 PRO H N 1
ATOM 8458 C CA . PRO H 2 7 ? 108.225 120.844 31.895 1.00 56.15 51 PRO H CA 1
ATOM 8459 C C . PRO H 2 7 ? 109.607 121.334 31.562 1.00 56.04 51 PRO H C 1
ATOM 8460 O O . PRO H 2 7 ? 109.993 121.323 30.397 1.00 62.43 51 PRO H O 1
ATOM 8464 N N . GLN H 2 8 ? 110.336 121.759 32.583 1.00 61.43 52 GLN H N 1
ATOM 8465 C CA . GLN H 2 8 ? 111.655 122.355 32.383 1.00 64.45 52 GLN H CA 1
ATOM 8466 C C . GLN H 2 8 ? 112.673 121.306 32.021 1.00 61.46 52 GLN H C 1
ATOM 8467 O O . GLN H 2 8 ? 112.577 120.180 32.492 1.00 64.85 52 GLN H O 1
ATOM 8473 N N . PRO H 2 9 ? 113.667 121.659 31.198 1.00 59.70 53 PRO H N 1
ATOM 8474 C CA . PRO H 2 9 ? 114.614 120.601 30.862 1.00 67.84 53 PRO H CA 1
ATOM 8475 C C . PRO H 2 9 ? 115.336 120.088 32.097 1.00 77.92 53 PRO H C 1
ATOM 8476 O O . PRO H 2 9 ? 115.512 120.845 33.048 1.00 67.36 53 PRO H O 1
ATOM 8488 N N . GLN H 2 22 ? 126.417 120.246 19.735 1.00 108.49 66 GLN H N 1
ATOM 8489 C CA . GLN H 2 22 ? 125.905 121.356 18.915 1.00 120.00 66 GLN H CA 1
ATOM 8490 C C . GLN H 2 22 ? 125.712 120.921 17.452 1.00 123.75 66 GLN H C 1
ATOM 8491 O O . GLN H 2 22 ? 124.778 121.363 16.772 1.00 115.42 66 GLN H O 1
ATOM 8493 N N . GLN H 2 23 ? 126.628 120.082 16.971 1.00 127.99 67 GLN H N 1
ATOM 8494 C CA . GLN H 2 23 ? 126.488 119.392 15.689 1.00 122.61 67 GLN H CA 1
ATOM 8495 C C . GLN H 2 23 ? 126.059 117.941 15.913 1.00 119.75 67 GLN H C 1
ATOM 8496 O O . GLN H 2 23 ? 125.485 117.320 15.015 1.00 115.97 67 GLN H O 1
ATOM 8498 N N . GLU H 2 24 ? 126.346 117.408 17.104 1.00 114.01 68 GLU H N 1
ATOM 8499 C CA . GLU H 2 24 ? 125.880 116.073 17.529 1.00 117.79 68 GLU H CA 1
ATOM 8500 C C . GLU H 2 24 ? 124.339 115.971 17.596 1.00 115.61 68 GLU H C 1
ATOM 8501 O O . GLU H 2 24 ? 123.782 114.896 17.383 1.00 115.50 68 GLU H O 1
ATOM 8507 N N . LEU H 2 25 ? 123.663 117.088 17.883 1.00 113.96 69 LEU H N 1
ATOM 8508 C CA . LEU H 2 25 ? 122.188 117.141 17.904 1.00 108.62 69 LEU H CA 1
ATOM 8509 C C . LEU H 2 25 ? 121.574 117.044 16.488 1.00 103.01 69 LEU H C 1
ATOM 8510 O O . LEU H 2 25 ? 120.483 116.496 16.332 1.00 98.07 69 LEU H O 1
ATOM 8515 N N . ASP H 2 26 ? 122.267 117.559 15.468 1.00 101.35 70 ASP H N 1
ATOM 8516 C CA . ASP H 2 26 ? 121.829 117.375 14.072 1.00 100.37 70 ASP H CA 1
ATOM 8517 C C . ASP H 2 26 ? 122.051 115.936 13.629 1.00 97.36 70 ASP H C 1
ATOM 8518 O O . ASP H 2 26 ? 121.283 115.422 12.823 1.00 85.98 70 ASP H O 1
ATOM 8523 N N . GLN H 2 27 ? 123.110 115.300 14.144 1.00 102.60 71 GLN H N 1
ATOM 8524 C CA . GLN H 2 27 ? 123.348 113.865 13.940 1.00 99.38 71 GLN H CA 1
ATOM 8525 C C . GLN H 2 27 ? 122.116 113.110 14.451 1.00 101.37 71 GLN H C 1
ATOM 8526 O O . GLN H 2 27 ? 121.474 112.374 13.701 1.00 99.14 71 GLN H O 1
ATOM 8527 N N . LEU H 2 28 ? 121.771 113.376 15.712 1.00 92.61 72 LEU H N 1
ATOM 8528 C CA . LEU H 2 28 ? 120.633 112.761 16.406 1.00 81.19 72 LEU H CA 1
ATOM 8529 C C . LEU H 2 28 ? 119.285 113.023 15.753 1.00 77.99 72 LEU H C 1
ATOM 8530 O O . LEU H 2 28 ? 118.435 112.142 15.714 1.00 75.99 72 LEU H O 1
ATOM 8535 N N . ARG H 2 29 ? 119.084 114.230 15.252 1.00 77.43 73 ARG H N 1
ATOM 8536 C CA . ARG H 2 29 ? 117.887 114.526 14.486 1.00 76.99 73 ARG H CA 1
ATOM 8537 C C . ARG H 2 29 ? 117.866 113.776 13.168 1.00 75.59 73 ARG H C 1
ATOM 8538 O O . ARG H 2 29 ? 116.792 113.367 12.723 1.00 82.98 73 ARG H O 1
ATOM 8546 N N . LYS H 2 30 ? 119.032 113.601 12.536 1.00 81.77 74 LYS H N 1
ATOM 8547 C CA . LYS H 2 30 ? 119.092 112.887 11.237 1.00 87.80 74 LYS H CA 1
ATOM 8548 C C . LYS H 2 30 ? 118.857 111.397 11.506 1.00 76.34 74 LYS H C 1
ATOM 8549 O O . LYS H 2 30 ? 118.157 110.754 10.738 1.00 63.32 74 LYS H O 1
ATOM 8551 N N . THR H 2 31 ? 119.429 110.880 12.602 1.00 66.81 75 THR H N 1
ATOM 8552 C CA . THR H 2 31 ? 119.190 109.510 13.057 1.00 73.15 75 THR H CA 1
ATOM 8553 C C . THR H 2 31 ? 117.686 109.242 13.127 1.00 76.04 75 THR H C 1
ATOM 8554 O O . THR H 2 31 ? 117.191 108.271 12.552 1.00 74.77 75 THR H O 1
ATOM 8558 N N . ALA H 2 32 ? 116.978 110.138 13.818 1.00 74.39 76 ALA H N 1
ATOM 8559 C CA . ALA H 2 32 ? 115.577 109.958 14.148 1.00 68.57 76 ALA H CA 1
ATOM 8560 C C . ALA H 2 32 ? 114.662 110.067 12.928 1.00 69.30 76 ALA H C 1
ATOM 8561 O O . ALA H 2 32 ? 113.669 109.336 12.832 1.00 63.09 76 ALA H O 1
ATOM 8563 N N . GLN H 2 33 ? 114.992 110.945 11.992 1.00 70.75 77 GLN H N 1
ATOM 8564 C CA . GLN H 2 33 ? 114.145 111.100 10.806 1.00 85.17 77 GLN H CA 1
ATOM 8565 C C . GLN H 2 33 ? 114.569 110.153 9.669 1.00 83.38 77 GLN H C 1
ATOM 8566 O O . GLN H 2 33 ? 113.918 110.091 8.631 1.00 76.09 77 GLN H O 1
ATOM 8572 N N . LEU H 2 34 ? 115.649 109.406 9.893 1.00 81.55 78 LEU H N 1
ATOM 8573 C CA . LEU H 2 34 ? 116.246 108.524 8.893 1.00 73.95 78 LEU H CA 1
ATOM 8574 C C . LEU H 2 34 ? 115.256 107.527 8.337 1.00 70.79 78 LEU H C 1
ATOM 8575 O O . LEU H 2 34 ? 115.263 107.227 7.147 1.00 81.98 78 LEU H O 1
ATOM 8580 N N . GLY H 2 35 ? 114.416 106.983 9.207 1.00 72.19 79 GLY H N 1
ATOM 8581 C CA . GLY H 2 35 ? 113.448 105.965 8.805 1.00 70.11 79 GLY H CA 1
ATOM 8582 C C . GLY H 2 35 ? 112.353 106.480 7.899 1.00 71.95 79 GLY H C 1
ATOM 8583 O O . GLY H 2 35 ? 111.955 105.769 7.002 1.00 69.11 79 GLY H O 1
ATOM 8584 N N . THR H 2 36 ? 111.857 107.697 8.140 1.00 78.45 80 THR H N 1
ATOM 8585 C CA . THR H 2 36 ? 110.797 108.266 7.301 1.00 83.06 80 THR H CA 1
ATOM 8586 C C . THR H 2 36 ? 111.366 108.912 6.053 1.00 79.92 80 THR H C 1
ATOM 8587 O O . THR H 2 36 ? 110.662 109.071 5.061 1.00 89.66 80 THR H O 1
ATOM 8591 N N . ALA H 2 37 ? 112.629 109.307 6.102 1.00 78.05 81 ALA H N 1
ATOM 8592 C CA . ALA H 2 37 ? 113.300 109.832 4.917 1.00 84.52 81 ALA H CA 1
ATOM 8593 C C . ALA H 2 37 ? 113.416 108.724 3.878 1.00 82.81 81 ALA H C 1
ATOM 8594 O O . ALA H 2 37 ? 112.991 108.904 2.734 1.00 83.92 81 ALA H O 1
ATOM 8596 N N . ASN H 2 38 ? 113.984 107.588 4.290 1.00 76.12 82 ASN H N 1
ATOM 8597 C CA . ASN H 2 38 ? 114.016 106.380 3.456 1.00 80.15 82 ASN H CA 1
ATOM 8598 C C . ASN H 2 38 ? 112.622 105.895 3.056 1.00 84.37 82 ASN H C 1
ATOM 8599 O O . ASN H 2 38 ? 112.458 105.285 2.017 1.00 90.65 82 ASN H O 1
ATOM 8604 N N . ALA H 2 39 ? 111.632 106.126 3.912 1.00 88.90 83 ALA H N 1
ATOM 8605 C CA . ALA H 2 39 ? 110.262 105.723 3.636 1.00 83.13 83 ALA H CA 1
ATOM 8606 C C . ALA H 2 39 ? 109.689 106.510 2.469 1.00 76.00 83 ALA H C 1
ATOM 8607 O O . ALA H 2 39 ? 109.113 105.926 1.567 1.00 69.49 83 ALA H O 1
ATOM 8609 N N . ALA H 2 40 ? 109.847 107.835 2.510 1.00 84.73 84 ALA H N 1
ATOM 8610 C CA . ALA H 2 40 ? 109.364 108.737 1.454 1.00 92.33 84 ALA H CA 1
ATOM 8611 C C . ALA H 2 40 ? 110.041 108.447 0.116 1.00 98.59 84 ALA H C 1
ATOM 8612 O O . ALA H 2 40 ? 109.382 108.343 -0.927 1.00 91.67 84 ALA H O 1
ATOM 8614 N N . LYS H 2 41 ? 111.365 108.329 0.175 1.00 103.43 85 LYS H N 1
ATOM 8615 C CA . LYS H 2 41 ? 112.187 107.870 -0.936 1.00 102.19 85 LYS H CA 1
ATOM 8616 C C . LYS H 2 41 ? 111.547 106.636 -1.591 1.00 90.34 85 LYS H C 1
ATOM 8617 O O . LYS H 2 41 ? 111.054 106.728 -2.709 1.00 100.37 85 LYS H O 1
ATOM 8623 N N . LEU H 2 42 ? 111.519 105.506 -0.891 1.00 86.00 86 LEU H N 1
ATOM 8624 C CA . LEU H 2 42 ? 110.903 104.267 -1.412 1.00 86.89 86 LEU H CA 1
ATOM 8625 C C . LEU H 2 42 ? 109.456 104.422 -1.905 1.00 83.81 86 LEU H C 1
ATOM 8626 O O . LEU H 2 42 ? 109.005 103.630 -2.717 1.00 95.05 86 LEU H O 1
ATOM 8631 N N . LEU H 2 43 ? 108.729 105.415 -1.413 1.00 92.70 87 LEU H N 1
ATOM 8632 C CA . LEU H 2 43 ? 107.344 105.633 -1.838 1.00 103.05 87 LEU H CA 1
ATOM 8633 C C . LEU H 2 43 ? 107.193 106.711 -2.926 1.00 110.52 87 LEU H C 1
ATOM 8634 O O . LEU H 2 43 ? 106.083 107.161 -3.216 1.00 115.82 87 LEU H O 1
ATOM 8639 N N . GLY H 2 44 ? 108.306 107.139 -3.512 1.00 120.89 88 GLY H N 1
ATOM 8640 C CA . GLY H 2 44 ? 108.276 107.889 -4.772 1.00 129.09 88 GLY H CA 1
ATOM 8641 C C . GLY H 2 44 ? 108.586 106.936 -5.916 1.00 138.13 88 GLY H C 1
ATOM 8642 O O . GLY H 2 44 ? 109.641 107.051 -6.547 1.00 133.84 88 GLY H O 1
ATOM 8643 N N . SER H 2 45 ? 107.684 105.972 -6.147 1.00 137.18 89 SER H N 1
ATOM 8644 C CA . SER H 2 45 ? 107.857 104.916 -7.171 1.00 124.44 89 SER H CA 1
ATOM 8645 C C . SER H 2 45 ? 106.548 104.737 -7.962 1.00 131.90 89 SER H C 1
ATOM 8646 O O . SER H 2 45 ? 106.079 105.692 -8.593 1.00 125.34 89 SER H O 1
ATOM 8649 N N . SER H 2 46 ? 105.986 103.524 -7.960 1.00 131.50 90 SER H N 1
ATOM 8650 C CA . SER H 2 46 ? 104.613 103.289 -8.420 1.00 122.35 90 SER H CA 1
ATOM 8651 C C . SER H 2 46 ? 103.993 102.107 -7.662 1.00 120.57 90 SER H C 1
ATOM 8652 O O . SER H 2 46 ? 103.013 101.512 -8.129 1.00 119.00 90 SER H O 1
ATOM 8654 N N . THR H 2 47 ? 104.555 101.801 -6.488 1.00 127.69 91 THR H N 1
ATOM 8655 C CA . THR H 2 47 ? 104.310 100.544 -5.771 1.00 131.53 91 THR H CA 1
ATOM 8656 C C . THR H 2 47 ? 104.298 100.803 -4.267 1.00 110.51 91 THR H C 1
ATOM 8657 O O . THR H 2 47 ? 105.379 100.887 -3.689 1.00 99.51 91 THR H O 1
ATOM 8659 N N . LEU H 2 48 ? 103.139 100.881 -3.598 1.00 113.24 92 LEU H N 1
ATOM 8660 C CA . LEU H 2 48 ? 101.782 100.502 -4.071 1.00 130.62 92 LEU H CA 1
ATOM 8661 C C . LEU H 2 48 ? 101.610 99.051 -4.615 1.00 126.23 92 LEU H C 1
ATOM 8662 O O . LEU H 2 48 ? 101.488 98.884 -5.831 1.00 121.28 92 LEU H O 1
ATOM 8664 N N . LEU H 2 49 ? 101.555 98.002 -3.773 1.00 124.19 93 LEU H N 1
A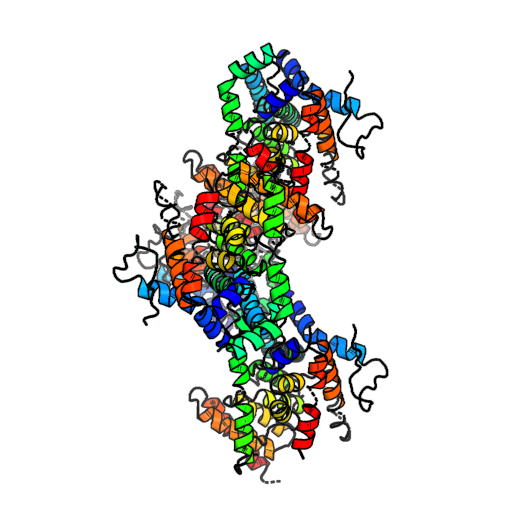TOM 8665 C CA . LEU H 2 49 ? 101.670 97.972 -2.290 1.00 120.21 93 LEU H CA 1
ATOM 8666 C C . LEU H 2 49 ? 100.577 98.675 -1.439 1.00 113.37 93 LEU H C 1
ATOM 8667 O O . LEU H 2 49 ? 100.893 99.123 -0.340 1.00 118.03 93 LEU H O 1
ATOM 8669 N N . ASN H 2 50 ? 99.314 98.743 -1.896 1.00 122.61 94 ASN H N 1
ATOM 8670 C CA . ASN H 2 50 ? 98.268 99.616 -1.254 1.00 124.58 94 ASN H CA 1
ATOM 8671 C C . ASN H 2 50 ? 97.013 99.027 -0.529 1.00 130.06 94 ASN H C 1
ATOM 8672 O O . ASN H 2 50 ? 96.866 99.323 0.652 1.00 145.39 94 ASN H O 1
ATOM 8674 N N . LYS H 2 51 ? 96.090 98.250 -1.128 1.00 130.75 95 LYS H N 1
ATOM 8675 C CA . LYS H 2 51 ? 96.118 97.620 -2.462 1.00 139.67 95 LYS H CA 1
ATOM 8676 C C . LYS H 2 51 ? 97.275 96.610 -2.581 1.00 138.88 95 LYS H C 1
ATOM 8677 O O . LYS H 2 51 ? 98.372 96.992 -3.005 1.00 151.27 95 LYS H O 1
ATOM 8683 N N . LEU H 2 52 ? 97.060 95.337 -2.245 1.00 126.50 96 LEU H N 1
ATOM 8684 C CA . LEU H 2 52 ? 98.135 94.339 -2.403 1.00 130.88 96 LEU H CA 1
ATOM 8685 C C . LEU H 2 52 ? 97.805 92.904 -2.015 1.00 136.13 96 LEU H C 1
ATOM 8686 O O . LEU H 2 52 ? 96.745 92.623 -1.466 1.00 120.64 96 LEU H O 1
ATOM 8688 N N . ALA H 2 53 ? 98.765 92.011 -2.271 1.00 149.46 97 ALA H N 1
ATOM 8689 C CA . ALA H 2 53 ? 98.600 90.580 -2.065 1.00 155.82 97 ALA H CA 1
ATOM 8690 C C . ALA H 2 53 ? 99.288 90.247 -0.738 1.00 157.26 97 ALA H C 1
ATOM 8691 O O . ALA H 2 53 ? 100.395 89.733 -0.738 1.00 157.75 97 ALA H O 1
ATOM 8693 N N . PHE H 2 54 ? 98.627 90.592 0.373 1.00 147.61 98 PHE H N 1
ATOM 8694 C CA . PHE H 2 54 ? 99.106 90.396 1.764 1.00 145.36 98 PHE H CA 1
ATOM 8695 C C . PHE H 2 54 ? 100.497 90.947 2.135 1.00 157.72 98 PHE H C 1
ATOM 8696 O O . PHE H 2 54 ? 101.414 90.989 1.310 1.00 152.58 98 PHE H O 1
ATOM 8704 N N . ALA H 2 55 ? 100.639 91.343 3.406 1.00 163.71 99 ALA H N 1
ATOM 8705 C CA . ALA H 2 55 ? 101.823 92.061 3.895 1.00 155.83 99 ALA H CA 1
ATOM 8706 C C . ALA H 2 55 ? 103.096 91.300 3.464 1.00 141.07 99 ALA H C 1
ATOM 8707 O O . ALA H 2 55 ? 103.265 90.130 3.802 1.00 147.30 99 ALA H O 1
ATOM 8709 N N . SER H 2 56 ? 103.934 91.934 2.639 1.00 111.90 100 SER H N 1
ATOM 8710 C CA . SER H 2 56 ? 105.213 91.352 2.232 1.00 112.53 100 SER H CA 1
ATOM 8711 C C . SER H 2 56 ? 105.032 90.412 1.010 1.00 122.11 100 SER H C 1
ATOM 8712 O O . SER H 2 56 ? 103.908 89.981 0.680 1.00 118.79 100 SER H O 1
ATOM 8715 N N . PRO H 2 57 ? 106.136 90.072 0.344 1.00 135.05 101 PRO H N 1
ATOM 8716 C CA . PRO H 2 57 ? 107.495 90.405 0.783 1.00 133.33 101 PRO H CA 1
ATOM 8717 C C . PRO H 2 57 ? 107.773 91.894 0.748 1.00 132.29 101 PRO H C 1
ATOM 8718 O O . PRO H 2 57 ? 107.183 92.625 -0.056 1.00 112.16 101 PRO H O 1
ATOM 8722 N N . GLU H 2 58 ? 108.663 92.333 1.633 1.00 132.75 102 GLU H N 1
ATOM 8723 C CA . GLU H 2 58 ? 108.994 93.740 1.743 1.00 124.81 102 GLU H CA 1
ATOM 8724 C C . GLU H 2 58 ? 110.119 93.965 2.769 1.00 124.89 102 GLU H C 1
ATOM 8725 O O . GLU H 2 58 ? 109.988 94.879 3.572 1.00 118.18 102 GLU H O 1
ATOM 8731 N N . GLU H 2 59 ? 111.222 93.209 2.801 1.00 135.86 103 GLU H N 1
ATOM 8732 C CA . GLU H 2 59 ? 111.780 92.324 1.746 1.00 136.15 103 GLU H CA 1
ATOM 8733 C C . GLU H 2 59 ? 113.214 92.244 2.231 1.00 136.18 103 GLU H C 1
ATOM 8734 O O . GLU H 2 59 ? 113.666 91.166 2.543 1.00 130.15 103 GLU H O 1
ATOM 8740 N N . PHE H 2 60 ? 113.934 93.373 2.320 1.00 145.65 104 PHE H N 1
ATOM 8741 C CA . PHE H 2 60 ? 113.602 94.645 1.639 1.00 149.37 104 PHE H CA 1
ATOM 8742 C C . PHE H 2 60 ? 114.567 95.087 0.516 1.00 156.11 104 PHE H C 1
ATOM 8743 O O . PHE H 2 60 ? 114.102 95.547 -0.517 1.00 146.35 104 PHE H O 1
ATOM 8751 N N . GLU H 2 61 ? 115.885 94.940 0.699 1.00 163.74 105 GLU H N 1
ATOM 8752 C CA . GLU H 2 61 ? 116.900 95.468 -0.270 1.00 155.26 105 GLU H CA 1
ATOM 8753 C C . GLU H 2 61 ? 116.743 96.956 -0.717 1.00 158.61 105 GLU H C 1
ATOM 8754 O O . GLU H 2 61 ? 115.798 97.256 -1.452 1.00 170.38 105 GLU H O 1
ATOM 8756 N N . ILE H 2 62 ? 117.648 97.890 -0.365 1.00 152.89 106 ILE H N 1
ATOM 8757 C CA . ILE H 2 62 ? 118.941 97.676 0.313 1.00 145.38 106 ILE H CA 1
ATOM 8758 C C . ILE H 2 62 ? 118.817 97.312 1.780 1.00 140.57 106 ILE H C 1
ATOM 8759 O O . ILE H 2 62 ? 118.915 96.147 2.139 1.00 140.10 106 ILE H O 1
ATOM 8761 N N . LYS H 2 79 ? 123.302 93.106 16.047 1.00 46.68 123 LYS H N 1
ATOM 8762 C CA . LYS H 2 79 ? 123.841 91.908 16.722 1.00 56.68 123 LYS H CA 1
ATOM 8763 C C . LYS H 2 79 ? 123.204 91.586 18.088 1.00 58.39 123 LYS H C 1
ATOM 8764 O O . LYS H 2 79 ? 123.301 92.377 19.053 1.00 60.11 123 LYS H O 1
ATOM 8766 N N . LEU H 2 80 ? 122.653 90.382 18.177 1.00 56.19 124 LEU H N 1
ATOM 8767 C CA . LEU H 2 80 ? 121.933 89.908 19.371 1.00 57.93 124 LEU H CA 1
ATOM 8768 C C . LEU H 2 80 ? 122.614 90.127 20.721 1.00 55.00 124 LEU H C 1
ATOM 8769 O O . LEU H 2 80 ? 121.931 90.336 21.707 1.00 58.03 124 LEU H O 1
ATOM 8774 N N . ALA H 2 81 ? 123.938 90.062 20.799 1.00 58.63 125 ALA H N 1
ATOM 8775 C CA . ALA H 2 81 ? 124.618 90.330 22.090 1.00 60.23 125 ALA H CA 1
ATOM 8776 C C . ALA H 2 81 ? 124.474 91.794 22.487 1.00 55.26 125 ALA H C 1
ATOM 8777 O O . ALA H 2 81 ? 124.307 92.123 23.676 1.00 52.87 125 ALA H O 1
ATOM 8779 N N . ASP H 2 82 ? 124.539 92.660 21.489 1.00 53.72 126 ASP H N 1
ATOM 8780 C CA . ASP H 2 82 ? 124.370 94.077 21.732 1.00 63.86 126 ASP H CA 1
ATOM 8781 C C . ASP H 2 82 ? 122.971 94.351 22.286 1.00 55.07 126 ASP H C 1
ATOM 8782 O O . ASP H 2 82 ? 122.789 95.118 23.227 1.00 55.43 126 ASP H O 1
ATOM 8787 N N . LEU H 2 83 ? 121.995 93.709 21.670 1.00 54.19 127 LEU H N 1
ATOM 8788 C CA . LEU H 2 83 ? 120.599 93.889 22.001 1.00 52.36 127 LEU H CA 1
ATOM 8789 C C . LEU H 2 83 ? 120.356 93.472 23.428 1.00 55.48 127 LEU H C 1
ATOM 8790 O O . LEU H 2 83 ? 119.576 94.101 24.145 1.00 53.33 127 LEU H O 1
ATOM 8795 N N . GLU H 2 84 ? 121.021 92.394 23.832 1.00 56.50 128 GLU H N 1
ATOM 8796 C CA . GLU H 2 84 ? 120.905 91.877 25.195 1.00 54.94 128 GLU H CA 1
ATOM 8797 C C . GLU H 2 84 ? 121.591 92.767 26.201 1.00 55.09 128 GLU H C 1
ATOM 8798 O O . GLU H 2 84 ? 121.122 92.907 27.335 1.00 55.68 128 GLU H O 1
ATOM 8804 N N . ARG H 2 85 ? 122.677 93.396 25.767 1.00 53.73 129 ARG H N 1
ATOM 8805 C CA . ARG H 2 85 ? 123.363 94.414 26.565 1.00 58.71 129 ARG H CA 1
ATOM 8806 C C . ARG H 2 85 ? 122.455 95.626 26.812 1.00 62.99 129 ARG H C 1
ATOM 8807 O O . ARG H 2 85 ? 122.328 96.116 27.951 1.00 53.09 129 ARG H O 1
ATOM 8815 N N . ILE H 2 86 ? 121.857 96.099 25.716 1.00 58.74 130 ILE H N 1
ATOM 8816 C CA . ILE H 2 86 ? 121.029 97.301 25.714 1.00 55.55 130 ILE H CA 1
ATOM 8817 C C . ILE H 2 86 ? 119.820 97.050 26.579 1.00 51.59 130 ILE H C 1
ATOM 8818 O O . ILE H 2 86 ? 119.494 97.818 27.480 1.00 44.80 130 ILE H O 1
ATOM 8823 N N . ARG H 2 87 ? 119.175 95.933 26.304 1.00 54.30 131 ARG H N 1
ATOM 8824 C CA . ARG H 2 87 ? 118.042 95.518 27.082 1.00 58.44 131 ARG H CA 1
ATOM 8825 C C . ARG H 2 87 ? 118.370 95.536 28.576 1.00 64.63 131 ARG H C 1
ATOM 8826 O O . ARG H 2 87 ? 117.584 96.048 29.379 1.00 67.05 131 ARG H O 1
ATOM 8834 N N . ALA H 2 88 ? 119.549 95.033 28.942 1.00 64.04 132 ALA H N 1
ATOM 8835 C CA . ALA H 2 88 ? 119.929 94.947 30.356 1.00 58.22 132 ALA H CA 1
ATOM 8836 C C . ALA H 2 88 ? 120.261 96.313 30.913 1.00 54.71 132 ALA H C 1
ATOM 8837 O O . ALA H 2 88 ? 119.941 96.628 32.053 1.00 62.14 132 ALA H O 1
ATOM 8839 N N . GLU H 2 89 ? 120.957 97.109 30.117 1.00 56.63 133 GLU H N 1
ATOM 8840 C CA . GLU H 2 89 ? 121.226 98.510 30.452 1.00 58.11 133 GLU H CA 1
ATOM 8841 C C . GLU H 2 89 ? 119.989 99.366 30.704 1.00 63.88 133 GLU H C 1
ATOM 8842 O O . GLU H 2 89 ? 120.084 100.362 31.401 1.00 64.18 133 GLU H O 1
ATOM 8848 N N . ASN H 2 90 ? 118.838 98.982 30.147 1.00 66.42 134 ASN H N 1
ATOM 8849 C CA . ASN H 2 90 ? 117.599 99.761 30.286 1.00 59.09 134 ASN H CA 1
ATOM 8850 C C . ASN H 2 90 ? 116.473 98.995 30.912 1.00 55.84 134 ASN H C 1
ATOM 8851 O O . ASN H 2 90 ? 115.326 99.291 30.654 1.00 61.75 134 ASN H O 1
ATOM 8856 N N . LEU H 2 91 ? 116.779 98.003 31.727 1.00 56.82 135 LEU H N 1
ATOM 8857 C CA . LEU H 2 91 ? 115.723 97.251 32.394 1.00 60.00 135 LEU H CA 1
ATOM 8858 C C . LEU H 2 91 ? 114.706 98.164 33.027 1.00 55.49 135 LEU H C 1
ATOM 8859 O O . LEU H 2 91 ? 113.509 97.864 32.985 1.00 61.20 135 LEU H O 1
ATOM 8864 N N . LYS H 2 92 ? 115.177 99.261 33.622 1.00 56.92 136 LYS H N 1
ATOM 8865 C CA . LYS H 2 92 ? 114.307 100.203 34.365 1.00 64.92 136 LYS H CA 1
ATOM 8866 C C . LYS H 2 92 ? 113.252 100.823 33.442 1.00 65.69 136 LYS H C 1
ATOM 8867 O O . LYS H 2 92 ? 112.040 100.644 33.652 1.00 58.31 136 LYS H O 1
ATOM 8873 N N . LYS H 2 93 ? 113.725 101.528 32.410 1.00 58.29 137 LYS H N 1
ATOM 8874 C CA . LYS H 2 93 ? 112.836 102.174 31.472 1.00 57.80 137 LYS H CA 1
ATOM 8875 C C . LYS H 2 93 ? 111.917 101.175 30.793 1.00 54.10 137 LYS H C 1
ATOM 8876 O O . LYS H 2 93 ? 110.715 101.426 30.649 1.00 62.05 137 LYS H O 1
ATOM 8882 N N . ILE H 2 94 ? 112.451 100.025 30.413 1.00 51.03 138 ILE H N 1
ATOM 8883 C CA . ILE H 2 94 ? 111.644 99.024 29.703 1.00 50.01 138 ILE H CA 1
ATOM 8884 C C . ILE H 2 94 ? 110.479 98.556 30.527 1.00 47.85 138 ILE H C 1
ATOM 8885 O O . ILE H 2 94 ? 109.352 98.449 30.035 1.00 52.07 138 ILE H O 1
ATOM 8890 N N . ASP H 2 95 ? 110.729 98.334 31.803 1.00 55.94 139 ASP H N 1
ATOM 8891 C CA . ASP H 2 95 ? 109.660 97.963 32.709 1.00 53.71 139 ASP H CA 1
ATOM 8892 C C . ASP H 2 95 ? 108.642 99.122 32.813 1.00 44.82 139 ASP H C 1
ATOM 8893 O O . ASP H 2 95 ? 107.419 98.882 32.823 1.00 42.95 139 ASP H O 1
ATOM 8898 N N . GLU H 2 96 ? 109.138 100.360 32.883 1.00 40.76 140 GLU H N 1
ATOM 8899 C CA . GLU H 2 96 ? 108.247 101.541 32.960 1.00 46.47 140 GLU H CA 1
ATOM 8900 C C . GLU H 2 96 ? 107.312 101.653 31.743 1.00 46.79 140 GLU H C 1
ATOM 8901 O O . GLU H 2 96 ? 106.099 101.856 31.870 1.00 46.04 140 GLU H O 1
ATOM 8907 N N . ASN H 2 97 ? 107.897 101.442 30.570 1.00 42.06 141 ASN H N 1
ATOM 8908 C CA . ASN H 2 97 ? 107.166 101.412 29.342 1.00 40.48 141 ASN H CA 1
ATOM 8909 C C . ASN H 2 97 ? 106.144 100.272 29.288 1.00 40.01 141 ASN H C 1
ATOM 8910 O O . ASN H 2 97 ? 104.995 100.491 28.876 1.00 38.80 141 ASN H O 1
ATOM 8915 N N . GLN H 2 98 ? 106.530 99.089 29.742 1.00 41.63 142 GLN H N 1
ATOM 8916 C CA . GLN H 2 98 ? 105.554 98.018 29.866 1.00 45.74 142 GLN H CA 1
ATOM 8917 C C . GLN H 2 98 ? 104.394 98.444 30.756 1.00 48.28 142 GLN H C 1
ATOM 8918 O O . GLN H 2 98 ? 103.239 98.250 30.400 1.00 47.28 142 GLN H O 1
ATOM 8924 N N . THR H 2 99 ? 104.702 99.088 31.875 1.00 50.55 143 THR H N 1
ATOM 8925 C CA . THR H 2 99 ? 103.661 99.516 32.824 1.00 52.69 143 THR H CA 1
ATOM 8926 C C . THR H 2 99 ? 102.709 100.558 32.212 1.00 49.48 143 THR H C 1
ATOM 8927 O O . THR H 2 99 ? 101.466 100.469 32.384 1.00 44.80 143 THR H O 1
ATOM 8931 N N . LYS H 2 100 ? 103.284 101.528 31.492 1.00 46.82 144 LYS H N 1
ATOM 8932 C CA . LYS H 2 100 ? 102.476 102.510 30.716 1.00 43.31 144 LYS H CA 1
ATOM 8933 C C . LYS H 2 100 ? 101.470 101.825 29.790 1.00 43.04 144 LYS H C 1
ATOM 8934 O O . LYS H 2 100 ? 100.314 102.227 29.703 1.00 38.91 144 LYS H O 1
ATOM 8948 N N . LYS H 2 102 ? 100.425 98.716 30.040 1.00 47.63 146 LYS H N 1
ATOM 8949 C CA . LYS H 2 102 ? 99.516 97.982 30.898 1.00 48.93 146 LYS H CA 1
ATOM 8950 C C . LYS H 2 102 ? 98.464 98.935 31.437 1.00 46.80 146 LYS H C 1
ATOM 8951 O O . LYS H 2 102 ? 97.252 98.691 31.276 1.00 44.88 146 LYS H O 1
ATOM 8957 N N . GLU H 2 103 ? 98.920 100.031 32.048 1.00 42.35 147 GLU H N 1
ATOM 8958 C CA . GLU H 2 103 ? 98.007 101.011 32.629 1.00 46.28 147 GLU H CA 1
ATOM 8959 C C . GLU H 2 103 ? 97.075 101.652 31.586 1.00 49.93 147 GLU H C 1
ATOM 8960 O O . GLU H 2 103 ? 95.894 101.886 31.864 1.00 52.96 147 GLU H O 1
ATOM 8966 N N . ALA H 2 104 ? 97.568 101.832 30.357 1.00 48.66 148 ALA H N 1
ATOM 8967 C CA . ALA H 2 104 ? 96.738 102.367 29.283 1.00 45.58 148 ALA H CA 1
ATOM 8968 C C . ALA H 2 104 ? 95.692 101.367 28.845 1.00 45.71 148 ALA H C 1
ATOM 8969 O O . ALA H 2 104 ? 94.536 101.704 28.649 1.00 44.36 148 ALA H O 1
ATOM 8971 N N . SER H 2 105 ? 96.106 100.120 28.668 1.00 53.04 149 SER H N 1
ATOM 8972 C CA . SER H 2 105 ? 95.179 99.054 28.310 1.00 54.77 149 SER H CA 1
ATOM 8973 C C . SER H 2 105 ? 94.082 98.937 29.342 1.00 53.86 149 SER H C 1
ATOM 8974 O O . SER H 2 105 ? 92.895 99.023 28.975 1.00 53.06 149 SER H O 1
ATOM 8977 N N . GLU H 2 106 ? 94.475 98.780 30.622 1.00 53.17 150 GLU H N 1
ATOM 8978 C CA . GLU H 2 106 ? 93.524 98.702 31.738 1.00 52.07 150 GLU H CA 1
ATOM 8979 C C . GLU H 2 106 ? 92.567 99.901 31.776 1.00 47.17 150 GLU H C 1
ATOM 8980 O O . GLU H 2 106 ? 91.353 99.715 31.783 1.00 46.95 150 GLU H O 1
ATOM 8986 N N . ALA H 2 107 ? 93.109 101.116 31.773 1.00 46.25 151 ALA H N 1
ATOM 8987 C CA . ALA H 2 107 ? 92.285 102.338 31.729 1.00 45.41 151 ALA H CA 1
ATOM 8988 C C . ALA H 2 107 ? 91.269 102.286 30.629 1.00 53.19 151 ALA H C 1
ATOM 8989 O O . ALA H 2 107 ? 90.121 102.630 30.837 1.00 73.29 151 ALA H O 1
ATOM 8991 N N . ALA H 2 108 ? 91.660 101.802 29.463 1.00 59.99 152 ALA H N 1
ATOM 8992 C CA . ALA H 2 108 ? 90.720 101.659 28.375 1.00 65.13 152 ALA H CA 1
ATOM 8993 C C . ALA H 2 108 ? 89.713 100.534 28.623 1.00 71.31 152 ALA H C 1
ATOM 8994 O O . ALA H 2 108 ? 88.554 100.637 28.208 1.00 76.08 152 ALA H O 1
ATOM 8996 N N . ASP H 2 109 ? 90.166 99.449 29.261 1.00 86.44 153 ASP H N 1
ATOM 8997 C CA . ASP H 2 109 ? 89.308 98.285 29.578 1.00 92.57 153 ASP H CA 1
ATOM 8998 C C . ASP H 2 109 ? 88.171 98.692 30.504 1.00 95.44 153 ASP H C 1
ATOM 8999 O O . ASP H 2 109 ? 86.991 98.511 30.184 1.00 84.45 153 ASP H O 1
ATOM 9004 N N . LYS H 2 110 ? 88.551 99.277 31.635 1.00 101.53 154 LYS H N 1
ATOM 9005 C CA . LYS H 2 110 ? 87.595 99.701 32.645 1.00 115.41 154 LYS H CA 1
ATOM 9006 C C . LYS H 2 110 ? 86.727 100.893 32.212 1.00 112.68 154 LYS H C 1
ATOM 9007 O O . LYS H 2 110 ? 85.683 101.135 32.804 1.00 114.94 154 LYS H O 1
ATOM 9013 N N . ALA H 2 111 ? 87.127 101.597 31.155 1.00 116.31 155 ALA H N 1
ATOM 9014 C CA . ALA H 2 111 ? 86.354 102.725 30.650 1.00 117.97 155 ALA H CA 1
ATOM 9015 C C . ALA H 2 111 ? 85.220 102.268 29.743 1.00 122.04 155 ALA H C 1
ATOM 9016 O O . ALA H 2 111 ? 84.125 102.849 29.785 1.00 139.57 155 ALA H O 1
ATOM 9018 N N . LYS H 2 112 ? 85.467 101.239 28.932 1.00 126.63 156 LYS H N 1
ATOM 9019 C CA . LYS H 2 112 ? 84.436 100.766 27.993 1.00 135.85 156 LYS H CA 1
ATOM 9020 C C . LYS H 2 112 ? 83.417 99.804 28.646 1.00 135.44 156 LYS H C 1
ATOM 9021 O O . LYS H 2 112 ? 82.326 99.598 28.105 1.00 145.32 156 LYS H O 1
ATOM 9027 N N . LYS H 2 113 ? 83.723 99.302 29.847 1.00 136.09 157 LYS H N 1
ATOM 9028 C CA . LYS H 2 113 ? 82.732 98.557 30.631 1.00 130.69 157 LYS H CA 1
ATOM 9029 C C . LYS H 2 113 ? 81.780 99.559 31.303 1.00 131.03 157 LYS H C 1
ATOM 9030 O O . LYS H 2 113 ? 80.579 99.550 31.046 1.00 137.30 157 LYS H O 1
ATOM 9036 N N . SER H 2 114 ? 82.328 100.430 32.145 1.00 132.35 158 SER H N 1
ATOM 9037 C CA . SER H 2 114 ? 81.563 101.515 32.775 1.00 131.91 158 SER H CA 1
ATOM 9038 C C . SER H 2 114 ? 80.863 102.403 31.754 1.00 140.94 158 SER H C 1
ATOM 9039 O O . SER H 2 114 ? 81.231 102.430 30.582 1.00 141.56 158 SER H O 1
ATOM 9042 N N . GLY H 2 115 ? 79.878 103.165 32.224 1.00 148.57 159 GLY H N 1
ATOM 9043 C CA . GLY H 2 115 ? 79.251 104.198 31.410 1.00 148.61 159 GLY H CA 1
ATOM 9044 C C . GLY H 2 115 ? 80.059 105.485 31.341 1.00 153.68 159 GLY H C 1
ATOM 9045 O O . GLY H 2 115 ? 79.613 106.449 30.722 1.00 160.54 159 GLY H O 1
ATOM 9046 N N . LEU H 2 116 ? 81.247 105.508 31.954 1.00 155.50 160 LEU H N 1
ATOM 9047 C CA . LEU H 2 116 ? 82.114 106.701 31.955 1.00 153.49 160 LEU H CA 1
ATOM 9048 C C . LEU H 2 116 ? 83.198 106.639 30.869 1.00 135.84 160 LEU H C 1
ATOM 9049 O O . LEU H 2 116 ? 84.324 107.128 31.051 1.00 107.22 160 LEU H O 1
ATOM 9054 N N . ALA H 2 117 ? 82.842 106.030 29.739 1.00 130.32 161 ALA H N 1
ATOM 9055 C CA . ALA H 2 117 ? 83.723 105.973 28.582 1.00 138.93 161 ALA H CA 1
ATOM 9056 C C . ALA H 2 117 ? 83.995 107.382 28.061 1.00 133.07 161 ALA H C 1
ATOM 9057 O O . ALA H 2 117 ? 85.065 107.931 28.312 1.00 126.56 161 ALA H O 1
ATOM 9059 N N . SER H 2 118 ? 83.009 107.981 27.391 1.00 134.41 162 SER H N 1
ATOM 9060 C CA . SER H 2 118 ? 83.192 109.287 26.758 1.00 130.20 162 SER H CA 1
ATOM 9061 C C . SER H 2 118 ? 82.954 110.473 27.724 1.00 125.94 162 SER H C 1
ATOM 9062 O O . SER H 2 118 ? 82.578 111.563 27.279 1.00 117.26 162 SER H O 1
ATOM 9065 N N . LYS H 2 119 ? 83.203 110.265 29.026 1.00 122.76 163 LYS H N 1
ATOM 9066 C CA . LYS H 2 119 ? 83.186 111.353 30.021 1.00 120.70 163 LYS H CA 1
ATOM 9067 C C . LYS H 2 119 ? 84.612 111.792 30.370 1.00 105.44 163 LYS H C 1
ATOM 9068 O O . LYS H 2 119 ? 84.911 112.994 30.361 1.00 94.40 163 LYS H O 1
ATOM 9074 N N . ILE H 2 120 ? 85.491 110.835 30.660 1.00 91.56 164 ILE H N 1
ATOM 9075 C CA . ILE H 2 120 ? 86.915 111.161 30.842 1.00 91.96 164 ILE H CA 1
ATOM 9076 C C . ILE H 2 120 ? 87.780 110.950 29.581 1.00 83.80 164 ILE H C 1
ATOM 9077 O O . ILE H 2 120 ? 88.867 111.534 29.498 1.00 78.62 164 ILE H O 1
ATOM 9082 N N . PHE H 2 121 ? 87.298 110.159 28.608 1.00 73.11 165 PHE H N 1
ATOM 9083 C CA . PHE H 2 121 ? 88.063 109.855 27.390 1.00 69.52 165 PHE H CA 1
ATOM 9084 C C . PHE H 2 121 ? 87.341 110.141 26.073 1.00 73.72 165 PHE H C 1
ATOM 9085 O O . PHE H 2 121 ? 87.797 109.722 25.007 1.00 75.87 165 PHE H O 1
ATOM 9093 N N . GLY H 2 122 ? 86.255 110.900 26.122 1.00 62.69 166 GLY H N 1
ATOM 9094 C CA . GLY H 2 122 ? 85.559 111.278 24.901 1.00 55.86 166 GLY H CA 1
ATOM 9095 C C . GLY H 2 122 ? 86.348 112.266 24.082 1.00 53.42 166 GLY H C 1
ATOM 9096 O O . GLY H 2 122 ? 86.044 112.497 22.911 1.00 68.36 166 GLY H O 1
ATOM 9097 N N . TRP H 2 123 ? 87.345 112.879 24.706 1.00 46.85 167 TRP H N 1
ATOM 9098 C CA . TRP H 2 123 ? 88.193 113.846 24.025 1.00 41.91 167 TRP H CA 1
ATOM 9099 C C . TRP H 2 123 ? 89.244 113.172 23.157 1.00 42.03 167 TRP H C 1
ATOM 9100 O O . TRP H 2 123 ? 89.782 113.758 22.200 1.00 39.80 167 TRP H O 1
ATOM 9111 N N . ILE H 2 124 ? 89.535 111.933 23.488 1.00 44.58 168 ILE H N 1
ATOM 9112 C CA . ILE H 2 124 ? 90.574 111.192 22.782 1.00 50.80 168 ILE H CA 1
ATOM 9113 C C . ILE H 2 124 ? 90.264 111.046 21.276 1.00 43.38 168 ILE H C 1
ATOM 9114 O O . ILE H 2 124 ? 89.149 110.727 20.908 1.00 38.90 168 ILE H O 1
ATOM 9119 N N . SER H 2 125 ? 91.250 111.298 20.421 1.00 35.77 169 SER H N 1
ATOM 9120 C CA . SER H 2 125 ? 90.979 111.291 19.006 1.00 35.80 169 SER H CA 1
ATOM 9121 C C . SER H 2 125 ? 90.791 109.901 18.520 1.00 39.77 169 SER H C 1
ATOM 9122 O O . SER H 2 125 ? 91.121 108.945 19.225 1.00 42.75 169 SER H O 1
ATOM 9125 N N . ALA H 2 126 ? 90.226 109.783 17.319 1.00 43.18 170 ALA H N 1
ATOM 9126 C CA . ALA H 2 126 ? 89.976 108.486 16.705 1.00 42.42 170 ALA H CA 1
ATOM 9127 C C . ALA H 2 126 ? 91.271 107.741 16.408 1.00 45.13 170 ALA H C 1
ATOM 9128 O O . ALA H 2 126 ? 91.357 106.546 16.631 1.00 42.26 170 ALA H O 1
ATOM 9130 N N . ILE H 2 127 ? 92.272 108.451 15.919 1.00 50.90 171 ILE H N 1
ATOM 9131 C CA . ILE H 2 127 ? 93.575 107.855 15.696 1.00 58.72 171 ILE H CA 1
ATOM 9132 C C . ILE H 2 127 ? 94.089 107.251 17.004 1.00 56.94 171 ILE H C 1
ATOM 9133 O O . ILE H 2 127 ? 94.419 106.074 17.073 1.00 65.63 171 ILE H O 1
ATOM 9138 N N . ALA H 2 128 ? 94.159 108.054 18.046 1.00 46.06 172 ALA H N 1
ATOM 9139 C CA . ALA H 2 128 ? 94.772 107.584 19.285 1.00 43.52 172 ALA H CA 1
ATOM 9140 C C . ALA H 2 128 ? 94.011 106.388 19.809 1.00 41.99 172 ALA H C 1
ATOM 9141 O O . ALA H 2 128 ? 94.576 105.468 20.354 1.00 48.39 172 ALA H O 1
ATOM 9143 N N . SER H 2 129 ? 92.711 106.425 19.625 1.00 42.51 173 SER H N 1
ATOM 9144 C CA . SER H 2 129 ? 91.846 105.358 19.984 1.00 40.99 173 SER H CA 1
ATOM 9145 C C . SER H 2 129 ? 92.239 104.050 19.297 1.00 46.59 173 SER H C 1
ATOM 9146 O O . SER H 2 129 ? 92.232 102.986 19.937 1.00 48.41 173 SER H O 1
ATOM 9157 N N . VAL H 2 131 ? 95.239 103.442 18.194 1.00 46.52 175 VAL H N 1
ATOM 9158 C CA . VAL H 2 131 ? 96.523 103.151 18.781 1.00 43.61 175 VAL H CA 1
ATOM 9159 C C . VAL H 2 131 ? 96.340 102.345 20.089 1.00 49.25 175 VAL H C 1
ATOM 9160 O O . VAL H 2 131 ? 97.091 101.430 20.363 1.00 49.23 175 VAL H O 1
ATOM 9164 N N . ILE H 2 132 ? 95.327 102.655 20.888 1.00 52.98 176 ILE H N 1
ATOM 9165 C CA . ILE H 2 132 ? 95.052 101.807 22.040 1.00 52.98 176 ILE H CA 1
ATOM 9166 C C . ILE H 2 132 ? 94.807 100.385 21.578 1.00 45.90 176 ILE H C 1
ATOM 9167 O O . ILE H 2 132 ? 95.333 99.447 22.175 1.00 47.63 176 ILE H O 1
ATOM 9172 N N . GLY H 2 133 ? 93.957 100.230 20.569 1.00 39.60 177 GLY H N 1
ATOM 9173 C CA . GLY H 2 133 ? 93.714 98.922 19.951 1.00 44.14 177 GLY H CA 1
ATOM 9174 C C . GLY H 2 133 ? 94.999 98.219 19.502 1.00 48.56 177 GLY H C 1
ATOM 9175 O O . GLY H 2 133 ? 95.229 97.062 19.839 1.00 50.38 177 GLY H O 1
ATOM 9176 N N . ALA H 2 134 ? 95.847 98.939 18.779 1.00 44.67 178 ALA H N 1
ATOM 9177 C CA . ALA H 2 134 ? 97.094 98.396 18.324 1.00 45.13 178 ALA H CA 1
ATOM 9178 C C . ALA H 2 134 ? 97.976 97.899 19.471 1.00 43.82 178 ALA H C 1
ATOM 9179 O O . ALA H 2 134 ? 98.706 96.896 19.351 1.00 43.51 178 ALA H O 1
ATOM 9181 N N . ILE H 2 135 ? 97.932 98.624 20.579 1.00 41.92 179 ILE H N 1
ATOM 9182 C CA . ILE H 2 135 ? 98.672 98.240 21.791 1.00 42.80 179 ILE H CA 1
ATOM 9183 C C . ILE H 2 135 ? 98.127 96.956 22.426 1.00 43.05 179 ILE H C 1
ATOM 9184 O O . ILE H 2 135 ? 98.888 96.108 22.866 1.00 41.03 179 ILE H O 1
ATOM 9189 N N . LEU H 2 136 ? 96.815 96.807 22.456 1.00 49.24 180 LEU H N 1
ATOM 9190 C CA . LEU H 2 136 ? 96.202 95.527 22.862 1.00 51.98 180 LEU H CA 1
ATOM 9191 C C . LEU H 2 136 ? 96.598 94.349 21.978 1.00 46.86 180 LEU H C 1
ATOM 9192 O O . LEU H 2 136 ? 96.935 93.298 22.475 1.00 51.98 180 LEU H O 1
ATOM 9197 N N . ILE H 2 137 ? 96.531 94.531 20.673 1.00 45.28 181 ILE H N 1
ATOM 9198 C CA . ILE H 2 137 ? 96.952 93.501 19.746 1.00 48.22 181 ILE H CA 1
ATOM 9199 C C . ILE H 2 137 ? 98.479 93.252 19.756 1.00 46.22 181 ILE H C 1
ATOM 9200 O O . ILE H 2 137 ? 98.888 92.113 19.686 1.00 46.56 181 ILE H O 1
ATOM 9205 N N . ALA H 2 138 ? 99.314 94.291 19.795 1.00 41.68 182 ALA H N 1
ATOM 9206 C CA . ALA H 2 138 ? 100.731 94.106 19.506 1.00 39.95 182 ALA H CA 1
ATOM 9207 C C . ALA H 2 138 ? 101.722 94.811 20.452 1.00 42.24 182 ALA H C 1
ATOM 9208 O O . ALA H 2 138 ? 102.921 94.959 20.129 1.00 47.84 182 ALA H O 1
ATOM 9210 N N . THR H 2 139 ? 101.231 95.199 21.619 1.00 44.26 183 THR H N 1
ATOM 9211 C CA . THR H 2 139 ? 101.987 95.945 22.650 1.00 43.56 183 THR H CA 1
ATOM 9212 C C . THR H 2 139 ? 102.999 96.930 22.054 1.00 43.35 183 THR H C 1
ATOM 9213 O O . THR H 2 139 ? 102.596 97.777 21.266 1.00 48.74 183 THR H O 1
ATOM 9217 N N . GLY H 2 140 ? 104.283 96.808 22.350 1.00 40.11 184 GLY H N 1
ATOM 9218 C CA . GLY H 2 140 ? 105.253 97.795 21.926 1.00 38.34 184 GLY H CA 1
ATOM 9219 C C . GLY H 2 140 ? 105.307 98.056 20.429 1.00 39.93 184 GLY H C 1
ATOM 9220 O O . GLY H 2 140 ? 105.699 99.156 19.993 1.00 40.94 184 GLY H O 1
ATOM 9221 N N . VAL H 2 141 ? 104.935 97.071 19.616 1.00 40.77 185 VAL H N 1
ATOM 9222 C CA . VAL H 2 141 ? 104.906 97.299 18.162 1.00 45.80 185 VAL H CA 1
ATOM 9223 C C . VAL H 2 141 ? 103.733 98.184 17.787 1.00 41.80 185 VAL H C 1
ATOM 9224 O O . VAL H 2 141 ? 103.865 99.072 16.956 1.00 41.20 185 VAL H O 1
ATOM 9228 N N . GLY H 2 142 ? 102.590 97.915 18.396 1.00 39.45 186 GLY H N 1
ATOM 9229 C CA . GLY H 2 142 ? 101.426 98.805 18.286 1.00 39.41 186 GLY H CA 1
ATOM 9230 C C . GLY H 2 142 ? 101.742 100.240 18.703 1.00 37.01 186 GLY H C 1
ATOM 9231 O O . GLY H 2 142 ? 101.413 101.176 18.001 1.00 39.68 186 GLY H O 1
ATOM 9232 N N . ALA H 2 143 ? 102.395 100.411 19.839 1.00 31.64 187 ALA H N 1
ATOM 9233 C CA . ALA H 2 143 ? 102.731 101.726 20.253 1.00 33.38 187 ALA H CA 1
ATOM 9234 C C . ALA H 2 143 ? 103.621 102.391 19.235 1.00 30.86 187 ALA H C 1
ATOM 9235 O O . ALA H 2 143 ? 103.421 103.548 18.882 1.00 27.66 187 ALA H O 1
ATOM 9237 N N . ALA H 2 144 ? 104.650 101.676 18.828 1.00 32.22 188 ALA H N 1
ATOM 9238 C CA . ALA H 2 144 ? 105.605 102.200 17.842 1.00 35.25 188 ALA H CA 1
ATOM 9239 C C . ALA H 2 144 ? 104.883 102.735 16.627 1.00 33.29 188 ALA H C 1
ATOM 9240 O O . ALA H 2 144 ? 104.967 103.900 16.334 1.00 32.73 188 ALA H O 1
ATOM 9242 N N . VAL H 2 145 ? 104.145 101.894 15.930 1.00 32.28 189 VAL H N 1
ATOM 9243 C CA . VAL H 2 145 ? 103.521 102.355 14.720 1.00 36.24 189 VAL H CA 1
ATOM 9244 C C . VAL H 2 145 ? 102.524 103.474 15.022 1.00 34.97 189 VAL H C 1
ATOM 9245 O O . VAL H 2 145 ? 102.338 104.384 14.206 1.00 37.00 189 VAL H O 1
ATOM 9249 N N . GLY H 2 146 ? 101.866 103.385 16.165 1.00 35.47 190 GLY H N 1
ATOM 9250 C CA . GLY H 2 146 ? 100.913 104.404 16.560 1.00 34.06 190 GLY H CA 1
ATOM 9251 C C . GLY H 2 146 ? 101.583 105.750 16.746 1.00 35.65 190 GLY H C 1
ATOM 9252 O O . GLY H 2 146 ? 101.098 106.774 16.280 1.00 41.52 190 GLY H O 1
ATOM 9253 N N . ALA H 2 147 ? 102.721 105.768 17.402 1.00 36.39 191 ALA H N 1
ATOM 9254 C CA . ALA H 2 147 ? 103.434 107.024 17.584 1.00 40.25 191 ALA H CA 1
ATOM 9255 C C . ALA H 2 147 ? 103.940 107.564 16.257 1.00 40.91 191 ALA H C 1
ATOM 9256 O O . ALA H 2 147 ? 103.901 108.753 16.020 1.00 46.52 191 ALA H O 1
ATOM 9274 N N . ILE H 2 150 ? 101.234 109.390 14.516 1.00 37.74 194 ILE H N 1
ATOM 9275 C CA . ILE H 2 150 ? 100.904 110.655 15.143 1.00 36.14 194 ILE H CA 1
ATOM 9276 C C . ILE H 2 150 ? 102.007 111.673 14.918 1.00 38.51 194 ILE H C 1
ATOM 9277 O O . ILE H 2 150 ? 101.741 112.862 14.656 1.00 37.68 194 ILE H O 1
ATOM 9282 N N . VAL H 2 151 ? 103.252 111.231 15.005 1.00 38.89 195 VAL H N 1
ATOM 9283 C CA . VAL H 2 151 ? 104.348 112.118 14.664 1.00 45.17 195 VAL H CA 1
ATOM 9284 C C . VAL H 2 151 ? 104.217 112.734 13.246 1.00 48.07 195 VAL H C 1
ATOM 9285 O O . VAL H 2 151 ? 104.563 113.902 13.073 1.00 53.24 195 VAL H O 1
ATOM 9289 N N . GLY H 2 152 ? 103.738 111.988 12.254 1.00 45.35 196 GLY H N 1
ATOM 9290 C CA . GLY H 2 152 ? 103.459 112.587 10.954 1.00 61.81 196 GLY H CA 1
ATOM 9291 C C . GLY H 2 152 ? 104.568 112.410 9.933 1.00 75.92 196 GLY H C 1
ATOM 9292 O O . GLY H 2 152 ? 104.327 111.916 8.820 1.00 102.07 196 GLY H O 1
ATOM 9293 N N . GLY H 2 153 ? 105.776 112.827 10.291 1.00 82.09 197 GLY H N 1
ATOM 9294 C CA . GLY H 2 153 ? 106.966 112.528 9.499 1.00 86.59 197 GLY H CA 1
ATOM 9295 C C . GLY H 2 153 ? 106.908 112.881 8.017 1.00 93.78 197 GLY H C 1
ATOM 9296 O O . GLY H 2 153 ? 107.168 114.032 7.624 1.00 110.97 197 GLY H O 1
ATOM 9297 N N . ALA H 2 154 ? 106.566 111.897 7.188 1.00 90.51 198 ALA H N 1
ATOM 9298 C CA . ALA H 2 154 ? 106.591 112.082 5.735 1.00 97.54 198 ALA H CA 1
ATOM 9299 C C . ALA H 2 154 ? 105.477 113.004 5.224 1.00 93.00 198 ALA H C 1
ATOM 9300 O O . ALA H 2 154 ? 105.730 114.158 4.867 1.00 108.81 198 ALA H O 1
ATOM 9302 N N . VAL H 2 155 ? 104.246 112.513 5.216 1.00 93.03 199 VAL H N 1
ATOM 9303 C CA . VAL H 2 155 ? 103.116 113.289 4.708 1.00 91.92 199 VAL H CA 1
ATOM 9304 C C . VAL H 2 155 ? 102.489 114.221 5.754 1.00 83.82 199 VAL H C 1
ATOM 9305 O O . VAL H 2 155 ? 101.401 114.752 5.542 1.00 81.58 199 VAL H O 1
ATOM 9309 N N . GLY H 2 156 ? 103.177 114.447 6.869 1.00 75.03 200 GLY H N 1
ATOM 9310 C CA . GLY H 2 156 ? 102.656 115.322 7.894 1.00 77.42 200 GLY H CA 1
ATOM 9311 C C . GLY H 2 156 ? 102.485 116.746 7.403 1.00 75.73 200 GLY H C 1
ATOM 9312 O O . GLY H 2 156 ? 101.534 117.434 7.783 1.00 73.39 200 GLY H O 1
ATOM 9313 N N . VAL H 2 157 ? 103.408 117.191 6.556 1.00 77.21 201 VAL H N 1
ATOM 9314 C CA . VAL H 2 157 ? 103.393 118.574 6.047 1.00 78.38 201 VAL H CA 1
ATOM 9315 C C . VAL H 2 157 ? 102.247 118.789 5.053 1.00 66.46 201 VAL H C 1
ATOM 9316 O O . VAL H 2 157 ? 101.588 119.828 5.040 1.00 60.61 201 VAL H O 1
ATOM 9320 N N . ALA H 2 158 ? 102.010 117.803 4.217 1.00 67.11 202 ALA H N 1
ATOM 9321 C CA . ALA H 2 158 ? 100.838 117.836 3.347 1.00 79.77 202 ALA H CA 1
ATOM 9322 C C . ALA H 2 158 ? 99.575 117.913 4.187 1.00 78.19 202 ALA H C 1
ATOM 9323 O O . ALA H 2 158 ? 98.656 118.694 3.911 1.00 69.49 202 ALA H O 1
ATOM 9325 N N . ASN H 2 159 ? 99.549 117.073 5.214 1.00 82.35 203 ASN H N 1
ATOM 9326 C CA . ASN H 2 159 ? 98.383 116.931 6.044 1.00 73.12 203 ASN H CA 1
ATOM 9327 C C . ASN H 2 159 ? 98.082 118.237 6.737 1.00 70.79 203 ASN H C 1
ATOM 9328 O O . ASN H 2 159 ? 96.927 118.614 6.904 1.00 66.82 203 ASN H O 1
ATOM 9341 N N . ALA H 2 161 ? 98.976 121.198 5.607 1.00 91.87 205 ALA H N 1
ATOM 9342 C CA . ALA H 2 161 ? 98.522 122.051 4.509 1.00 89.23 205 ALA H CA 1
ATOM 9343 C C . ALA H 2 161 ? 97.035 121.846 4.258 1.00 87.12 205 ALA H C 1
ATOM 9344 O O . ALA H 2 161 ? 96.306 122.819 4.056 1.00 89.98 205 ALA H O 1
ATOM 9346 N N . ILE H 2 162 ? 96.592 120.590 4.293 1.00 87.23 206 ILE H N 1
ATOM 9347 C CA . ILE H 2 162 ? 95.166 120.276 4.244 1.00 89.13 206 ILE H CA 1
ATOM 9348 C C . ILE H 2 162 ? 94.537 120.828 5.508 1.00 101.98 206 ILE H C 1
ATOM 9349 O O . ILE H 2 162 ? 94.335 120.130 6.498 1.00 111.44 206 ILE H O 1
ATOM 9354 N N . GLN H 2 163 ? 94.299 122.131 5.470 1.00 117.99 207 GLN H N 1
ATOM 9355 C CA . GLN H 2 163 ? 93.654 122.850 6.547 1.00 114.94 207 GLN H CA 1
ATOM 9356 C C . GLN H 2 163 ? 93.220 124.195 5.971 1.00 122.20 207 GLN H C 1
ATOM 9357 O O . GLN H 2 163 ? 93.685 125.248 6.397 1.00 131.26 207 GLN H O 1
ATOM 9359 N N . GLN H 2 164 ? 92.382 124.126 4.942 1.00 110.22 208 GLN H N 1
ATOM 9360 C CA . GLN H 2 164 ? 91.418 125.168 4.678 1.00 108.02 208 GLN H CA 1
ATOM 9361 C C . GLN H 2 164 ? 90.103 124.606 5.218 1.00 98.69 208 GLN H C 1
ATOM 9362 O O . GLN H 2 164 ? 89.995 123.388 5.453 1.00 82.44 208 GLN H O 1
ATOM 9364 N N . GLU H 2 174 ? 88.064 125.266 1.670 1.00 110.07 218 GLU H N 1
ATOM 9365 C CA . GLU H 2 174 ? 87.976 123.901 1.165 1.00 108.89 218 GLU H CA 1
ATOM 9366 C C . GLU H 2 174 ? 86.781 123.098 1.741 1.00 112.10 218 GLU H C 1
ATOM 9367 O O . GLU H 2 174 ? 86.439 123.244 2.904 1.00 103.27 218 GLU H O 1
ATOM 9373 N N . THR H 2 175 ? 86.205 122.219 0.911 1.00 121.76 219 THR H N 1
ATOM 9374 C CA . THR H 2 175 ? 84.864 121.579 1.098 1.00 121.48 219 THR H CA 1
ATOM 9375 C C . THR H 2 175 ? 84.674 120.893 2.479 1.00 121.28 219 THR H C 1
ATOM 9376 O O . THR H 2 175 ? 85.075 121.457 3.489 1.00 113.83 219 THR H O 1
ATOM 9388 N N . LYS H 2 177 ? 85.302 116.698 4.197 1.00 121.48 221 LYS H N 1
ATOM 9389 C CA . LYS H 2 177 ? 86.508 115.974 4.541 1.00 105.80 221 LYS H CA 1
ATOM 9390 C C . LYS H 2 177 ? 86.374 114.431 4.433 1.00 108.40 221 LYS H C 1
ATOM 9391 O O . LYS H 2 177 ? 86.476 113.738 5.436 1.00 95.44 221 LYS H O 1
ATOM 9397 N N . VAL H 2 178 ? 86.115 113.877 3.248 1.00 114.22 222 VAL H N 1
ATOM 9398 C CA . VAL H 2 178 ? 86.439 112.415 2.964 1.00 111.32 222 VAL H CA 1
ATOM 9399 C C . VAL H 2 178 ? 87.959 112.167 2.591 1.00 96.58 222 VAL H C 1
ATOM 9400 O O . VAL H 2 178 ? 88.548 111.049 2.663 1.00 80.45 222 VAL H O 1
ATOM 9404 N N . LEU H 2 179 ? 88.570 113.262 2.179 1.00 82.62 223 LEU H N 1
ATOM 9405 C CA . LEU H 2 179 ? 90.006 113.442 2.158 1.00 82.25 223 LEU H CA 1
ATOM 9406 C C . LEU H 2 179 ? 90.714 113.009 3.486 1.00 90.44 223 LEU H C 1
ATOM 9407 O O . LEU H 2 179 ? 91.903 112.611 3.493 1.00 81.22 223 LEU H O 1
ATOM 9412 N N . GLY H 2 180 ? 89.983 113.097 4.601 1.00 90.52 224 GLY H N 1
ATOM 9413 C CA . GLY H 2 180 ? 90.462 112.677 5.921 1.00 81.43 224 GLY H CA 1
ATOM 9414 C C . GLY H 2 180 ? 90.900 111.220 6.014 1.00 75.05 224 GLY H C 1
ATOM 9415 O O . GLY H 2 180 ? 92.092 110.961 6.191 1.00 82.50 224 GLY H O 1
ATOM 9416 N N . PRO H 2 181 ? 89.946 110.262 5.936 1.00 60.04 225 PRO H N 1
ATOM 9417 C CA . PRO H 2 181 ? 90.344 108.865 6.155 1.00 60.53 225 PRO H CA 1
ATOM 9418 C C . PRO H 2 181 ? 91.478 108.420 5.242 1.00 73.21 225 PRO H C 1
ATOM 9419 O O . PRO H 2 181 ? 92.268 107.568 5.625 1.00 83.57 225 PRO H O 1
ATOM 9423 N N . ILE H 2 182 ? 91.579 108.985 4.048 1.00 78.26 226 ILE H N 1
ATOM 9424 C CA . ILE H 2 182 ? 92.576 108.493 3.114 1.00 81.44 226 ILE H CA 1
ATOM 9425 C C . ILE H 2 182 ? 93.957 108.975 3.565 1.00 78.96 226 ILE H C 1
ATOM 9426 O O . ILE H 2 182 ? 94.963 108.253 3.450 1.00 66.79 226 ILE H O 1
ATOM 9439 N N . ILE H 2 184 ? 94.812 109.437 6.598 1.00 83.30 228 ILE H N 1
ATOM 9440 C CA . ILE H 2 184 ? 95.139 108.458 7.613 1.00 79.45 228 ILE H CA 1
ATOM 9441 C C . ILE H 2 184 ? 95.851 107.265 6.950 1.00 78.67 228 ILE H C 1
ATOM 9442 O O . ILE H 2 184 ? 97.046 107.035 7.199 1.00 80.78 228 ILE H O 1
ATOM 9447 N N . ALA H 2 185 ? 95.116 106.524 6.109 1.00 72.21 229 ALA H N 1
ATOM 9448 C CA . ALA H 2 185 ? 95.657 105.386 5.325 1.00 65.45 229 ALA H CA 1
ATOM 9449 C C . ALA H 2 185 ? 97.018 105.698 4.733 1.00 61.01 229 ALA H C 1
ATOM 9450 O O . ALA H 2 185 ? 97.944 104.880 4.797 1.00 61.54 229 ALA H O 1
ATOM 9452 N N . ALA H 2 186 ? 97.151 106.891 4.179 1.00 53.17 230 ALA H N 1
ATOM 9453 C CA . ALA H 2 186 ? 98.440 107.310 3.672 1.00 56.36 230 ALA H CA 1
ATOM 9454 C C . ALA H 2 186 ? 99.456 107.224 4.779 1.00 61.23 230 ALA H C 1
ATOM 9455 O O . ALA H 2 186 ? 100.506 106.594 4.623 1.00 57.46 230 ALA H O 1
ATOM 9457 N N . GLU H 2 187 ? 99.114 107.852 5.915 1.00 71.62 231 GLU H N 1
ATOM 9458 C CA . GLU H 2 187 ? 99.997 107.908 7.103 1.00 67.78 231 GLU H CA 1
ATOM 9459 C C . GLU H 2 187 ? 100.281 106.521 7.664 1.00 59.96 231 GLU H C 1
ATOM 9460 O O . GLU H 2 187 ? 101.446 106.157 7.944 1.00 48.94 231 GLU H O 1
ATOM 9466 N N . ILE H 2 188 ? 99.220 105.730 7.779 1.00 51.68 232 ILE H N 1
ATOM 9467 C CA . ILE H 2 188 ? 99.400 104.370 8.254 1.00 56.17 232 ILE H CA 1
ATOM 9468 C C . ILE H 2 188 ? 100.443 103.705 7.402 1.00 58.44 232 ILE H C 1
ATOM 9469 O O . ILE H 2 188 ? 101.475 103.286 7.898 1.00 58.14 232 ILE H O 1
ATOM 9474 N N . LEU H 2 189 ? 100.177 103.679 6.098 1.00 64.27 233 LEU H N 1
ATOM 9475 C CA . LEU H 2 189 ? 101.053 103.044 5.157 1.00 60.37 233 LEU H CA 1
ATOM 9476 C C . LEU H 2 189 ? 102.469 103.566 5.267 1.00 59.39 233 LEU H C 1
ATOM 9477 O O . LEU H 2 189 ? 103.409 102.789 5.281 1.00 54.60 233 LEU H O 1
ATOM 9482 N N . VAL H 2 190 ? 102.637 104.873 5.372 1.00 58.56 234 VAL H N 1
ATOM 9483 C CA . VAL H 2 190 ? 104.004 105.401 5.485 1.00 67.53 234 VAL H CA 1
ATOM 9484 C C . VAL H 2 190 ? 104.678 104.861 6.758 1.00 57.50 234 VAL H C 1
ATOM 9485 O O . VAL H 2 190 ? 105.838 104.409 6.720 1.00 49.31 234 VAL H O 1
ATOM 9489 N N . ALA H 2 191 ? 103.944 104.945 7.874 1.00 50.31 235 ALA H N 1
ATOM 9490 C CA . ALA H 2 191 ? 104.418 104.436 9.180 1.00 52.53 235 ALA H CA 1
ATOM 9491 C C . ALA H 2 191 ? 104.871 102.978 9.126 1.00 45.74 235 ALA H C 1
ATOM 9492 O O . ALA H 2 191 ? 105.962 102.658 9.606 1.00 44.32 235 ALA H O 1
ATOM 9494 N N . ILE H 2 192 ? 104.072 102.125 8.484 1.00 44.29 236 ILE H N 1
ATOM 9495 C CA . ILE H 2 192 ? 104.478 100.740 8.260 1.00 49.51 236 ILE H CA 1
ATOM 9496 C C . ILE H 2 192 ? 105.822 100.613 7.537 1.00 57.47 236 ILE H C 1
ATOM 9497 O O . ILE H 2 192 ? 106.665 99.793 7.918 1.00 55.18 236 ILE H O 1
ATOM 9502 N N . VAL H 2 193 ? 106.002 101.403 6.481 1.00 65.90 237 VAL H N 1
ATOM 9503 C CA . VAL H 2 193 ? 107.230 101.346 5.732 1.00 71.06 237 VAL H CA 1
ATOM 9504 C C . VAL H 2 193 ? 108.332 101.789 6.679 1.00 65.81 237 VAL H C 1
ATOM 9505 O O . VAL H 2 193 ? 109.339 101.083 6.845 1.00 54.72 237 VAL H O 1
ATOM 9509 N N . SER H 2 194 ? 108.131 102.957 7.296 1.00 58.09 238 SER H N 1
ATOM 9510 C CA . SER H 2 194 ? 109.119 103.501 8.232 1.00 66.05 238 SER H CA 1
ATOM 9511 C C . SER H 2 194 ? 109.504 102.469 9.298 1.00 66.02 238 SER H C 1
ATOM 9512 O O . SER H 2 194 ? 110.688 102.333 9.591 1.00 71.49 238 SER H O 1
ATOM 9515 N N . ILE H 2 195 ? 108.527 101.723 9.841 1.00 54.13 239 ILE H N 1
ATOM 9516 C CA . ILE H 2 195 ? 108.856 100.666 10.786 1.00 53.55 239 ILE H CA 1
ATOM 9517 C C . ILE H 2 195 ? 109.754 99.653 10.070 1.00 55.18 239 ILE H C 1
ATOM 9518 O O . ILE H 2 195 ? 110.777 99.231 10.613 1.00 53.66 239 ILE H O 1
ATOM 9523 N N . ALA H 2 196 ? 109.326 99.218 8.885 1.00 59.17 240 ALA H N 1
ATOM 9524 C CA . ALA H 2 196 ? 110.039 98.182 8.137 1.00 60.95 240 ALA H CA 1
ATOM 9525 C C . ALA H 2 196 ? 111.485 98.590 8.034 1.00 61.59 240 ALA H C 1
ATOM 9526 O O . ALA H 2 196 ? 112.374 97.812 8.363 1.00 60.06 240 ALA H O 1
ATOM 9528 N N . VAL H 2 197 ? 111.706 99.831 7.617 1.00 66.74 241 VAL H N 1
ATOM 9529 C CA . VAL H 2 197 ? 113.056 100.385 7.484 1.00 74.35 241 VAL H CA 1
ATOM 9530 C C . VAL H 2 197 ? 113.806 100.394 8.816 1.00 78.72 241 VAL H C 1
ATOM 9531 O O . VAL H 2 197 ? 114.903 99.843 8.910 1.00 73.63 241 VAL H O 1
ATOM 9535 N N . THR H 2 198 ? 113.207 101.012 9.840 1.00 74.00 242 THR H N 1
ATOM 9536 C CA . THR H 2 198 ? 113.893 101.255 11.113 1.00 66.93 242 THR H CA 1
ATOM 9537 C C . THR H 2 198 ? 114.141 99.976 11.926 1.00 68.63 242 THR H C 1
ATOM 9538 O O . THR H 2 198 ? 115.140 99.869 12.625 1.00 73.65 242 THR H O 1
ATOM 9542 N N . PHE H 2 199 ? 113.193 99.046 11.902 1.00 67.84 243 PHE H N 1
ATOM 9543 C CA . PHE H 2 199 ? 113.252 97.845 12.744 1.00 62.47 243 PHE H CA 1
ATOM 9544 C C . PHE H 2 199 ? 113.076 96.677 11.811 1.00 59.46 243 PHE H C 1
ATOM 9545 O O . PHE H 2 199 ? 113.115 96.855 10.587 1.00 54.40 243 PHE H O 1
ATOM 9553 N N . GLY H 2 200 ? 112.858 95.483 12.340 1.00 63.12 244 GLY H N 1
ATOM 9554 C CA . GLY H 2 200 ? 112.493 94.351 11.450 1.00 72.78 244 GLY H CA 1
ATOM 9555 C C . GLY H 2 200 ? 111.511 94.668 10.293 1.00 71.40 244 GLY H C 1
ATOM 9556 O O . GLY H 2 200 ? 110.866 95.715 10.261 1.00 70.77 244 GLY H O 1
ATOM 9557 N N . ALA H 2 201 ? 111.388 93.762 9.332 1.00 72.11 245 ALA H N 1
ATOM 9558 C CA . ALA H 2 201 ? 110.227 93.783 8.453 1.00 69.91 245 ALA H CA 1
ATOM 9559 C C . ALA H 2 201 ? 109.160 92.841 8.995 1.00 67.75 245 ALA H C 1
ATOM 9560 O O . ALA H 2 201 ? 107.995 92.921 8.608 1.00 68.44 245 ALA H O 1
ATOM 9562 N N . SER H 2 202 ? 109.541 91.950 9.900 1.00 64.08 246 SER H N 1
ATOM 9563 C CA . SER H 2 202 ? 108.535 91.213 10.645 1.00 65.93 246 SER H CA 1
ATOM 9564 C C . SER H 2 202 ? 107.846 92.176 11.626 1.00 64.32 246 SER H C 1
ATOM 9565 O O . SER H 2 202 ? 106.658 92.048 11.894 1.00 63.19 246 SER H O 1
ATOM 9568 N N . ALA H 2 203 ? 108.586 93.172 12.110 1.00 67.15 247 ALA H N 1
ATOM 9569 C CA . ALA H 2 203 ? 108.012 94.215 12.963 1.00 55.83 247 ALA H CA 1
ATOM 9570 C C . ALA H 2 203 ? 106.946 94.990 12.205 1.00 48.74 247 ALA H C 1
ATOM 9571 O O . ALA H 2 203 ? 105.870 95.288 12.745 1.00 38.49 247 ALA H O 1
ATOM 9573 N N . ALA H 2 204 ? 107.268 95.337 10.957 1.00 46.47 248 ALA H N 1
ATOM 9574 C CA . ALA H 2 204 ? 106.354 96.070 10.099 1.00 45.18 248 ALA H CA 1
ATOM 9575 C C . ALA H 2 204 ? 105.125 95.232 9.833 1.00 43.98 248 ALA H C 1
ATOM 9576 O O . ALA H 2 204 ? 103.988 95.734 9.756 1.00 46.74 248 ALA H O 1
ATOM 9578 N N . SER H 2 205 ? 105.357 93.947 9.692 1.00 41.41 249 SER H N 1
ATOM 9579 C CA . SER H 2 205 ? 104.297 93.024 9.353 1.00 45.16 249 SER H CA 1
ATOM 9580 C C . SER H 2 205 ? 103.316 92.880 10.498 1.00 43.46 249 SER H C 1
ATOM 9581 O O . SER H 2 205 ? 102.109 92.974 10.303 1.00 51.14 249 SER H O 1
ATOM 9584 N N . THR H 2 206 ? 103.855 92.673 11.689 1.00 43.06 250 THR H N 1
ATOM 9585 C CA . THR H 2 206 ? 103.088 92.709 12.938 1.00 42.82 250 THR H CA 1
ATOM 9586 C C . THR H 2 206 ? 102.380 94.054 13.155 1.00 41.34 250 THR H C 1
ATOM 9587 O O . THR H 2 206 ? 101.216 94.093 13.571 1.00 39.90 250 THR H O 1
ATOM 9591 N N . ALA H 2 207 ? 103.086 95.140 12.868 1.00 38.21 251 ALA H N 1
ATOM 9592 C CA . ALA H 2 207 ? 102.504 96.443 12.968 1.00 44.56 251 ALA H CA 1
ATOM 9593 C C . ALA H 2 207 ? 101.284 96.552 12.033 1.00 52.08 251 ALA H C 1
ATOM 9594 O O . ALA H 2 207 ? 100.257 97.155 12.398 1.00 49.53 251 ALA H O 1
ATOM 9604 N N . LYS H 2 209 ? 99.416 93.994 10.978 1.00 45.43 253 LYS H N 1
ATOM 9605 C CA . LYS H 2 209 ? 98.387 93.203 11.610 1.00 51.97 253 LYS H CA 1
ATOM 9606 C C . LYS H 2 209 ? 97.710 93.998 12.722 1.00 48.10 253 LYS H C 1
ATOM 9607 O O . LYS H 2 209 ? 96.470 94.057 12.812 1.00 45.56 253 LYS H O 1
ATOM 9613 N N . ALA H 2 210 ? 98.523 94.646 13.548 1.00 45.01 254 ALA H N 1
ATOM 9614 C CA . ALA H 2 210 ? 98.011 95.408 14.685 1.00 41.15 254 ALA H CA 1
ATOM 9615 C C . ALA H 2 210 ? 97.041 96.444 14.233 1.00 42.44 254 ALA H C 1
ATOM 9616 O O . ALA H 2 210 ? 95.930 96.540 14.745 1.00 39.70 254 ALA H O 1
ATOM 9618 N N . VAL H 2 211 ? 97.476 97.242 13.266 1.00 45.76 255 VAL H N 1
ATOM 9619 C CA . VAL H 2 211 ? 96.615 98.302 12.728 1.00 46.00 255 VAL H CA 1
ATOM 9620 C C . VAL H 2 211 ? 95.329 97.720 12.131 1.00 46.78 255 VAL H C 1
ATOM 9621 O O . VAL H 2 211 ? 94.264 98.264 12.322 1.00 41.03 255 VAL H O 1
ATOM 9625 N N . LYS H 2 212 ? 95.465 96.611 11.413 1.00 54.60 256 LYS H N 1
ATOM 9626 C CA . LYS H 2 212 ? 94.355 95.927 10.793 1.00 57.67 256 LYS H CA 1
ATOM 9627 C C . LYS H 2 212 ? 93.273 95.648 11.821 1.00 56.21 256 LYS H C 1
ATOM 9628 O O . LYS H 2 212 ? 92.128 96.002 11.642 1.00 56.32 256 LYS H O 1
ATOM 9634 N N . PHE H 2 213 ? 93.657 94.982 12.892 1.00 52.72 257 PHE H N 1
ATOM 9635 C CA . PHE H 2 213 ? 92.694 94.466 13.845 1.00 56.21 257 PHE H CA 1
ATOM 9636 C C . PHE H 2 213 ? 92.192 95.543 14.748 1.00 48.53 257 PHE H C 1
ATOM 9637 O O . PHE H 2 213 ? 91.060 95.491 15.167 1.00 50.05 257 PHE H O 1
ATOM 9645 N N . ALA H 2 214 ? 93.017 96.534 15.036 1.00 48.02 258 ALA H N 1
ATOM 9646 C CA . ALA H 2 214 ? 92.566 97.680 15.801 1.00 52.39 258 ALA H CA 1
ATOM 9647 C C . ALA H 2 214 ? 91.512 98.427 15.015 1.00 53.61 258 ALA H C 1
ATOM 9648 O O . ALA H 2 214 ? 90.565 98.992 15.548 1.00 53.96 258 ALA H O 1
ATOM 9650 N N . THR H 2 215 ? 91.699 98.414 13.708 1.00 65.07 259 THR H N 1
ATOM 9651 C CA . THR H 2 215 ? 90.781 99.052 12.769 1.00 63.79 259 THR H CA 1
ATOM 9652 C C . THR H 2 215 ? 89.446 98.348 12.699 1.00 61.77 259 THR H C 1
ATOM 9653 O O . THR H 2 215 ? 88.429 99.022 12.715 1.00 64.21 259 THR H O 1
ATOM 9657 N N . GLN H 2 216 ? 89.435 97.010 12.699 1.00 67.04 260 GLN H N 1
ATOM 9658 C CA . GLN H 2 216 ? 88.159 96.269 12.787 1.00 66.45 260 GLN H CA 1
ATOM 9659 C C . GLN H 2 216 ? 87.526 96.400 14.176 1.00 66.78 260 GLN H C 1
ATOM 9660 O O . GLN H 2 216 ? 86.315 96.551 14.275 1.00 65.60 260 GLN H O 1
ATOM 9666 N N . ALA H 2 217 ? 88.327 96.307 15.246 1.00 61.53 261 ALA H N 1
ATOM 9667 C CA . ALA H 2 217 ? 87.797 96.472 16.594 1.00 63.08 261 ALA H CA 1
ATOM 9668 C C . ALA H 2 217 ? 87.108 97.822 16.695 1.00 64.42 261 ALA H C 1
ATOM 9669 O O . ALA H 2 217 ? 86.109 97.964 17.391 1.00 74.49 261 ALA H O 1
ATOM 9671 N N . ALA H 2 218 ? 87.638 98.806 15.979 1.00 73.04 262 ALA H N 1
ATOM 9672 C CA . ALA H 2 218 ? 87.069 100.166 15.975 1.00 78.56 262 ALA H CA 1
ATOM 9673 C C . ALA H 2 218 ? 85.577 100.250 15.568 1.00 85.44 262 ALA H C 1
ATOM 9674 O O . ALA H 2 218 ? 84.900 101.228 15.915 1.00 91.63 262 ALA H O 1
ATOM 9676 N N . ASP H 2 219 ? 85.058 99.222 14.887 1.00 89.87 263 ASP H N 1
ATOM 9677 C CA . ASP H 2 219 ? 83.587 99.059 14.725 1.00 93.52 263 ASP H CA 1
ATOM 9678 C C . ASP H 2 219 ? 82.968 98.340 15.940 1.00 95.45 263 ASP H C 1
ATOM 9679 O O . ASP H 2 219 ? 82.982 97.112 16.022 1.00 91.47 263 ASP H O 1
#

InterPro domains:
  IPR005415 Type III secretion system, low calcium response, chaperone LcrH/SycD [PR01595] (20-43)
  IPR005415 Type III secretion system, low calcium response, chaperone LcrH/SycD [PR01595] (45-64)
  IPR005415 Type III secretion system, low calcium response, chaperone LcrH/SycD [PR01595] (69-91)
  IPR005415 Type III secretion system, low calcium response, chaperone LcrH/SycD [PR01595] (101-123)
  IPR005415 Type III secretion system, low calcium response, chaperone LcrH/SycD [TIGR02552] (17-150)
  IPR011990 Tetratricopeptide-like helical domain superfamily [G3DSA:1.25.40.10] (9-159)
  IPR011990 Tetratricopeptide-like helical domain superfamily [SSF48452] (25-134)
  IPR016379 Type III secretion system, low calcium response, chaperone LcrH/SycD, subgroup [PIRSF003165] (5-158)

Secondary structure (DSSP, 8-state):
-HHHHHHHHHT---------HHHHHHHHHHHHHHHHTT-HHHHHHHHHHHHHH-TT-HHHHHHHHHHHHHTT-HHHHHHHHHHH--TT-THHHHHHHHHHHHTT-HHHHHHHHHHHHHHHHHSGGGHHHHHHHH--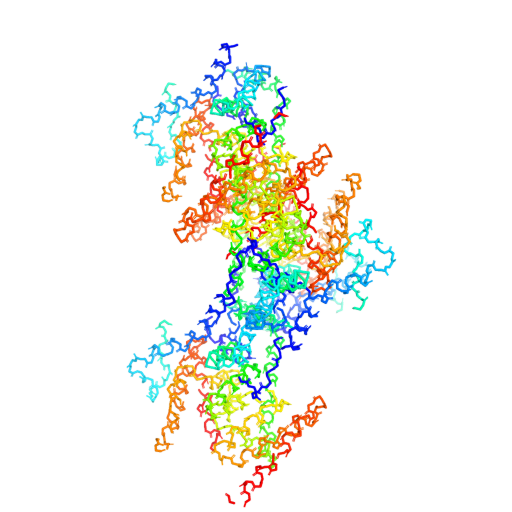HHHHHHH--/--S--PPP---HHHHHHHHHHHHHHHHHHHTSS----SS-SSS--------HHHHHHHHHHTHHHHHHHHH--HHHHHHHHHHHSS-HHHHSTTS-TTT--HHHHHHHHHHHHHHH----TTTTTT---------TTT--HHHHHHHHHHHHHHS-HHHHHH--HHHHHHHHT-/-HHHHHHHHHT---------HHHHHHHHHHHHHHHHTT-HHHHHHHHHHHHHH-TT-HHHHHHHHHHHHHTT-HHHHHHHHHHH--TT-THHHHHHHHHHHHTT-HHHHHHHHHHHHHHHHHSGGGHHHHHHHH--HHHHHHH--/--SS-PPP---HHHHHHHHHHHHHHHHHHHTSS----SS-SSS--------HHHHHHHHHHTHHHHHHHHH--HHHHHHHHHHHSS-HHHHSTTS-TTT--HHHHHHHHHHHHHHH----TTTTTT---------TTT--HHHHHHHHHHHHHHS-HHHHHH--HHHHHHHHT-/--HHHHHHHHHT---------HHHHHHHHHHHHHHHHTT-HHHHHHHHHHHHHH-TT-HHHHHHHHHHHHHTT-HHHHHHHHHHH--TT-THHHHHHHHHHHHHT-HHHHHHHHHHHHHHHHHSGGGHHHHHHHH--HHHHHHH--/--S--PPP---HHHHHHHHHHHHHHHHHHHTSS----SSSS-S-S------HHHHHHHHHHTHHHHHHHHH--HHHHHHHHHHHSS-HHHHSTTS-TTT--HHHHHHHHHHHHHHH----TTTTTT---------TTT--HHHHHHHHHHHHHHS-HHHHHH--HHHHHHHHT-/-HHHHHHHHHHT---------HHHHHHHHHHHHHHHHTT-HHHHHHHHHHHHHH-TT-HHHHHHHHHHHHHTT-HHHHHHHHHHH--TT-THHHHHHHHHHHHTT-HHHHHHHHHHHHHHHHHSGGGHHHHHHHH--HHHHHHH--/--SS-PPP---HHHHHHHHHHHHHHHHHHHTSSS---SS-SSS--------HHHHHHHHHHTHHHHHHHHH--HHHHHHHHHHHSS-HHHHSTTS-TTT--HHHHHHHHHHHHHHH----TTTTTT---------TTT--HHHHHHHHHHHHHHS-HHHHHH--HHHHHHHHT-

Foldseek 3Di:
DVVVVVCVVVQDAQVCVVPDPVNLVVLVVVLVVCVVVVVLVVSLVSLVVSCRRHVQALVSLVSNLSSCVSVVNLVVSLVSLVSSPCVLALSSLQSNLVSCVVVVNLVSVLVSLVSSLVSQVVDPVRVVSNVVSVVSVVSVVVVVD/DPPDDDDDDDVVVVVVVCVVLVLLVVLVVVVVDPDDVVVDDQDDPPDPPVDDVVVVVVCVVPVPVVVVLLVCCVLLVVQVVLVVDPNVCVVCVPPDPLVLCSQLCVQPNPLSVQLSPVPCRPCNVVVCPPDDDDVVPVVCVVSSVSSLSSCVRPDPVVSSSSVCSVVVSVVVSD/DVVVVVCVVVQDAQVCVVPDPVNLVVLVVVLVVCVVVVVLVVSLVSLVVSCRRHVQALVSLVSNLSSCVSVVVLVVSLVSLVSSCCVLALSSLQSNLVSCVVVVNLVSVLVSLVSSLVSQVVDPVRVVSNVVSVVSVVSVVVVVD/DPPDDDDDDPVVVVVVVCVVLVLLVVLVVVVVDPDPVQVDDALPPCVVPPDPVVVVVVCVVPVPVVVVLLVCCVLLVVQVVLVVDPNNCVVCVVPDPLVLCSQLCVQPNPLSVQLSPVPLNHCNVVCCPPDDDDVVPVVCSVSSSSSLSSCVRPDPSVSSRSVCSVVVSVVVSD/DPCVVVVCVVVFDAQVCVVPDPVNLVVLVVVLVVCVVVVVLVVSLVSLVVSCRRHVQALVSLVSNLSSCVSVVVLVVSLVSLVSSPCVLALSSLQSNLVSCVVVVNLVSVLVSLVSSLVSQVVDPVRVVSNVVSVVSVVSVVVVVD/DPPDDDDDDDVVVVVVVCVVLVLLVVLVVVVVDPDDPPVDPDCPCVVPDPDPVVVVVVCVVVVPVVVVLLVCCVLLVVQVVLVVDPNVCVVCVVPDPLVLCSQLCVQPNPLSVQLSPVPLRHCNVVVCPPDDDDVVPVVCVVSSSSSLSSCVRPDPVVSSNSVCSVVVSVVVVD/DVVVVVVCVVVQDAQVCVVPDPVNLVVLVVVLVVCVVVVVLVVSLVSLVVSCRRHVQALVSLVSNLSSCVSVVVLVVSLVSLVSSCCVLALSSLQSNLVSCVVVVNLVSVLVSLVSSLVSQVVDPVRVVSNVVSVVSVVSVVVPVD/DPPDDDDDDPVVVVVVVCLVLVLLVVLVVVVVDPDDVQPDDAQDPPVDPPDPVVVVVVCVVPVPVVVVLLVCCVLLVVQVVLVVDPNNCVVCVPPDPLVLCSQLCVQPNPLSVQLSPVPLRHCNVVVCPPDDDVVVPVVCSVSSSSSLSSCVRPDPVVSSNSVCSCVVSVVVSD

Solvent-accessible surface area: 61825 Å² total

B-factor: mean 69.78, std 28.35, range [26.45, 224.97]

CATH classification: 1.25.40.10

Nearest PDB structures (foldseek):
  3wxx-assembly2_C  TM=1.005E+00  e=2.007E-18  Aeromonas hydrophila
  2vgx-assembly1_A  TM=9.455E-01  e=4.770E-12  Yersinia enterocolitica
  7o6s-assembly1_A  TM=8.454E-01  e=3.945E-06  Shigella flexneri
  7o04-assembly1_B  TM=8.387E-01  e=5.073E-06  Shigella flexneri
  7ayw-assembly1_A  TM=8.377E-01  e=8.819E-06  Shigella flexneri

Organism: Aeromonas hydrophila (NCBI:txid644)